Protein AF-A0A7J7HH35-F1 (afdb_monomer_lite)

Radius of gyration: 43.83 Å; chains: 1; bounding box: 113×140×136 Å

Structure (mmCIF, N/CA/C/O backbone):
data_AF-A0A7J7HH35-F1
#
_entry.id   AF-A0A7J7HH35-F1
#
loop_
_atom_site.group_PDB
_atom_site.id
_atom_site.type_symbol
_atom_site.label_atom_id
_atom_site.label_alt_id
_atom_site.label_comp_id
_atom_site.label_asym_id
_atom_site.label_entity_id
_atom_site.label_seq_id
_atom_site.pdbx_PDB_ins_code
_atom_site.Cartn_x
_atom_site.Cartn_y
_atom_site.Cartn_z
_atom_site.occupancy
_atom_site.B_iso_or_equiv
_atom_site.auth_seq_id
_atom_site.auth_comp_id
_atom_site.auth_asym_id
_atom_site.auth_atom_id
_atom_site.pdbx_PDB_model_num
ATOM 1 N N . MET A 1 1 ? -38.809 -18.891 32.472 1.00 49.94 1 MET A N 1
ATOM 2 C CA . MET A 1 1 ? -37.724 -18.178 31.764 1.00 49.94 1 MET A CA 1
ATOM 3 C C . MET A 1 1 ? -37.296 -19.001 30.563 1.00 49.94 1 MET A C 1
ATOM 5 O O . MET A 1 1 ? -37.150 -20.207 30.718 1.00 49.94 1 MET A O 1
ATOM 9 N N . SER A 1 2 ? -37.149 -18.381 29.390 1.00 44.00 2 SER A N 1
ATOM 10 C CA . SER A 1 2 ? -36.608 -19.049 28.196 1.00 44.00 2 SER A CA 1
ATOM 11 C C . SER A 1 2 ? -35.129 -19.399 28.412 1.00 44.00 2 SER A C 1
ATOM 13 O O . SER A 1 2 ? -34.413 -18.648 29.077 1.00 44.00 2 SER A O 1
ATOM 15 N N . THR A 1 3 ? -34.651 -20.505 27.837 1.00 50.25 3 THR A N 1
ATOM 16 C CA . THR A 1 3 ? -33.223 -20.878 27.820 1.00 50.25 3 THR A CA 1
ATOM 17 C C . THR A 1 3 ? -32.345 -19.772 27.220 1.00 50.25 3 THR A C 1
ATOM 19 O O . THR A 1 3 ? -31.221 -19.571 27.675 1.00 50.25 3 THR A O 1
ATOM 22 N N . THR A 1 4 ? -32.894 -18.983 26.290 1.00 47.94 4 THR A N 1
ATOM 23 C CA . THR A 1 4 ? -32.256 -17.807 25.675 1.00 47.94 4 THR A CA 1
ATOM 24 C C . THR A 1 4 ? -32.009 -16.667 26.670 1.00 47.94 4 THR A C 1
ATOM 26 O O . THR A 1 4 ? -30.989 -15.987 26.598 1.00 47.94 4 THR A O 1
ATOM 29 N N . SER A 1 5 ? -32.909 -16.461 27.638 1.00 55.03 5 SER A N 1
ATOM 30 C CA . SER A 1 5 ? -32.755 -15.419 28.667 1.00 55.03 5 SER A CA 1
ATOM 31 C C . SER A 1 5 ? -31.671 -15.785 29.683 1.00 55.03 5 SER A C 1
ATOM 33 O O . SER A 1 5 ? -30.965 -14.917 30.184 1.00 55.03 5 SER A O 1
ATOM 35 N N . ILE A 1 6 ? -31.503 -17.083 29.954 1.00 56.25 6 ILE A N 1
ATOM 36 C CA . ILE A 1 6 ? -30.468 -17.586 30.862 1.00 56.25 6 ILE A CA 1
ATOM 37 C C . ILE A 1 6 ? -29.083 -17.418 30.229 1.00 56.25 6 ILE A C 1
ATOM 39 O O . ILE A 1 6 ? -28.177 -16.919 30.889 1.00 56.25 6 ILE A O 1
ATOM 43 N N . SER A 1 7 ? -28.909 -17.754 28.944 1.00 59.53 7 SER A N 1
ATOM 44 C CA . SER A 1 7 ? -27.621 -17.556 28.264 1.00 59.53 7 SER A CA 1
ATOM 45 C C . SER A 1 7 ? -27.247 -16.079 28.127 1.00 59.53 7 SER A C 1
ATOM 47 O O . SER A 1 7 ? -26.091 -15.728 28.344 1.00 59.53 7 SER A O 1
ATOM 49 N N . ALA A 1 8 ? -28.217 -15.212 27.817 1.00 58.25 8 ALA A N 1
ATOM 50 C CA . ALA A 1 8 ? -27.991 -13.772 27.697 1.00 58.25 8 ALA A CA 1
ATOM 51 C C . ALA A 1 8 ? -27.537 -13.147 29.027 1.00 58.25 8 ALA A C 1
ATOM 53 O O . ALA A 1 8 ? -26.561 -12.403 29.054 1.00 58.25 8 ALA A O 1
ATOM 54 N N . ASN A 1 9 ? -28.177 -13.516 30.141 1.00 63.38 9 ASN A N 1
ATOM 55 C CA . ASN A 1 9 ? -27.800 -13.014 31.463 1.00 63.38 9 ASN A CA 1
ATOM 56 C C . ASN A 1 9 ? -26.453 -13.577 31.944 1.00 63.38 9 ASN A C 1
ATOM 58 O O . ASN A 1 9 ? -25.701 -12.874 32.611 1.00 63.38 9 ASN A O 1
ATOM 62 N N . MET A 1 10 ? -26.114 -14.822 31.585 1.00 63.88 10 MET A N 1
ATOM 63 C CA . MET A 1 10 ? -24.832 -15.429 31.961 1.00 63.88 10 MET A CA 1
ATOM 64 C C . MET A 1 10 ? -23.631 -14.865 31.191 1.00 63.88 10 MET A C 1
ATOM 66 O O . MET A 1 10 ? -22.536 -14.852 31.744 1.00 63.88 10 MET A O 1
ATOM 70 N N . ASN A 1 11 ? -23.814 -14.383 29.957 1.00 66.19 11 ASN A N 1
ATOM 71 C CA . ASN A 1 11 ? -22.733 -13.776 29.169 1.00 66.19 11 ASN A CA 1
ATOM 72 C C . ASN A 1 11 ? -22.292 -12.401 29.702 1.00 66.19 11 ASN A C 1
ATOM 74 O O . ASN A 1 11 ? -21.187 -11.961 29.399 1.00 66.19 11 ASN A O 1
ATOM 78 N N . ASN A 1 12 ? -23.129 -11.746 30.513 1.00 67.19 12 ASN A N 1
ATOM 79 C CA . ASN A 1 12 ? -22.831 -10.446 31.119 1.00 67.19 12 ASN A CA 1
ATOM 80 C C . ASN A 1 12 ? -22.061 -10.555 32.443 1.00 67.19 12 ASN A C 1
ATOM 82 O O . ASN A 1 12 ? -21.612 -9.544 32.977 1.00 67.19 12 ASN A O 1
ATOM 86 N N . VAL A 1 13 ? -21.901 -11.764 32.992 1.00 77.19 13 VAL A N 1
ATOM 87 C CA . VAL A 1 13 ? -21.108 -11.964 34.205 1.00 77.19 13 VAL A CA 1
ATOM 88 C C . VAL A 1 13 ? -19.638 -12.131 33.804 1.00 77.19 13 VAL A C 1
ATOM 90 O O . VAL A 1 13 ? -19.314 -13.104 33.117 1.00 77.19 13 VAL A O 1
ATOM 93 N N . PRO A 1 14 ? -18.724 -11.236 34.229 1.00 79.31 14 PRO A N 1
ATOM 94 C CA . PRO A 1 14 ? -17.299 -11.406 33.953 1.00 79.31 14 PRO A CA 1
ATOM 95 C C . PRO A 1 14 ? -16.802 -12.717 34.572 1.00 79.31 14 PRO A C 1
ATOM 97 O O . PRO A 1 14 ? -17.305 -13.135 35.606 1.00 79.31 14 PRO A O 1
ATOM 100 N N . ILE A 1 15 ? -15.806 -13.384 33.985 1.00 85.12 15 ILE A N 1
ATOM 101 C CA . ILE A 1 15 ? -15.217 -14.591 34.592 1.00 85.12 15 ILE A CA 1
ATOM 102 C C . ILE A 1 15 ? -14.290 -14.177 35.744 1.00 85.12 15 ILE A C 1
ATOM 104 O O . ILE A 1 15 ? -13.459 -13.280 35.582 1.00 85.12 15 ILE A O 1
ATOM 108 N N . LEU A 1 16 ? -14.391 -14.833 36.905 1.00 82.06 16 LEU A N 1
ATOM 109 C CA . LEU A 1 16 ? -13.501 -14.586 38.044 1.00 82.06 16 LEU A CA 1
ATOM 110 C C . LEU A 1 16 ? -12.053 -14.959 37.680 1.00 82.06 16 LEU A C 1
ATOM 112 O O . LEU A 1 16 ? -11.767 -16.128 37.402 1.00 82.06 16 LEU A O 1
ATOM 116 N N . ASN A 1 17 ? -11.146 -13.976 37.697 1.00 73.44 17 ASN A N 1
ATOM 117 C CA . ASN A 1 17 ? -9.749 -14.110 37.253 1.00 73.44 17 ASN A CA 1
ATOM 118 C C . ASN A 1 17 ? -8.705 -13.759 38.335 1.00 73.44 17 ASN A C 1
ATOM 120 O O . ASN A 1 17 ? -7.515 -13.651 38.046 1.00 73.44 17 ASN A O 1
ATOM 124 N N . GLY A 1 18 ? -9.148 -13.584 39.581 1.00 70.75 18 GLY A N 1
ATOM 125 C CA . GLY A 1 18 ? -8.290 -13.351 40.742 1.00 70.75 18 GLY A CA 1
ATOM 126 C C . GLY A 1 18 ? -8.167 -11.898 41.199 1.00 70.75 18 GLY A C 1
ATOM 127 O O . GLY A 1 18 ? -7.921 -11.663 42.379 1.00 70.75 18 GLY A O 1
ATOM 128 N N . THR A 1 19 ? -8.402 -10.920 40.323 1.00 70.62 19 THR A N 1
ATOM 129 C CA . THR A 1 19 ? -8.309 -9.483 40.660 1.00 70.62 19 THR A CA 1
ATOM 130 C C . THR A 1 19 ? -9.660 -8.764 40.637 1.00 70.62 19 THR A C 1
ATOM 132 O O . THR A 1 19 ? -9.792 -7.680 41.211 1.00 70.62 19 THR A O 1
ATOM 135 N N . ASN A 1 20 ? -10.678 -9.387 40.039 1.00 77.00 20 ASN A N 1
ATOM 136 C CA . ASN A 1 20 ? -12.009 -8.827 39.788 1.00 77.00 20 ASN A CA 1
ATOM 137 C C . ASN A 1 20 ? -13.117 -9.369 40.713 1.00 77.00 20 ASN A C 1
ATOM 139 O O . ASN A 1 20 ? -14.293 -9.300 40.369 1.00 77.00 20 ASN A O 1
ATOM 143 N N . PHE A 1 21 ? -12.780 -9.918 41.886 1.00 82.81 21 PHE A N 1
ATOM 144 C CA . PHE A 1 21 ? -13.761 -10.594 42.750 1.00 82.81 21 PHE A CA 1
ATOM 145 C C . PHE A 1 21 ? -14.959 -9.732 43.164 1.00 82.81 21 PHE A C 1
ATOM 147 O O . PHE A 1 21 ? -16.079 -10.234 43.211 1.00 82.81 21 PHE A O 1
ATOM 154 N N . LYS A 1 22 ? -14.740 -8.444 43.451 1.00 79.25 22 LYS A N 1
ATOM 155 C CA . LYS A 1 22 ? -15.819 -7.527 43.842 1.00 79.25 22 LYS A CA 1
ATOM 156 C C . LYS A 1 22 ? -16.842 -7.369 42.713 1.00 79.25 22 LYS A C 1
ATOM 158 O O . LYS A 1 22 ? -18.023 -7.615 42.936 1.00 79.25 22 LYS A O 1
ATOM 163 N N . ASP A 1 23 ? -16.356 -7.067 41.513 1.00 78.94 23 ASP A N 1
ATOM 164 C CA . ASP A 1 23 ? -17.182 -6.866 40.320 1.00 78.94 23 ASP A CA 1
ATOM 165 C C . ASP A 1 23 ? -17.872 -8.176 39.913 1.00 78.94 23 ASP A C 1
ATOM 167 O O . ASP A 1 23 ? -19.060 -8.199 39.600 1.00 78.94 23 ASP A O 1
ATOM 171 N N . TRP A 1 24 ? -17.153 -9.297 39.994 1.00 88.56 24 TRP A N 1
ATOM 172 C CA . TRP A 1 24 ? -17.702 -10.632 39.767 1.00 88.56 24 TRP A CA 1
ATOM 173 C C . TRP A 1 24 ? -18.866 -10.954 40.711 1.00 88.56 24 TRP A C 1
ATOM 175 O O . TRP A 1 24 ? -19.942 -11.350 40.263 1.00 88.56 24 TRP A O 1
ATOM 185 N N . LYS A 1 25 ? -18.661 -10.764 42.022 1.00 87.81 25 LYS A N 1
ATOM 186 C CA . LYS A 1 25 ? -19.661 -11.058 43.055 1.00 87.81 25 LYS A CA 1
ATOM 187 C C . LYS A 1 25 ? -20.920 -10.220 42.853 1.00 87.81 25 LYS A C 1
ATOM 189 O O . LYS A 1 25 ? -22.020 -10.750 42.969 1.00 87.81 25 LYS A O 1
ATOM 194 N N . GLU A 1 26 ? -20.762 -8.934 42.562 1.00 86.25 26 GLU A N 1
ATOM 195 C CA . GLU A 1 26 ? -21.880 -8.019 42.331 1.00 86.25 26 GLU A CA 1
ATOM 196 C C . GLU A 1 26 ? -22.725 -8.456 41.127 1.00 86.25 26 GLU A C 1
ATOM 198 O O . GLU A 1 26 ? -23.934 -8.641 41.259 1.00 86.25 26 GLU A O 1
ATOM 203 N N . ASN A 1 27 ? -22.084 -8.751 39.992 1.00 85.25 27 ASN A N 1
ATOM 204 C CA . ASN A 1 27 ? -22.777 -9.211 38.786 1.00 85.25 27 ASN A CA 1
ATOM 205 C C . ASN A 1 27 ? -23.468 -10.571 38.978 1.00 85.25 27 ASN A C 1
ATOM 207 O O . ASN A 1 27 ? -24.600 -10.754 38.531 1.00 85.25 27 ASN A O 1
ATOM 211 N N . ILE A 1 28 ? -22.835 -11.513 39.687 1.00 88.69 28 ILE A N 1
ATOM 212 C CA . ILE A 1 28 ? -23.454 -12.801 40.037 1.00 88.69 28 ILE A CA 1
ATOM 213 C C . ILE A 1 28 ? -24.721 -12.594 40.869 1.00 88.69 28 ILE A C 1
ATOM 215 O O . ILE A 1 28 ? -25.750 -13.191 40.563 1.00 88.69 28 ILE A O 1
ATOM 219 N N . LEU A 1 29 ? -24.669 -11.756 41.908 1.00 87.88 29 LEU A N 1
ATOM 220 C CA . LEU A 1 29 ? -25.824 -11.526 42.778 1.00 87.88 29 LEU A CA 1
ATOM 221 C C . LEU A 1 29 ? -26.980 -10.862 42.024 1.00 87.88 29 LEU A C 1
ATOM 223 O O . LEU A 1 29 ? -28.127 -11.264 42.214 1.00 87.88 29 LEU A O 1
ATOM 227 N N . ILE A 1 30 ? -26.683 -9.917 41.127 1.00 84.56 30 ILE A N 1
ATOM 228 C CA . ILE A 1 30 ? -27.686 -9.291 40.255 1.00 84.56 30 ILE A CA 1
ATOM 229 C C . ILE A 1 30 ? -28.338 -10.341 39.353 1.00 84.56 30 ILE A C 1
ATOM 231 O O . ILE A 1 30 ? -29.561 -10.428 39.310 1.00 84.56 30 ILE A O 1
ATOM 235 N N . VAL A 1 31 ? -27.549 -11.184 38.679 1.00 85.56 31 VAL A N 1
ATOM 236 C CA . VAL A 1 31 ? -28.084 -12.214 37.774 1.00 85.56 31 VAL A CA 1
ATOM 237 C C . VAL A 1 31 ? -28.933 -13.239 38.522 1.00 85.56 31 VAL A C 1
ATOM 239 O O . VAL A 1 31 ? -30.029 -13.564 38.066 1.00 85.56 31 VAL A O 1
ATOM 242 N N . LEU A 1 32 ? -28.477 -13.723 39.681 1.00 88.25 32 LEU A N 1
ATOM 243 C CA . LEU A 1 32 ? -29.242 -14.671 40.496 1.00 88.25 32 LEU A CA 1
ATOM 244 C C . LEU A 1 32 ? -30.542 -14.050 41.034 1.00 88.25 32 LEU A C 1
ATOM 246 O O . LEU A 1 32 ? -31.567 -14.733 41.066 1.00 88.25 32 LEU A O 1
ATOM 250 N N . GLY A 1 33 ? -30.511 -12.766 41.403 1.00 84.94 33 GLY A N 1
ATOM 251 C CA . GLY A 1 33 ? -31.682 -12.003 41.836 1.00 84.94 33 GLY A CA 1
ATOM 252 C C . GLY A 1 33 ? -32.686 -11.776 40.705 1.00 84.94 33 GLY A C 1
ATOM 253 O O . GLY A 1 33 ? -33.853 -12.119 40.848 1.00 84.94 33 GLY A O 1
ATOM 254 N N . CYS A 1 34 ? -32.238 -11.302 39.537 1.00 80.44 34 CYS A N 1
ATOM 255 C CA . CYS A 1 34 ? -33.087 -11.131 38.351 1.00 80.44 34 CYS A CA 1
ATOM 256 C C . CYS A 1 34 ? -33.707 -12.446 37.862 1.00 80.44 34 CYS A C 1
ATOM 258 O O . CYS A 1 34 ? -34.711 -12.428 37.154 1.00 80.44 34 CYS A O 1
ATOM 260 N N . MET A 1 35 ? -33.090 -13.581 38.200 1.00 81.00 35 MET A N 1
ATOM 261 C CA . MET A 1 35 ? -33.560 -14.916 37.847 1.00 81.00 35 MET A CA 1
ATOM 262 C C . MET A 1 35 ? -34.450 -15.575 38.917 1.00 81.00 35 MET A C 1
ATOM 264 O O . MET A 1 35 ? -34.881 -16.710 38.701 1.00 81.00 35 MET A O 1
ATOM 268 N N . ASP A 1 36 ? -34.727 -14.900 40.041 1.00 83.75 36 ASP A N 1
ATOM 269 C CA . ASP A 1 36 ? -35.455 -15.433 41.207 1.00 83.75 36 ASP A CA 1
ATOM 270 C C . ASP A 1 36 ? -34.874 -16.763 41.737 1.00 83.75 36 ASP A C 1
ATOM 272 O O . ASP A 1 36 ? -35.592 -17.677 42.155 1.00 83.75 36 ASP A O 1
ATOM 276 N N . ILE A 1 37 ? -33.546 -16.907 41.695 1.00 87.75 37 ILE A N 1
ATOM 277 C CA . ILE A 1 37 ? -32.824 -18.113 42.141 1.00 87.75 37 ILE A CA 1
ATOM 278 C C . ILE A 1 37 ? -31.850 -17.835 43.284 1.00 87.75 37 ILE A C 1
ATOM 280 O O . ILE A 1 37 ? -31.036 -18.695 43.607 1.00 87.75 37 ILE A O 1
ATOM 284 N N . ASP A 1 38 ? -31.963 -16.690 43.946 1.00 89.75 38 ASP A N 1
ATOM 285 C CA . ASP A 1 38 ? -31.107 -16.249 45.051 1.00 89.75 38 ASP A CA 1
ATOM 286 C C . ASP A 1 38 ? -31.599 -16.683 46.452 1.00 89.75 38 ASP A C 1
ATOM 288 O O . ASP A 1 38 ? -30.960 -16.375 47.460 1.00 89.75 38 ASP A O 1
ATOM 292 N N . LEU A 1 39 ? -32.717 -17.417 46.542 1.00 88.94 39 LEU A N 1
ATOM 293 C CA . LEU A 1 39 ? -33.335 -17.848 47.806 1.00 88.94 39 LEU A CA 1
ATOM 294 C C . LEU A 1 39 ? -32.348 -18.561 48.751 1.00 88.94 39 LEU A C 1
ATOM 296 O O . LEU A 1 39 ? -32.320 -18.259 49.941 1.00 88.94 39 LEU A O 1
ATOM 300 N N . ALA A 1 40 ? -31.504 -19.452 48.228 1.00 90.62 40 ALA A N 1
ATOM 301 C CA . ALA A 1 40 ? -30.493 -20.186 48.991 1.00 90.62 40 ALA A CA 1
ATOM 302 C C . ALA A 1 40 ? -29.288 -19.334 49.432 1.00 90.62 40 ALA A C 1
ATOM 304 O O . ALA A 1 40 ? -28.503 -19.772 50.271 1.00 90.62 40 ALA A O 1
ATOM 305 N N . LEU A 1 41 ? -29.129 -18.127 48.876 1.00 89.44 41 LEU A N 1
ATOM 306 C CA . LEU A 1 41 ? -28.138 -17.145 49.325 1.00 89.44 41 LEU A CA 1
ATOM 307 C C . LEU A 1 41 ? -28.688 -16.232 50.428 1.00 89.44 41 LEU A C 1
ATOM 309 O O . LEU A 1 41 ? -27.910 -15.693 51.211 1.00 89.44 41 LEU A O 1
ATOM 313 N N . ARG A 1 42 ? -30.015 -16.055 50.492 1.00 88.88 42 ARG A N 1
ATOM 314 C CA . ARG A 1 42 ? -30.689 -15.189 51.473 1.00 88.88 42 ARG A CA 1
ATOM 315 C C . ARG A 1 42 ? -31.197 -15.929 52.708 1.00 88.88 42 ARG A C 1
ATOM 317 O O . ARG A 1 42 ? -31.237 -15.337 53.781 1.00 88.88 42 ARG A O 1
ATOM 324 N N . MET A 1 43 ? -31.606 -17.190 52.559 1.00 87.50 43 MET A N 1
ATOM 325 C CA . MET A 1 43 ? -32.252 -17.974 53.616 1.00 87.50 43 MET A CA 1
ATOM 326 C C . MET A 1 43 ? -31.394 -19.172 54.045 1.00 87.50 43 MET A C 1
ATOM 328 O O . MET A 1 43 ? -30.798 -19.828 53.184 1.00 87.50 43 MET A O 1
ATOM 332 N N . PRO A 1 44 ? -31.364 -19.515 55.349 1.00 85.38 44 PRO A N 1
ATOM 333 C CA . PRO A 1 44 ? -30.640 -20.686 55.836 1.00 85.38 44 PRO A CA 1
ATOM 334 C C . PRO A 1 44 ? -31.219 -21.987 55.265 1.00 85.38 44 PRO A C 1
ATOM 336 O O . PRO A 1 44 ? -32.398 -22.054 54.906 1.00 85.38 44 PRO A O 1
ATOM 339 N N . LYS A 1 45 ? -30.380 -23.029 55.206 1.00 86.88 45 LYS A N 1
ATOM 340 C CA . LYS A 1 45 ? -30.772 -24.364 54.741 1.00 86.88 45 LYS A CA 1
ATOM 341 C C . LYS A 1 45 ? -31.932 -24.910 55.594 1.00 86.88 45 LYS A C 1
ATOM 343 O O . LYS A 1 45 ? -31.777 -24.981 56.813 1.00 86.88 45 LYS A O 1
ATOM 348 N N . PRO A 1 46 ? -33.066 -25.307 54.988 1.00 87.38 46 PRO A N 1
ATOM 349 C CA . PRO A 1 46 ? -34.169 -25.922 55.715 1.00 87.38 46 PRO A CA 1
ATOM 350 C C . PRO A 1 46 ? -33.788 -27.314 56.241 1.00 87.38 46 PRO A C 1
ATOM 352 O O . PRO A 1 46 ? -32.895 -27.975 55.701 1.00 87.38 46 PRO A O 1
ATOM 355 N N . ASN A 1 47 ? -34.491 -27.780 57.276 1.00 83.06 47 ASN A N 1
ATOM 356 C CA . ASN A 1 47 ? -34.327 -29.139 57.795 1.00 83.06 47 ASN A CA 1
ATOM 357 C C . ASN A 1 47 ? -34.681 -30.182 56.723 1.00 83.06 47 ASN A C 1
ATOM 359 O O . ASN A 1 47 ? -35.528 -29.940 55.863 1.00 83.06 47 ASN A O 1
ATOM 363 N N . ALA A 1 48 ? -34.030 -31.346 56.777 1.00 80.56 48 ALA A N 1
ATOM 364 C CA . ALA A 1 48 ? -34.336 -32.450 55.874 1.00 80.56 48 ALA A CA 1
ATOM 365 C C . ALA A 1 48 ? -35.781 -32.933 56.077 1.00 80.56 48 ALA A C 1
ATOM 367 O O . ALA A 1 48 ? -36.247 -33.032 57.213 1.00 80.56 48 ALA A O 1
ATOM 368 N N . LEU A 1 49 ? -36.466 -33.243 54.974 1.00 82.44 49 LEU A N 1
ATOM 369 C CA . LEU A 1 49 ? -37.841 -33.736 55.000 1.00 82.44 49 LEU A CA 1
ATOM 370 C C . LEU A 1 49 ? -37.921 -35.076 55.745 1.00 82.44 49 LEU A C 1
ATOM 372 O O . LEU A 1 49 ? -37.124 -35.984 55.499 1.00 82.44 49 LEU A O 1
ATOM 376 N N . THR A 1 50 ? -38.894 -35.200 56.645 1.00 80.94 50 THR A N 1
ATOM 377 C CA . THR A 1 50 ? -39.217 -36.433 57.375 1.00 80.94 50 THR A CA 1
ATOM 378 C C . THR A 1 50 ? -40.623 -36.904 57.008 1.00 80.94 50 THR A C 1
ATOM 380 O O . THR A 1 50 ? -41.393 -36.186 56.373 1.00 80.94 50 THR A O 1
ATOM 383 N N . ALA A 1 51 ? -41.003 -38.112 57.435 1.00 74.38 51 ALA A N 1
ATOM 384 C CA . ALA A 1 51 ? -42.351 -38.641 57.205 1.00 74.38 51 ALA A CA 1
ATOM 385 C C . ALA A 1 51 ? -43.473 -37.804 57.864 1.00 74.38 51 ALA A C 1
ATOM 387 O O . ALA A 1 51 ? -44.645 -38.041 57.585 1.00 74.38 51 ALA A O 1
ATOM 388 N N . GLN A 1 52 ? -43.129 -36.849 58.738 1.00 75.50 52 GLN A N 1
ATOM 389 C CA . GLN A 1 52 ? -44.058 -35.932 59.406 1.00 75.50 52 GLN A CA 1
ATOM 390 C C . GLN A 1 52 ? -44.043 -34.505 58.828 1.00 75.50 52 GLN A C 1
ATOM 392 O O . GLN A 1 52 ? -44.722 -33.638 59.375 1.00 75.50 52 GLN A O 1
ATOM 397 N N . SER A 1 53 ? -43.272 -34.235 57.768 1.00 81.12 53 SER A N 1
ATOM 398 C CA . SER A 1 53 ? -43.194 -32.898 57.168 1.00 81.12 53 SER A CA 1
ATOM 399 C C . SER A 1 53 ? -44.521 -32.482 56.537 1.00 81.12 53 SER A C 1
ATOM 401 O O . SER A 1 53 ? -45.185 -33.260 55.851 1.00 81.12 53 SER A O 1
ATOM 403 N N . THR A 1 54 ? -44.896 -31.227 56.754 1.00 83.56 54 THR A N 1
ATOM 404 C CA . THR A 1 54 ? -46.102 -30.639 56.170 1.00 83.56 54 THR A CA 1
ATOM 405 C C . THR A 1 54 ? -45.941 -30.427 54.654 1.00 83.56 54 THR A C 1
ATOM 407 O O . THR A 1 54 ? -44.814 -30.301 54.147 1.00 83.56 54 THR A O 1
ATOM 410 N N . PRO A 1 55 ? -47.047 -30.371 53.887 1.00 79.94 55 PRO A N 1
ATOM 411 C CA . PRO A 1 55 ? -47.006 -30.021 52.466 1.00 79.94 55 PRO A CA 1
ATOM 412 C C . PRO A 1 55 ? -46.293 -28.684 52.205 1.00 79.94 55 PRO A C 1
ATOM 414 O O . PRO A 1 55 ? -45.545 -28.551 51.236 1.00 79.94 55 PRO A O 1
ATOM 417 N N . GLU A 1 56 ? -46.462 -27.708 53.096 1.00 79.81 56 GLU A N 1
ATOM 418 C CA . GLU A 1 56 ? -45.837 -26.389 53.011 1.00 79.81 56 GLU A CA 1
ATOM 419 C C . GLU A 1 56 ? -44.312 -26.451 53.206 1.00 79.81 56 GLU A C 1
ATOM 421 O O . GLU A 1 56 ? -43.568 -25.815 52.453 1.00 79.81 56 GLU A O 1
ATOM 426 N N . GLU A 1 57 ? -43.829 -27.253 54.161 1.00 80.31 57 GLU A N 1
ATOM 427 C CA . GLU A 1 57 ? -42.393 -27.494 54.374 1.00 80.31 57 GLU A CA 1
ATOM 428 C C . GLU A 1 57 ? -41.751 -28.206 53.180 1.00 80.31 57 GLU A C 1
ATOM 430 O O . GLU A 1 57 ? -40.628 -27.876 52.792 1.00 80.31 57 GLU A O 1
ATOM 435 N N . THR A 1 58 ? -42.488 -29.121 52.548 1.00 79.25 58 THR A N 1
ATOM 436 C CA . THR A 1 58 ? -42.047 -29.840 51.343 1.00 79.25 58 THR A CA 1
ATOM 437 C C . THR A 1 58 ? -41.849 -28.880 50.170 1.00 79.25 58 THR A C 1
ATOM 439 O O . THR A 1 58 ? -40.773 -28.837 49.572 1.00 79.25 58 THR A O 1
ATOM 442 N N . VAL A 1 59 ? -42.836 -28.019 49.899 1.00 82.94 59 VAL A N 1
ATOM 443 C CA . VAL A 1 59 ? -42.756 -27.009 48.828 1.00 82.94 59 VAL A CA 1
ATOM 444 C C . VAL A 1 59 ? -41.634 -25.997 49.085 1.00 82.94 59 VAL A C 1
ATOM 446 O O . VAL A 1 59 ? -40.958 -25.559 48.149 1.00 82.94 59 VAL A O 1
ATOM 449 N N . TYR A 1 60 ? -41.421 -25.597 50.340 1.00 84.19 60 TYR A N 1
ATOM 450 C CA . TYR A 1 60 ? -40.334 -24.684 50.692 1.00 84.19 60 TYR A CA 1
ATOM 451 C C . TYR A 1 60 ? -38.955 -25.332 50.502 1.00 84.19 60 TYR A C 1
ATOM 453 O O . TYR A 1 60 ? -38.073 -24.708 49.904 1.00 84.19 60 TYR A O 1
ATOM 461 N N . PHE A 1 61 ? -38.784 -26.586 50.937 1.00 87.56 61 PHE A N 1
ATOM 462 C CA . PHE A 1 61 ? -37.548 -27.345 50.743 1.00 87.56 61 PHE A CA 1
ATOM 463 C C . PHE A 1 61 ? -37.206 -27.491 49.254 1.00 87.56 61 PHE A C 1
ATOM 465 O O . PHE A 1 61 ? -36.081 -27.198 48.858 1.00 87.56 61 PHE A O 1
ATOM 472 N N . GLU A 1 62 ? -38.177 -27.842 48.407 1.00 84.69 62 GLU A N 1
ATOM 473 C CA . GLU A 1 62 ? -37.978 -27.972 46.955 1.00 84.69 62 GLU A CA 1
ATOM 474 C C . GLU A 1 62 ? -37.584 -26.647 46.282 1.00 84.69 62 GLU A C 1
ATOM 476 O O . GLU A 1 62 ? -36.702 -26.611 45.416 1.00 84.69 62 GLU A O 1
ATOM 481 N N . LYS A 1 63 ? -38.205 -25.529 46.688 1.00 85.38 63 LYS A N 1
ATOM 482 C CA . LYS A 1 63 ? -37.851 -24.191 46.184 1.00 85.38 63 LYS A CA 1
ATOM 483 C C . LYS A 1 63 ? -36.434 -23.794 46.590 1.00 85.38 63 LYS A C 1
ATOM 485 O O . LYS A 1 63 ? -35.687 -23.268 45.758 1.00 85.38 63 LYS A O 1
ATOM 490 N N . TRP A 1 64 ? -36.062 -24.051 47.844 1.00 91.75 64 TRP A N 1
ATOM 491 C CA . TRP A 1 64 ? -34.721 -23.773 48.351 1.00 91.75 64 TRP A CA 1
ATOM 492 C C . TRP A 1 64 ? -33.670 -24.651 47.659 1.00 91.75 64 TRP A C 1
ATOM 494 O O . TRP A 1 64 ? -32.672 -24.124 47.172 1.00 91.75 64 TRP A O 1
ATOM 504 N N . ASP A 1 65 ? -33.920 -25.957 47.512 1.00 87.81 65 ASP A N 1
ATOM 505 C CA . ASP A 1 65 ? -33.011 -26.895 46.837 1.00 87.81 65 ASP A CA 1
ATOM 506 C C . ASP A 1 65 ? -32.774 -26.512 45.368 1.00 87.81 65 ASP A C 1
ATOM 508 O O . ASP A 1 65 ? -31.633 -26.449 44.895 1.00 87.81 65 ASP A O 1
ATOM 512 N N . ARG A 1 66 ? -33.844 -26.143 44.650 1.00 86.69 66 ARG A N 1
ATOM 513 C CA . ARG A 1 66 ? -33.748 -25.645 43.272 1.00 86.69 66 ARG A CA 1
ATOM 514 C C . ARG A 1 66 ? -32.874 -24.393 43.179 1.00 86.69 66 ARG A C 1
ATOM 516 O O . ARG A 1 66 ? -32.026 -24.314 42.289 1.00 86.69 66 ARG A O 1
ATOM 523 N N . SER A 1 67 ? -33.070 -23.429 44.076 1.00 90.12 67 SER A N 1
ATOM 524 C CA . SER A 1 67 ? -32.260 -22.207 44.137 1.00 90.12 67 SER A CA 1
ATOM 525 C C . SER A 1 67 ? -30.793 -22.508 44.468 1.00 90.12 67 SER A C 1
ATOM 527 O O . SER A 1 67 ? -29.899 -21.974 43.809 1.00 90.12 67 SER A O 1
ATOM 529 N N . ASN A 1 68 ? -30.541 -23.417 45.412 1.00 91.12 68 ASN A N 1
ATOM 530 C CA . ASN A 1 68 ? -29.204 -23.835 45.826 1.00 91.12 68 ASN A CA 1
ATOM 531 C C . ASN A 1 68 ? -28.416 -24.463 44.665 1.00 91.12 68 ASN A C 1
ATOM 533 O O . ASN A 1 68 ? -27.312 -24.023 44.336 1.00 91.12 68 ASN A O 1
ATOM 537 N N . ARG A 1 69 ? -29.015 -25.448 43.986 1.00 88.56 69 ARG A N 1
ATOM 538 C CA . ARG A 1 69 ? -28.391 -26.166 42.867 1.00 88.56 69 ARG A CA 1
ATOM 539 C C . ARG A 1 69 ? -28.089 -25.251 41.680 1.00 88.56 69 ARG A C 1
ATOM 541 O O . ARG A 1 69 ? -26.992 -25.313 41.128 1.00 88.56 69 ARG A O 1
ATOM 548 N N . LEU A 1 70 ? -29.032 -24.389 41.295 1.00 86.06 70 LEU A N 1
ATOM 549 C CA . LEU A 1 70 ? -28.841 -23.472 40.165 1.00 86.06 70 LEU A CA 1
ATOM 550 C C . LEU A 1 70 ? -27.805 -22.385 40.473 1.00 86.06 70 LEU A C 1
ATOM 552 O O . LEU A 1 70 ? -26.950 -22.112 39.630 1.00 86.06 70 LEU A O 1
ATOM 556 N N . SER A 1 71 ? -27.820 -21.830 41.688 1.00 89.25 71 SER A N 1
ATOM 557 C CA . SER A 1 71 ? -26.820 -20.849 42.127 1.00 89.25 71 SER A CA 1
ATOM 558 C C . SER A 1 71 ? -25.406 -21.428 42.090 1.00 89.25 71 SER A C 1
ATOM 560 O O . SER A 1 71 ? -24.493 -20.787 41.569 1.00 89.25 71 SER A O 1
ATOM 562 N N . LEU A 1 72 ? -25.218 -22.664 42.567 1.00 87.50 72 LEU A N 1
ATOM 563 C CA . LEU A 1 72 ? -23.923 -23.350 42.509 1.00 87.50 72 LEU A CA 1
ATOM 564 C C . LEU A 1 72 ? -23.436 -23.558 41.072 1.00 87.50 72 LEU A C 1
ATOM 566 O O . LEU A 1 72 ? -22.271 -23.291 40.788 1.00 87.50 72 LEU A O 1
ATOM 570 N N . MET A 1 73 ? -24.303 -24.006 40.159 1.00 83.81 73 MET A N 1
ATOM 571 C CA . MET A 1 73 ? -23.924 -24.213 38.756 1.00 83.81 73 MET A CA 1
ATOM 572 C C . MET A 1 73 ? -23.501 -22.908 38.070 1.00 83.81 73 MET A C 1
ATOM 574 O O . MET A 1 73 ? -22.498 -22.885 37.356 1.00 83.81 73 MET A O 1
ATOM 578 N N . ILE A 1 74 ? -24.236 -21.818 38.308 1.00 85.50 74 ILE A N 1
ATOM 579 C CA . ILE A 1 74 ? -23.948 -20.502 37.721 1.00 85.50 74 ILE A CA 1
ATOM 580 C C . ILE A 1 74 ? -22.641 -19.937 38.280 1.00 85.50 74 ILE A C 1
ATOM 582 O O . ILE A 1 74 ? -21.769 -19.545 37.504 1.00 85.50 74 ILE A O 1
ATOM 586 N N . MET A 1 75 ? -22.455 -19.972 39.604 1.00 87.88 75 MET A N 1
ATOM 587 C CA . MET A 1 75 ? -21.218 -19.504 40.232 1.00 87.88 75 MET A CA 1
ATOM 588 C C . MET A 1 75 ? -20.004 -20.324 39.783 1.00 87.88 75 MET A C 1
ATOM 590 O O . MET A 1 75 ? -18.994 -19.738 39.410 1.00 87.88 75 MET A O 1
ATOM 594 N N . LYS A 1 76 ? -20.096 -21.662 39.738 1.00 85.12 76 LYS A N 1
ATOM 595 C CA . LYS A 1 76 ? -18.995 -22.535 39.283 1.00 85.12 76 LYS A CA 1
ATOM 596 C C . LYS A 1 76 ? -18.616 -22.296 37.816 1.00 85.12 76 LYS A C 1
ATOM 598 O O . LYS A 1 76 ? -17.434 -22.364 37.478 1.00 85.12 76 LYS A O 1
ATOM 603 N N . ARG A 1 77 ? -19.593 -21.992 36.952 1.00 83.50 77 ARG A N 1
ATOM 604 C CA . ARG A 1 77 ? -19.354 -21.626 35.545 1.00 83.50 77 ARG A CA 1
ATOM 605 C C . ARG A 1 77 ? -18.710 -20.246 35.398 1.00 83.50 77 ARG A C 1
ATOM 607 O O . ARG A 1 77 ? -17.891 -20.065 34.506 1.00 83.50 77 ARG A O 1
ATOM 614 N N . GLY A 1 78 ? -19.049 -19.303 36.274 1.00 82.25 78 GLY A N 1
ATOM 615 C CA . GLY A 1 78 ? -18.474 -17.956 36.295 1.00 82.25 78 GLY A CA 1
ATOM 616 C C . GLY A 1 78 ? -17.031 -17.883 36.810 1.00 82.25 78 GLY A C 1
ATOM 617 O O . GLY A 1 78 ? -16.506 -16.782 36.946 1.00 82.25 78 GLY A O 1
ATOM 618 N N . ILE A 1 79 ? -16.386 -19.011 37.121 1.00 83.69 79 ILE A N 1
ATOM 619 C CA . ILE A 1 79 ? -15.012 -19.077 37.636 1.00 83.69 79 ILE A CA 1
ATOM 620 C C . ILE A 1 79 ? -14.110 -19.720 36.583 1.00 83.69 79 ILE A C 1
ATOM 622 O O . ILE A 1 79 ? -14.436 -20.777 36.031 1.00 83.69 79 ILE A O 1
ATOM 626 N N . SER A 1 80 ? -12.964 -19.084 36.320 1.00 78.38 80 SER A N 1
ATOM 627 C CA . SER A 1 80 ? -11.966 -19.603 35.379 1.00 78.38 80 SER A CA 1
ATOM 628 C C . SER A 1 80 ? -11.470 -20.989 35.806 1.00 78.38 80 SER A C 1
ATOM 630 O O . SER A 1 80 ? -11.273 -21.256 36.994 1.00 78.38 80 SER A O 1
ATOM 632 N N . GLU A 1 81 ? -11.249 -21.872 34.828 1.00 69.44 81 GLU A N 1
ATOM 633 C CA . GLU A 1 81 ? -10.816 -23.261 35.050 1.00 69.44 81 GLU A CA 1
ATOM 634 C C . GLU A 1 81 ? -9.549 -23.352 35.909 1.00 69.44 81 GLU A C 1
ATOM 636 O O . GLU A 1 81 ? -9.444 -24.228 36.765 1.00 69.44 81 GLU A O 1
ATOM 641 N N . VAL A 1 82 ? -8.636 -22.388 35.752 1.00 66.56 82 VAL A N 1
ATOM 642 C CA . VAL A 1 82 ? -7.372 -22.305 36.502 1.00 66.56 82 VAL A CA 1
ATOM 643 C C . VAL A 1 82 ? -7.612 -22.168 38.010 1.00 66.56 82 VAL A C 1
ATOM 645 O O . VAL A 1 82 ? -6.851 -22.703 38.812 1.00 66.56 82 VAL A O 1
ATOM 648 N N . PHE A 1 83 ? -8.689 -21.488 38.410 1.00 67.88 83 PHE A N 1
ATOM 649 C CA . PHE A 1 83 ? -9.055 -21.303 39.817 1.00 67.88 83 PHE A CA 1
ATOM 650 C C . PHE A 1 83 ? -10.065 -22.341 40.312 1.00 67.88 83 PHE A C 1
ATOM 652 O O . PHE A 1 83 ? -10.236 -22.491 41.523 1.00 67.88 83 PHE A O 1
ATOM 659 N N . ARG A 1 84 ? -10.714 -23.082 39.403 1.00 69.19 84 ARG A N 1
ATOM 660 C CA . ARG A 1 84 ? -11.728 -24.084 39.748 1.00 69.19 84 ARG A CA 1
ATOM 661 C C . ARG A 1 84 ? -11.135 -25.237 40.558 1.00 69.19 84 ARG A C 1
ATOM 663 O O . ARG A 1 84 ? -11.736 -25.625 41.548 1.00 69.19 84 ARG A O 1
ATOM 670 N N . GLY A 1 85 ? -9.933 -25.702 40.207 1.00 63.09 85 GLY A N 1
ATOM 671 C CA . GLY A 1 85 ? -9.240 -26.780 40.930 1.00 63.09 85 GLY A CA 1
ATOM 672 C C . GLY A 1 85 ? -8.732 -26.398 42.327 1.00 63.09 85 GLY A C 1
ATOM 673 O O . GLY A 1 85 ? -8.383 -27.274 43.112 1.00 63.09 85 GLY A O 1
ATOM 674 N N . ALA A 1 86 ? -8.690 -25.103 42.660 1.00 59.31 86 ALA A N 1
ATOM 675 C CA . ALA A 1 86 ? -8.286 -24.647 43.987 1.00 59.31 86 ALA A CA 1
ATOM 676 C C . ALA A 1 86 ? -9.454 -24.650 44.987 1.00 59.31 86 ALA A C 1
ATOM 678 O O . ALA A 1 86 ? -9.216 -24.737 46.192 1.00 59.31 86 ALA A O 1
ATOM 679 N N . ILE A 1 87 ? -10.696 -24.516 44.517 1.00 66.44 87 ILE A N 1
ATOM 680 C CA . ILE A 1 87 ? -11.905 -24.442 45.346 1.00 66.44 87 ILE A CA 1
ATOM 681 C C . ILE A 1 87 ? -12.390 -25.872 45.595 1.00 66.44 87 ILE A C 1
ATOM 683 O O . ILE A 1 87 ? -12.491 -26.657 44.658 1.00 66.44 87 ILE A O 1
ATOM 687 N N . THR A 1 88 ? -12.656 -26.233 46.849 1.00 60.66 88 THR A N 1
ATOM 688 C CA . THR A 1 88 ? -13.019 -27.610 47.187 1.00 60.66 88 THR A CA 1
ATOM 689 C C . THR A 1 88 ? -14.373 -27.988 46.568 1.00 60.66 88 THR A C 1
ATOM 691 O O . THR A 1 88 ? -15.352 -27.240 46.632 1.00 60.66 88 THR A O 1
ATOM 694 N N . GLU A 1 89 ? -14.428 -29.149 45.907 1.00 62.09 89 GLU A N 1
ATOM 695 C CA . GLU A 1 89 ? -15.640 -29.654 45.241 1.00 62.09 89 GLU A CA 1
ATOM 696 C C . GLU A 1 89 ? -16.721 -30.141 46.228 1.00 62.09 89 GLU A C 1
ATOM 698 O O . GLU A 1 89 ? -17.847 -30.419 45.815 1.00 62.09 89 GLU A O 1
ATOM 703 N N . ASP A 1 90 ? -16.398 -30.199 47.522 1.00 66.94 90 ASP A N 1
ATOM 704 C CA . ASP A 1 90 ? -17.207 -30.734 48.623 1.00 66.94 90 ASP A CA 1
ATOM 705 C C . ASP A 1 90 ? -18.288 -29.775 49.158 1.00 66.94 90 ASP A C 1
ATOM 707 O O . ASP A 1 90 ? -19.191 -30.204 49.881 1.00 66.94 90 ASP A O 1
ATOM 711 N N . VAL A 1 91 ? -18.258 -28.492 48.782 1.00 78.81 91 VAL A N 1
ATOM 712 C CA . VAL A 1 91 ? -19.255 -27.514 49.239 1.00 78.81 91 VAL A CA 1
ATOM 713 C C . VAL A 1 91 ? -20.568 -27.677 48.465 1.00 78.81 91 VAL A C 1
ATOM 715 O O . VAL A 1 91 ? -20.660 -27.388 47.267 1.00 78.81 91 VAL A O 1
ATOM 718 N N . THR A 1 92 ? -21.610 -28.119 49.174 1.00 81.75 92 THR A N 1
ATOM 719 C CA . THR A 1 92 ? -22.943 -28.425 48.614 1.00 81.75 92 THR A CA 1
ATOM 720 C C . THR A 1 92 ? -23.978 -27.315 48.822 1.00 81.75 92 THR A C 1
ATOM 722 O O . THR A 1 92 ? -25.095 -27.416 48.308 1.00 81.75 92 THR A O 1
ATOM 725 N N . VAL A 1 93 ? -23.621 -26.240 49.534 1.00 88.12 93 VAL A N 1
ATOM 726 C CA . VAL A 1 93 ? -24.493 -25.088 49.812 1.00 88.12 93 VAL A CA 1
ATOM 727 C C . VAL A 1 93 ? -23.954 -23.827 49.125 1.00 88.12 93 VAL A C 1
ATOM 729 O O . VAL A 1 93 ? -22.800 -23.445 49.306 1.00 88.12 93 VAL A O 1
ATOM 732 N N . ALA A 1 94 ? -24.799 -23.147 48.348 1.00 87.75 94 ALA A N 1
ATOM 733 C CA . ALA A 1 94 ? -24.450 -21.970 47.551 1.00 87.75 94 ALA A CA 1
ATOM 734 C C . ALA A 1 94 ? -23.900 -20.809 48.398 1.00 87.75 94 ALA A C 1
ATOM 736 O O . ALA A 1 94 ? -22.908 -20.187 48.020 1.00 87.75 94 ALA A O 1
ATOM 737 N N . GLY A 1 95 ? -24.510 -20.537 49.557 1.00 86.94 95 GLY A N 1
ATOM 738 C CA . GLY A 1 95 ? -24.059 -19.469 50.457 1.00 86.94 95 GLY A CA 1
ATOM 739 C C . GLY A 1 95 ? -22.673 -19.730 51.059 1.00 86.94 95 GLY A C 1
ATOM 740 O O . GLY A 1 95 ? -21.850 -18.816 51.162 1.00 86.94 95 GLY A O 1
ATOM 741 N N . GLU A 1 96 ? -22.377 -20.988 51.391 1.00 86.81 96 GLU A N 1
ATOM 742 C CA . GLU A 1 96 ? -21.059 -21.410 51.882 1.00 86.81 96 GLU A CA 1
ATOM 743 C C . GLU A 1 96 ? -20.007 -21.316 50.773 1.00 86.81 96 GLU A C 1
ATOM 745 O O . GLU A 1 96 ? -18.919 -20.783 50.991 1.00 86.81 96 GLU A O 1
ATOM 750 N N . PHE A 1 97 ? -20.365 -21.734 49.556 1.00 87.00 97 PHE A N 1
ATOM 751 C CA . PHE A 1 97 ? -19.491 -21.660 48.385 1.00 87.00 97 PHE A CA 1
ATOM 752 C C . PHE A 1 97 ? -19.086 -20.214 48.069 1.00 87.00 97 PHE A C 1
ATOM 754 O O . PHE A 1 97 ? -17.905 -19.921 47.879 1.00 87.00 97 PHE A O 1
ATOM 761 N N . LEU A 1 98 ? -20.046 -19.283 48.086 1.00 87.00 98 LEU A N 1
ATOM 762 C CA . LEU A 1 98 ? -19.773 -17.860 47.875 1.00 87.00 98 LEU A CA 1
ATOM 763 C C . LEU A 1 98 ? -18.875 -17.277 48.981 1.00 87.00 98 LEU A C 1
ATOM 765 O O . LEU A 1 98 ? -17.989 -16.467 48.699 1.00 87.00 98 LEU A O 1
ATOM 769 N N . SER A 1 99 ? -19.075 -17.713 50.227 1.00 85.19 99 SER A N 1
ATOM 770 C CA . SER A 1 99 ? -18.263 -17.291 51.375 1.00 85.19 99 SER A CA 1
ATOM 771 C C . SER A 1 99 ? -16.811 -17.762 51.266 1.00 85.19 99 SER A C 1
ATOM 773 O O . SER A 1 99 ? -15.893 -17.021 51.614 1.00 85.19 99 SER A O 1
ATOM 775 N N . GLU A 1 100 ? -16.579 -18.966 50.749 1.00 83.94 100 GLU A N 1
ATOM 776 C CA . GLU A 1 100 ? -15.235 -19.521 50.571 1.00 83.94 100 GLU A CA 1
ATOM 777 C C . GLU A 1 100 ? -14.458 -18.814 49.449 1.00 83.94 100 GLU A C 1
ATOM 779 O O . GLU A 1 100 ? -13.285 -18.469 49.614 1.00 83.94 100 GLU A O 1
ATOM 784 N N . ILE A 1 101 ? -15.130 -18.488 48.339 1.00 82.50 101 ILE A N 1
ATOM 785 C CA . ILE A 1 101 ? -14.553 -17.644 47.279 1.00 82.50 101 ILE A CA 1
ATOM 786 C C . ILE A 1 101 ? -14.215 -16.262 47.842 1.00 82.50 101 ILE A C 1
ATOM 788 O O . ILE A 1 101 ? -13.124 -15.743 47.604 1.00 82.50 101 ILE A O 1
ATOM 792 N N . GLN A 1 102 ? -15.111 -15.685 48.647 1.00 82.56 102 GLN A N 1
ATOM 793 C CA . GLN A 1 102 ? -14.869 -14.397 49.284 1.00 82.56 102 GLN A CA 1
ATOM 794 C C . GLN A 1 102 ? -13.633 -14.402 50.181 1.00 82.56 102 GLN A C 1
ATOM 796 O O . GLN A 1 102 ? -12.868 -13.445 50.135 1.00 82.56 102 GLN A O 1
ATOM 801 N N . LYS A 1 103 ? -13.387 -15.460 50.957 1.00 79.94 103 LYS A N 1
ATOM 802 C CA . LYS A 1 103 ? -12.171 -15.559 51.783 1.00 79.94 103 LYS A CA 1
ATOM 803 C C . LYS A 1 103 ? -10.891 -15.608 50.948 1.00 79.94 103 LYS A C 1
ATOM 805 O O . LYS A 1 103 ? -9.877 -15.060 51.364 1.00 79.94 103 LYS A O 1
ATOM 810 N N . ARG A 1 104 ? -10.933 -16.257 49.783 1.00 74.81 104 ARG A N 1
ATOM 811 C CA . ARG A 1 104 ? -9.758 -16.475 48.921 1.00 74.81 104 ARG A CA 1
ATOM 812 C C . ARG A 1 104 ? -9.412 -15.281 48.044 1.00 74.81 104 ARG A C 1
ATOM 814 O O . ARG A 1 104 ? -8.240 -15.053 47.769 1.00 74.81 104 ARG A O 1
ATOM 821 N N . PHE A 1 105 ? -10.425 -14.539 47.608 1.00 72.31 105 PHE A N 1
ATOM 822 C CA . PHE A 1 105 ? -10.267 -13.408 46.695 1.00 72.31 105 PHE A CA 1
ATOM 823 C C . PHE A 1 105 ? -10.620 -12.054 47.319 1.00 72.31 105 PHE A C 1
ATOM 825 O O . PHE A 1 105 ? -10.669 -11.045 46.611 1.00 72.31 105 PHE A O 1
ATOM 832 N N . ALA A 1 106 ? -10.841 -11.999 48.636 1.00 62.47 106 ALA A N 1
ATOM 833 C CA . ALA A 1 106 ? -10.782 -10.745 49.371 1.00 62.47 106 ALA A CA 1
ATOM 834 C C . ALA A 1 106 ? -9.424 -10.094 49.078 1.00 62.47 106 ALA A C 1
ATOM 836 O O . ALA A 1 106 ? -8.372 -10.620 49.450 1.00 62.47 106 ALA A O 1
ATOM 837 N N . LYS A 1 107 ? -9.450 -8.978 48.337 1.00 58.31 107 LYS A N 1
ATOM 838 C CA . LYS A 1 107 ? -8.260 -8.182 48.039 1.00 58.31 107 LYS A CA 1
ATOM 839 C C . LYS A 1 107 ? -7.525 -7.894 49.345 1.00 58.31 107 LYS A C 1
ATOM 841 O O . LYS A 1 107 ? -8.131 -7.634 50.379 1.00 58.31 107 LYS A O 1
ATOM 846 N N . ASN A 1 108 ? -6.200 -7.928 49.283 1.00 59.25 108 ASN A N 1
ATOM 847 C CA . ASN A 1 108 ? -5.374 -7.403 50.354 1.00 59.25 108 ASN A CA 1
ATOM 848 C C . ASN A 1 108 ? -5.635 -5.894 50.424 1.00 59.25 108 ASN A C 1
ATOM 850 O O . ASN A 1 108 ? -5.143 -5.162 49.563 1.00 59.25 108 ASN A O 1
ATOM 854 N N . ASP A 1 109 ? -6.394 -5.437 51.423 1.00 61.84 109 ASP A N 1
ATOM 855 C CA . ASP A 1 109 ? -6.715 -4.018 51.645 1.00 61.84 109 ASP A CA 1
ATOM 856 C C . ASP A 1 109 ? -5.462 -3.125 51.542 1.00 61.84 109 ASP A C 1
ATOM 858 O O . ASP A 1 109 ? -5.530 -1.985 51.081 1.00 61.84 109 ASP A O 1
ATOM 862 N N . LYS A 1 110 ? -4.274 -3.659 51.871 1.00 62.78 110 LYS A N 1
ATOM 863 C CA . LYS A 1 110 ? -2.989 -2.951 51.760 1.00 62.78 110 LYS A CA 1
ATOM 864 C C . LYS A 1 110 ? -2.554 -2.683 50.312 1.00 62.78 110 LYS A C 1
ATOM 866 O O . LYS A 1 110 ? -1.972 -1.635 50.045 1.00 62.78 110 LYS A O 1
ATOM 871 N N . ALA A 1 111 ? -2.823 -3.595 49.377 1.00 64.06 111 ALA A N 1
ATOM 872 C CA . ALA A 1 111 ? -2.467 -3.438 47.963 1.00 64.06 111 ALA A CA 1
ATOM 873 C C . ALA A 1 111 ? -3.386 -2.429 47.251 1.00 64.06 111 ALA A C 1
ATOM 875 O O . ALA A 1 111 ? -2.917 -1.606 46.461 1.00 64.06 111 ALA A O 1
ATOM 876 N N . GLU A 1 112 ? -4.681 -2.443 47.578 1.00 74.25 112 GLU A N 1
ATOM 877 C CA . GLU A 1 112 ? -5.639 -1.450 47.076 1.00 74.25 112 GLU A CA 1
ATOM 878 C C . GLU A 1 112 ? -5.332 -0.059 47.647 1.00 74.25 112 GLU A C 1
ATOM 880 O O . GLU A 1 112 ? -5.251 0.908 46.890 1.00 74.25 112 GLU A O 1
ATOM 885 N N . THR A 1 113 ? -5.012 0.021 48.944 1.00 76.06 113 THR A N 1
ATOM 886 C CA . THR A 1 113 ? -4.539 1.256 49.591 1.00 76.06 113 THR A CA 1
ATOM 887 C C . THR A 1 113 ? -3.294 1.815 48.899 1.00 76.06 113 THR A C 1
ATOM 889 O O . THR A 1 113 ? -3.247 2.999 48.576 1.00 76.06 113 THR A O 1
ATOM 892 N N . SER A 1 114 ? -2.293 0.974 48.609 1.00 76.31 114 SER A N 1
ATOM 893 C CA . SER A 1 114 ? -1.062 1.409 47.934 1.00 76.31 114 SER A CA 1
ATOM 894 C C . SER A 1 114 ? -1.317 1.919 46.511 1.00 76.31 114 SER A C 1
ATOM 896 O O . SER A 1 114 ? -0.734 2.928 46.112 1.00 76.31 114 SER A O 1
ATOM 898 N N . THR A 1 115 ? -2.213 1.269 45.765 1.00 79.31 115 THR A N 1
ATOM 899 C CA . THR A 1 115 ? -2.553 1.649 44.383 1.00 79.31 115 THR A CA 1
ATOM 900 C C . THR A 1 115 ? -3.332 2.966 44.330 1.00 79.31 115 THR A C 1
ATOM 902 O O . THR A 1 115 ? -3.021 3.849 43.525 1.00 79.31 115 THR A O 1
ATOM 905 N N . LEU A 1 116 ? -4.323 3.130 45.213 1.00 84.25 116 LEU A N 1
ATOM 906 C CA . LEU A 1 116 ? -5.107 4.362 45.318 1.00 84.25 116 LEU A CA 1
ATOM 907 C C . LEU A 1 116 ? -4.246 5.537 45.796 1.00 84.25 116 LEU A C 1
ATOM 909 O O . LEU A 1 116 ? -4.358 6.632 45.249 1.00 84.25 116 LEU A O 1
ATOM 913 N N . LEU A 1 117 ? -3.331 5.304 46.743 1.00 86.62 117 LEU A N 1
ATOM 914 C CA . LEU A 1 117 ? -2.398 6.324 47.220 1.00 86.62 117 LEU A CA 1
ATOM 915 C C . LEU A 1 117 ? -1.424 6.761 46.115 1.00 86.62 117 LEU A C 1
ATOM 917 O O . LEU A 1 117 ? -1.208 7.957 45.924 1.00 86.62 117 LEU A O 1
ATOM 921 N N . ALA A 1 118 ? -0.881 5.815 45.342 1.00 84.56 118 ALA A N 1
ATOM 922 C CA . ALA A 1 118 ? -0.028 6.126 44.194 1.00 84.56 118 ALA A CA 1
ATOM 923 C C . ALA A 1 118 ? -0.780 6.937 43.125 1.00 84.56 118 ALA A C 1
ATOM 925 O O . ALA A 1 118 ? -0.230 7.889 42.568 1.00 84.56 118 ALA A O 1
ATOM 926 N N . SER A 1 119 ? -2.048 6.605 42.875 1.00 86.94 119 SER A N 1
ATOM 927 C CA . SER A 1 119 ? -2.904 7.337 41.932 1.00 86.94 119 SER A CA 1
ATOM 928 C C . SER A 1 119 ? -3.175 8.765 42.415 1.00 86.94 119 SER A C 1
ATOM 930 O O . SER A 1 119 ? -2.997 9.711 41.654 1.00 86.94 119 SER A O 1
ATOM 932 N N . LEU A 1 120 ? -3.500 8.945 43.701 1.00 89.69 120 LEU A N 1
ATOM 933 C CA . LEU A 1 120 ? -3.767 10.261 44.286 1.00 89.69 120 LEU A CA 1
ATOM 934 C C . LEU A 1 120 ? -2.542 11.194 44.262 1.00 89.69 120 LEU A C 1
ATOM 936 O O . LEU A 1 120 ? -2.694 12.394 44.063 1.00 89.69 120 LEU A O 1
ATOM 940 N N . ILE A 1 121 ? -1.329 10.666 44.454 1.00 87.31 121 ILE A N 1
ATOM 941 C CA . ILE A 1 121 ? -0.093 11.475 44.465 1.00 87.31 121 ILE A CA 1
ATOM 942 C C . ILE A 1 121 ? 0.411 11.774 43.042 1.00 87.31 121 ILE A C 1
ATOM 944 O O . ILE A 1 121 ? 1.085 12.780 42.813 1.00 87.31 121 ILE A O 1
ATOM 948 N N . SER A 1 122 ? 0.123 10.897 42.077 1.00 85.25 122 SER A N 1
ATOM 949 C CA . SER A 1 122 ? 0.622 11.021 40.701 1.00 85.25 122 SER A CA 1
ATOM 950 C C . SER A 1 122 ? -0.295 11.818 39.775 1.00 85.25 122 SER A C 1
ATOM 952 O O . SER A 1 122 ? 0.181 12.331 38.755 1.00 85.25 122 SER A O 1
ATOM 954 N N . ILE A 1 123 ? -1.579 11.951 40.119 1.00 88.50 123 ILE A N 1
ATOM 955 C CA . ILE A 1 123 ? -2.543 12.712 39.328 1.00 88.50 123 ILE A CA 1
ATOM 956 C C . ILE A 1 123 ? -2.164 14.206 39.306 1.00 88.50 123 ILE A C 1
ATOM 958 O O . ILE A 1 123 ? -1.781 14.794 40.319 1.00 88.50 123 ILE A O 1
ATOM 962 N N . LYS A 1 124 ? -2.187 14.813 38.112 1.00 88.75 124 LYS A N 1
ATOM 963 C CA . LYS A 1 124 ? -1.826 16.221 37.871 1.00 88.75 124 LYS A CA 1
ATOM 964 C C . LYS A 1 124 ? -2.815 16.873 36.922 1.00 88.75 124 LYS A C 1
ATOM 966 O O . LYS A 1 124 ? -3.137 16.296 35.880 1.00 88.75 124 LYS A O 1
ATOM 971 N N . TYR A 1 125 ? -3.203 18.112 37.212 1.00 88.69 125 TYR A N 1
ATOM 972 C CA . TYR A 1 125 ? -4.059 18.878 36.316 1.00 88.69 125 TYR A CA 1
ATOM 973 C C . TYR A 1 125 ? -3.246 19.409 35.130 1.00 88.69 125 TYR A C 1
ATOM 975 O O . TYR A 1 125 ? -2.257 20.126 35.293 1.00 88.69 125 TYR A O 1
ATOM 983 N N . LYS A 1 126 ? -3.657 19.065 33.906 1.00 79.50 126 LYS A N 1
ATOM 984 C CA . LYS A 1 126 ? -2.926 19.422 32.674 1.00 79.50 126 LYS A CA 1
ATOM 985 C C . LYS A 1 126 ? -3.278 20.816 32.126 1.00 79.50 126 LYS A C 1
ATOM 987 O O . LYS A 1 126 ? -2.768 21.191 31.073 1.00 79.50 126 LYS A O 1
ATOM 992 N N . GLY A 1 127 ? -4.134 21.583 32.813 1.00 70.19 127 GLY A N 1
ATOM 993 C CA . GLY A 1 127 ? -4.587 22.910 32.366 1.00 70.19 127 GLY A CA 1
ATOM 994 C C . GLY A 1 127 ? -5.535 22.878 31.158 1.00 70.19 127 GLY A C 1
ATOM 995 O O . GLY A 1 127 ? -5.684 23.884 30.469 1.00 70.19 127 GLY A O 1
ATOM 996 N N . LYS A 1 128 ? -6.120 21.710 30.869 1.00 64.06 128 LYS A N 1
ATOM 997 C CA . LYS A 1 128 ? -7.147 21.472 29.850 1.00 64.06 128 LYS A CA 1
ATOM 998 C C . LYS A 1 128 ? -8.233 20.602 30.493 1.00 64.06 128 LYS A C 1
ATOM 1000 O O . LYS A 1 128 ? -7.886 19.557 31.040 1.00 64.06 128 LYS A O 1
ATOM 1005 N N . GLY A 1 129 ? -9.495 21.020 30.418 1.00 72.94 129 GLY A N 1
ATOM 1006 C CA . GLY A 1 129 ? -10.631 20.357 31.072 1.00 72.94 129 GLY A CA 1
ATOM 1007 C C . GLY A 1 129 ? -11.326 21.273 32.082 1.00 72.94 129 GLY A C 1
ATOM 1008 O O . GLY A 1 129 ? -11.100 22.478 32.063 1.00 72.94 129 GLY A O 1
ATOM 1009 N N . ASN A 1 130 ? -12.179 20.701 32.932 1.00 82.44 130 ASN A N 1
ATOM 1010 C CA . ASN A 1 130 ? -12.865 21.409 34.009 1.00 82.44 130 ASN A CA 1
ATOM 1011 C C . ASN A 1 130 ? -12.126 21.167 35.335 1.00 82.44 130 ASN A C 1
ATOM 1013 O O . ASN A 1 130 ? -12.121 20.048 35.855 1.00 82.44 130 ASN A O 1
ATOM 1017 N N . VAL A 1 131 ? -11.507 22.207 35.906 1.00 87.19 131 VAL A N 1
ATOM 1018 C CA . VAL A 1 131 ? -10.758 22.083 37.171 1.00 87.19 131 VAL A CA 1
ATOM 1019 C C . VAL A 1 131 ? -11.621 21.574 38.337 1.00 87.19 131 VAL A C 1
ATOM 1021 O O . VAL A 1 131 ? -11.106 20.906 39.232 1.00 87.19 131 VAL A O 1
ATOM 1024 N N . ARG A 1 132 ? -12.942 21.807 38.322 1.00 87.81 132 ARG A N 1
ATOM 1025 C CA . ARG A 1 132 ? -13.866 21.273 39.337 1.00 87.81 132 ARG A CA 1
ATOM 1026 C C . ARG A 1 132 ? -13.940 19.751 39.277 1.00 87.81 132 ARG A C 1
ATOM 1028 O O . ARG A 1 132 ? -13.854 19.107 40.316 1.00 87.81 132 ARG A O 1
ATOM 1035 N N . GLU A 1 133 ? -14.087 19.182 38.083 1.00 85.31 133 GLU A N 1
ATOM 1036 C CA . GLU A 1 133 ? -14.159 17.727 37.883 1.00 85.31 133 GLU A CA 1
ATOM 1037 C C . GLU A 1 133 ? -12.864 17.048 38.322 1.00 85.31 133 GLU A C 1
ATOM 1039 O O . GLU A 1 133 ? -12.902 16.050 39.038 1.00 85.31 133 GLU A O 1
ATOM 1044 N N . TYR A 1 134 ? -11.727 17.667 38.006 1.00 90.50 134 TYR A N 1
ATOM 1045 C CA . TYR A 1 134 ? -10.417 17.218 38.466 1.00 90.50 134 TYR A CA 1
ATOM 1046 C C . TYR A 1 134 ? -10.311 17.158 40.001 1.00 90.50 134 TYR A C 1
ATOM 1048 O O . TYR A 1 134 ? -9.877 16.152 40.565 1.00 90.50 134 TYR A O 1
ATOM 1056 N N . ILE A 1 135 ? -10.727 18.219 40.703 1.00 89.31 135 ILE A N 1
ATOM 1057 C CA . ILE A 1 135 ? -10.672 18.249 42.173 1.00 89.31 135 ILE A CA 1
ATOM 1058 C C . ILE A 1 135 ? -11.658 17.233 42.777 1.00 89.31 135 ILE A C 1
ATOM 1060 O O . ILE A 1 135 ? -11.339 16.586 43.778 1.00 89.31 135 ILE A O 1
ATOM 1064 N N . MET A 1 136 ? -12.826 17.036 42.155 1.00 87.00 136 MET A N 1
ATOM 1065 C CA . MET A 1 136 ? -13.780 16.000 42.567 1.00 87.00 136 MET A CA 1
ATOM 1066 C C . MET A 1 136 ? -13.209 14.586 42.399 1.00 87.00 136 MET A C 1
ATOM 1068 O O . MET A 1 136 ? -13.418 13.743 43.269 1.00 87.00 136 MET A O 1
ATOM 1072 N N . GLU A 1 137 ? -12.435 14.323 41.345 1.00 88.62 137 GLU A N 1
ATOM 1073 C CA . GLU A 1 137 ? -11.755 13.039 41.147 1.00 88.62 137 GLU A CA 1
ATOM 1074 C C . GLU A 1 137 ? -10.708 12.770 42.242 1.00 88.62 137 GLU A C 1
ATOM 1076 O O . GLU A 1 137 ? -10.676 11.681 42.822 1.00 88.62 137 GLU A O 1
ATOM 1081 N N . MET A 1 138 ? -9.908 13.777 42.612 1.00 89.88 138 MET A N 1
ATOM 1082 C CA . MET A 1 138 ? -8.974 13.662 43.742 1.00 89.88 138 MET A CA 1
ATOM 1083 C C . MET A 1 138 ? -9.702 13.408 45.071 1.00 89.88 138 MET A C 1
ATOM 1085 O O . MET A 1 138 ? -9.267 12.574 45.868 1.00 89.88 138 MET A O 1
ATOM 1089 N N . SER A 1 139 ? -10.834 14.081 45.300 1.00 89.12 139 SER A N 1
ATOM 1090 C CA . SER A 1 139 ? -11.679 13.862 46.481 1.00 89.12 139 SER A CA 1
ATOM 1091 C C . SER A 1 139 ? -12.256 12.442 46.523 1.00 89.12 139 SER A C 1
ATOM 1093 O O . SER A 1 139 ? -12.259 11.800 47.574 1.00 89.12 139 SER A O 1
ATOM 1095 N N . HIS A 1 140 ? -12.661 11.900 45.372 1.00 88.81 140 HIS A N 1
ATOM 1096 C CA . HIS A 1 140 ? -13.139 10.520 45.248 1.00 88.81 140 HIS A CA 1
ATOM 1097 C C . HIS A 1 140 ? -12.054 9.485 45.560 1.00 88.81 140 HIS A C 1
ATOM 1099 O O . HIS A 1 140 ? -12.308 8.478 46.217 1.00 88.81 140 HIS A O 1
ATOM 1105 N N . LEU A 1 141 ? -10.814 9.723 45.130 1.00 87.56 141 LEU A N 1
ATOM 1106 C CA . LEU A 1 141 ? -9.690 8.856 45.493 1.00 87.56 141 LEU A CA 1
ATOM 1107 C C . LEU A 1 141 ? -9.408 8.900 47.004 1.00 87.56 141 LEU A C 1
ATOM 1109 O O . LEU A 1 141 ? -9.187 7.853 47.616 1.00 87.56 141 LEU A O 1
ATOM 1113 N N . ALA A 1 142 ? -9.476 10.084 47.619 1.00 87.38 142 ALA A N 1
ATOM 1114 C CA . ALA A 1 142 ? -9.319 10.243 49.063 1.00 87.38 142 ALA A CA 1
ATOM 1115 C C . ALA A 1 142 ? -10.448 9.558 49.859 1.00 87.38 142 ALA A C 1
ATOM 1117 O O . ALA A 1 142 ? -10.178 8.899 50.862 1.00 87.38 142 ALA A O 1
ATOM 1118 N N . SER A 1 143 ? -11.700 9.628 49.394 1.00 87.88 143 SER A N 1
ATOM 1119 C CA . SER A 1 143 ? -12.831 8.955 50.051 1.00 87.88 143 SER A CA 1
ATOM 1120 C C . SER A 1 143 ? -12.723 7.426 49.973 1.00 87.88 143 SER A C 1
ATOM 1122 O O . SER A 1 143 ? -13.016 6.731 50.950 1.00 87.88 143 SER A O 1
ATOM 1124 N N . LYS A 1 144 ? -12.212 6.887 48.858 1.00 84.19 144 LYS A N 1
ATOM 1125 C CA . LYS A 1 144 ? -11.891 5.456 48.728 1.00 84.19 144 LYS A CA 1
ATOM 1126 C C . LYS A 1 144 ? -10.769 5.025 49.673 1.00 84.19 144 LYS A C 1
ATOM 1128 O O . LYS A 1 144 ? -10.873 3.965 50.282 1.00 84.19 144 LYS A O 1
ATOM 1133 N N . LEU A 1 145 ? -9.728 5.843 49.840 1.00 84.44 145 LEU A N 1
ATOM 1134 C CA . LEU A 1 145 ? -8.661 5.588 50.819 1.00 84.44 145 LEU A CA 1
ATOM 1135 C C . LEU A 1 145 ? -9.194 5.603 52.258 1.00 84.44 145 LEU A C 1
ATOM 1137 O O . LEU A 1 145 ? -8.862 4.714 53.045 1.00 84.44 145 LEU A O 1
ATOM 1141 N N . LYS A 1 146 ? -10.106 6.530 52.569 1.00 86.12 146 LYS A N 1
ATOM 1142 C CA . LYS A 1 146 ? -10.790 6.595 53.865 1.00 86.12 146 LYS A CA 1
ATOM 1143 C C . LYS A 1 146 ? -11.600 5.330 54.155 1.00 86.12 146 LYS A C 1
ATOM 1145 O O . LYS A 1 146 ? -11.539 4.804 55.265 1.00 86.12 146 LYS A O 1
ATOM 1150 N N . ALA A 1 147 ? -12.294 4.790 53.150 1.00 82.44 147 ALA A N 1
ATOM 1151 C CA . ALA A 1 147 ? -13.015 3.519 53.265 1.00 82.44 147 ALA A CA 1
ATOM 1152 C C . ALA A 1 147 ? -12.084 2.320 53.552 1.00 82.44 147 ALA A C 1
ATOM 1154 O O . ALA A 1 147 ? -12.509 1.352 54.180 1.00 82.44 147 ALA A O 1
ATOM 1155 N N . LEU A 1 148 ? -10.807 2.410 53.164 1.00 83.06 148 LEU A N 1
ATOM 1156 C CA . LEU A 1 148 ? -9.758 1.422 53.450 1.00 83.06 148 LEU A CA 1
ATOM 1157 C C . LEU A 1 148 ? -8.968 1.721 54.740 1.00 83.06 148 LEU A C 1
ATOM 1159 O O . LEU A 1 148 ? -7.885 1.177 54.948 1.00 83.06 148 LEU A O 1
ATOM 1163 N N . LYS A 1 149 ? -9.515 2.557 55.636 1.00 81.50 149 LYS A N 1
ATOM 1164 C CA . LYS A 1 149 ? -8.908 2.976 56.916 1.00 81.50 149 LYS A CA 1
ATOM 1165 C C . LYS A 1 149 ? -7.636 3.829 56.786 1.00 81.50 149 LYS A C 1
ATOM 1167 O O . LYS A 1 149 ? -6.909 3.968 57.769 1.00 81.50 149 LYS A O 1
ATOM 1172 N N . LEU A 1 150 ? -7.374 4.426 55.621 1.00 83.50 150 LEU A N 1
ATOM 1173 C CA . LEU A 1 150 ? -6.350 5.459 55.449 1.00 83.50 150 LEU A CA 1
ATOM 1174 C C . LEU A 1 150 ? -7.046 6.819 55.331 1.00 83.50 150 LEU A C 1
ATOM 1176 O O . LEU A 1 150 ? -7.445 7.238 54.247 1.00 83.50 150 LEU A O 1
ATOM 1180 N N . ASP A 1 151 ? -7.230 7.485 56.470 1.00 85.06 151 ASP A N 1
ATOM 1181 C CA . ASP A 1 151 ? -7.866 8.803 56.526 1.00 85.06 151 ASP A CA 1
ATOM 1182 C C . ASP A 1 151 ? -6.837 9.887 56.179 1.00 85.06 151 ASP A C 1
ATOM 1184 O O . ASP A 1 151 ? -5.804 10.025 56.839 1.00 85.06 151 ASP A O 1
ATOM 1188 N N . LEU A 1 152 ? -7.101 10.632 55.109 1.00 86.50 152 LEU A N 1
ATOM 1189 C CA . LEU A 1 152 ? -6.321 11.805 54.727 1.00 86.50 152 LEU A CA 1
ATOM 1190 C C . LEU A 1 152 ? -7.022 13.030 55.303 1.00 86.50 152 LEU A C 1
ATOM 1192 O O . LEU A 1 152 ? -8.227 13.184 55.120 1.00 86.50 152 LEU A O 1
ATOM 1196 N N . SER A 1 153 ? -6.282 13.907 55.980 1.00 88.00 153 SER A N 1
ATOM 1197 C CA . SER A 1 153 ? -6.870 15.159 56.455 1.00 88.00 153 SER A CA 1
ATOM 1198 C C . SER A 1 153 ? -7.275 16.048 55.277 1.00 88.00 153 SER A C 1
ATOM 1200 O O . SER A 1 153 ? -6.584 16.095 54.255 1.00 88.00 153 SER A O 1
ATOM 1202 N N . ASP A 1 154 ? -8.362 16.801 55.440 1.00 84.69 154 ASP A N 1
ATOM 1203 C CA . ASP A 1 154 ? -8.835 17.747 54.422 1.00 84.69 154 ASP A CA 1
ATOM 1204 C C . ASP A 1 154 ? -7.748 18.778 54.067 1.00 84.69 154 ASP A C 1
ATOM 1206 O O . ASP A 1 154 ? -7.536 19.090 52.895 1.00 84.69 154 ASP A O 1
ATOM 1210 N N . ASP A 1 155 ? -6.968 19.206 55.067 1.00 85.38 155 ASP A N 1
ATOM 1211 C CA . ASP A 1 155 ? -5.783 20.048 54.891 1.00 85.38 155 ASP A CA 1
ATOM 1212 C C . ASP A 1 155 ? -4.765 19.423 53.924 1.00 85.38 155 ASP A C 1
ATOM 1214 O O . ASP A 1 155 ? -4.235 20.104 53.044 1.00 85.38 155 ASP A O 1
ATOM 1218 N N . LEU A 1 156 ? -4.473 18.127 54.066 1.00 87.50 156 LEU A N 1
ATOM 1219 C CA . LEU A 1 156 ? -3.524 17.429 53.201 1.00 87.50 156 LEU A CA 1
ATOM 1220 C C . LEU A 1 156 ? -4.067 17.309 51.774 1.00 87.50 156 LEU A C 1
ATOM 1222 O O . LEU A 1 156 ? -3.313 17.503 50.820 1.00 87.50 156 LEU A O 1
ATOM 1226 N N . LEU A 1 157 ? -5.368 17.049 51.616 1.00 89.69 157 LEU A N 1
ATOM 1227 C CA . LEU A 1 157 ? -6.011 16.991 50.304 1.00 89.69 157 LEU A CA 1
ATOM 1228 C C . LEU A 1 157 ? -5.929 18.342 49.576 1.00 89.69 157 LEU A C 1
ATOM 1230 O O . LEU A 1 157 ? -5.570 18.375 48.399 1.00 89.69 157 LEU A O 1
ATOM 1234 N N . VAL A 1 158 ? -6.157 19.455 50.278 1.00 90.62 158 VAL A N 1
ATOM 1235 C CA . VAL A 1 158 ? -6.001 20.816 49.730 1.00 90.62 158 VAL A CA 1
ATOM 1236 C C . VAL A 1 158 ? -4.570 21.059 49.236 1.00 90.62 158 VAL A C 1
ATOM 1238 O O . VAL A 1 158 ? -4.369 21.551 48.123 1.00 90.62 158 VAL A O 1
ATOM 1241 N N . HIS A 1 159 ? -3.558 20.650 50.006 1.00 88.19 159 HIS A N 1
ATOM 1242 C CA . HIS A 1 159 ? -2.157 20.800 49.597 1.00 88.19 159 HIS A CA 1
ATOM 1243 C C . HIS A 1 159 ? -1.796 19.909 48.400 1.00 88.19 159 HIS A C 1
ATOM 1245 O O . HIS A 1 159 ? -1.087 20.357 47.496 1.00 88.19 159 HIS A O 1
ATOM 1251 N N . LEU A 1 160 ? -2.305 18.673 48.350 1.00 88.44 160 LEU A N 1
ATOM 1252 C CA . LEU A 1 160 ? -2.116 17.777 47.207 1.00 88.44 160 LEU A CA 1
ATOM 1253 C C . LEU A 1 160 ? -2.723 18.368 45.931 1.00 88.44 160 LEU A C 1
ATOM 1255 O O . LEU A 1 160 ? -2.058 18.382 44.893 1.00 88.44 160 LEU A O 1
ATOM 1259 N N . VAL A 1 161 ? -3.927 18.945 46.018 1.00 90.69 161 VAL A N 1
ATOM 1260 C CA . VAL A 1 161 ? -4.547 19.667 44.900 1.00 90.69 161 VAL A CA 1
ATOM 1261 C C . VAL A 1 161 ? -3.640 20.818 44.452 1.00 90.69 161 VAL A C 1
ATOM 1263 O O . VAL A 1 161 ? -3.253 20.857 43.286 1.00 90.69 161 VAL A O 1
ATOM 1266 N N . LEU A 1 162 ? -3.194 21.695 45.357 1.00 87.94 162 LEU A N 1
ATOM 1267 C CA . LEU A 1 162 ? -2.331 22.838 45.019 1.00 87.94 162 LEU A CA 1
ATOM 1268 C C . LEU A 1 162 ? -0.998 22.434 44.362 1.00 87.94 162 LEU A C 1
ATOM 1270 O O . LEU A 1 162 ? -0.544 23.093 43.420 1.00 87.94 162 LEU A O 1
ATOM 1274 N N . ILE A 1 163 ? -0.365 21.349 44.816 1.00 89.25 163 ILE A N 1
ATOM 1275 C CA . ILE A 1 163 ? 0.882 20.827 44.227 1.00 89.25 163 ILE A CA 1
ATOM 1276 C C . ILE A 1 163 ? 0.627 20.253 42.829 1.00 89.25 163 ILE A C 1
ATOM 1278 O O . ILE A 1 163 ? 1.455 20.417 41.931 1.00 89.25 163 ILE A O 1
ATOM 1282 N N . SER A 1 164 ? -0.529 19.624 42.632 1.00 89.81 164 SER A N 1
ATOM 1283 C CA . SER A 1 164 ? -0.904 18.973 41.379 1.00 89.81 164 SER A CA 1
ATOM 1284 C C . SER A 1 164 ? -1.323 19.941 40.256 1.00 89.81 164 SER A C 1
ATOM 1286 O O . SER A 1 164 ? -1.308 19.558 39.083 1.00 89.81 164 SER A O 1
ATOM 1288 N N . LEU A 1 165 ? -1.655 21.199 40.588 1.00 90.06 165 LEU A N 1
ATOM 1289 C CA . LEU A 1 165 ? -1.991 22.246 39.615 1.00 90.06 165 LEU A CA 1
ATOM 1290 C C . LEU A 1 165 ? -0.762 22.682 38.784 1.00 90.06 165 LEU A C 1
ATOM 1292 O O . LEU A 1 165 ? 0.353 22.756 39.312 1.00 90.06 165 LEU A O 1
ATOM 1296 N N . PRO A 1 166 ? -0.925 23.044 37.499 1.00 88.81 166 PRO A N 1
ATOM 1297 C CA . PRO A 1 166 ? 0.185 23.419 36.626 1.00 88.81 166 PRO A CA 1
ATOM 1298 C C . PRO A 1 166 ? 0.713 24.834 36.923 1.00 88.81 166 PRO A C 1
ATOM 1300 O O . PRO A 1 166 ? 0.088 25.617 37.636 1.00 88.81 166 PRO A O 1
ATOM 1303 N N . ALA A 1 167 ? 1.854 25.197 36.322 1.00 85.12 167 ALA A N 1
ATOM 1304 C CA . ALA A 1 167 ? 2.527 26.487 36.541 1.00 85.12 167 ALA A CA 1
ATOM 1305 C C . ALA A 1 167 ? 1.675 27.728 36.197 1.00 85.12 167 ALA A C 1
ATOM 1307 O O . ALA A 1 167 ? 1.950 28.823 36.679 1.00 85.12 167 ALA A O 1
ATOM 1308 N N . GLN A 1 168 ? 0.628 27.565 35.385 1.00 84.00 168 GLN A N 1
ATOM 1309 C CA . GLN A 1 168 ? -0.320 28.636 35.054 1.00 84.00 168 GLN A CA 1
ATOM 1310 C C . GLN A 1 168 ? -1.084 29.129 36.297 1.00 84.00 168 GLN A C 1
ATOM 1312 O O . GLN A 1 168 ? -1.391 30.307 36.392 1.00 84.00 168 GLN A O 1
ATOM 1317 N N . PHE A 1 169 ? -1.265 28.269 37.306 1.00 89.12 169 PHE A N 1
ATOM 1318 C CA . PHE A 1 169 ? -1.865 28.616 38.597 1.00 89.12 169 PHE A CA 1
ATOM 1319 C C . PHE A 1 169 ? -0.832 29.143 39.612 1.00 89.12 169 PHE A C 1
ATOM 1321 O O . PHE A 1 169 ? -1.121 29.223 40.801 1.00 89.12 169 PHE A O 1
ATOM 1328 N N . ASN A 1 170 ? 0.400 29.482 39.213 1.00 84.38 170 ASN A N 1
ATOM 1329 C CA . ASN A 1 170 ? 1.423 29.915 40.177 1.00 84.38 170 ASN A CA 1
ATOM 1330 C C . ASN A 1 170 ? 1.025 31.190 40.932 1.00 84.38 170 ASN A C 1
ATOM 1332 O O . ASN A 1 170 ? 1.286 31.282 42.128 1.00 84.38 170 ASN A O 1
ATOM 1336 N N . GLN A 1 171 ? 0.372 32.148 40.268 1.00 81.75 171 GLN A N 1
ATOM 1337 C CA . GLN A 1 171 ? -0.109 33.369 40.922 1.00 81.75 171 GLN A CA 1
ATOM 1338 C C . GLN A 1 171 ? -1.179 33.054 41.976 1.00 81.75 171 GLN A C 1
ATOM 1340 O O . GLN A 1 171 ? -1.115 33.560 43.095 1.00 81.75 171 GLN A O 1
ATOM 1345 N N . PHE A 1 172 ? -2.086 32.134 41.654 1.00 87.25 172 PHE A N 1
ATOM 1346 C CA . PHE A 1 172 ? -3.072 31.586 42.579 1.00 87.25 172 PHE A CA 1
ATOM 1347 C C . PHE A 1 172 ? -2.433 30.876 43.785 1.00 87.25 172 PHE A C 1
ATOM 1349 O O . PHE A 1 172 ? -2.796 31.151 44.926 1.00 87.25 172 PHE A O 1
ATOM 1356 N N . LYS A 1 173 ? -1.408 30.039 43.566 1.00 85.81 173 LYS A N 1
ATOM 1357 C CA . LYS A 1 173 ? -0.660 29.375 44.653 1.00 85.81 173 LYS A CA 1
ATOM 1358 C C . LYS A 1 173 ? 0.050 30.374 45.567 1.00 85.81 173 LYS A C 1
ATOM 1360 O O . LYS A 1 173 ? 0.084 30.177 46.776 1.00 85.81 173 LYS A O 1
ATOM 1365 N N . VAL A 1 174 ? 0.621 31.441 45.005 1.00 83.94 174 VAL A N 1
ATOM 1366 C CA . VAL A 1 174 ? 1.234 32.521 45.795 1.00 83.94 174 VAL A CA 1
ATOM 1367 C C . VAL A 1 174 ? 0.173 33.240 46.627 1.00 83.94 174 VAL A C 1
ATOM 1369 O O . VAL A 1 174 ? 0.411 33.476 47.805 1.00 83.94 174 VAL A O 1
ATOM 1372 N N . SER A 1 175 ? -1.004 33.519 46.056 1.00 83.75 175 SER A N 1
ATOM 1373 C CA . SER A 1 175 ? -2.124 34.119 46.791 1.00 83.75 175 SER A CA 1
A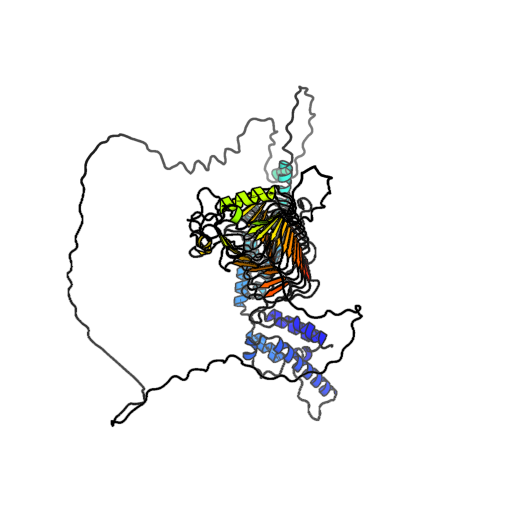TOM 1374 C C . SER A 1 175 ? -2.555 33.255 47.979 1.00 83.75 175 SER A C 1
ATOM 1376 O O . SER A 1 175 ? -2.631 33.775 49.089 1.00 83.75 175 SER A O 1
ATOM 1378 N N . TYR A 1 176 ? -2.716 31.941 47.783 1.00 83.56 176 TYR A N 1
ATOM 1379 C CA . TYR A 1 176 ? -2.992 30.994 48.870 1.00 83.56 176 TYR A CA 1
ATOM 1380 C C . TYR A 1 176 ? -1.916 31.039 49.964 1.00 83.56 176 TYR A C 1
ATOM 1382 O O . TYR A 1 176 ? -2.226 31.206 51.138 1.00 83.56 176 TYR A O 1
ATOM 1390 N N . ASN A 1 177 ? -0.637 30.968 49.580 1.00 80.75 177 ASN A N 1
ATOM 1391 C CA . ASN A 1 177 ? 0.484 30.964 50.526 1.00 80.75 177 ASN A CA 1
ATOM 1392 C C . ASN A 1 177 ? 0.649 32.286 51.301 1.00 80.75 177 ASN A C 1
ATOM 1394 O O . ASN A 1 177 ? 1.296 32.302 52.346 1.00 80.75 177 ASN A O 1
ATOM 1398 N N . CYS A 1 178 ? 0.120 33.399 50.785 1.00 80.25 178 CYS A N 1
ATOM 1399 C CA . CYS A 1 178 ? 0.148 34.700 51.454 1.00 80.25 178 CYS A CA 1
ATOM 1400 C C . CYS A 1 178 ? -1.021 34.904 52.431 1.00 80.25 178 CYS A C 1
ATOM 1402 O O . CYS A 1 178 ? -0.970 35.839 53.235 1.00 80.25 178 CYS A O 1
ATOM 1404 N N . GLN A 1 179 ? -2.061 34.067 52.379 1.00 77.12 179 GLN A N 1
ATOM 1405 C CA . GLN A 1 179 ? -3.182 34.136 53.313 1.00 77.12 179 GLN A CA 1
ATOM 1406 C C . GLN A 1 179 ? -2.850 33.412 54.624 1.00 77.12 179 GLN A C 1
ATOM 1408 O O . GLN A 1 179 ? -2.172 32.389 54.643 1.00 77.12 179 GLN A O 1
ATOM 1413 N N . LYS A 1 180 ? -3.317 33.968 55.750 1.00 70.19 180 LYS A N 1
ATOM 1414 C CA . LYS A 1 180 ? -3.138 33.355 57.080 1.00 70.19 180 LYS A CA 1
ATOM 1415 C C . LYS A 1 180 ? -4.158 32.248 57.364 1.00 70.19 180 LYS A C 1
ATOM 1417 O O . LYS A 1 180 ? -3.908 31.408 58.224 1.00 70.19 180 LYS A O 1
ATOM 1422 N N . GLU A 1 181 ? -5.295 32.270 56.676 1.00 77.00 181 GLU A N 1
ATOM 1423 C CA . GLU A 1 181 ? -6.403 31.331 56.855 1.00 77.00 181 GLU A CA 1
ATOM 1424 C C . GLU A 1 181 ? -6.301 30.182 55.843 1.00 77.00 181 GLU A C 1
ATOM 1426 O O . GLU A 1 181 ? -5.905 30.385 54.696 1.00 77.00 181 GLU A O 1
ATOM 1431 N N . LYS A 1 182 ? -6.631 28.959 56.277 1.00 79.25 182 LYS A N 1
ATOM 1432 C CA . LYS A 1 182 ? -6.644 27.770 55.414 1.00 79.25 182 LYS A CA 1
ATOM 1433 C C . LYS A 1 182 ? -7.985 27.672 54.696 1.00 79.25 182 LYS A C 1
ATOM 1435 O O . LYS A 1 182 ? -9.020 27.851 55.328 1.00 79.25 182 LYS A O 1
ATOM 1440 N N . TRP A 1 183 ? -7.968 27.332 53.410 1.00 85.06 183 TRP A N 1
ATOM 1441 C CA . TRP A 1 183 ? -9.196 27.106 52.645 1.00 85.06 183 TRP A CA 1
ATOM 1442 C C . TRP A 1 183 ? -9.720 25.688 52.831 1.00 85.06 183 TRP A C 1
ATOM 1444 O O . TRP A 1 183 ? -8.958 24.720 52.830 1.00 85.06 183 TRP A O 1
ATOM 1454 N N . THR A 1 184 ? -11.040 25.563 52.901 1.00 87.88 184 THR A N 1
ATOM 1455 C CA . THR A 1 184 ? -11.741 24.291 52.728 1.00 87.88 184 THR A CA 1
ATOM 1456 C C . THR A 1 184 ? -11.666 23.824 51.270 1.00 87.88 184 THR A C 1
ATOM 1458 O O . THR A 1 184 ? -11.422 24.608 50.349 1.00 87.88 184 THR A O 1
ATOM 1461 N N . LEU A 1 185 ? -11.932 22.537 51.020 1.00 85.06 185 LEU A N 1
ATOM 1462 C CA . LEU A 1 185 ? -11.953 21.992 49.657 1.00 85.06 185 LEU A CA 1
ATOM 1463 C C . LEU A 1 185 ? -12.976 22.711 48.756 1.00 85.06 185 LEU A C 1
ATOM 1465 O O . LEU A 1 185 ? -12.710 22.937 47.579 1.00 85.06 185 LEU A O 1
ATOM 1469 N N . ASN A 1 186 ? -14.122 23.116 49.309 1.00 83.81 186 ASN A N 1
ATOM 1470 C CA . ASN A 1 186 ? -15.168 23.819 48.563 1.00 83.81 186 ASN A CA 1
ATOM 1471 C C . ASN A 1 186 ? -14.749 25.244 48.177 1.00 83.81 186 ASN A C 1
ATOM 1473 O O . ASN A 1 186 ? -14.986 25.667 47.044 1.00 83.81 186 ASN A O 1
ATOM 1477 N N . GLU A 1 187 ? -14.086 25.963 49.084 1.00 87.25 187 GLU A N 1
ATOM 1478 C CA . GLU A 1 187 ? -13.512 27.282 48.796 1.00 87.25 187 GLU A CA 1
ATOM 1479 C C . GLU A 1 187 ? -12.397 27.172 47.753 1.00 87.25 187 GLU A C 1
ATOM 1481 O O . GLU A 1 187 ? -12.391 27.922 46.778 1.00 87.25 187 GLU A O 1
ATOM 1486 N N . LEU A 1 188 ? -11.521 26.168 47.881 1.00 88.12 188 LEU A N 1
ATOM 1487 C CA . LEU A 1 188 ? -10.471 25.890 46.901 1.00 88.12 188 LEU A CA 1
ATOM 1488 C C . LEU A 1 188 ? -11.052 25.625 45.506 1.00 88.12 188 LEU A C 1
ATOM 1490 O O . LEU A 1 188 ? -10.556 26.189 44.532 1.00 88.12 188 LEU A O 1
ATOM 1494 N N . ILE A 1 189 ? -12.102 24.803 45.394 1.00 87.19 189 ILE A N 1
ATOM 1495 C CA . ILE A 1 189 ? -12.799 24.552 44.122 1.00 87.19 189 ILE A CA 1
ATOM 1496 C C . ILE A 1 189 ? -13.347 25.860 43.554 1.00 87.19 189 ILE A C 1
ATOM 1498 O O . ILE A 1 189 ? -13.151 26.139 42.371 1.00 87.19 189 ILE A O 1
ATOM 1502 N N . SER A 1 190 ? -14.017 26.663 44.385 1.00 86.44 190 SER A N 1
ATOM 1503 C CA . SER A 1 190 ? -14.604 27.936 43.966 1.00 86.44 190 SER A CA 1
ATOM 1504 C C . SER A 1 190 ? -13.545 28.879 43.393 1.00 86.44 190 SER A C 1
ATOM 1506 O O . SER A 1 190 ? -13.695 29.374 42.275 1.00 86.44 190 SER A O 1
ATOM 1508 N N . PHE A 1 191 ? -12.433 29.068 44.107 1.00 88.12 191 PHE A N 1
ATOM 1509 C CA . PHE A 1 191 ? -11.375 29.964 43.655 1.00 88.12 191 PHE A CA 1
ATOM 1510 C C . PHE A 1 191 ? -10.572 29.394 42.473 1.00 88.12 191 PHE A C 1
ATOM 1512 O O . PHE A 1 191 ? -10.171 30.154 41.595 1.00 88.12 191 PHE A O 1
ATOM 1519 N N . CYS A 1 192 ? -10.387 28.070 42.380 1.00 86.81 192 CYS A N 1
ATOM 1520 C CA . CYS A 1 192 ? -9.756 27.439 41.212 1.00 86.81 192 CYS A CA 1
ATOM 1521 C C . CYS A 1 192 ? -10.586 27.633 39.938 1.00 86.81 192 CYS A C 1
ATOM 1523 O O . CYS A 1 192 ? -10.020 27.909 38.882 1.00 86.81 192 CYS A O 1
ATOM 1525 N N . VAL A 1 193 ? -11.916 27.500 40.028 1.00 87.12 193 VAL A N 1
ATOM 1526 C CA . VAL A 1 193 ? -12.829 27.745 38.900 1.00 87.12 193 VAL A CA 1
ATOM 1527 C C . VAL A 1 193 ? -12.780 29.215 38.489 1.00 87.12 193 VAL A C 1
ATOM 1529 O O . VAL A 1 193 ? -12.661 29.513 37.305 1.00 87.12 193 VAL A O 1
ATOM 1532 N N . GLN A 1 194 ? -12.805 30.138 39.452 1.00 84.44 194 GLN A N 1
ATOM 1533 C CA . GLN A 1 194 ? -12.712 31.570 39.168 1.00 84.44 194 GLN A CA 1
ATOM 1534 C C . GLN A 1 194 ? -11.387 31.947 38.485 1.00 84.44 194 GLN A C 1
ATOM 1536 O O . GLN A 1 194 ? -11.382 32.721 37.528 1.00 84.44 194 GLN A O 1
ATOM 1541 N N . GLU A 1 195 ? -10.270 31.379 38.940 1.00 83.88 195 GLU A N 1
ATOM 1542 C CA . GLU A 1 195 ? -8.959 31.598 38.327 1.00 83.88 195 GLU A CA 1
ATOM 1543 C C . GLU A 1 195 ? -8.873 30.989 36.918 1.00 83.88 195 GLU A C 1
ATOM 1545 O O . GLU A 1 195 ? -8.286 31.588 36.015 1.00 83.88 195 GLU A O 1
ATOM 1550 N N . GLU A 1 196 ? -9.492 29.826 36.693 1.00 85.69 196 GLU A N 1
ATOM 1551 C CA . GLU A 1 196 ? -9.596 29.228 35.360 1.00 85.69 196 GLU A CA 1
ATOM 1552 C C . GLU A 1 196 ? -10.371 30.133 34.386 1.00 85.69 196 GLU A C 1
ATOM 1554 O O . GLU A 1 196 ? -9.917 30.349 33.260 1.00 85.69 196 GLU A O 1
ATOM 1559 N N . GLU A 1 197 ? -11.489 30.715 34.825 1.00 83.31 197 GLU A N 1
ATOM 1560 C CA . GLU A 1 197 ? -12.275 31.663 34.025 1.00 83.31 197 GLU A CA 1
ATOM 1561 C C . GLU A 1 197 ? -11.505 32.963 33.745 1.00 83.31 197 GLU A C 1
ATOM 1563 O O . GLU A 1 197 ? -11.475 33.426 32.602 1.00 83.31 197 GLU A O 1
ATOM 1568 N N . ARG A 1 198 ? -10.775 33.506 34.732 1.00 83.31 198 ARG A N 1
ATOM 1569 C CA . ARG A 1 198 ? -9.890 34.668 34.526 1.00 83.31 198 ARG A CA 1
ATOM 1570 C C . ARG A 1 198 ? -8.862 34.403 33.419 1.00 83.31 198 ARG A C 1
ATOM 1572 O O . ARG A 1 198 ? -8.676 35.232 32.528 1.00 83.31 198 ARG A O 1
ATOM 1579 N N . MET A 1 199 ? -8.229 33.228 33.431 1.00 78.44 199 MET A N 1
ATOM 1580 C CA . MET A 1 199 ? -7.250 32.836 32.409 1.00 78.44 199 MET A CA 1
ATOM 1581 C C . MET A 1 199 ? -7.871 32.645 31.014 1.00 78.44 199 MET A C 1
ATOM 1583 O O . MET A 1 199 ? -7.201 32.895 30.006 1.00 78.44 199 MET A O 1
ATOM 1587 N N . LYS A 1 200 ? -9.139 32.216 30.925 1.00 78.69 200 LYS A N 1
ATOM 1588 C CA . LYS A 1 200 ? -9.887 32.142 29.655 1.00 78.69 200 LYS A CA 1
ATOM 1589 C C . LYS A 1 200 ? -10.193 33.544 29.106 1.00 78.69 200 LYS A C 1
ATOM 1591 O O . LYS A 1 200 ? -10.023 33.776 27.906 1.00 78.69 200 LYS A O 1
ATOM 1596 N N . GLN A 1 201 ? -10.558 34.491 29.973 1.00 73.12 201 GLN A N 1
ATOM 1597 C CA . GLN A 1 201 ? -10.854 35.878 29.597 1.00 73.12 201 GLN A CA 1
ATOM 1598 C C . GLN A 1 201 ? -9.613 36.598 29.029 1.00 73.12 201 GLN A C 1
ATOM 1600 O O . GLN A 1 201 ? -9.665 37.149 27.929 1.00 73.12 201 GLN A O 1
ATOM 1605 N N . GLU A 1 202 ? -8.462 36.496 29.705 1.00 68.62 202 GLU A N 1
ATOM 1606 C CA . GLU A 1 202 ? -7.205 37.139 29.274 1.00 68.62 202 GLU A CA 1
ATOM 1607 C C . GLU A 1 202 ? -6.687 36.598 27.930 1.00 68.62 202 GLU A C 1
ATOM 1609 O O . GLU A 1 202 ? -6.145 37.347 27.109 1.00 68.62 202 GLU A O 1
ATOM 1614 N N . ARG A 1 203 ? -6.893 35.302 27.647 1.00 65.12 203 ARG A N 1
ATOM 1615 C CA . ARG A 1 203 ? -6.567 34.714 26.333 1.00 65.12 203 ARG A CA 1
ATOM 1616 C C . ARG A 1 203 ? -7.442 35.262 25.206 1.00 65.12 203 ARG A C 1
ATOM 1618 O O . ARG A 1 203 ? -6.955 35.395 24.085 1.00 65.12 203 ARG A O 1
ATOM 1625 N N . THR A 1 204 ? -8.696 35.595 25.500 1.00 55.88 204 THR A N 1
ATOM 1626 C CA . THR A 1 204 ? -9.658 36.107 24.514 1.00 55.88 204 THR A CA 1
ATOM 1627 C C . THR A 1 204 ? -9.359 37.568 24.158 1.00 55.88 204 THR A C 1
ATOM 1629 O O . THR A 1 204 ? -9.336 37.932 22.982 1.00 55.88 204 THR A O 1
ATOM 1632 N N . GLU A 1 205 ? -9.002 38.397 25.142 1.00 51.53 205 GLU A N 1
ATOM 1633 C CA . GLU A 1 205 ? -8.607 39.798 24.915 1.00 51.53 205 GLU A CA 1
ATOM 1634 C C . GLU A 1 205 ? -7.270 39.925 24.161 1.00 51.53 205 GLU A C 1
ATOM 1636 O O . GLU A 1 205 ? -7.123 40.760 23.263 1.00 51.53 205 GLU A O 1
ATOM 1641 N N . SER A 1 206 ? -6.319 39.028 24.441 1.00 51.84 206 SER A N 1
ATOM 1642 C CA . SER A 1 206 ? -5.032 38.951 23.732 1.00 51.84 206 SER A CA 1
ATOM 1643 C C . SER A 1 206 ? -5.194 38.629 22.237 1.00 51.84 206 SER A C 1
ATOM 1645 O O . SER A 1 206 ? -4.424 39.112 21.403 1.00 51.84 206 SER A O 1
ATOM 1647 N N . ALA A 1 207 ? -6.207 37.830 21.883 1.00 43.59 207 ALA A N 1
ATOM 1648 C CA . ALA A 1 207 ? -6.510 37.463 20.501 1.00 43.59 207 ALA A CA 1
ATOM 1649 C C . ALA A 1 207 ? -7.161 38.619 19.716 1.00 43.59 207 ALA A C 1
ATOM 1651 O O . ALA A 1 207 ? -6.843 38.827 18.542 1.00 43.59 207 ALA A O 1
ATOM 1652 N N . HIS A 1 208 ? -8.003 39.430 20.366 1.00 44.16 208 HIS A N 1
ATOM 1653 C CA . HIS A 1 208 ? -8.631 40.593 19.732 1.00 44.16 208 HIS A CA 1
ATOM 1654 C C . HIS A 1 208 ? -7.630 41.712 19.395 1.00 44.16 208 HIS A C 1
ATOM 1656 O O . HIS A 1 208 ? -7.727 42.306 18.318 1.00 44.16 208 HIS A O 1
ATOM 1662 N N . LEU A 1 209 ? -6.611 41.938 20.231 1.00 40.62 209 LEU A N 1
ATOM 1663 C CA . LEU A 1 209 ? -5.537 42.913 19.976 1.00 40.62 209 LEU A CA 1
ATOM 1664 C C . LEU A 1 209 ? -4.611 42.530 18.807 1.00 40.62 209 LEU A C 1
ATOM 1666 O O . LEU A 1 209 ? -4.103 43.408 18.111 1.00 40.62 209 LEU A O 1
ATOM 1670 N N . ALA A 1 210 ? -4.413 41.235 18.545 1.00 38.81 210 ALA A N 1
ATOM 1671 C CA . ALA A 1 210 ? -3.590 40.769 17.426 1.00 38.81 210 ALA A CA 1
ATOM 1672 C C . ALA A 1 210 ? -4.306 40.873 16.060 1.00 38.81 210 ALA A C 1
ATOM 1674 O O . ALA A 1 210 ? -3.647 40.932 15.020 1.00 38.81 210 ALA A O 1
ATOM 1675 N N . SER A 1 211 ? -5.644 40.928 16.054 1.00 41.84 211 SER A N 1
ATOM 1676 C CA . SER A 1 211 ? -6.469 40.899 14.836 1.00 41.84 211 SER A CA 1
ATOM 1677 C C . SER A 1 211 ? -6.648 42.255 14.130 1.00 41.84 211 SER A C 1
ATOM 1679 O O . SER A 1 211 ? -6.976 42.290 12.948 1.00 41.84 211 SER A O 1
ATOM 1681 N N . THR A 1 212 ? -6.375 43.382 14.798 1.00 34.94 212 THR A N 1
ATOM 1682 C CA . THR A 1 212 ? -6.622 44.741 14.260 1.00 34.94 212 THR A CA 1
ATOM 1683 C C . THR A 1 212 ? -5.389 45.434 13.664 1.00 34.94 212 THR A C 1
ATOM 1685 O O . THR A 1 212 ? -5.461 46.578 13.221 1.00 34.94 212 THR A O 1
ATOM 1688 N N . SER A 1 213 ? -4.253 44.742 13.559 1.00 33.88 213 SER A N 1
ATOM 1689 C CA . SER A 1 213 ? -2.992 45.297 13.052 1.00 33.88 213 SER A CA 1
ATOM 1690 C C . SER A 1 213 ? -2.574 44.640 11.727 1.00 33.88 213 SER A C 1
ATOM 1692 O O . SER A 1 213 ? -1.662 43.814 11.712 1.00 33.88 213 SER A O 1
ATOM 1694 N N . LYS A 1 214 ? -3.222 45.011 10.608 1.00 35.69 214 LYS A N 1
ATOM 1695 C CA . LYS A 1 214 ? -2.667 44.943 9.232 1.00 35.69 214 LYS A CA 1
ATOM 1696 C C . LYS A 1 214 ? -3.617 45.579 8.200 1.00 35.69 214 LYS A C 1
ATOM 1698 O O . LYS A 1 214 ? -4.372 44.894 7.529 1.00 35.69 214 LYS A O 1
ATOM 1703 N N . HIS A 1 215 ? -3.520 46.897 8.025 1.00 30.83 215 HIS A N 1
ATOM 1704 C CA . HIS A 1 215 ? -3.701 47.538 6.716 1.00 30.83 215 HIS A CA 1
ATOM 1705 C C . HIS A 1 215 ? -3.020 48.914 6.709 1.00 30.83 215 HIS A C 1
ATOM 1707 O O . HIS A 1 215 ? -3.508 49.881 7.286 1.00 30.83 215 HIS A O 1
ATOM 1713 N N . THR A 1 216 ? -1.866 49.008 6.048 1.00 30.89 216 THR A N 1
ATOM 1714 C CA . THR A 1 216 ? -1.210 50.273 5.693 1.00 30.89 216 THR A CA 1
ATOM 1715 C C . THR A 1 216 ? -1.443 50.562 4.211 1.00 30.89 216 THR A C 1
ATOM 1717 O O . THR A 1 216 ? -1.168 49.724 3.356 1.00 30.89 216 THR A O 1
ATOM 1720 N N . GLY A 1 217 ? -1.940 51.765 3.892 1.00 28.02 217 GLY A N 1
ATOM 1721 C CA . GLY A 1 217 ? -2.176 52.177 2.506 1.00 28.02 217 GLY A CA 1
ATOM 1722 C C . GLY A 1 217 ? -2.705 53.604 2.301 1.00 28.02 217 GLY A C 1
ATOM 1723 O O . GLY A 1 217 ? -3.840 53.769 1.892 1.00 28.02 217 GLY A O 1
ATOM 1724 N N . LYS A 1 218 ? -1.834 54.608 2.509 1.00 30.25 218 LYS A N 1
ATOM 1725 C CA . LYS A 1 218 ? -1.778 55.956 1.875 1.00 30.25 218 LYS A CA 1
ATOM 1726 C C . LYS A 1 218 ? -3.036 56.864 1.848 1.00 30.25 218 LYS A C 1
ATOM 1728 O O . LYS A 1 218 ? -3.913 56.667 1.019 1.00 30.25 218 LYS A O 1
ATOM 1733 N N . ARG A 1 219 ? -2.938 58.050 2.482 1.00 27.94 219 ARG A N 1
ATOM 1734 C CA . ARG A 1 219 ? -2.862 59.391 1.824 1.00 27.94 219 ARG A CA 1
ATOM 1735 C C . ARG A 1 219 ? -2.771 60.543 2.848 1.00 27.94 219 ARG A C 1
ATOM 1737 O O . ARG A 1 219 ? -3.328 60.475 3.933 1.00 27.94 219 ARG A O 1
ATOM 1744 N N . LYS A 1 220 ? -2.026 61.593 2.472 1.00 29.62 220 LYS A N 1
ATOM 1745 C CA . LYS A 1 220 ? -1.823 62.877 3.177 1.00 29.62 220 LYS A CA 1
ATOM 1746 C C . LYS A 1 220 ? -3.071 63.773 3.060 1.00 29.62 220 LYS A C 1
ATOM 1748 O O . LYS A 1 220 ? -3.534 63.918 1.937 1.00 29.62 220 LYS A O 1
ATOM 1753 N N . HIS A 1 221 ? -3.465 64.503 4.115 1.00 29.88 221 HIS A N 1
ATOM 1754 C CA . HIS A 1 221 ? -3.389 65.979 4.148 1.00 29.88 221 HIS A CA 1
ATOM 1755 C C . HIS A 1 221 ? -3.784 66.625 5.497 1.00 29.88 221 HIS A C 1
ATOM 1757 O O . HIS A 1 221 ? -4.714 66.205 6.168 1.00 29.88 221 HIS A O 1
ATOM 1763 N N . LYS A 1 222 ? -3.013 67.675 5.817 1.00 26.83 222 LYS A N 1
ATOM 1764 C CA . LYS A 1 222 ? -3.186 68.842 6.704 1.00 26.83 222 LYS A CA 1
ATOM 1765 C C . LYS A 1 222 ? -4.554 69.087 7.382 1.00 26.83 222 LYS A C 1
ATOM 1767 O O . LYS A 1 222 ? -5.516 69.432 6.714 1.00 26.83 222 LYS A O 1
ATOM 1772 N N . GLY A 1 223 ? -4.506 69.134 8.719 1.00 27.69 223 GLY A N 1
ATOM 1773 C CA . GLY A 1 223 ? -4.731 70.336 9.540 1.00 27.69 223 GLY A CA 1
ATOM 1774 C C . GLY A 1 223 ? -6.156 70.874 9.714 1.00 27.69 223 GLY A C 1
ATOM 1775 O O . GLY A 1 223 ? -6.666 71.537 8.819 1.00 27.69 223 GLY A O 1
ATOM 1776 N N . LYS A 1 224 ? -6.698 70.748 10.934 1.00 26.27 224 LYS A N 1
ATOM 1777 C CA . LYS A 1 224 ? -7.170 71.869 11.773 1.00 26.27 224 LYS A CA 1
ATOM 1778 C C . LYS A 1 224 ? -7.651 71.359 13.136 1.00 26.27 224 LYS A C 1
ATOM 1780 O O . LYS A 1 224 ? -8.375 70.377 13.230 1.00 26.27 224 LYS A O 1
ATOM 1785 N N . GLU A 1 225 ? -7.188 72.053 14.161 1.00 28.61 225 GLU A N 1
ATOM 1786 C CA . GLU A 1 225 ? -7.469 71.900 15.586 1.00 28.61 225 GLU A CA 1
ATOM 1787 C C . GLU A 1 225 ? -8.856 72.486 15.907 1.00 28.61 225 GLU A C 1
ATOM 1789 O O . GLU A 1 225 ? -9.126 73.618 15.505 1.00 28.61 225 GLU A O 1
ATOM 1794 N N . VAL A 1 226 ? -9.723 71.749 16.616 1.00 26.91 226 VAL A N 1
ATOM 1795 C CA . VAL A 1 226 ? -10.876 72.302 17.354 1.00 26.91 226 VAL A CA 1
ATOM 1796 C C . VAL A 1 226 ? -11.075 71.499 18.649 1.00 26.91 226 VAL A C 1
ATOM 1798 O O . VAL A 1 226 ? -10.943 70.279 18.667 1.00 26.91 226 VAL A O 1
ATOM 1801 N N . ALA A 1 227 ? -11.336 72.250 19.718 1.00 25.61 227 ALA A N 1
ATOM 1802 C CA . ALA A 1 227 ? -11.300 71.943 21.144 1.00 25.61 227 ALA A CA 1
ATOM 1803 C C . ALA A 1 227 ? -12.101 70.725 21.656 1.00 25.61 227 ALA A C 1
ATOM 1805 O O . ALA A 1 227 ? -13.213 70.448 21.214 1.00 25.61 227 ALA A O 1
ATOM 1806 N N . ILE A 1 228 ? -11.549 70.091 22.699 1.00 26.66 228 ILE A N 1
ATOM 1807 C CA . ILE A 1 228 ? -12.217 69.154 23.617 1.00 26.66 228 ILE A CA 1
ATOM 1808 C C . ILE A 1 228 ? -12.793 69.968 24.795 1.00 26.66 228 ILE A C 1
ATOM 1810 O O . ILE A 1 228 ? -12.022 70.699 25.423 1.00 26.66 228 ILE A O 1
ATOM 1814 N N . PRO A 1 229 ? -14.085 69.848 25.161 1.00 29.48 229 PRO A N 1
ATOM 1815 C CA . PRO A 1 229 ? -14.568 70.277 26.468 1.00 29.48 229 PRO A CA 1
ATOM 1816 C C . PRO A 1 229 ? -14.215 69.227 27.529 1.00 29.48 229 PRO A C 1
ATOM 1818 O O . PRO A 1 229 ? -14.368 68.025 27.309 1.00 29.48 229 PRO A O 1
ATOM 1821 N N . GLN A 1 230 ? -13.749 69.701 28.684 1.00 34.25 230 GLN A N 1
ATOM 1822 C CA . GLN A 1 230 ? -13.525 68.911 29.894 1.00 34.25 230 GLN A CA 1
ATOM 1823 C C . GLN A 1 230 ? -14.794 68.138 30.290 1.00 34.25 230 GLN A C 1
ATOM 1825 O O . GLN A 1 230 ? -15.867 68.724 30.415 1.00 34.25 230 GLN A O 1
ATOM 1830 N N . GLY A 1 231 ? -14.645 66.833 30.520 1.00 28.50 231 GLY A N 1
ATOM 1831 C CA . GLY A 1 231 ? -15.632 65.975 31.168 1.00 28.50 231 GLY A CA 1
ATOM 1832 C C . GLY A 1 231 ? -14.923 65.117 32.213 1.00 28.50 231 GLY A C 1
ATOM 1833 O O . GLY A 1 231 ? -13.965 64.414 31.892 1.00 28.50 231 GLY A O 1
ATOM 1834 N N . GLU A 1 232 ? -15.355 65.251 33.462 1.00 34.03 232 GLU A N 1
ATOM 1835 C CA . GLU A 1 232 ? -14.838 64.578 34.655 1.00 34.03 232 GLU A CA 1
ATOM 1836 C C . GLU A 1 232 ? -14.863 63.045 34.507 1.00 34.03 232 GLU A C 1
ATOM 1838 O O . GLU A 1 232 ? -15.875 62.459 34.124 1.00 34.03 232 GLU A O 1
ATOM 1843 N N . GLN A 1 233 ? -13.752 62.373 34.830 1.00 35.12 233 GLN A N 1
ATOM 1844 C CA . GLN A 1 233 ? -13.709 60.913 34.942 1.00 35.12 233 GLN A CA 1
ATOM 1845 C C . GLN A 1 233 ? -14.029 60.496 36.380 1.00 35.12 233 GLN A C 1
ATOM 1847 O O . GLN A 1 233 ? -13.284 60.809 37.306 1.00 35.12 233 GLN A O 1
ATOM 1852 N N . HIS A 1 234 ? -15.116 59.745 36.563 1.00 44.69 234 HIS A N 1
ATOM 1853 C CA . HIS A 1 234 ? -15.384 59.046 37.817 1.00 44.69 234 HIS A CA 1
ATOM 1854 C C . HIS A 1 234 ? -14.408 57.864 37.993 1.00 44.69 234 HIS A C 1
ATOM 1856 O O . HIS A 1 234 ? -14.236 57.087 37.048 1.00 44.69 234 HIS A O 1
ATOM 1862 N N . PRO A 1 235 ? -13.793 57.672 39.178 1.00 50.56 235 PRO A N 1
ATOM 1863 C CA . PRO A 1 235 ? -12.893 56.547 39.419 1.00 50.56 235 PRO A CA 1
ATOM 1864 C C . PRO A 1 235 ? -13.643 55.214 39.309 1.00 50.56 235 PRO A C 1
ATOM 1866 O O . PRO A 1 235 ? -14.668 55.003 39.964 1.00 50.56 235 PRO A O 1
ATOM 1869 N N . GLY A 1 236 ? -13.126 54.305 38.479 1.00 55.53 236 GLY A N 1
ATOM 1870 C CA . GLY A 1 236 ? -13.662 52.952 38.338 1.00 55.53 236 GLY A CA 1
ATOM 1871 C C . GLY A 1 236 ? -13.502 52.112 39.619 1.00 55.53 236 GLY A C 1
ATOM 1872 O O . GLY A 1 236 ? -12.748 52.490 40.518 1.00 55.53 236 GLY A O 1
ATOM 1873 N N . PRO A 1 237 ? -14.158 50.940 39.708 1.00 54.59 237 PRO A N 1
ATOM 1874 C CA . PRO A 1 237 ? -14.214 50.116 40.926 1.00 54.59 237 PRO A CA 1
ATOM 1875 C C . PRO A 1 237 ? -12.837 49.769 41.507 1.00 54.59 237 PRO A C 1
ATOM 1877 O O . PRO A 1 237 ? -12.656 49.696 42.716 1.00 54.59 237 PRO A O 1
ATOM 188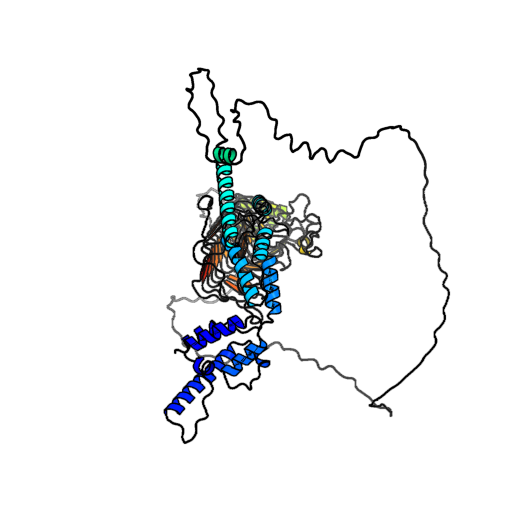0 N N . PHE A 1 238 ? -11.843 49.616 40.633 1.00 51.72 238 PHE A N 1
ATOM 1881 C CA . PHE A 1 238 ? -10.471 49.299 41.010 1.00 51.72 238 PHE A CA 1
ATOM 1882 C C . PHE A 1 238 ? -9.729 50.475 41.662 1.00 51.72 238 PHE A C 1
ATOM 1884 O O . PHE A 1 238 ? -8.927 50.272 42.564 1.00 51.72 238 PHE A O 1
ATOM 1891 N N . ALA A 1 239 ? -10.020 51.711 41.254 1.00 58.91 239 ALA A N 1
ATOM 1892 C CA . ALA A 1 239 ? -9.435 52.902 41.867 1.00 58.91 239 ALA A CA 1
ATOM 1893 C C . ALA A 1 239 ? -9.989 53.130 43.283 1.00 58.91 239 ALA A C 1
ATOM 1895 O O . ALA A 1 239 ? -9.226 53.454 44.186 1.00 58.91 239 ALA A O 1
ATOM 1896 N N . LYS A 1 240 ? -11.284 52.846 43.491 1.00 59.72 240 LYS A N 1
ATOM 1897 C CA . LYS A 1 240 ? -11.909 52.843 44.824 1.00 59.72 240 LYS A CA 1
ATOM 1898 C C . LYS A 1 240 ? -11.327 51.768 45.740 1.00 59.72 240 LYS A C 1
ATOM 1900 O O . LYS A 1 240 ? -11.030 52.053 46.890 1.00 59.72 240 LYS A O 1
ATOM 1905 N N . TYR A 1 241 ? -11.085 50.570 45.211 1.00 65.06 241 TYR A N 1
ATOM 1906 C CA . TYR A 1 241 ? -10.419 49.498 45.955 1.00 65.06 241 TYR A CA 1
ATOM 1907 C C . TYR A 1 241 ? -8.987 49.874 46.378 1.00 65.06 241 TYR A C 1
ATOM 1909 O O . TYR A 1 241 ? -8.548 49.549 47.480 1.00 65.06 241 TYR A O 1
ATOM 1917 N N . LEU A 1 242 ? -8.250 50.590 45.522 1.00 54.41 242 LEU A N 1
ATOM 1918 C CA . LEU A 1 242 ? -6.906 51.076 45.844 1.00 54.41 242 LEU A CA 1
ATOM 1919 C C . LEU A 1 242 ? -6.935 52.167 46.925 1.00 54.41 242 LEU A C 1
ATOM 1921 O O . LEU A 1 242 ? -6.125 52.111 47.848 1.00 54.41 242 LEU A O 1
ATOM 1925 N N . GLU A 1 243 ? -7.900 53.087 46.871 1.00 64.31 243 GLU A N 1
ATOM 1926 C CA . GLU A 1 243 ? -8.121 54.093 47.919 1.00 64.31 243 GLU A CA 1
ATOM 1927 C C . GLU A 1 243 ? -8.532 53.456 49.261 1.00 64.31 243 GLU A C 1
ATOM 1929 O O . GLU A 1 243 ? -8.001 53.841 50.303 1.00 64.31 243 GLU A O 1
ATOM 1934 N N . GLU A 1 244 ? -9.382 52.422 49.245 1.00 66.81 244 GLU A N 1
ATOM 1935 C CA . GLU A 1 244 ? -9.756 51.620 50.426 1.00 66.81 244 GLU A CA 1
ATOM 1936 C C . GLU A 1 244 ? -8.561 50.858 51.028 1.00 66.81 244 GLU A C 1
ATOM 1938 O O . GLU A 1 244 ? -8.510 50.626 52.236 1.00 66.81 244 GLU A O 1
ATOM 1943 N N . CYS A 1 245 ? -7.558 50.530 50.209 1.00 60.00 245 CYS A N 1
ATOM 1944 C CA . CYS A 1 245 ? -6.292 49.933 50.637 1.00 60.00 245 CYS A CA 1
ATOM 1945 C C . CYS A 1 245 ? -5.217 50.972 51.029 1.00 60.00 245 CYS A C 1
ATOM 1947 O O . CYS A 1 245 ? -4.069 50.597 51.277 1.00 60.00 245 CYS A O 1
ATOM 1949 N N . GLY A 1 246 ? -5.553 52.269 51.079 1.00 52.16 246 GLY A N 1
ATOM 1950 C CA . GLY A 1 246 ? -4.635 53.358 51.444 1.00 52.16 246 GLY A CA 1
ATOM 1951 C C . GLY A 1 246 ? -3.642 53.762 50.345 1.00 52.16 246 GLY A C 1
ATOM 1952 O O . GLY A 1 246 ? -2.638 54.417 50.626 1.00 52.16 246 GLY A O 1
ATOM 1953 N N . ILE A 1 247 ? -3.897 53.369 49.096 1.00 58.50 247 ILE A N 1
ATOM 1954 C CA . ILE A 1 247 ? -3.039 53.625 47.938 1.00 58.50 247 ILE A CA 1
ATOM 1955 C C . ILE A 1 247 ? -3.701 54.706 47.082 1.00 58.50 247 ILE A C 1
ATOM 1957 O O . ILE A 1 247 ? -4.721 54.456 46.452 1.00 58.50 247 ILE A O 1
ATOM 1961 N N . VAL A 1 248 ? -3.111 55.904 47.027 1.00 58.41 248 VAL A N 1
ATOM 1962 C CA . VAL A 1 248 ? -3.613 57.008 46.188 1.00 58.41 248 VAL A CA 1
ATOM 1963 C C . VAL A 1 248 ? -3.102 56.838 44.748 1.00 58.41 248 VAL A C 1
ATOM 1965 O O . VAL A 1 248 ? -1.892 56.955 44.522 1.00 58.41 248 VAL A O 1
ATOM 1968 N N . PRO A 1 249 ? -3.969 56.578 43.753 1.00 47.62 249 PRO A N 1
ATOM 1969 C CA . PRO A 1 249 ? -3.543 56.451 42.365 1.00 47.62 249 PRO A CA 1
ATOM 1970 C C . PRO A 1 249 ? -3.304 57.835 41.736 1.00 47.62 249 PRO A C 1
ATOM 1972 O O . PRO A 1 249 ? -4.218 58.646 41.618 1.00 47.62 249 PRO A O 1
ATOM 1975 N N . GLN A 1 250 ? -2.077 58.114 41.282 1.00 44.81 250 GLN A N 1
ATOM 1976 C CA . GLN A 1 250 ? -1.797 59.268 40.418 1.00 44.81 250 GLN A CA 1
ATOM 1977 C C . GLN A 1 250 ? -1.902 58.857 38.946 1.00 44.81 250 GLN A C 1
ATOM 1979 O O . GLN A 1 250 ? -1.098 58.067 38.452 1.00 44.81 250 GLN A O 1
ATOM 1984 N N . TYR A 1 251 ? -2.878 59.412 38.228 1.00 44.81 251 TYR A N 1
ATOM 1985 C CA . TYR A 1 251 ? -3.042 59.178 36.794 1.00 44.81 251 TYR A CA 1
ATOM 1986 C C . TYR A 1 251 ? -2.132 60.109 35.986 1.00 44.81 251 TYR A C 1
ATOM 1988 O O . TYR A 1 251 ? -2.243 61.330 36.072 1.00 44.81 251 TYR A O 1
ATOM 1996 N N . THR A 1 252 ? -1.237 59.543 35.174 1.00 35.19 252 THR A N 1
ATOM 1997 C CA . THR A 1 252 ? -0.474 60.297 34.165 1.00 35.19 252 THR A CA 1
ATOM 1998 C C . THR A 1 252 ? -1.096 60.067 32.786 1.00 35.19 252 THR A C 1
ATOM 2000 O O . THR A 1 252 ? -1.287 58.924 32.375 1.00 35.19 252 THR A O 1
ATOM 2003 N N . MET A 1 253 ? -1.431 61.144 32.071 1.00 31.84 253 MET A N 1
ATOM 2004 C CA . MET A 1 253 ? -2.063 61.075 30.745 1.00 31.84 253 MET A CA 1
ATOM 2005 C C . MET A 1 253 ? -1.063 60.634 29.652 1.00 31.84 253 MET A C 1
ATOM 2007 O O . MET A 1 253 ? 0.092 61.065 29.698 1.00 31.84 253 MET A O 1
ATOM 2011 N N . PRO A 1 254 ? -1.461 59.838 28.634 1.00 32.75 254 PRO A N 1
ATOM 2012 C CA . PRO A 1 254 ? -0.554 59.399 27.575 1.00 32.75 254 PRO A CA 1
ATOM 2013 C C . PRO A 1 254 ? -0.430 60.436 26.446 1.00 32.75 254 PRO A C 1
ATOM 2015 O O . PRO A 1 254 ? -1.434 60.878 25.891 1.00 32.75 254 PRO A O 1
ATOM 2018 N N . GLY A 1 255 ? 0.806 60.757 26.040 1.00 30.64 255 GLY A N 1
ATOM 2019 C CA . GLY A 1 255 ? 1.094 61.622 24.892 1.00 30.64 255 GLY A CA 1
ATOM 2020 C C . GLY A 1 255 ? 2.369 61.248 24.118 1.00 30.64 255 GLY A C 1
ATOM 2021 O O . GLY A 1 255 ? 3.470 61.460 24.605 1.00 30.64 255 GLY A O 1
ATOM 2022 N N . SER A 1 256 ? 2.173 60.792 22.870 1.00 28.70 256 SER A N 1
ATOM 2023 C CA . SER A 1 256 ? 3.045 60.817 21.665 1.00 28.70 256 SER A CA 1
ATOM 2024 C C . SER A 1 256 ? 4.430 60.109 21.636 1.00 28.70 256 SER A C 1
ATOM 2026 O O . SER A 1 256 ? 5.100 59.962 22.653 1.00 28.70 256 SER A O 1
ATOM 2028 N N . PRO A 1 257 ? 4.856 59.602 20.452 1.00 46.03 257 PRO A N 1
ATOM 2029 C CA . PRO A 1 257 ? 5.769 58.471 20.329 1.00 46.03 257 PRO A CA 1
ATOM 2030 C C . PRO A 1 257 ? 7.235 58.899 20.321 1.00 46.03 257 PRO A C 1
ATOM 2032 O O . PRO A 1 257 ? 7.723 59.517 19.378 1.00 46.03 257 PRO A O 1
ATOM 2035 N N . GLY A 1 258 ? 7.956 58.479 21.351 1.00 39.47 258 GLY A N 1
ATOM 2036 C CA . GLY A 1 258 ? 9.403 58.593 21.385 1.00 39.47 258 GLY A CA 1
ATOM 2037 C C . GLY A 1 258 ? 9.935 58.529 22.796 1.00 39.47 258 GLY A C 1
ATOM 2038 O O . GLY A 1 258 ? 10.418 59.538 23.267 1.00 39.47 258 GLY A O 1
ATOM 2039 N N . MET A 1 259 ? 9.840 57.372 23.455 1.00 33.91 259 MET A N 1
ATOM 2040 C CA . MET A 1 259 ? 10.680 56.988 24.601 1.00 33.91 259 MET A CA 1
ATOM 2041 C C . MET A 1 259 ? 10.423 55.500 24.917 1.00 33.91 259 MET A C 1
ATOM 2043 O O . MET A 1 259 ? 9.589 55.147 25.748 1.00 33.91 259 MET A O 1
ATOM 2047 N N . ASN A 1 260 ? 11.146 54.603 24.238 1.00 35.41 260 ASN A N 1
ATOM 2048 C CA . ASN A 1 260 ? 11.337 53.230 24.713 1.00 35.41 260 ASN A CA 1
ATOM 2049 C C . ASN A 1 260 ? 12.248 53.290 25.939 1.00 35.41 260 ASN A C 1
ATOM 2051 O O . ASN A 1 260 ? 13.396 53.708 25.818 1.00 35.41 260 ASN A O 1
ATOM 2055 N N . GLY A 1 261 ? 11.755 52.888 27.112 1.00 45.38 261 GLY A N 1
ATOM 2056 C CA . GLY A 1 261 ? 12.559 53.045 28.322 1.00 45.38 261 GLY A CA 1
ATOM 2057 C C . GLY A 1 261 ? 12.173 52.227 29.543 1.00 45.38 261 GLY A C 1
ATOM 2058 O O . GLY A 1 261 ? 12.617 52.598 30.620 1.00 45.38 261 GLY A O 1
ATOM 2059 N N . ILE A 1 262 ? 11.381 51.147 29.445 1.00 39.75 262 ILE A N 1
ATOM 2060 C CA . ILE A 1 262 ? 11.123 50.261 30.611 1.00 39.75 262 ILE A CA 1
ATOM 2061 C C . ILE A 1 262 ? 11.208 48.752 30.279 1.00 39.75 262 ILE A C 1
ATOM 2063 O O . ILE A 1 262 ? 11.438 47.941 31.175 1.00 39.75 262 ILE A O 1
ATOM 2067 N N . SER A 1 263 ? 11.226 48.352 29.002 1.00 37.41 263 SER A N 1
ATOM 2068 C CA . SER A 1 263 ? 11.512 46.959 28.591 1.00 37.41 263 SER A CA 1
ATOM 2069 C C . SER A 1 263 ? 13.014 46.607 28.577 1.00 37.41 263 SER A C 1
ATOM 2071 O O . SER A 1 263 ? 13.379 45.439 28.464 1.00 37.41 263 SER A O 1
ATOM 2073 N N . GLU A 1 264 ? 13.902 47.592 28.759 1.00 38.66 264 GLU A N 1
ATOM 2074 C CA . GLU A 1 264 ? 15.366 47.408 28.786 1.00 38.66 264 GLU A CA 1
ATOM 2075 C C . GLU A 1 264 ? 15.966 47.238 30.196 1.00 38.66 264 GLU A C 1
ATOM 2077 O O . GLU A 1 264 ? 17.164 46.989 30.330 1.00 38.66 264 GLU A O 1
ATOM 2082 N N . ARG A 1 265 ? 15.159 47.294 31.271 1.00 41.59 265 ARG A N 1
ATOM 2083 C CA . ARG A 1 265 ? 15.659 47.134 32.657 1.00 41.59 265 ARG A CA 1
ATOM 2084 C C . ARG A 1 265 ? 15.516 45.738 33.270 1.00 41.59 265 ARG A C 1
ATOM 2086 O O . ARG A 1 265 ? 16.129 45.501 34.302 1.00 41.59 265 ARG A O 1
ATOM 2093 N N . ARG A 1 266 ? 14.826 44.778 32.636 1.00 37.53 266 ARG A N 1
ATOM 2094 C CA . ARG A 1 266 ? 14.852 43.358 33.075 1.00 37.53 266 ARG A CA 1
ATOM 2095 C C . ARG A 1 266 ? 15.875 42.486 32.341 1.00 37.53 266 ARG A C 1
ATOM 2097 O O . ARG A 1 266 ? 16.322 41.495 32.904 1.00 37.53 266 ARG A O 1
ATOM 2104 N N . ASN A 1 267 ? 16.344 42.904 31.163 1.00 38.84 267 ASN A N 1
ATOM 2105 C CA . ASN A 1 267 ? 17.466 42.248 30.473 1.00 38.84 267 ASN A CA 1
ATOM 2106 C C . ASN A 1 267 ? 18.850 42.801 30.863 1.00 38.84 267 ASN A C 1
ATOM 2108 O O . ASN A 1 267 ? 19.865 42.232 30.463 1.00 38.84 267 ASN A O 1
ATOM 2112 N N . ARG A 1 268 ? 18.912 43.864 31.682 1.00 39.47 268 ARG A N 1
ATOM 2113 C CA . ARG A 1 268 ? 20.174 44.426 32.193 1.00 39.47 268 ARG A CA 1
ATOM 2114 C C . ARG A 1 268 ? 20.724 43.715 33.434 1.00 39.47 268 ARG A C 1
ATOM 2116 O O . ARG A 1 268 ? 21.927 43.725 33.618 1.00 39.47 268 ARG A O 1
ATOM 2123 N N . THR A 1 269 ? 19.908 43.002 34.213 1.00 42.66 269 THR A N 1
ATOM 2124 C CA . THR A 1 269 ? 20.390 42.290 35.419 1.00 42.66 269 THR A CA 1
ATOM 2125 C C . THR A 1 269 ? 20.827 40.841 35.142 1.00 42.66 269 THR A C 1
ATOM 2127 O O . THR A 1 269 ? 21.585 40.270 35.918 1.00 42.66 269 THR A O 1
ATOM 2130 N N . LEU A 1 270 ? 20.420 40.245 34.010 1.00 40.88 270 LEU A N 1
ATOM 2131 C CA . LEU A 1 270 ? 20.798 38.873 33.620 1.00 40.88 270 LEU A CA 1
ATOM 2132 C C . LEU A 1 270 ? 22.036 38.793 32.706 1.00 40.88 270 LEU A C 1
ATOM 2134 O O . LEU A 1 270 ? 22.684 37.752 32.671 1.00 40.88 270 LEU A O 1
ATOM 2138 N N . LYS A 1 271 ? 22.430 39.887 32.033 1.00 39.25 271 LYS A N 1
ATOM 2139 C CA . LYS A 1 271 ? 23.768 39.997 31.412 1.00 39.25 271 LYS A CA 1
ATOM 2140 C C . LYS A 1 271 ? 24.866 40.413 32.409 1.00 39.25 271 LYS A C 1
ATOM 2142 O O . LYS A 1 271 ? 26.028 40.112 32.160 1.00 39.25 271 LYS A O 1
ATOM 2147 N N . ASP A 1 272 ? 24.502 40.978 33.566 1.00 43.09 272 ASP A N 1
ATOM 2148 C CA . ASP A 1 272 ? 25.441 41.447 34.604 1.00 43.09 272 ASP A CA 1
ATOM 2149 C C . ASP A 1 272 ? 25.797 40.417 35.702 1.00 43.09 272 ASP A C 1
ATOM 2151 O O . ASP A 1 272 ? 26.600 40.722 36.583 1.00 43.09 272 ASP A O 1
ATOM 2155 N N . MET A 1 273 ? 25.309 39.168 35.634 1.00 38.00 273 MET A N 1
ATOM 2156 C CA . MET A 1 273 ? 25.830 38.059 36.468 1.00 38.00 273 MET A CA 1
ATOM 2157 C C . MET A 1 273 ? 26.743 37.069 35.721 1.00 38.00 273 MET A C 1
ATOM 2159 O O . MET A 1 273 ? 27.271 36.147 36.334 1.00 38.00 273 MET A O 1
ATOM 2163 N N . GLY A 1 274 ? 26.995 37.271 34.423 1.00 40.75 274 GLY A N 1
ATOM 2164 C CA . GLY A 1 274 ? 27.950 36.469 33.640 1.00 40.75 274 GLY A CA 1
ATOM 2165 C C . GLY A 1 274 ? 29.351 37.083 33.506 1.00 40.75 274 GLY A C 1
ATOM 2166 O O . GLY A 1 274 ? 30.224 36.466 32.907 1.00 40.75 274 GLY A O 1
ATOM 2167 N N . SER A 1 275 ? 29.581 38.290 34.039 1.00 34.22 275 SER A N 1
ATOM 2168 C CA . SER A 1 275 ? 30.785 39.095 33.764 1.00 34.22 275 SER A CA 1
ATOM 2169 C C . SER A 1 275 ? 31.551 39.544 35.023 1.00 34.22 275 SER A C 1
ATOM 2171 O O . SER A 1 275 ? 32.108 40.641 35.058 1.00 34.22 275 SER A O 1
ATOM 2173 N N . ARG A 1 276 ? 31.621 38.696 36.061 1.00 32.72 276 ARG A N 1
ATOM 2174 C CA . ARG A 1 276 ? 32.516 38.888 37.228 1.00 32.72 276 ARG A CA 1
ATOM 2175 C C . ARG A 1 276 ? 33.484 37.725 37.472 1.00 32.72 276 ARG A C 1
ATOM 2177 O O . ARG A 1 276 ? 33.725 37.364 38.610 1.00 32.72 276 ARG A O 1
ATOM 2184 N N . TYR A 1 277 ? 34.087 37.186 36.419 1.00 34.94 277 TYR A N 1
ATOM 2185 C CA . TYR A 1 277 ? 35.399 36.533 36.503 1.00 34.94 277 TYR A CA 1
ATOM 2186 C C . TYR A 1 277 ? 36.070 36.652 35.143 1.00 34.94 277 TYR A C 1
ATOM 2188 O O . TYR A 1 277 ? 35.873 35.787 34.302 1.00 34.94 277 TYR A O 1
ATOM 2196 N N . SER A 1 278 ? 36.784 37.754 34.901 1.00 29.94 278 SER A N 1
ATOM 2197 C CA . SER A 1 278 ? 37.837 37.896 33.878 1.00 29.94 278 SER A CA 1
ATOM 2198 C C . SER A 1 278 ? 38.290 39.352 33.839 1.00 29.94 278 SER A C 1
ATOM 2200 O O . SER A 1 278 ? 37.569 40.211 33.338 1.00 29.94 278 SER A O 1
ATOM 2202 N N . GLY A 1 279 ? 39.478 39.646 34.366 1.00 25.91 279 GLY A N 1
ATOM 2203 C CA . GLY A 1 279 ? 40.039 40.987 34.254 1.00 25.91 279 GLY A CA 1
ATOM 2204 C C . GLY A 1 279 ? 41.239 41.276 35.143 1.00 25.91 279 GLY A C 1
ATOM 2205 O O . GLY A 1 279 ? 41.166 42.197 35.942 1.00 25.91 279 GLY A O 1
ATOM 2206 N N . LEU A 1 280 ? 42.359 40.577 34.945 1.00 27.34 280 LEU A N 1
ATOM 2207 C CA . LEU A 1 280 ? 43.664 41.239 35.020 1.00 27.34 280 LEU A CA 1
ATOM 2208 C C . LEU A 1 280 ? 44.507 40.838 33.797 1.00 27.34 280 LEU A C 1
ATOM 2210 O O . LEU A 1 280 ? 44.829 39.672 33.591 1.00 27.34 280 LEU A O 1
ATOM 2214 N N . ARG A 1 281 ? 44.792 41.852 32.968 1.00 28.47 281 ARG A N 1
ATOM 2215 C CA . ARG A 1 281 ? 45.834 41.914 31.922 1.00 28.47 281 ARG A CA 1
ATOM 2216 C C . ARG A 1 281 ? 47.216 41.700 32.581 1.00 28.47 281 ARG A C 1
ATOM 2218 O O . ARG A 1 281 ? 47.327 41.948 33.773 1.00 28.47 281 ARG A O 1
ATOM 2225 N N . LEU A 1 282 ? 48.318 41.296 31.944 1.00 26.88 282 LEU A N 1
ATOM 2226 C CA . LEU A 1 282 ? 49.036 41.781 30.744 1.00 26.88 282 LEU A CA 1
ATOM 2227 C C . LEU A 1 282 ? 50.304 40.860 30.689 1.00 26.88 282 LEU A C 1
ATOM 2229 O O . LEU A 1 282 ? 50.851 40.585 31.750 1.00 26.88 282 LEU A O 1
ATOM 2233 N N . LEU A 1 283 ? 50.777 40.240 29.601 1.00 28.59 283 LEU A N 1
ATOM 2234 C CA . LEU A 1 283 ? 51.624 40.788 28.529 1.00 28.59 283 LEU A CA 1
ATOM 2235 C C . LEU A 1 283 ? 51.996 39.655 27.546 1.00 28.59 283 LEU A C 1
ATOM 2237 O O . LEU A 1 283 ? 52.250 38.520 27.938 1.00 28.59 283 LEU A O 1
ATOM 2241 N N . SER A 1 284 ? 52.068 40.015 26.270 1.00 27.33 284 SER A N 1
ATOM 2242 C CA . SER A 1 284 ? 52.574 39.261 25.116 1.00 27.33 284 SER A CA 1
ATOM 2243 C C . SER A 1 284 ? 54.092 39.415 24.927 1.00 27.33 284 SER A C 1
ATOM 2245 O O . SER A 1 284 ? 54.565 40.523 25.164 1.00 27.33 284 SER A O 1
ATOM 2247 N N . GLN A 1 285 ? 54.795 38.411 24.362 1.00 27.69 285 GLN A N 1
ATOM 2248 C CA . GLN A 1 285 ? 55.759 38.566 23.237 1.00 27.69 285 GLN A CA 1
ATOM 2249 C C . GLN A 1 285 ? 56.416 37.235 22.754 1.00 27.69 285 GLN A C 1
ATOM 2251 O O . GLN A 1 285 ? 57.159 36.586 23.475 1.00 27.69 285 GLN A O 1
ATOM 2256 N N . ILE A 1 286 ? 56.064 36.847 21.518 1.00 28.81 286 ILE A N 1
ATOM 2257 C CA . ILE A 1 286 ? 56.837 36.379 20.331 1.00 28.81 286 ILE A CA 1
ATOM 2258 C C . ILE A 1 286 ? 58.307 35.885 20.488 1.00 28.81 286 ILE A C 1
ATOM 2260 O O . ILE A 1 286 ? 59.150 36.664 20.922 1.00 28.81 286 ILE A O 1
ATOM 2264 N N . SER A 1 287 ? 58.639 34.686 19.942 1.00 25.69 287 SER A N 1
ATOM 2265 C CA . SER A 1 287 ? 59.651 34.411 18.861 1.00 25.69 287 SER A CA 1
ATOM 2266 C C . SER A 1 287 ? 59.940 32.895 18.621 1.00 25.69 287 SER A C 1
ATOM 2268 O O . SER A 1 287 ? 60.045 32.132 19.573 1.00 25.69 287 SER A O 1
ATOM 2270 N N . LEU A 1 288 ? 60.075 32.476 17.346 1.00 30.72 288 LEU A N 1
ATOM 2271 C CA . LEU A 1 288 ? 60.554 31.164 16.789 1.00 30.72 288 LEU A CA 1
ATOM 2272 C C . LEU A 1 288 ? 62.089 31.236 16.467 1.00 30.72 288 LEU A C 1
ATOM 2274 O O . LEU A 1 288 ? 62.581 32.354 16.639 1.00 30.72 288 LEU A O 1
ATOM 2278 N N . PRO A 1 289 ? 62.871 30.240 15.915 1.00 39.06 289 PRO A N 1
ATOM 2279 C CA . PRO A 1 289 ? 62.626 28.894 15.301 1.00 39.06 289 PRO A CA 1
ATOM 2280 C C . PRO A 1 289 ? 63.712 27.788 15.698 1.00 39.06 289 PRO A C 1
ATOM 2282 O O . PRO A 1 289 ? 64.053 27.768 16.873 1.00 39.06 289 PRO A O 1
ATOM 2285 N N . PRO A 1 290 ? 64.285 26.873 14.842 1.00 49.88 290 PRO A N 1
ATOM 2286 C CA . PRO A 1 290 ? 63.885 25.454 14.607 1.00 49.88 290 PRO A CA 1
ATOM 2287 C C . PRO A 1 290 ? 64.996 24.328 14.660 1.00 49.88 290 PRO A C 1
ATOM 2289 O O . PRO A 1 290 ? 66.180 24.622 14.780 1.00 49.88 290 PRO A O 1
ATOM 2292 N N . SER A 1 291 ? 64.578 23.065 14.371 1.00 29.67 291 SER A N 1
ATOM 2293 C CA . SER A 1 291 ? 65.293 21.890 13.747 1.00 29.67 291 SER A CA 1
ATOM 2294 C C . SER A 1 291 ? 66.238 20.967 14.568 1.00 29.67 291 SER A C 1
ATOM 2296 O O . SER A 1 291 ? 66.810 21.440 15.543 1.00 29.67 291 SER A O 1
ATOM 2298 N N . PRO A 1 292 ? 66.578 19.718 14.113 1.00 45.59 292 PRO A N 1
ATOM 2299 C CA . PRO A 1 292 ? 65.883 18.725 13.249 1.00 45.59 292 PRO A CA 1
ATOM 2300 C C . PRO A 1 292 ? 65.981 17.223 13.724 1.00 45.59 292 PRO A C 1
ATOM 2302 O O . PRO A 1 292 ? 66.479 16.931 14.805 1.00 45.59 292 PRO A O 1
ATOM 2305 N N . ALA A 1 293 ? 65.469 16.296 12.887 1.00 31.08 293 ALA A N 1
ATOM 2306 C CA . ALA A 1 293 ? 65.260 14.822 12.998 1.00 31.08 293 ALA A CA 1
ATOM 2307 C C . ALA A 1 293 ? 66.545 13.935 13.158 1.00 31.08 293 ALA A C 1
ATOM 2309 O O . ALA A 1 293 ? 67.625 14.522 13.089 1.00 31.08 293 ALA A O 1
ATOM 2310 N N . PRO A 1 294 ? 66.509 12.572 13.335 1.00 43.22 294 PRO A N 1
ATOM 2311 C CA . PRO A 1 294 ? 65.961 11.598 12.353 1.00 43.22 294 PRO A CA 1
ATOM 2312 C C . PRO A 1 294 ? 65.346 10.247 12.859 1.00 43.22 294 PRO A C 1
ATOM 2314 O O . PRO A 1 294 ? 65.558 9.793 13.976 1.00 43.22 294 PRO A O 1
ATOM 2317 N N . GLU A 1 295 ? 64.535 9.662 11.965 1.00 26.62 295 GLU A N 1
ATOM 2318 C CA . GLU A 1 295 ? 64.401 8.270 11.454 1.00 26.62 295 GLU A CA 1
ATOM 2319 C C . GLU A 1 295 ? 64.833 6.964 12.190 1.00 26.62 295 GLU A C 1
ATOM 2321 O O . GLU A 1 295 ? 65.951 6.815 12.663 1.00 26.62 295 GLU A O 1
ATOM 2326 N N . ALA A 1 296 ? 63.946 5.960 12.005 1.00 27.28 296 ALA A N 1
ATOM 2327 C CA . ALA A 1 296 ? 64.150 4.534 11.656 1.00 27.28 296 ALA A CA 1
ATOM 2328 C C . ALA A 1 296 ? 64.650 3.486 12.686 1.00 27.28 296 ALA A C 1
ATOM 2330 O O . ALA A 1 296 ? 65.770 3.548 13.172 1.00 27.28 296 ALA A O 1
ATOM 2331 N N . ALA A 1 297 ? 63.851 2.416 12.877 1.00 26.61 297 ALA A N 1
ATOM 2332 C CA . ALA A 1 297 ? 64.176 1.004 12.557 1.00 26.61 297 ALA A CA 1
ATOM 2333 C C . ALA A 1 297 ? 63.395 -0.011 13.428 1.00 26.61 297 ALA A C 1
ATOM 2335 O O . ALA A 1 297 ? 63.029 0.256 14.568 1.00 26.61 297 ALA A O 1
ATOM 2336 N N . ALA A 1 298 ? 63.123 -1.185 12.853 1.00 28.81 298 ALA A N 1
ATOM 2337 C CA . ALA A 1 298 ? 62.254 -2.244 13.366 1.00 28.81 298 ALA A CA 1
ATOM 2338 C C . ALA A 1 298 ? 63.007 -3.440 14.003 1.00 28.81 298 ALA A C 1
ATOM 2340 O O . ALA A 1 298 ? 64.114 -3.750 13.575 1.00 28.81 298 ALA A O 1
ATOM 2341 N N . ALA A 1 299 ? 62.289 -4.164 14.891 1.00 30.58 299 ALA A N 1
ATOM 2342 C CA . ALA A 1 299 ? 62.489 -5.540 15.423 1.00 30.58 299 ALA A CA 1
ATOM 2343 C C . ALA A 1 299 ? 63.729 -5.797 16.328 1.00 30.58 299 ALA A C 1
ATOM 2345 O O . ALA A 1 299 ? 64.681 -5.031 16.227 1.00 30.58 299 ALA A O 1
ATOM 2346 N N . PRO A 1 300 ? 63.790 -6.853 17.194 1.00 34.88 300 PRO A N 1
ATOM 2347 C CA . PRO A 1 300 ? 62.924 -8.042 17.355 1.00 34.88 300 PRO A CA 1
ATOM 2348 C C . PRO A 1 300 ? 62.526 -8.391 18.826 1.00 34.88 300 PRO A C 1
ATOM 2350 O O . PRO A 1 300 ? 62.868 -7.690 19.774 1.00 34.88 300 PRO A O 1
ATOM 2353 N N . ALA A 1 301 ? 61.803 -9.504 19.023 1.00 36.03 301 ALA A N 1
ATOM 2354 C CA . ALA A 1 301 ? 61.603 -10.160 20.329 1.00 36.03 301 ALA A CA 1
ATOM 2355 C C . ALA A 1 301 ? 62.922 -10.715 20.917 1.00 36.03 301 ALA A C 1
ATOM 2357 O O . ALA A 1 301 ? 63.839 -11.027 20.153 1.00 36.03 301 ALA A O 1
ATOM 2358 N N . PRO A 1 302 ? 63.005 -10.911 22.251 1.00 34.81 302 PRO A N 1
ATOM 2359 C CA . PRO A 1 302 ? 63.218 -12.272 22.755 1.00 34.81 302 PRO A CA 1
ATOM 2360 C C . PRO A 1 302 ? 62.517 -12.590 24.096 1.00 34.81 302 PRO A C 1
ATOM 2362 O O . PRO A 1 302 ? 61.839 -11.781 24.723 1.00 34.81 302 PRO A O 1
ATOM 2365 N N . THR A 1 303 ? 62.684 -13.849 24.471 1.00 26.91 303 THR A N 1
ATOM 2366 C CA . THR A 1 303 ? 61.850 -14.724 25.293 1.00 26.91 303 THR A CA 1
ATOM 2367 C C . THR A 1 303 ? 62.318 -14.830 26.756 1.00 26.91 303 THR A C 1
ATOM 2369 O O . THR A 1 303 ? 63.515 -14.856 27.007 1.00 26.91 303 THR A O 1
ATOM 2372 N N . GLN A 1 304 ? 61.342 -15.050 27.653 1.00 28.77 304 GLN A N 1
ATOM 2373 C CA . GLN A 1 304 ? 61.363 -15.827 28.914 1.00 28.77 304 GLN A CA 1
ATOM 2374 C C . GLN A 1 304 ? 62.230 -15.412 30.117 1.00 28.77 304 GLN A C 1
ATOM 2376 O O . GLN A 1 304 ? 63.405 -15.109 29.997 1.00 28.77 304 GLN A O 1
ATOM 2381 N N . ILE A 1 305 ? 61.645 -15.580 31.315 1.00 25.25 305 ILE A N 1
ATOM 2382 C CA . ILE A 1 305 ? 62.060 -16.595 32.306 1.00 25.25 305 ILE A CA 1
ATOM 2383 C C . ILE A 1 305 ? 60.860 -16.936 33.212 1.00 25.25 305 ILE A C 1
ATOM 2385 O O . ILE A 1 305 ? 60.128 -16.063 33.674 1.00 25.25 305 ILE A O 1
ATOM 2389 N N . SER A 1 306 ? 60.667 -18.235 33.429 1.00 28.00 306 SER A N 1
ATOM 2390 C CA . SER A 1 306 ? 59.714 -18.868 34.346 1.00 28.00 306 SER A CA 1
ATOM 2391 C C . SER A 1 306 ? 60.422 -19.276 35.645 1.00 28.00 306 SER A C 1
ATOM 2393 O O . SER A 1 306 ? 61.604 -19.608 35.603 1.00 28.00 306 SER A O 1
ATOM 2395 N N . LEU A 1 307 ? 59.698 -19.354 36.769 1.00 29.36 307 LEU A N 1
ATOM 2396 C CA . LEU A 1 307 ? 60.133 -20.064 37.984 1.00 29.36 307 LEU A CA 1
ATOM 2397 C C . LEU A 1 307 ? 58.991 -20.950 38.555 1.00 29.36 307 LEU A C 1
ATOM 2399 O O . LEU A 1 307 ? 57.825 -20.589 38.381 1.00 29.36 307 LEU A O 1
ATOM 2403 N N . PRO A 1 308 ? 59.308 -22.110 39.183 1.00 37.09 308 PRO A N 1
ATOM 2404 C CA . PRO A 1 308 ? 58.389 -23.235 39.445 1.00 37.09 308 PRO A CA 1
ATOM 2405 C C . PRO A 1 308 ? 57.867 -23.320 40.918 1.00 37.09 308 PRO A C 1
ATOM 2407 O O . PRO A 1 308 ? 58.196 -22.446 41.720 1.00 37.09 308 PRO A O 1
ATOM 2410 N N . PRO A 1 309 ? 57.036 -24.336 41.284 1.00 48.88 309 PRO A N 1
ATOM 2411 C CA . PRO A 1 309 ? 56.011 -24.262 42.345 1.00 48.88 309 PRO A CA 1
ATOM 2412 C C . PRO A 1 309 ? 56.257 -25.139 43.599 1.00 48.88 309 PRO A C 1
ATOM 2414 O O . PRO A 1 309 ? 57.143 -25.992 43.605 1.00 48.88 309 PRO A O 1
ATOM 2417 N N . SER A 1 310 ? 55.399 -24.986 44.627 1.00 26.56 310 SER A N 1
ATOM 2418 C CA . SER A 1 310 ? 55.032 -25.968 45.691 1.00 26.56 310 SER A CA 1
ATOM 2419 C C . SER A 1 310 ? 54.057 -25.324 46.717 1.00 26.56 310 SER A C 1
ATOM 2421 O O . SER A 1 310 ? 53.940 -24.101 46.705 1.00 26.56 310 SER A O 1
ATOM 2423 N N . PRO A 1 311 ? 53.472 -26.033 47.712 1.00 40.78 311 PRO A N 1
ATOM 2424 C CA . PRO A 1 311 ? 52.641 -27.253 47.692 1.00 40.78 311 PRO A CA 1
ATOM 2425 C C . PRO A 1 311 ? 51.389 -27.123 48.630 1.00 40.78 311 PRO A C 1
ATOM 2427 O O . PRO A 1 311 ? 51.171 -26.087 49.251 1.00 40.78 311 PRO A O 1
ATOM 2430 N N . ALA A 1 312 ? 50.567 -28.175 48.784 1.00 34.88 312 ALA A N 1
ATOM 2431 C CA . ALA A 1 312 ? 49.440 -28.250 49.748 1.00 34.88 312 ALA A CA 1
ATOM 2432 C C . ALA A 1 312 ? 49.800 -28.984 51.066 1.00 34.88 312 ALA A C 1
ATOM 2434 O O . ALA A 1 312 ? 50.716 -29.812 51.051 1.00 34.88 312 ALA A O 1
ATOM 2435 N N . PRO A 1 313 ? 49.061 -28.762 52.186 1.00 38.19 313 PRO A N 1
ATOM 2436 C CA . PRO A 1 313 ? 48.533 -29.899 52.985 1.00 38.19 313 PRO A CA 1
ATOM 2437 C C . PRO A 1 313 ? 47.185 -29.699 53.767 1.00 38.19 313 PRO A C 1
ATOM 2439 O O . PRO A 1 313 ? 46.899 -28.600 54.219 1.00 38.19 313 PRO A O 1
ATOM 2442 N N . LYS A 1 314 ? 46.421 -30.816 53.930 1.00 27.55 314 LYS A N 1
ATOM 2443 C CA . LYS A 1 314 ? 45.610 -31.413 55.067 1.00 27.55 314 LYS A CA 1
ATOM 2444 C C . LYS A 1 314 ? 44.905 -30.532 56.146 1.00 27.55 314 LYS A C 1
ATOM 2446 O O . LYS A 1 314 ? 45.430 -29.492 56.486 1.00 27.55 314 LYS A O 1
ATOM 2451 N N . ALA A 1 315 ? 43.907 -30.935 56.965 1.00 27.53 315 ALA A N 1
ATOM 2452 C CA . ALA A 1 315 ? 42.759 -31.880 57.054 1.00 27.53 315 ALA A CA 1
ATOM 2453 C C . ALA A 1 315 ? 42.172 -31.790 58.511 1.00 27.53 315 ALA A C 1
ATOM 2455 O O . ALA A 1 315 ? 42.992 -31.688 59.419 1.00 27.53 315 ALA A O 1
ATOM 2456 N N . ALA A 1 316 ? 40.835 -31.868 58.742 1.00 26.94 316 ALA A N 1
ATOM 2457 C CA . ALA A 1 316 ? 40.073 -32.331 59.961 1.00 26.94 316 ALA A CA 1
ATOM 2458 C C . ALA A 1 316 ? 38.641 -31.703 60.019 1.00 26.94 316 ALA A C 1
ATOM 2460 O O . ALA A 1 316 ? 38.522 -30.548 59.634 1.00 26.94 316 ALA A O 1
ATOM 2461 N N . ALA A 1 317 ? 37.518 -32.273 60.511 1.00 27.95 317 ALA A N 1
ATOM 2462 C CA . ALA A 1 317 ? 37.058 -33.619 60.915 1.00 27.95 317 ALA A CA 1
ATOM 2463 C C . ALA A 1 317 ? 35.490 -33.652 61.092 1.00 27.95 317 ALA A C 1
ATOM 2465 O O . ALA A 1 317 ? 34.912 -32.637 61.456 1.00 27.95 317 ALA A O 1
ATOM 2466 N N . ALA A 1 318 ? 34.892 -34.832 60.811 1.00 24.78 318 ALA A N 1
ATOM 2467 C CA . ALA A 1 318 ? 33.575 -35.532 61.028 1.00 24.78 318 ALA A CA 1
ATOM 2468 C C . ALA A 1 318 ? 32.429 -35.011 61.980 1.00 24.78 318 ALA A C 1
ATOM 2470 O O . ALA A 1 318 ? 32.688 -34.050 62.698 1.00 24.78 318 ALA A O 1
ATOM 2471 N N . PRO A 1 319 ? 31.218 -35.672 62.122 1.00 42.34 319 PRO A N 1
ATOM 2472 C CA . PRO A 1 319 ? 30.690 -36.939 61.520 1.00 42.34 319 PRO A CA 1
ATOM 2473 C C . PRO A 1 319 ? 29.181 -37.044 61.054 1.00 42.34 319 PRO A C 1
ATOM 2475 O O . PRO A 1 319 ? 28.314 -36.346 61.559 1.00 42.34 319 PRO A O 1
ATOM 2478 N N . ALA A 1 320 ? 28.943 -37.988 60.106 1.00 27.06 320 ALA A N 1
ATOM 2479 C CA . ALA A 1 320 ? 27.919 -39.070 59.863 1.00 27.06 320 ALA A CA 1
ATOM 2480 C C . ALA A 1 320 ? 26.446 -39.056 60.399 1.00 27.06 320 ALA A C 1
ATOM 2482 O O . ALA A 1 320 ? 26.170 -38.289 61.316 1.00 27.06 320 ALA A O 1
ATOM 2483 N N . PRO A 1 321 ? 25.517 -39.985 59.983 1.00 42.44 321 PRO A N 1
ATOM 2484 C CA . PRO A 1 321 ? 25.489 -41.048 58.925 1.00 42.44 321 PRO A CA 1
ATOM 2485 C C . PRO A 1 321 ? 24.255 -40.906 57.951 1.00 42.44 321 PRO A C 1
ATOM 2487 O O . PRO A 1 321 ? 23.523 -39.934 58.072 1.00 42.44 321 PRO A O 1
ATOM 2490 N N . THR A 1 322 ? 23.926 -41.703 56.910 1.00 26.36 322 THR A N 1
ATOM 2491 C CA . THR A 1 322 ? 23.962 -43.165 56.643 1.00 26.36 322 THR A CA 1
ATOM 2492 C C . THR A 1 322 ? 23.830 -43.460 55.119 1.00 26.36 322 THR A C 1
ATOM 2494 O O . THR A 1 322 ? 23.431 -42.599 54.342 1.00 26.36 322 THR A O 1
ATOM 2497 N N . GLN A 1 323 ? 24.175 -44.690 54.715 1.00 29.81 323 GLN A N 1
ATOM 2498 C CA . GLN A 1 323 ? 24.667 -45.207 53.420 1.00 29.81 323 GLN A CA 1
ATOM 2499 C C . GLN A 1 323 ? 23.659 -46.069 52.582 1.00 29.81 323 GLN A C 1
ATOM 2501 O O . GLN A 1 323 ? 22.724 -46.597 53.168 1.00 29.81 323 GLN A O 1
ATOM 2506 N N . ILE A 1 324 ? 23.758 -46.114 51.225 1.00 29.17 324 ILE A N 1
ATOM 2507 C CA . ILE A 1 324 ? 24.260 -47.193 50.280 1.00 29.17 324 ILE A CA 1
ATOM 2508 C C . ILE A 1 324 ? 23.259 -48.373 50.061 1.00 29.17 324 ILE A C 1
ATOM 2510 O O . ILE A 1 324 ? 22.607 -48.799 51.000 1.00 29.17 324 ILE A O 1
ATOM 2514 N N . SER A 1 325 ? 22.990 -48.951 48.869 1.00 28.53 325 SER A N 1
ATOM 2515 C CA . SER A 1 325 ? 23.891 -49.676 47.937 1.00 28.53 325 SER A CA 1
ATOM 2516 C C . SER A 1 325 ? 23.181 -50.163 46.660 1.00 28.53 325 SER A C 1
ATOM 2518 O O . SER A 1 325 ? 22.006 -50.503 46.734 1.00 28.53 325 SER A O 1
ATOM 2520 N N . LEU A 1 326 ? 23.935 -50.420 45.579 1.00 25.31 326 LEU A N 1
ATOM 2521 C CA . LEU A 1 326 ? 23.884 -51.704 44.844 1.00 25.31 326 LEU A CA 1
ATOM 2522 C C . LEU A 1 326 ? 25.227 -51.974 44.109 1.00 25.31 326 LEU A C 1
ATOM 2524 O O . LEU A 1 326 ? 25.894 -51.005 43.742 1.00 25.31 326 LEU A O 1
ATOM 2528 N N . PRO A 1 327 ? 25.672 -53.244 43.939 1.00 44.56 327 PRO A N 1
ATOM 2529 C CA . PRO A 1 327 ? 27.081 -53.589 43.709 1.00 44.56 327 PRO A CA 1
ATOM 2530 C C . PRO A 1 327 ? 27.423 -54.143 42.305 1.00 44.56 327 PRO A C 1
ATOM 2532 O O . PRO A 1 327 ? 26.552 -54.484 41.508 1.00 44.56 327 PRO A O 1
ATOM 2535 N N . LEU A 1 328 ? 28.736 -54.265 42.050 1.00 29.89 328 LEU A N 1
ATOM 2536 C CA . LEU A 1 328 ? 29.407 -54.968 40.937 1.00 29.89 328 LEU A CA 1
ATOM 2537 C C . LEU A 1 328 ? 29.661 -56.463 41.262 1.00 29.89 328 LEU A C 1
ATOM 2539 O O . LEU A 1 328 ? 29.938 -56.778 42.419 1.00 29.89 328 LEU A O 1
ATOM 2543 N N . SER A 1 329 ? 29.767 -57.345 40.244 1.00 30.19 329 SER A N 1
ATOM 2544 C CA . SER A 1 329 ? 31.044 -58.005 39.827 1.00 30.19 329 SER A CA 1
ATOM 2545 C C . SER A 1 329 ? 30.936 -59.393 39.111 1.00 30.19 329 SER A C 1
ATOM 2547 O O . SER A 1 329 ? 30.087 -60.209 39.447 1.00 30.19 329 SER A O 1
ATOM 2549 N N . LEU A 1 330 ? 31.897 -59.621 38.180 1.00 29.75 330 LEU A N 1
ATOM 2550 C CA . LEU A 1 330 ? 32.630 -60.863 37.771 1.00 29.75 330 LEU A CA 1
ATOM 2551 C C . LEU A 1 330 ? 32.137 -61.858 36.664 1.00 29.75 330 LEU A C 1
ATOM 2553 O O . LEU A 1 330 ? 31.364 -62.766 36.927 1.00 29.75 330 LEU A O 1
ATOM 2557 N N . ALA A 1 331 ? 32.699 -61.684 35.441 1.00 25.73 331 ALA A N 1
ATOM 2558 C CA . ALA A 1 331 ? 33.538 -62.554 34.544 1.00 25.73 331 ALA A CA 1
ATOM 2559 C C . ALA A 1 331 ? 33.434 -64.124 34.500 1.00 25.73 331 ALA A C 1
ATOM 2561 O O . ALA A 1 331 ? 32.988 -64.723 35.468 1.00 25.73 331 ALA A O 1
ATOM 2562 N N . PRO A 1 332 ? 34.108 -64.856 33.557 1.00 47.81 332 PRO A N 1
ATOM 2563 C CA . PRO A 1 332 ? 34.139 -64.811 32.070 1.00 47.81 332 PRO A CA 1
ATOM 2564 C C . PRO A 1 332 ? 34.101 -66.224 31.378 1.00 47.81 332 PRO A C 1
ATOM 2566 O O . PRO A 1 332 ? 34.369 -67.239 32.016 1.00 47.81 332 PRO A O 1
ATOM 2569 N N . LYS A 1 333 ? 33.904 -66.312 30.044 1.00 26.39 333 LYS A N 1
ATOM 2570 C CA . LYS A 1 333 ? 34.544 -67.321 29.146 1.00 26.39 333 LYS A CA 1
ATOM 2571 C C . LYS A 1 333 ? 34.327 -67.001 27.656 1.00 26.39 333 LYS A C 1
ATOM 2573 O O . LYS A 1 333 ? 33.315 -66.427 27.277 1.00 26.39 333 LYS A O 1
ATOM 2578 N N . ALA A 1 334 ? 35.325 -67.343 26.842 1.00 28.08 334 ALA A N 1
ATOM 2579 C CA . ALA A 1 334 ? 35.516 -66.909 25.461 1.00 28.08 334 ALA A CA 1
ATOM 2580 C C . ALA A 1 334 ? 34.985 -67.884 24.384 1.00 28.08 334 ALA A C 1
ATOM 2582 O O . ALA A 1 334 ? 34.915 -69.088 24.614 1.00 28.08 334 ALA A O 1
ATOM 2583 N N . ALA A 1 335 ? 34.782 -67.298 23.193 1.00 27.12 335 ALA A N 1
ATOM 2584 C CA . ALA A 1 335 ? 34.814 -67.844 21.825 1.00 27.12 335 ALA A CA 1
ATOM 2585 C C . ALA A 1 335 ? 33.602 -68.632 21.273 1.00 27.12 335 ALA A C 1
ATOM 2587 O O . ALA A 1 335 ? 33.541 -69.850 21.386 1.00 27.12 335 ALA A O 1
ATOM 2588 N N . ALA A 1 336 ? 32.719 -67.935 20.536 1.00 26.98 336 ALA A N 1
ATOM 2589 C CA . ALA A 1 336 ? 32.552 -68.073 19.074 1.00 26.98 336 ALA A CA 1
ATOM 2590 C C . ALA A 1 336 ? 31.474 -67.093 18.533 1.00 26.98 336 ALA A C 1
ATOM 2592 O O . ALA A 1 336 ? 30.341 -67.114 18.992 1.00 26.98 336 ALA A O 1
ATOM 2593 N N . ALA A 1 337 ? 31.869 -66.258 17.561 1.00 30.78 337 ALA A N 1
ATOM 2594 C CA . ALA A 1 337 ? 31.078 -65.489 16.577 1.00 30.78 337 ALA A CA 1
ATOM 2595 C C . ALA A 1 337 ? 29.837 -64.672 17.033 1.00 30.78 337 ALA A C 1
ATOM 2597 O O . ALA A 1 337 ? 28.763 -65.215 17.267 1.00 30.78 337 ALA A O 1
ATOM 2598 N N . ALA A 1 338 ? 29.951 -63.334 17.000 1.00 27.67 338 ALA A N 1
ATOM 2599 C CA . ALA A 1 338 ? 28.823 -62.397 17.080 1.00 27.67 338 ALA A CA 1
ATOM 2600 C C . ALA A 1 338 ? 28.609 -61.659 15.739 1.00 27.67 338 ALA A C 1
ATOM 2602 O O . ALA A 1 338 ? 29.588 -61.171 15.166 1.00 27.67 338 ALA A O 1
ATOM 2603 N N . PRO A 1 339 ? 27.358 -61.512 15.261 1.00 31.67 339 PRO A N 1
ATOM 2604 C CA . PRO A 1 339 ? 26.967 -60.501 14.287 1.00 31.67 339 PRO A CA 1
ATOM 2605 C C . PRO A 1 339 ? 26.615 -59.187 15.012 1.00 31.67 339 PRO A C 1
ATOM 2607 O O . PRO A 1 339 ? 26.022 -59.198 16.090 1.00 31.67 339 PRO A O 1
ATOM 2610 N N . ALA A 1 340 ? 26.982 -58.048 14.427 1.00 27.72 340 ALA A N 1
ATOM 2611 C CA . ALA A 1 340 ? 26.613 -56.711 14.897 1.00 27.72 340 ALA A CA 1
ATOM 2612 C C . ALA A 1 340 ? 25.523 -56.097 13.987 1.00 27.72 340 ALA A C 1
ATOM 2614 O O . ALA A 1 340 ? 25.358 -56.533 12.847 1.00 27.72 340 ALA A O 1
ATOM 2615 N N . PRO A 1 341 ? 24.749 -55.126 14.503 1.00 30.98 341 PRO A N 1
ATOM 2616 C CA . PRO A 1 341 ? 23.318 -54.994 14.255 1.00 30.98 341 PRO A CA 1
ATOM 2617 C C . PRO A 1 341 ? 22.998 -54.059 13.088 1.00 30.98 341 PRO A C 1
ATOM 2619 O O . PRO A 1 341 ? 23.626 -53.016 12.908 1.00 30.98 341 PRO A O 1
ATOM 2622 N N . THR A 1 342 ? 21.975 -54.409 12.311 1.00 29.00 342 THR A N 1
ATOM 2623 C CA . THR A 1 342 ? 21.491 -53.583 11.202 1.00 29.00 342 THR A CA 1
ATOM 2624 C C . THR A 1 342 ? 20.324 -52.713 11.658 1.00 29.00 342 THR A C 1
ATOM 2626 O O . THR A 1 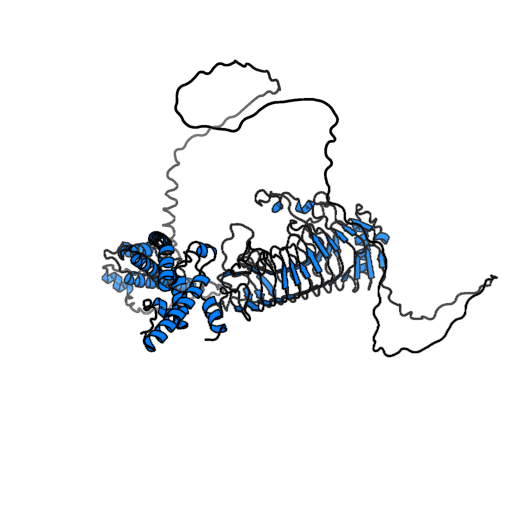342 ? 19.367 -53.188 12.266 1.00 29.00 342 THR A O 1
ATOM 2629 N N . GLN A 1 343 ? 20.435 -51.421 11.353 1.00 34.84 343 GLN A N 1
ATOM 2630 C CA . GLN A 1 343 ? 19.391 -50.412 11.481 1.00 34.84 343 GLN A CA 1
ATOM 2631 C C . GLN A 1 343 ? 18.100 -50.860 10.783 1.00 34.84 343 GLN A C 1
ATOM 2633 O O . GLN A 1 343 ? 18.147 -51.255 9.619 1.00 34.84 343 GLN A O 1
ATOM 2638 N N . ILE A 1 344 ? 16.947 -50.730 11.446 1.00 29.72 344 ILE A N 1
ATOM 2639 C CA . ILE A 1 344 ? 15.655 -50.832 10.760 1.00 29.72 344 ILE A CA 1
ATOM 2640 C C . ILE A 1 344 ? 15.190 -49.428 10.394 1.00 29.72 344 ILE A C 1
ATOM 2642 O O . ILE A 1 344 ? 14.843 -48.598 11.231 1.00 29.72 344 ILE A O 1
ATOM 2646 N N . SER A 1 345 ? 15.255 -49.207 9.091 1.00 31.72 345 SER A N 1
ATOM 2647 C CA . SER A 1 345 ? 14.740 -48.101 8.306 1.00 31.72 345 SER A CA 1
ATOM 2648 C C . SER A 1 345 ? 13.214 -48.208 8.181 1.00 31.72 345 SER A C 1
ATOM 2650 O O . SER A 1 345 ? 12.670 -49.298 8.011 1.00 31.72 345 SER A O 1
ATOM 2652 N N . LEU A 1 346 ? 12.519 -47.070 8.225 1.00 37.09 346 LEU A N 1
ATOM 2653 C CA . LEU A 1 346 ? 11.128 -46.961 7.770 1.00 37.09 346 LEU A CA 1
ATOM 2654 C C . LEU A 1 346 ? 11.080 -47.063 6.226 1.00 37.09 346 LEU A C 1
ATOM 2656 O O . LEU A 1 346 ? 11.982 -46.535 5.570 1.00 37.09 346 LEU A O 1
ATOM 2660 N N . PRO A 1 347 ? 10.077 -47.740 5.630 1.00 41.00 347 PRO A N 1
ATOM 2661 C CA . PRO A 1 347 ? 10.067 -48.061 4.201 1.00 41.00 347 PRO A CA 1
ATOM 2662 C C . PRO A 1 347 ? 9.582 -46.904 3.296 1.00 41.00 347 PRO A C 1
ATOM 2664 O O . PRO A 1 347 ? 8.942 -45.967 3.778 1.00 41.00 347 PRO A O 1
ATOM 2667 N N . PRO A 1 348 ? 9.859 -46.976 1.974 1.00 36.41 348 PRO A N 1
ATOM 2668 C CA . PRO A 1 348 ? 9.537 -45.942 0.988 1.00 36.41 348 PRO A CA 1
ATOM 2669 C C . PRO A 1 348 ? 8.143 -46.120 0.351 1.00 36.41 348 PRO A C 1
ATOM 2671 O O . PRO A 1 348 ? 7.662 -47.240 0.177 1.00 36.41 348 PRO A O 1
ATOM 2674 N N . SER A 1 349 ? 7.523 -45.015 -0.076 1.00 33.59 349 SER A N 1
ATOM 2675 C CA . SER A 1 349 ? 6.299 -45.008 -0.899 1.00 33.59 349 SER A CA 1
ATOM 2676 C C . SER A 1 349 ? 6.582 -45.413 -2.360 1.00 33.59 349 SER A C 1
ATOM 2678 O O . SER A 1 349 ? 7.523 -44.874 -2.947 1.00 33.59 349 SER A O 1
ATOM 2680 N N . PRO A 1 350 ? 5.771 -46.287 -2.995 1.00 38.06 350 PRO A N 1
ATOM 2681 C CA . PRO A 1 350 ? 5.920 -46.636 -4.409 1.00 38.06 350 PRO A CA 1
ATOM 2682 C C . PRO A 1 350 ? 5.036 -45.791 -5.349 1.00 38.06 350 PRO A C 1
ATOM 2684 O O . PRO A 1 350 ? 3.926 -45.386 -5.009 1.00 38.06 350 PRO A O 1
ATOM 2687 N N . ALA A 1 351 ? 5.543 -45.563 -6.565 1.00 32.91 351 ALA A N 1
ATOM 2688 C CA . ALA A 1 351 ? 4.843 -44.948 -7.698 1.00 32.91 351 ALA A CA 1
ATOM 2689 C C . ALA A 1 351 ? 3.763 -45.882 -8.308 1.00 32.91 351 ALA A C 1
ATOM 2691 O O . ALA A 1 351 ? 3.906 -47.103 -8.217 1.00 32.91 351 ALA A O 1
ATOM 2692 N N . PRO A 1 352 ? 2.712 -45.356 -8.977 1.00 32.09 352 PRO A N 1
ATOM 2693 C CA . PRO A 1 352 ? 1.588 -46.166 -9.446 1.00 32.09 352 PRO A CA 1
ATOM 2694 C C . PRO A 1 352 ? 1.773 -46.696 -10.882 1.00 32.09 352 PRO A C 1
ATOM 2696 O O . PRO A 1 352 ? 2.221 -45.979 -11.778 1.00 32.09 352 PRO A O 1
ATOM 2699 N N . LYS A 1 353 ? 1.334 -47.942 -11.123 1.00 29.41 353 LYS A N 1
ATOM 2700 C CA . LYS A 1 353 ? 0.970 -48.470 -12.452 1.00 29.41 353 LYS A CA 1
ATOM 2701 C C . LYS A 1 353 ? -0.424 -49.113 -12.429 1.00 29.41 353 LYS A C 1
ATOM 2703 O O . LYS A 1 353 ? -0.883 -49.600 -11.405 1.00 29.41 353 LYS A O 1
ATOM 2708 N N . ALA A 1 354 ? -1.051 -49.033 -13.599 1.00 30.28 354 ALA A N 1
ATOM 2709 C CA . ALA A 1 354 ? -2.456 -49.196 -13.969 1.00 30.28 354 ALA A CA 1
ATOM 2710 C C . ALA A 1 354 ? -3.132 -50.575 -13.785 1.00 30.28 354 ALA A C 1
ATOM 2712 O O . ALA A 1 354 ? -2.464 -51.603 -13.863 1.00 30.28 354 ALA A O 1
ATOM 2713 N N . ALA A 1 355 ? -4.481 -50.507 -13.716 1.00 28.70 355 ALA A N 1
ATOM 2714 C CA . ALA A 1 355 ? -5.564 -51.440 -14.129 1.00 28.70 355 ALA A CA 1
ATOM 2715 C C . ALA A 1 355 ? -6.576 -51.661 -12.974 1.00 28.70 355 ALA A C 1
ATOM 2717 O O . ALA A 1 355 ? -6.146 -51.886 -11.855 1.00 28.70 355 ALA A O 1
ATOM 2718 N N . ALA A 1 356 ? -7.911 -51.622 -13.089 1.00 27.95 356 ALA A N 1
ATOM 2719 C CA . ALA A 1 356 ? -8.883 -51.469 -14.174 1.00 27.95 356 ALA A CA 1
ATOM 2720 C C . ALA A 1 356 ? -10.196 -50.875 -13.586 1.00 27.95 356 ALA A C 1
ATOM 2722 O O . ALA A 1 356 ? -10.442 -50.981 -12.385 1.00 27.95 356 ALA A O 1
ATOM 2723 N N . ALA A 1 357 ? -11.023 -50.238 -14.419 1.00 29.95 357 ALA A N 1
ATOM 2724 C CA . ALA A 1 357 ? -12.219 -49.485 -14.019 1.00 29.95 357 ALA A CA 1
ATOM 2725 C C . ALA A 1 357 ? -13.519 -50.321 -14.019 1.00 29.95 357 ALA A C 1
ATOM 2727 O O . ALA A 1 357 ? -13.673 -51.177 -14.892 1.00 29.95 357 ALA A O 1
ATOM 2728 N N . PRO A 1 358 ? -14.507 -49.999 -13.158 1.00 32.38 358 PRO A N 1
ATOM 2729 C CA . PRO A 1 358 ? -15.915 -50.294 -13.400 1.00 32.38 358 PRO A CA 1
ATOM 2730 C C . PRO A 1 358 ? -16.687 -49.032 -13.847 1.00 32.38 358 PRO A C 1
ATOM 2732 O O . PRO A 1 358 ? -16.444 -47.922 -13.376 1.00 32.38 358 PRO A O 1
ATOM 2735 N N . ALA A 1 359 ? -17.602 -49.218 -14.800 1.00 32.03 359 ALA A N 1
ATOM 2736 C CA . ALA A 1 359 ? -18.375 -48.182 -15.492 1.00 32.03 359 ALA A CA 1
ATOM 2737 C C . ALA A 1 359 ? -19.549 -47.606 -14.669 1.00 32.03 359 ALA A C 1
ATOM 2739 O O . ALA A 1 359 ? -20.085 -48.311 -13.813 1.00 32.03 359 ALA A O 1
ATOM 2740 N N . PRO A 1 360 ? -20.053 -46.403 -15.020 1.00 32.31 360 PRO A N 1
ATOM 2741 C CA . PRO A 1 360 ? -21.422 -46.014 -14.708 1.00 32.31 360 PRO A CA 1
ATOM 2742 C C . PRO A 1 360 ? -22.274 -45.728 -15.959 1.00 32.31 360 PRO A C 1
ATOM 2744 O O . PRO A 1 360 ? -21.846 -45.122 -16.942 1.00 32.31 360 PRO A O 1
ATOM 2747 N N . THR A 1 361 ? -23.519 -46.180 -15.864 1.00 28.23 361 THR A N 1
ATOM 2748 C CA . THR A 1 361 ? -24.651 -46.031 -16.782 1.00 28.23 361 THR A CA 1
ATOM 2749 C C . THR A 1 361 ? -25.063 -44.561 -16.958 1.00 28.23 361 THR A C 1
ATOM 2751 O O . THR A 1 361 ? -25.136 -43.812 -15.986 1.00 28.23 361 THR A O 1
ATOM 2754 N N . GLN A 1 362 ? -25.365 -44.157 -18.197 1.00 28.83 362 GLN A N 1
ATOM 2755 C CA . GLN A 1 362 ? -25.850 -42.821 -18.569 1.00 28.83 362 GLN A CA 1
ATOM 2756 C C . GLN A 1 362 ? -27.384 -42.725 -18.549 1.00 28.83 362 GLN A C 1
ATOM 2758 O O . GLN A 1 362 ? -28.061 -43.612 -19.066 1.00 28.83 362 GLN A O 1
ATOM 2763 N N . ILE A 1 363 ? -27.910 -41.591 -18.073 1.00 29.23 363 ILE A N 1
ATOM 2764 C CA . ILE A 1 363 ? -29.207 -41.023 -18.479 1.00 29.23 363 ILE A CA 1
ATOM 2765 C C . ILE A 1 363 ? -28.981 -39.536 -18.798 1.00 29.23 363 ILE A C 1
ATOM 2767 O O . ILE A 1 363 ? -28.251 -38.837 -18.100 1.00 29.23 363 ILE A O 1
ATOM 2771 N N . SER A 1 364 ? -29.571 -39.104 -19.907 1.00 28.67 364 SER A N 1
ATOM 2772 C CA . SER A 1 364 ? -29.335 -37.885 -20.686 1.00 28.67 364 SER A CA 1
ATOM 2773 C C . SER A 1 364 ? -30.575 -36.980 -20.739 1.00 28.67 364 SER A C 1
ATOM 2775 O O . SER A 1 364 ? -31.660 -37.451 -20.417 1.00 28.67 364 SER A O 1
ATOM 2777 N N . LEU A 1 365 ? -30.409 -35.715 -21.181 1.00 26.80 365 LEU A N 1
ATOM 2778 C CA . LEU A 1 365 ? -31.336 -34.872 -21.992 1.00 26.80 365 LEU A CA 1
ATOM 2779 C C . LEU A 1 365 ? -30.819 -33.401 -22.049 1.00 26.80 365 LEU A C 1
ATOM 2781 O O . LEU A 1 365 ? -30.143 -32.981 -21.115 1.00 26.80 365 LEU A O 1
ATOM 2785 N N . PRO A 1 366 ? -31.196 -32.552 -23.034 1.00 35.00 366 PRO A N 1
ATOM 2786 C CA . PRO A 1 366 ? -31.000 -32.655 -24.487 1.00 35.00 366 PRO A CA 1
ATOM 2787 C C . PRO A 1 366 ? -30.257 -31.434 -25.098 1.00 35.00 366 PRO A C 1
ATOM 2789 O O . PRO A 1 366 ? -30.258 -30.336 -24.547 1.00 35.00 366 PRO A O 1
ATOM 2792 N N . GLN A 1 367 ? -29.714 -31.599 -26.311 1.00 28.23 367 GLN A N 1
ATOM 2793 C CA . GLN A 1 367 ? -29.293 -30.506 -27.206 1.00 28.23 367 GLN A CA 1
ATOM 2794 C C . GLN A 1 367 ? -30.120 -30.522 -28.504 1.00 28.23 367 GLN A C 1
ATOM 2796 O O . GLN A 1 367 ? -30.496 -31.586 -28.993 1.00 28.23 367 GLN A O 1
ATOM 2801 N N . SER A 1 368 ? -30.385 -29.331 -29.051 1.00 29.05 368 SER A N 1
ATOM 2802 C CA . SER A 1 368 ? -31.023 -29.097 -30.360 1.00 29.05 368 SER A CA 1
ATOM 2803 C C . SER A 1 368 ? -29.979 -28.878 -31.478 1.00 29.05 368 SER A C 1
ATOM 2805 O O . SER A 1 368 ? -28.822 -28.597 -31.168 1.00 29.05 368 SER A O 1
ATOM 2807 N N . PRO A 1 369 ? -30.347 -29.046 -32.767 1.00 40.38 369 PRO A N 1
ATOM 2808 C CA . PRO A 1 369 ? -29.464 -29.646 -33.770 1.00 40.38 369 PRO A CA 1
ATOM 2809 C C . PRO A 1 369 ? -28.801 -28.663 -34.752 1.00 40.38 369 PRO A C 1
ATOM 2811 O O . PRO A 1 369 ? -29.313 -27.581 -35.025 1.00 40.38 369 PRO A O 1
ATOM 2814 N N . ALA A 1 370 ? -27.709 -29.127 -35.371 1.00 29.06 370 ALA A N 1
ATOM 2815 C CA . ALA A 1 370 ? -27.132 -28.600 -36.613 1.00 29.06 370 ALA A CA 1
ATOM 2816 C C . ALA A 1 370 ? -27.388 -29.575 -37.794 1.00 29.06 370 ALA A C 1
ATOM 2818 O O . ALA A 1 370 ? -27.585 -30.773 -37.558 1.00 29.06 370 ALA A O 1
ATOM 2819 N N . PRO A 1 371 ? -27.393 -29.106 -39.060 1.00 33.72 371 PRO A N 1
ATOM 2820 C CA . PRO A 1 371 ? -27.773 -29.916 -40.218 1.00 33.72 371 PRO A CA 1
ATOM 2821 C C . PRO A 1 371 ? -26.609 -30.690 -40.882 1.00 33.72 371 PRO A C 1
ATOM 2823 O O . PRO A 1 371 ? -25.455 -30.271 -40.877 1.00 33.72 371 PRO A O 1
ATOM 2826 N N . LYS A 1 372 ? -26.987 -31.832 -41.480 1.00 30.02 372 LYS A N 1
ATOM 2827 C CA . LYS A 1 372 ? -26.283 -32.755 -42.412 1.00 30.02 372 LYS A CA 1
ATOM 2828 C C . LYS A 1 372 ? -25.913 -32.074 -43.751 1.00 30.02 372 LYS A C 1
ATOM 2830 O O . LYS A 1 372 ? -26.547 -31.085 -44.086 1.00 30.02 372 LYS A O 1
ATOM 2835 N N . ALA A 1 373 ? -25.056 -32.564 -44.657 1.00 29.28 373 ALA A N 1
ATOM 2836 C CA . ALA A 1 373 ? -24.134 -33.705 -44.809 1.00 29.28 373 ALA A CA 1
ATOM 2837 C C . ALA A 1 373 ? -23.345 -33.496 -46.132 1.00 29.28 373 ALA A C 1
ATOM 2839 O O . ALA A 1 373 ? -23.840 -32.776 -46.994 1.00 29.28 373 ALA A O 1
ATOM 2840 N N . ALA A 1 374 ? -22.205 -34.177 -46.332 1.00 28.56 374 ALA A N 1
ATOM 2841 C CA . ALA A 1 374 ? -21.884 -34.987 -47.531 1.00 28.56 374 ALA A CA 1
ATOM 2842 C C . ALA A 1 374 ? -20.413 -35.462 -47.529 1.00 28.56 374 ALA A C 1
ATOM 2844 O O . ALA A 1 374 ? -19.524 -34.778 -47.034 1.00 28.56 374 ALA A O 1
ATOM 2845 N N . ALA A 1 375 ? -20.199 -36.669 -48.059 1.00 31.14 375 ALA A N 1
ATOM 2846 C CA . ALA A 1 375 ? -18.989 -37.488 -47.978 1.00 31.14 375 ALA A CA 1
ATOM 2847 C C . ALA A 1 375 ? -17.933 -37.196 -49.067 1.00 31.14 375 ALA A C 1
ATOM 2849 O O . ALA A 1 375 ? -18.246 -36.638 -50.115 1.00 31.14 375 ALA A O 1
ATOM 2850 N N . ALA A 1 376 ? -16.701 -37.667 -48.835 1.00 31.17 376 ALA A N 1
ATOM 2851 C CA . ALA A 1 376 ? -15.579 -37.671 -49.781 1.00 31.17 376 ALA A CA 1
ATOM 2852 C C . ALA A 1 376 ? -15.101 -39.110 -50.091 1.00 31.17 376 ALA A C 1
ATOM 2854 O O . ALA A 1 376 ? -15.216 -39.970 -49.212 1.00 31.17 376 ALA A O 1
ATOM 2855 N N . PRO A 1 377 ? -14.511 -39.379 -51.277 1.00 36.50 377 PRO A N 1
ATOM 2856 C CA . PRO A 1 377 ? -13.749 -40.597 -51.552 1.00 36.50 377 PRO A CA 1
ATOM 2857 C C . PRO A 1 377 ? -12.215 -40.372 -51.619 1.00 36.50 377 PRO A C 1
ATOM 2859 O O . PRO A 1 377 ? -11.728 -39.245 -51.641 1.00 36.50 377 PRO A O 1
ATOM 2862 N N . ALA A 1 378 ? -11.475 -41.489 -51.605 1.00 33.94 378 ALA A N 1
ATOM 2863 C CA . ALA A 1 378 ? -10.024 -41.664 -51.401 1.00 33.94 378 ALA A CA 1
ATOM 2864 C C . ALA A 1 378 ? -9.117 -41.403 -52.651 1.00 33.94 378 ALA A C 1
ATOM 2866 O O . ALA A 1 378 ? -9.654 -41.182 -53.736 1.00 33.94 378 ALA A O 1
ATOM 2867 N N . PRO A 1 379 ? -7.758 -41.433 -52.536 1.00 44.06 379 PRO A N 1
ATOM 2868 C CA . PRO A 1 379 ? -6.823 -40.853 -53.521 1.00 44.06 379 PRO A CA 1
ATOM 2869 C C . PRO A 1 379 ? -6.002 -41.866 -54.359 1.00 44.06 379 PRO A C 1
ATOM 2871 O O . PRO A 1 379 ? -5.673 -42.941 -53.865 1.00 44.06 379 PRO A O 1
ATOM 2874 N N . THR A 1 380 ? -5.533 -41.461 -55.557 1.00 30.80 380 THR A N 1
ATOM 2875 C CA . THR A 1 380 ? -4.409 -42.103 -56.294 1.00 30.80 380 THR A CA 1
ATOM 2876 C C . THR A 1 380 ? -3.657 -41.169 -57.279 1.00 30.80 380 THR A C 1
ATOM 2878 O O . THR A 1 380 ? -4.271 -40.571 -58.152 1.00 30.80 380 THR A O 1
ATOM 2881 N N . GLN A 1 381 ? -2.322 -41.133 -57.112 1.00 33.50 381 GLN A N 1
ATOM 2882 C CA . GLN A 1 381 ? -1.151 -41.063 -58.036 1.00 33.50 381 GLN A CA 1
ATOM 2883 C C . GLN A 1 381 ? -0.931 -40.024 -59.186 1.00 33.50 381 GLN A C 1
ATOM 2885 O O . GLN A 1 381 ? -1.634 -40.000 -60.184 1.00 33.50 381 GLN A O 1
ATOM 2890 N N . ILE A 1 382 ? 0.195 -39.285 -59.041 1.00 36.06 382 ILE A N 1
ATOM 2891 C CA . ILE A 1 382 ? 1.370 -38.989 -59.928 1.00 36.06 382 ILE A CA 1
ATOM 2892 C C . ILE A 1 382 ? 1.195 -38.757 -61.452 1.00 36.06 382 ILE A C 1
ATOM 2894 O O . ILE A 1 382 ? 0.903 -39.700 -62.179 1.00 36.06 382 ILE A O 1
ATOM 2898 N N . SER A 1 383 ? 1.621 -37.575 -61.959 1.00 30.34 383 SER A N 1
ATOM 2899 C CA . SER A 1 383 ? 2.625 -37.372 -63.057 1.00 30.34 383 SER A CA 1
ATOM 2900 C C . SER A 1 383 ? 2.902 -35.874 -63.393 1.00 30.34 383 SER A C 1
ATOM 2902 O O . SER A 1 383 ? 2.025 -35.028 -63.264 1.00 30.34 383 SER A O 1
ATOM 2904 N N . LEU A 1 384 ? 4.151 -35.555 -63.784 1.00 32.88 384 LEU A N 1
ATOM 2905 C CA . LEU A 1 384 ? 4.735 -34.251 -64.222 1.00 32.88 384 LEU A CA 1
ATOM 2906 C C . LEU A 1 384 ? 4.906 -34.224 -65.778 1.00 32.88 384 LEU A C 1
ATOM 2908 O O . LEU A 1 384 ? 4.748 -35.283 -66.379 1.00 32.88 384 LEU A O 1
ATOM 2912 N N . PRO A 1 385 ? 5.500 -33.182 -66.421 1.00 57.00 385 PRO A N 1
ATOM 2913 C CA . PRO A 1 385 ? 5.070 -31.798 -66.722 1.00 57.00 385 PRO A CA 1
ATOM 2914 C C . PRO A 1 385 ? 5.045 -31.527 -68.269 1.00 57.00 385 PRO A C 1
ATOM 2916 O O . PRO A 1 385 ? 5.218 -32.472 -69.039 1.00 57.00 385 PRO A O 1
ATOM 2919 N N . PRO A 1 386 ? 4.850 -30.281 -68.778 1.00 35.78 386 PRO A N 1
ATOM 2920 C CA . PRO A 1 386 ? 6.003 -29.537 -69.349 1.00 35.78 386 PRO A CA 1
ATOM 2921 C C . PRO A 1 386 ? 5.922 -27.977 -69.296 1.00 35.78 386 PRO A C 1
ATOM 2923 O O . PRO A 1 386 ? 4.908 -27.390 -68.935 1.00 35.78 386 PRO A O 1
ATOM 2926 N N . SER A 1 387 ? 7.024 -27.316 -69.684 1.00 33.66 387 SER A N 1
ATOM 2927 C CA . SER A 1 387 ? 7.259 -25.859 -69.923 1.00 33.66 387 SER A CA 1
ATOM 2928 C C . SER A 1 387 ? 7.654 -25.645 -71.418 1.00 33.66 387 SER A C 1
ATOM 2930 O O . SER A 1 387 ? 7.899 -26.677 -72.049 1.00 33.66 387 SER A O 1
ATOM 2932 N N . PRO A 1 388 ? 7.906 -24.432 -72.007 1.00 55.03 388 PRO A N 1
ATOM 2933 C CA . PRO A 1 388 ? 7.612 -23.022 -71.624 1.00 55.03 388 PRO A CA 1
ATOM 2934 C C . PRO A 1 388 ? 7.191 -22.023 -72.781 1.00 55.03 388 PRO A C 1
ATOM 2936 O O . PRO A 1 388 ? 7.329 -22.334 -73.958 1.00 55.03 388 PRO A O 1
ATOM 2939 N N . ALA A 1 389 ? 6.846 -20.765 -72.396 1.00 33.00 389 ALA A N 1
ATOM 2940 C CA . ALA A 1 389 ? 6.973 -19.433 -73.089 1.00 33.00 389 ALA A CA 1
ATOM 2941 C C . ALA A 1 389 ? 6.053 -19.060 -74.305 1.00 33.00 389 ALA A C 1
ATOM 2943 O O . ALA A 1 389 ? 5.646 -19.976 -75.010 1.00 33.00 389 ALA A O 1
ATOM 2944 N N . PRO A 1 390 ? 5.732 -17.754 -74.616 1.00 40.38 390 PRO A N 1
ATOM 2945 C CA . PRO A 1 390 ? 6.540 -16.526 -74.411 1.00 40.38 390 PRO A CA 1
ATOM 2946 C C . PRO A 1 390 ? 5.840 -15.200 -73.952 1.00 40.38 390 PRO A C 1
ATOM 2948 O O . PRO A 1 390 ? 4.634 -15.111 -73.761 1.00 40.38 390 PRO A O 1
ATOM 2951 N N . LYS A 1 391 ? 6.693 -14.169 -73.766 1.00 41.66 391 LYS A N 1
ATOM 2952 C CA . LYS A 1 391 ? 6.522 -12.759 -73.313 1.00 41.66 391 LYS A CA 1
ATOM 2953 C C . LYS A 1 391 ? 5.508 -11.881 -74.080 1.00 41.66 391 LYS A C 1
ATOM 2955 O O . LYS A 1 391 ? 5.504 -11.944 -75.303 1.00 41.66 391 LYS A O 1
ATOM 2960 N N . ALA A 1 392 ? 4.914 -10.881 -73.398 1.00 28.84 392 ALA A N 1
ATOM 2961 C CA . ALA A 1 392 ? 4.893 -9.464 -73.839 1.00 28.84 392 ALA A CA 1
ATOM 2962 C C . ALA A 1 392 ? 4.382 -8.458 -72.767 1.00 28.84 392 ALA A C 1
ATOM 2964 O O . ALA A 1 392 ? 3.358 -8.686 -72.141 1.00 28.84 392 ALA A O 1
ATOM 2965 N N . ALA A 1 393 ? 5.133 -7.351 -72.647 1.00 30.44 393 ALA A N 1
ATOM 2966 C CA . ALA A 1 393 ? 4.800 -5.944 -72.338 1.00 30.44 393 ALA A CA 1
ATOM 2967 C C . ALA A 1 393 ? 3.885 -5.523 -71.157 1.00 30.44 393 ALA A C 1
ATOM 2969 O O . ALA A 1 393 ? 2.768 -5.986 -70.971 1.00 30.44 393 ALA A O 1
ATOM 2970 N N . ALA A 1 394 ? 4.368 -4.510 -70.428 1.00 41.59 394 ALA A N 1
ATOM 2971 C CA . ALA A 1 394 ? 3.683 -3.781 -69.362 1.00 41.59 394 ALA A CA 1
ATOM 2972 C C . ALA A 1 394 ? 2.798 -2.627 -69.883 1.00 41.59 394 ALA A C 1
ATOM 2974 O O . ALA A 1 394 ? 3.179 -1.948 -70.835 1.00 41.59 394 ALA A O 1
ATOM 2975 N N . ALA A 1 395 ? 1.693 -2.345 -69.180 1.00 32.78 395 ALA A N 1
ATOM 2976 C CA . ALA A 1 395 ? 1.010 -1.043 -69.101 1.00 32.78 395 ALA A CA 1
ATOM 2977 C C . ALA A 1 395 ? 0.155 -0.971 -67.801 1.00 32.78 395 ALA A C 1
ATOM 2979 O O . ALA A 1 395 ? -0.180 -2.024 -67.256 1.00 32.78 395 ALA A O 1
ATOM 2980 N N . PRO A 1 396 ? -0.137 0.228 -67.250 1.00 39.41 396 PRO A N 1
ATOM 2981 C CA . PRO A 1 396 ? -0.383 0.429 -65.817 1.00 39.41 396 PRO A CA 1
ATOM 2982 C C . PRO A 1 396 ? -1.859 0.354 -65.363 1.00 39.41 396 PRO A C 1
ATOM 2984 O O . PRO A 1 396 ? -2.779 0.542 -66.148 1.00 39.41 396 PRO A O 1
ATOM 2987 N N . ALA A 1 397 ? -1.996 0.088 -64.055 1.00 36.84 397 ALA A N 1
ATOM 2988 C CA . ALA A 1 397 ? -3.132 0.073 -63.112 1.00 36.84 397 ALA A CA 1
ATOM 2989 C C . ALA A 1 397 ? -4.557 0.490 -63.552 1.00 36.84 397 ALA A C 1
ATOM 2991 O O . ALA A 1 397 ? -4.758 1.501 -64.221 1.00 36.84 397 ALA A O 1
ATOM 2992 N N . PRO A 1 398 ? -5.560 -0.109 -62.879 1.00 34.25 398 PRO A N 1
ATOM 2993 C CA . PRO A 1 398 ? -6.458 0.703 -62.068 1.00 34.25 398 PRO A CA 1
ATOM 2994 C C . PRO A 1 398 ? -6.416 0.291 -60.593 1.00 34.25 398 PRO A C 1
ATOM 2996 O O . PRO A 1 398 ? -6.397 -0.879 -60.219 1.00 34.25 398 PRO A O 1
ATOM 2999 N N . THR A 1 399 ? -6.383 1.321 -59.758 1.00 44.72 399 THR A N 1
ATOM 3000 C CA . THR A 1 399 ? -6.455 1.323 -58.300 1.00 44.72 399 THR A CA 1
ATOM 3001 C C . THR A 1 399 ? -7.575 0.431 -57.761 1.00 44.72 399 THR A C 1
ATOM 3003 O O . THR A 1 399 ? -8.740 0.824 -57.746 1.00 44.72 399 THR A O 1
ATOM 3006 N N . SER A 1 400 ? -7.210 -0.741 -57.245 1.00 34.03 400 SER A N 1
ATOM 3007 C CA . SER A 1 400 ? -8.034 -1.471 -56.285 1.00 34.03 400 SER A CA 1
ATOM 3008 C C . SER A 1 400 ? -7.583 -1.051 -54.896 1.00 34.03 400 SER A C 1
ATOM 3010 O O . SER A 1 400 ? -6.488 -1.407 -54.465 1.00 34.03 400 SER A O 1
ATOM 3012 N N . GLN A 1 401 ? -8.429 -0.284 -54.207 1.00 41.94 401 GLN A N 1
ATOM 3013 C CA . GLN A 1 401 ? -8.340 -0.078 -52.767 1.00 41.94 401 GLN A CA 1
ATOM 3014 C C . GLN A 1 401 ? -8.390 -1.449 -52.085 1.00 41.94 401 GLN A C 1
ATOM 3016 O O . GLN A 1 401 ? -9.457 -1.987 -51.791 1.00 41.94 401 GLN A O 1
ATOM 3021 N N . THR A 1 402 ? -7.225 -2.043 -51.843 1.00 34.50 402 THR A N 1
ATOM 3022 C CA . THR A 1 402 ? -7.102 -3.141 -50.897 1.00 34.50 402 THR A CA 1
ATOM 3023 C C . THR A 1 402 ? -7.375 -2.553 -49.528 1.00 34.50 402 THR A C 1
ATOM 3025 O O . THR A 1 402 ? -6.523 -1.892 -48.939 1.00 34.50 402 THR A O 1
ATOM 3028 N N . ARG A 1 403 ? -8.597 -2.775 -49.047 1.00 38.41 403 ARG A N 1
ATOM 3029 C CA . ARG A 1 403 ? -8.956 -2.697 -47.636 1.00 38.41 403 ARG A CA 1
ATOM 3030 C C . ARG A 1 403 ? -7.969 -3.604 -46.900 1.00 38.41 403 ARG A C 1
ATOM 3032 O O . ARG A 1 403 ? -8.123 -4.823 -46.915 1.00 38.41 403 ARG A O 1
ATOM 3039 N N . SER A 1 404 ? -6.887 -3.018 -46.387 1.00 37.66 404 SER A N 1
ATOM 3040 C CA . SER A 1 404 ? -5.839 -3.755 -45.699 1.00 37.66 404 SER A CA 1
ATOM 3041 C C . SER A 1 404 ? -6.467 -4.387 -44.471 1.00 37.66 404 SER A C 1
ATOM 3043 O O . SER A 1 404 ? -6.941 -3.698 -43.567 1.00 37.66 404 SER A O 1
ATOM 3045 N N . TYR A 1 405 ? -6.488 -5.711 -44.452 1.00 37.41 405 TYR A N 1
ATOM 3046 C CA . TYR A 1 405 ? -6.564 -6.462 -43.215 1.00 37.41 405 TYR A CA 1
ATOM 3047 C C . TYR A 1 405 ? -5.376 -5.972 -42.372 1.00 37.41 405 TYR A C 1
ATOM 3049 O O . TYR A 1 405 ? -4.232 -6.277 -42.703 1.00 37.41 405 TYR A O 1
ATOM 3057 N N . TYR A 1 406 ? -5.617 -5.103 -41.385 1.00 44.81 406 TYR A N 1
ATOM 3058 C CA . TYR A 1 406 ? -4.576 -4.593 -40.493 1.00 44.81 406 TYR A CA 1
ATOM 3059 C C . TYR A 1 406 ? -4.060 -5.773 -39.657 1.00 44.81 406 TYR A C 1
ATOM 3061 O O . TYR A 1 406 ? -4.566 -6.043 -38.571 1.00 44.81 406 TYR A O 1
ATOM 3069 N N . SER A 1 407 ? -3.087 -6.530 -40.172 1.00 55.47 407 SER A N 1
ATOM 3070 C CA . SER A 1 407 ? -2.266 -7.378 -39.312 1.00 55.47 407 SER A CA 1
ATOM 3071 C C . SER A 1 407 ? -1.416 -6.438 -38.465 1.00 55.47 407 SER A C 1
ATOM 3073 O O . SER A 1 407 ? -0.711 -5.605 -39.041 1.00 55.47 407 SER A O 1
ATOM 3075 N N . SER A 1 408 ? -1.474 -6.538 -37.134 1.00 66.44 408 SER A N 1
ATOM 3076 C CA . SER A 1 408 ? -0.584 -5.739 -36.289 1.00 66.44 408 SER A CA 1
ATOM 3077 C C . SER A 1 408 ? 0.868 -6.031 -36.676 1.00 66.44 408 SER A C 1
ATOM 3079 O O . SER A 1 408 ? 1.281 -7.188 -36.786 1.00 66.44 408 SER A O 1
ATOM 3081 N N . ALA A 1 409 ? 1.643 -4.985 -36.962 1.00 86.81 409 ALA A N 1
ATOM 3082 C CA . ALA A 1 409 ? 3.046 -5.158 -37.313 1.00 86.81 409 ALA A CA 1
ATOM 3083 C C . ALA A 1 409 ? 3.838 -5.506 -36.045 1.00 86.81 409 ALA A C 1
ATOM 3085 O O . ALA A 1 409 ? 3.744 -4.805 -35.034 1.00 86.81 409 ALA A O 1
ATOM 3086 N N . VAL A 1 410 ? 4.603 -6.600 -36.092 1.00 94.38 410 VAL A N 1
ATOM 3087 C CA . VAL A 1 410 ? 5.408 -7.084 -34.963 1.00 94.38 410 VAL A CA 1
ATOM 3088 C C . VAL A 1 410 ? 6.865 -6.675 -35.158 1.00 94.38 410 VAL A C 1
ATOM 3090 O O . VAL A 1 410 ? 7.517 -7.083 -36.116 1.00 94.38 410 VAL A O 1
ATOM 3093 N N . PHE A 1 411 ? 7.387 -5.906 -34.212 1.00 95.25 411 PHE A N 1
ATOM 3094 C CA . PHE A 1 411 ? 8.761 -5.431 -34.155 1.00 95.25 411 PHE A CA 1
ATOM 3095 C C . PHE A 1 411 ? 9.509 -6.212 -33.081 1.00 95.25 411 PHE A C 1
ATOM 3097 O O . PHE A 1 411 ? 9.336 -5.980 -31.887 1.00 95.25 411 PHE A O 1
ATOM 3104 N N . ASN A 1 412 ? 10.326 -7.174 -33.501 1.00 97.19 412 ASN A N 1
ATOM 3105 C CA . ASN A 1 412 ? 11.142 -7.970 -32.591 1.00 97.19 412 ASN A CA 1
ATOM 3106 C C . ASN A 1 412 ? 12.416 -7.200 -32.221 1.00 97.19 412 ASN A C 1
ATOM 3108 O O . ASN A 1 412 ? 13.137 -6.758 -33.113 1.00 97.19 412 ASN A O 1
ATOM 3112 N N . VAL A 1 413 ? 12.732 -7.077 -30.929 1.00 98.25 413 VAL A N 1
ATOM 3113 C CA . VAL A 1 413 ? 13.946 -6.381 -30.453 1.00 98.25 413 VAL A CA 1
ATOM 3114 C C . VAL A 1 413 ? 15.248 -6.946 -31.039 1.00 98.25 413 VAL A C 1
ATOM 3116 O O . VAL A 1 413 ? 16.209 -6.200 -31.222 1.00 98.25 413 VAL A O 1
ATOM 3119 N N . LEU A 1 414 ? 15.276 -8.229 -31.421 1.00 98.12 414 LEU A N 1
ATOM 3120 C CA . LEU A 1 414 ? 16.417 -8.849 -32.111 1.00 98.12 414 LEU A CA 1
ATOM 3121 C C . LEU A 1 414 ? 16.684 -8.208 -33.482 1.00 98.12 414 LEU A C 1
ATOM 3123 O O . LEU A 1 414 ? 17.833 -8.051 -33.884 1.00 98.12 414 LEU A O 1
ATOM 3127 N N . SER A 1 415 ? 15.634 -7.770 -34.183 1.00 97.69 415 SER A N 1
ATOM 3128 C CA . SER A 1 415 ? 15.751 -7.070 -35.471 1.00 97.69 415 SER A CA 1
ATOM 3129 C C . SER A 1 415 ? 16.391 -5.683 -35.341 1.00 97.69 415 SER A C 1
ATOM 3131 O O . SER A 1 415 ? 16.809 -5.113 -36.343 1.00 97.69 415 SER A O 1
ATOM 3133 N N . PHE A 1 416 ? 16.503 -5.163 -34.115 1.00 97.81 416 PHE A N 1
ATOM 3134 C CA . PHE A 1 416 ? 17.168 -3.902 -33.784 1.00 97.81 416 PHE A CA 1
ATOM 3135 C C . PHE A 1 416 ? 18.562 -4.111 -33.172 1.00 97.81 416 PHE A C 1
ATOM 3137 O O . PHE A 1 416 ? 19.152 -3.170 -32.643 1.00 97.81 416 PHE A O 1
ATOM 3144 N N . GLY A 1 417 ? 19.100 -5.333 -33.245 1.00 97.88 417 GLY A N 1
ATOM 3145 C CA . GLY A 1 417 ? 20.454 -5.656 -32.796 1.00 97.88 417 GLY A CA 1
ATOM 3146 C C . GLY A 1 417 ? 20.571 -6.065 -31.329 1.00 97.88 417 GLY A C 1
ATOM 3147 O O . GLY A 1 417 ? 21.686 -6.088 -30.815 1.00 97.88 417 GLY A O 1
ATOM 3148 N N . ALA A 1 418 ? 19.462 -6.381 -30.649 1.00 98.44 418 ALA A N 1
ATOM 3149 C CA . ALA A 1 418 ? 19.529 -6.977 -29.316 1.00 98.44 418 ALA A CA 1
ATOM 3150 C C . ALA A 1 418 ? 20.141 -8.387 -29.393 1.00 98.44 418 ALA A C 1
ATOM 3152 O O . ALA A 1 418 ? 19.804 -9.161 -30.290 1.00 98.44 418 ALA A O 1
ATOM 3153 N N . VAL A 1 419 ? 21.011 -8.725 -28.443 1.00 98.56 419 VAL A N 1
ATOM 3154 C CA . VAL A 1 419 ? 21.699 -10.020 -28.361 1.00 98.56 419 VAL A CA 1
ATOM 3155 C C . VAL A 1 419 ? 20.883 -11.023 -27.549 1.00 98.56 419 VAL A C 1
ATOM 3157 O O . VAL A 1 419 ? 20.713 -12.164 -27.977 1.00 98.56 419 VAL A O 1
ATOM 3160 N N . GLY A 1 420 ? 20.330 -10.608 -26.404 1.00 98.19 420 GLY A N 1
ATOM 3161 C CA . GLY A 1 420 ? 19.430 -11.450 -25.614 1.00 98.19 420 GLY A CA 1
ATOM 3162 C C . GLY A 1 420 ? 20.106 -12.607 -24.863 1.00 98.19 420 GLY A C 1
ATOM 3163 O O . GLY A 1 420 ? 19.474 -13.644 -24.640 1.00 98.19 420 GLY A O 1
ATOM 3164 N N . ASP A 1 421 ? 21.365 -12.426 -24.452 1.00 98.19 421 ASP A N 1
ATOM 3165 C CA . ASP A 1 421 ? 22.179 -13.385 -23.682 1.00 98.19 421 ASP A CA 1
ATOM 3166 C C . ASP A 1 421 ? 22.145 -13.171 -22.148 1.00 98.19 421 ASP A C 1
ATOM 3168 O O . ASP A 1 421 ? 22.717 -13.951 -21.387 1.00 98.19 421 ASP A O 1
ATOM 3172 N N . GLY A 1 422 ? 21.474 -12.118 -21.674 1.00 97.31 422 GLY A N 1
ATOM 3173 C CA . GLY A 1 422 ? 21.328 -11.748 -20.264 1.00 97.31 422 GLY A CA 1
ATOM 3174 C C . GLY A 1 422 ? 22.532 -11.015 -19.661 1.00 97.31 422 GLY A C 1
ATOM 3175 O O . GLY A 1 422 ? 22.539 -10.764 -18.446 1.00 97.31 422 GLY A O 1
ATOM 3176 N N . VAL A 1 423 ? 23.532 -10.678 -20.481 1.00 96.31 423 VAL A N 1
ATOM 3177 C CA . VAL A 1 423 ? 24.807 -10.064 -20.072 1.00 96.31 423 VAL A CA 1
ATOM 3178 C C . VAL A 1 423 ? 25.114 -8.812 -20.893 1.00 96.31 423 VAL A C 1
ATOM 3180 O O . VAL A 1 423 ? 25.499 -7.790 -20.322 1.00 96.31 423 VAL A O 1
ATOM 3183 N N . THR A 1 424 ? 24.936 -8.881 -22.210 1.00 97.75 424 THR A N 1
ATOM 3184 C CA . THR A 1 424 ? 25.155 -7.777 -23.144 1.00 97.75 424 THR A CA 1
ATOM 3185 C C . THR A 1 424 ? 24.154 -6.646 -22.894 1.00 97.75 424 THR A C 1
ATOM 3187 O O . THR A 1 424 ? 22.987 -6.883 -22.593 1.00 97.75 424 THR A O 1
ATOM 3190 N N . ASP A 1 425 ? 24.619 -5.395 -22.981 1.00 98.06 425 ASP A N 1
ATOM 3191 C CA . ASP A 1 425 ? 23.766 -4.212 -22.830 1.00 98.06 425 ASP A CA 1
ATOM 3192 C C . ASP A 1 425 ? 22.877 -4.010 -24.063 1.00 98.06 425 ASP A C 1
ATOM 3194 O O . ASP A 1 425 ? 23.279 -3.391 -25.049 1.00 98.06 425 ASP A O 1
ATOM 3198 N N . ASP A 1 426 ? 21.638 -4.487 -23.973 1.00 98.75 426 ASP A N 1
ATOM 3199 C CA . ASP A 1 426 ? 20.643 -4.424 -25.044 1.00 98.75 426 ASP A CA 1
ATOM 3200 C C . ASP A 1 426 ? 19.856 -3.098 -25.056 1.00 98.75 426 ASP A C 1
ATOM 3202 O O . ASP A 1 426 ? 18.928 -2.911 -25.849 1.00 98.75 426 ASP A O 1
ATOM 3206 N N . THR A 1 427 ? 20.222 -2.128 -24.207 1.00 98.31 427 THR A N 1
ATOM 3207 C CA . THR A 1 427 ? 19.458 -0.882 -24.020 1.00 98.31 427 THR A CA 1
ATOM 3208 C C . THR A 1 427 ? 19.253 -0.099 -25.316 1.00 98.31 427 THR A C 1
ATOM 3210 O O . THR A 1 427 ? 18.175 0.454 -25.533 1.00 98.31 427 THR A O 1
ATOM 3213 N N . GLN A 1 428 ? 20.268 -0.025 -26.184 1.00 98.31 428 GLN A N 1
ATOM 3214 C CA . GLN A 1 428 ? 20.159 0.738 -27.434 1.00 98.31 428 GLN A CA 1
ATOM 3215 C C . GLN A 1 428 ? 19.222 0.074 -28.440 1.00 98.31 428 GLN A C 1
ATOM 3217 O O . GLN A 1 428 ? 18.425 0.768 -29.066 1.00 98.31 428 GLN A O 1
ATOM 3222 N N . ALA A 1 429 ? 19.254 -1.255 -28.545 1.00 98.56 429 ALA A N 1
ATOM 3223 C CA . ALA A 1 429 ? 18.332 -1.991 -29.401 1.00 98.56 429 ALA A CA 1
ATOM 3224 C C . ALA A 1 429 ? 16.877 -1.774 -28.961 1.00 98.56 429 ALA A C 1
ATOM 3226 O O . ALA A 1 429 ? 16.019 -1.472 -29.787 1.00 98.56 429 ALA A O 1
ATOM 3227 N N . PHE A 1 430 ? 16.610 -1.818 -27.650 1.00 98.56 430 PHE A N 1
ATOM 3228 C CA . PHE A 1 430 ? 15.283 -1.521 -27.103 1.00 98.56 430 PHE A CA 1
ATOM 3229 C C . PHE A 1 430 ? 14.837 -0.081 -27.358 1.00 98.56 430 PHE A C 1
ATOM 3231 O O . PHE A 1 430 ? 13.670 0.136 -27.671 1.00 98.56 430 PHE A O 1
ATOM 3238 N N . LYS A 1 431 ? 15.737 0.905 -27.246 1.00 98.00 431 LYS A N 1
ATOM 3239 C CA . LYS A 1 431 ? 15.417 2.306 -27.564 1.00 98.00 431 LYS A CA 1
ATOM 3240 C C . LYS A 1 431 ? 15.073 2.492 -29.036 1.00 98.00 431 LYS A C 1
ATOM 3242 O O . LYS A 1 431 ? 14.032 3.058 -29.334 1.00 98.00 431 LYS A O 1
ATOM 3247 N N . MET A 1 432 ? 15.890 1.959 -29.943 1.00 97.31 432 MET A N 1
ATOM 3248 C CA . MET A 1 432 ? 15.618 2.045 -31.381 1.00 97.31 432 MET A CA 1
ATOM 3249 C C . MET A 1 432 ? 14.301 1.356 -31.750 1.00 97.31 432 MET A C 1
ATOM 3251 O O . MET A 1 432 ? 13.510 1.902 -32.522 1.00 97.31 432 MET A O 1
ATOM 3255 N N . ALA A 1 433 ? 14.040 0.183 -31.167 1.00 97.00 433 ALA A N 1
ATOM 3256 C CA . ALA A 1 433 ? 12.784 -0.523 -31.366 1.00 97.00 433 ALA A CA 1
ATOM 3257 C C . ALA A 1 433 ? 11.595 0.296 -30.839 1.00 97.00 433 ALA A C 1
ATOM 3259 O O . ALA A 1 433 ? 10.612 0.460 -31.557 1.00 97.00 433 ALA A O 1
ATOM 3260 N N . TRP A 1 434 ? 11.711 0.868 -29.634 1.00 96.88 434 TRP A N 1
ATOM 3261 C CA . TRP A 1 434 ? 10.701 1.738 -29.025 1.00 96.88 434 TRP A CA 1
ATOM 3262 C C . TRP A 1 434 ? 10.392 2.975 -29.878 1.00 96.88 434 TRP A C 1
ATOM 3264 O O . TRP A 1 434 ? 9.233 3.248 -30.184 1.00 96.88 434 TRP A O 1
ATOM 3274 N N . ASP A 1 435 ? 11.427 3.696 -30.309 1.00 94.75 435 ASP A N 1
ATOM 3275 C CA . ASP A 1 435 ? 11.282 4.909 -31.117 1.00 94.75 435 ASP A CA 1
ATOM 3276 C C . ASP A 1 435 ? 10.603 4.610 -32.462 1.00 94.75 435 ASP A C 1
ATOM 3278 O O . ASP A 1 435 ? 9.811 5.415 -32.952 1.00 94.75 435 ASP A O 1
ATOM 3282 N N . THR A 1 436 ? 10.857 3.425 -33.025 1.00 93.75 436 THR A N 1
ATOM 3283 C CA . THR A 1 436 ? 10.228 2.961 -34.270 1.00 93.75 436 THR A CA 1
ATOM 3284 C C . THR A 1 436 ? 8.749 2.624 -34.068 1.00 93.75 436 THR A C 1
ATOM 3286 O O . THR A 1 436 ? 7.897 3.064 -34.844 1.00 93.75 436 THR A O 1
ATOM 3289 N N . VAL A 1 437 ? 8.411 1.873 -33.012 1.00 93.25 437 VAL A N 1
ATOM 3290 C CA . VAL A 1 437 ? 7.012 1.494 -32.752 1.00 93.25 437 VAL A CA 1
ATOM 3291 C C . VAL A 1 437 ? 6.159 2.683 -32.325 1.00 93.25 437 VAL A C 1
ATOM 3293 O O . VAL A 1 437 ? 4.994 2.745 -32.695 1.00 93.25 437 VAL A O 1
ATOM 3296 N N . CYS A 1 438 ? 6.716 3.669 -31.618 1.00 91.69 438 CYS A N 1
ATOM 3297 C CA . CYS A 1 438 ? 5.946 4.836 -31.182 1.00 91.69 438 CYS A CA 1
ATOM 3298 C C . CYS A 1 438 ? 5.503 5.753 -32.324 1.00 91.69 438 CYS A C 1
ATOM 3300 O O . CYS A 1 438 ? 4.537 6.499 -32.165 1.00 91.69 438 CYS A O 1
ATOM 3302 N N . GLN A 1 439 ? 6.156 5.661 -33.483 1.00 88.88 439 GLN A N 1
ATOM 3303 C CA . GLN A 1 439 ? 5.764 6.364 -34.705 1.00 88.88 439 GLN A CA 1
ATOM 3304 C C . GLN A 1 439 ? 4.709 5.601 -35.526 1.00 88.88 439 GLN A C 1
ATOM 3306 O O . GLN A 1 439 ? 4.213 6.134 -36.515 1.00 88.88 439 GLN A O 1
ATOM 3311 N N . SER A 1 440 ? 4.361 4.374 -35.128 1.00 86.19 440 SER A N 1
ATOM 3312 C CA . SER A 1 440 ? 3.521 3.456 -35.900 1.00 86.19 440 SER A CA 1
ATOM 3313 C C . SER A 1 440 ? 2.205 3.144 -35.177 1.00 86.19 440 SER A C 1
ATOM 3315 O O . SER A 1 440 ? 2.169 3.044 -33.955 1.00 86.19 440 SER A O 1
ATOM 3317 N N . GLU A 1 441 ? 1.114 2.957 -35.920 1.00 81.31 441 GLU A N 1
ATOM 3318 C CA . GLU A 1 441 ? -0.207 2.633 -35.356 1.00 81.31 441 GLU A CA 1
ATOM 3319 C C . GLU A 1 441 ? -0.422 1.119 -35.203 1.00 81.31 441 GLU A C 1
ATOM 3321 O O . GLU A 1 441 ? -0.074 0.348 -36.096 1.00 81.31 441 GLU A O 1
ATOM 3326 N N . SER A 1 442 ? -1.071 0.693 -34.108 1.00 78.12 442 SER A N 1
ATOM 3327 C CA . SER A 1 442 ? -1.473 -0.711 -33.873 1.00 78.12 442 SER A CA 1
ATOM 3328 C C . SER A 1 442 ? -0.333 -1.731 -34.026 1.00 78.12 442 SER A C 1
ATOM 3330 O O . SER A 1 442 ? -0.451 -2.729 -34.744 1.00 78.12 442 SER A O 1
ATOM 3332 N N . VAL A 1 443 ? 0.791 -1.474 -33.357 1.00 88.44 443 VAL A N 1
ATOM 3333 C CA . VAL A 1 443 ? 2.021 -2.270 -33.469 1.00 88.44 443 VAL A CA 1
ATOM 3334 C C . VAL A 1 443 ? 2.375 -2.995 -32.177 1.00 88.44 443 VAL A C 1
ATOM 3336 O O . VAL A 1 443 ? 2.043 -2.560 -31.074 1.00 88.44 443 VAL A O 1
ATOM 3339 N N . THR A 1 444 ? 3.104 -4.099 -32.313 1.00 95.88 444 THR A N 1
ATOM 3340 C CA . THR A 1 444 ? 3.612 -4.885 -31.189 1.00 95.88 444 THR A CA 1
ATOM 3341 C C . THR A 1 444 ? 5.130 -4.792 -31.118 1.00 95.88 444 THR A C 1
ATOM 3343 O O . THR A 1 444 ? 5.811 -5.220 -32.044 1.00 95.88 444 THR A O 1
ATOM 3346 N N . LEU A 1 445 ? 5.674 -4.296 -30.008 1.00 97.31 445 LEU A N 1
ATOM 3347 C CA . LEU A 1 445 ? 7.085 -4.448 -29.656 1.00 97.31 445 LEU A CA 1
ATOM 3348 C C . LEU A 1 445 ? 7.266 -5.778 -28.920 1.00 97.31 445 LEU A C 1
ATOM 3350 O O . LEU A 1 445 ? 6.740 -5.943 -27.822 1.00 97.31 445 LEU A O 1
ATOM 3354 N N . LEU A 1 446 ? 7.992 -6.720 -29.516 1.00 98.44 446 LEU A N 1
ATOM 3355 C CA . LEU A 1 446 ? 8.144 -8.082 -29.010 1.00 98.44 446 LEU A CA 1
ATOM 3356 C C . LEU A 1 446 ? 9.509 -8.299 -28.350 1.00 98.44 446 LEU A C 1
ATOM 3358 O O . LEU A 1 446 ? 10.548 -8.191 -29.004 1.00 98.44 446 LEU A O 1
ATOM 3362 N N . VAL A 1 447 ? 9.479 -8.717 -27.084 1.00 98.62 447 VAL A N 1
ATOM 3363 C CA . VAL A 1 447 ? 10.591 -9.357 -26.369 1.00 98.62 447 VAL A CA 1
ATOM 3364 C C . VAL A 1 447 ? 10.406 -10.875 -26.473 1.00 98.62 447 VAL A C 1
ATOM 3366 O O . VAL A 1 447 ? 9.542 -11.427 -25.784 1.00 98.62 447 VAL A O 1
ATOM 3369 N N . PRO A 1 448 ? 11.164 -11.570 -27.335 1.00 98.31 448 PRO A N 1
ATOM 3370 C CA . PRO A 1 448 ? 10.893 -12.962 -27.670 1.00 98.31 448 PRO A CA 1
ATOM 3371 C C . PRO A 1 448 ? 11.206 -13.923 -26.520 1.00 98.31 448 PRO A C 1
ATOM 3373 O O . PRO A 1 448 ? 12.160 -13.743 -25.759 1.00 98.31 448 PRO A O 1
ATOM 3376 N N . ARG A 1 449 ? 10.422 -15.004 -26.444 1.00 97.81 449 ARG A N 1
ATOM 3377 C CA . ARG A 1 449 ? 10.655 -16.127 -25.526 1.00 97.81 449 ARG A CA 1
ATOM 3378 C C . ARG A 1 449 ? 12.042 -16.740 -25.746 1.00 97.81 449 ARG A C 1
ATOM 3380 O O . ARG A 1 449 ? 12.541 -16.749 -26.864 1.00 97.81 449 ARG A O 1
ATOM 3387 N N . HIS A 1 450 ? 12.608 -17.323 -24.688 1.00 96.06 450 HIS A N 1
ATOM 3388 C CA . HIS A 1 450 ? 13.922 -17.990 -24.650 1.00 96.06 450 HIS A CA 1
ATOM 3389 C C . HIS A 1 450 ? 15.138 -17.056 -24.655 1.00 96.06 450 HIS A C 1
ATOM 3391 O O . HIS A 1 450 ? 16.245 -17.534 -24.431 1.00 96.06 450 HIS A O 1
ATOM 3397 N N . TYR A 1 451 ? 14.934 -15.748 -24.809 1.00 98.62 451 TYR A N 1
ATOM 3398 C CA . TYR A 1 451 ? 15.987 -14.745 -24.685 1.00 98.62 451 TYR A CA 1
ATOM 3399 C C . TYR A 1 451 ? 15.910 -14.018 -23.342 1.0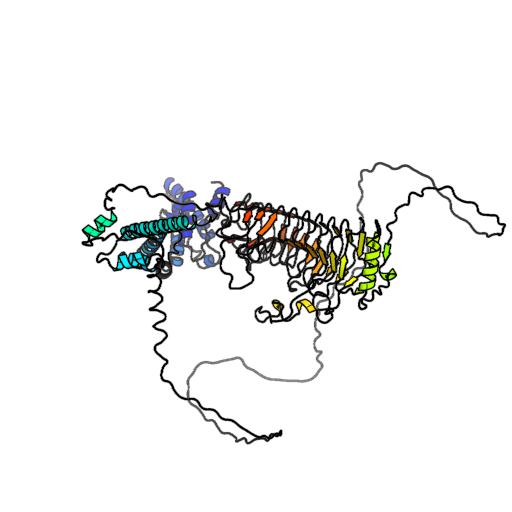0 98.62 451 TYR A C 1
ATOM 3401 O O . TYR A 1 451 ? 14.839 -13.899 -22.733 1.00 98.62 451 TYR A O 1
ATOM 3409 N N . SER A 1 452 ? 17.061 -13.532 -22.884 1.00 98.75 452 SER A N 1
ATOM 3410 C CA . SER A 1 452 ? 17.198 -12.721 -21.674 1.00 98.75 452 SER A CA 1
ATOM 3411 C C . SER A 1 452 ? 17.903 -11.420 -22.026 1.00 98.75 452 SER A C 1
ATOM 3413 O O . SER A 1 452 ? 19.004 -11.455 -22.544 1.00 98.75 452 SER A O 1
ATOM 3415 N N . PHE A 1 453 ? 17.307 -10.269 -21.755 1.00 98.81 453 PHE A N 1
ATOM 3416 C CA . PHE A 1 453 ? 17.859 -8.984 -22.178 1.00 98.81 453 PHE A CA 1
ATOM 3417 C C . PHE A 1 453 ? 18.285 -8.183 -20.955 1.00 98.81 453 PHE A C 1
ATOM 3419 O O . PHE A 1 453 ? 17.458 -7.879 -20.085 1.00 98.81 453 PHE A O 1
ATOM 3426 N N . MET A 1 454 ? 19.574 -7.839 -20.883 1.00 98.56 454 MET A N 1
ATOM 3427 C CA . MET A 1 454 ? 20.062 -6.920 -19.863 1.00 98.56 454 MET A CA 1
ATOM 3428 C C . MET A 1 454 ? 19.881 -5.486 -20.361 1.00 98.56 454 MET A C 1
ATOM 3430 O O . MET A 1 454 ? 20.461 -5.080 -21.365 1.00 98.56 454 MET A O 1
ATOM 3434 N N . ILE A 1 455 ? 19.048 -4.720 -19.658 1.00 98.06 455 ILE A N 1
ATOM 3435 C CA . ILE A 1 455 ? 18.710 -3.339 -20.004 1.00 98.06 455 ILE A CA 1
ATOM 3436 C C . ILE A 1 455 ? 19.122 -2.443 -18.840 1.00 98.06 455 ILE A C 1
ATOM 3438 O O . ILE A 1 455 ? 18.701 -2.638 -17.701 1.00 98.06 455 ILE A O 1
ATOM 3442 N N . GLN A 1 456 ? 19.926 -1.421 -19.106 1.00 97.75 456 GLN A N 1
ATOM 3443 C CA . GLN A 1 456 ? 20.257 -0.385 -18.132 1.00 97.75 456 GLN A CA 1
ATOM 3444 C C . GLN A 1 456 ? 19.063 0.551 -17.883 1.00 97.75 456 GLN A C 1
ATOM 3446 O O . GLN A 1 456 ? 18.068 0.536 -18.599 1.00 97.75 456 GLN A O 1
ATOM 3451 N N . SER A 1 457 ? 19.161 1.412 -16.864 1.00 97.44 457 SER A N 1
ATOM 3452 C CA . SER A 1 457 ? 18.154 2.457 -16.621 1.00 97.44 457 SER A CA 1
ATOM 3453 C C . SER A 1 457 ? 17.837 3.240 -17.898 1.00 97.44 457 SER A C 1
ATOM 3455 O O . SER A 1 457 ? 18.736 3.807 -18.528 1.00 97.44 457 SER A O 1
ATOM 3457 N N . THR A 1 458 ? 16.563 3.275 -18.278 1.00 97.06 458 THR A N 1
ATOM 3458 C CA . THR A 1 458 ? 16.112 3.917 -19.510 1.00 97.06 458 THR A CA 1
ATOM 3459 C C . THR A 1 458 ? 14.716 4.509 -19.354 1.00 97.06 458 THR A C 1
ATOM 3461 O O . THR A 1 458 ? 13.904 4.050 -18.550 1.00 97.06 458 THR A O 1
ATOM 3464 N N . ILE A 1 459 ? 14.456 5.559 -20.132 1.00 97.81 459 ILE A N 1
ATOM 3465 C CA . ILE A 1 459 ? 13.166 6.238 -20.200 1.00 97.81 459 ILE A CA 1
ATOM 3466 C C . ILE A 1 459 ? 12.616 6.051 -21.611 1.00 97.81 459 ILE A C 1
ATOM 3468 O O . ILE A 1 459 ? 13.185 6.557 -22.577 1.00 97.81 459 ILE A O 1
ATOM 3472 N N . PHE A 1 460 ? 11.505 5.340 -21.702 1.00 97.62 460 PHE A N 1
ATOM 3473 C CA . PHE A 1 460 ? 10.686 5.164 -22.886 1.00 97.62 460 PHE A CA 1
ATOM 3474 C C . PHE A 1 460 ? 9.645 6.283 -22.923 1.00 97.62 460 PHE A C 1
ATOM 3476 O O . PHE A 1 460 ? 8.768 6.372 -22.060 1.00 97.62 460 PHE A O 1
ATOM 3483 N N . THR A 1 461 ? 9.801 7.199 -23.875 1.00 96.25 461 THR A N 1
ATOM 3484 C CA . THR A 1 461 ? 9.049 8.459 -23.916 1.00 96.25 461 THR A CA 1
ATOM 3485 C C . THR A 1 461 ? 8.003 8.416 -25.021 1.00 96.25 461 THR A C 1
ATOM 3487 O O . THR A 1 461 ? 8.289 7.947 -26.119 1.00 96.25 461 THR A O 1
ATOM 3490 N N . GLY A 1 462 ? 6.799 8.899 -24.717 1.00 93.81 462 GLY A N 1
ATOM 3491 C CA . GLY A 1 462 ? 5.756 9.185 -25.697 1.00 93.81 462 GLY A CA 1
ATOM 3492 C C . GLY A 1 462 ? 5.692 10.663 -26.110 1.00 93.81 462 GLY A C 1
ATOM 3493 O O . GLY A 1 462 ? 6.572 11.453 -25.758 1.00 93.81 462 GLY A O 1
ATOM 3494 N N . PRO A 1 463 ? 4.623 11.078 -26.809 1.00 91.88 463 PRO A N 1
ATOM 3495 C CA . PRO A 1 463 ? 3.440 10.280 -27.127 1.00 91.88 463 PRO A CA 1
ATOM 3496 C C . PRO A 1 463 ? 3.741 9.207 -28.177 1.00 91.88 463 PRO A C 1
ATOM 3498 O O . PRO A 1 463 ? 4.506 9.435 -29.108 1.00 91.88 463 PRO A O 1
ATOM 3501 N N . CYS A 1 464 ? 3.120 8.045 -28.016 1.00 89.88 464 CYS A N 1
ATOM 3502 C CA . CYS A 1 464 ? 3.097 6.989 -29.024 1.00 89.88 464 CYS A CA 1
ATOM 3503 C C . CYS A 1 464 ? 1.689 6.942 -29.618 1.00 89.88 464 CYS A C 1
ATOM 3505 O O . CYS A 1 464 ? 0.733 7.369 -28.961 1.00 89.88 464 CYS A O 1
ATOM 3507 N N . GLN A 1 465 ? 1.554 6.436 -30.840 1.00 86.31 465 GLN A N 1
ATOM 3508 C CA . GLN A 1 465 ? 0.230 6.208 -31.413 1.00 86.31 465 GLN A CA 1
ATOM 3509 C C . GLN A 1 465 ? -0.550 5.151 -30.613 1.00 86.31 465 GLN A C 1
ATOM 3511 O O . GLN A 1 465 ? 0.032 4.293 -29.943 1.00 86.31 465 GLN A O 1
ATOM 3516 N N . SER A 1 466 ? -1.882 5.215 -30.673 1.00 82.50 466 SER A N 1
ATOM 3517 C CA . SER A 1 466 ? -2.746 4.284 -29.942 1.00 82.50 466 SER A CA 1
ATOM 3518 C C . SER A 1 466 ? -2.584 2.844 -30.435 1.00 82.50 466 SER A C 1
ATOM 3520 O O . SER A 1 466 ? -2.416 2.603 -31.633 1.00 82.50 466 SER A O 1
ATOM 3522 N N . GLY A 1 467 ? -2.704 1.882 -29.518 1.00 85.88 467 GLY A N 1
ATOM 3523 C CA . GLY A 1 467 ? -2.617 0.458 -29.849 1.00 85.88 467 GLY A CA 1
ATOM 3524 C C . GLY A 1 467 ? -1.196 -0.103 -29.816 1.00 85.88 467 GLY A C 1
ATOM 3525 O O . GLY A 1 467 ? -0.963 -1.184 -30.353 1.00 85.88 467 GLY A O 1
ATOM 3526 N N . LEU A 1 468 ? -0.250 0.604 -29.187 1.00 94.44 468 LEU A N 1
ATOM 3527 C CA . LEU A 1 468 ? 1.072 0.064 -28.881 1.00 94.44 468 LEU A CA 1
ATOM 3528 C C . LEU A 1 468 ? 0.955 -1.073 -27.858 1.00 94.44 468 LEU A C 1
ATOM 3530 O O . LEU A 1 468 ? 0.544 -0.855 -26.715 1.00 94.44 468 LEU A O 1
ATOM 3534 N N . VAL A 1 469 ? 1.386 -2.269 -28.255 1.00 97.19 469 VAL A N 1
ATOM 3535 C CA . VAL A 1 469 ? 1.505 -3.436 -27.376 1.00 97.19 469 VAL A CA 1
ATOM 3536 C C . VAL A 1 469 ? 2.977 -3.724 -27.117 1.00 97.19 469 VAL A C 1
ATOM 3538 O O . VAL A 1 469 ? 3.713 -4.083 -28.031 1.00 97.19 469 VAL A O 1
ATOM 3541 N N . PHE A 1 470 ? 3.420 -3.618 -25.870 1.00 97.81 470 PHE A N 1
ATOM 3542 C CA . PHE A 1 470 ? 4.718 -4.123 -25.445 1.00 97.81 470 PHE A CA 1
ATOM 3543 C C . PHE A 1 470 ? 4.560 -5.558 -24.936 1.00 97.81 470 PHE A C 1
ATOM 3545 O O . PHE A 1 470 ? 4.128 -5.785 -23.806 1.00 97.81 470 PHE A O 1
ATOM 3552 N N . GLN A 1 471 ? 4.863 -6.515 -25.813 1.00 98.50 471 GLN A N 1
ATOM 3553 C CA . GLN A 1 471 ? 4.736 -7.951 -25.584 1.00 98.50 471 GLN A CA 1
ATOM 3554 C C . GLN A 1 471 ? 6.033 -8.505 -24.988 1.00 98.50 471 GLN A C 1
ATOM 3556 O O . GLN A 1 471 ? 7.066 -8.551 -25.657 1.00 98.50 471 GLN A O 1
ATOM 3561 N N . ILE A 1 472 ? 5.975 -8.964 -23.741 1.00 98.69 472 ILE A N 1
ATOM 3562 C CA . ILE A 1 472 ? 7.110 -9.500 -22.994 1.00 98.69 472 ILE A CA 1
ATOM 3563 C C . ILE A 1 472 ? 6.929 -11.006 -22.797 1.00 98.69 472 ILE A C 1
ATOM 3565 O O . ILE A 1 472 ? 6.265 -11.444 -21.860 1.00 98.69 472 ILE A O 1
ATOM 3569 N N . ASP A 1 473 ? 7.553 -11.803 -23.667 1.00 98.50 473 ASP A N 1
ATOM 3570 C CA . ASP A 1 473 ? 7.561 -13.271 -23.571 1.00 98.50 473 ASP A CA 1
ATOM 3571 C C . ASP A 1 473 ? 8.907 -13.836 -23.091 1.00 98.50 473 ASP A C 1
ATOM 3573 O O . ASP A 1 473 ? 8.971 -14.974 -22.616 1.00 98.50 473 ASP A O 1
ATOM 3577 N N . GLY A 1 474 ? 9.981 -13.058 -23.242 1.00 98.44 474 GLY A N 1
ATOM 3578 C CA . GLY A 1 474 ? 11.326 -13.355 -22.746 1.00 98.44 474 GLY A CA 1
ATOM 3579 C C . GLY A 1 474 ? 11.567 -12.896 -21.307 1.00 98.44 474 GLY A C 1
ATOM 3580 O O . GLY A 1 474 ? 10.631 -12.702 -20.529 1.00 98.44 474 GLY A O 1
ATOM 3581 N N . THR A 1 475 ? 12.843 -12.720 -20.958 1.00 98.81 475 THR A N 1
ATOM 3582 C CA . THR A 1 475 ? 13.259 -12.184 -19.653 1.00 98.81 475 THR A CA 1
ATOM 3583 C C . THR A 1 475 ? 13.894 -10.806 -19.803 1.00 98.81 475 THR A C 1
ATOM 3585 O O . THR A 1 475 ? 14.739 -10.617 -20.672 1.00 98.81 475 THR A O 1
ATOM 3588 N N . LEU A 1 476 ? 13.527 -9.857 -18.944 1.00 98.88 476 LEU A N 1
ATOM 3589 C CA . LEU A 1 476 ? 14.191 -8.559 -18.806 1.00 98.88 476 LEU A CA 1
ATOM 3590 C C . LEU A 1 476 ? 14.884 -8.477 -17.446 1.00 98.88 476 LEU A C 1
ATOM 3592 O O . LEU A 1 476 ? 14.282 -8.841 -16.434 1.00 98.88 476 LEU A O 1
ATOM 3596 N N . MET A 1 477 ? 16.110 -7.957 -17.405 1.00 98.69 477 MET A N 1
ATOM 3597 C CA . MET A 1 477 ? 16.826 -7.707 -16.150 1.00 98.69 477 MET A CA 1
ATOM 3598 C C . MET A 1 477 ? 17.739 -6.476 -16.204 1.00 98.69 477 MET A C 1
ATOM 3600 O O . MET A 1 477 ? 18.212 -6.111 -17.279 1.00 98.69 477 MET A O 1
ATOM 3604 N N . PRO A 1 478 ? 18.032 -5.835 -15.062 1.00 98.31 478 PRO A N 1
ATOM 3605 C CA . PRO A 1 478 ? 19.031 -4.783 -14.990 1.00 98.31 478 PRO A CA 1
ATOM 3606 C C . PRO A 1 478 ? 20.459 -5.337 -14.823 1.00 98.31 478 PRO A C 1
ATOM 3608 O O . PRO A 1 478 ? 20.658 -6.545 -14.614 1.00 98.31 478 PRO A O 1
ATOM 3611 N N . PRO A 1 479 ? 21.474 -4.449 -14.821 1.00 97.38 479 PRO A N 1
ATOM 3612 C CA . PRO A 1 479 ? 22.762 -4.743 -14.206 1.00 97.38 479 PRO A CA 1
ATOM 3613 C C . PRO A 1 479 ? 22.590 -5.298 -12.786 1.00 97.38 479 PRO A C 1
ATOM 3615 O O . PRO A 1 479 ? 21.727 -4.857 -12.020 1.00 97.38 479 PRO A O 1
ATOM 3618 N N . ASP A 1 480 ? 23.404 -6.292 -12.442 1.00 96.56 480 ASP A N 1
ATOM 3619 C CA . ASP A 1 480 ? 23.292 -7.016 -11.179 1.00 96.56 480 ASP A CA 1
ATOM 3620 C C . ASP A 1 480 ? 23.894 -6.226 -10.002 1.00 96.56 480 ASP A C 1
ATOM 3622 O O . ASP A 1 480 ? 25.074 -6.362 -9.650 1.00 96.56 480 ASP A O 1
ATOM 3626 N N . GLY A 1 481 ? 23.066 -5.367 -9.410 1.00 95.50 481 GLY A N 1
ATOM 3627 C CA . GLY A 1 481 ? 23.354 -4.660 -8.167 1.00 95.50 481 GLY A CA 1
ATOM 3628 C C . GLY A 1 481 ? 23.912 -3.236 -8.313 1.00 95.50 481 GLY A C 1
ATOM 3629 O O . GLY A 1 481 ? 24.105 -2.723 -9.413 1.00 95.50 481 GLY A O 1
ATOM 3630 N N . PRO A 1 482 ? 24.173 -2.570 -7.175 1.00 94.88 482 PRO A N 1
ATOM 3631 C CA . PRO A 1 482 ? 24.582 -1.168 -7.132 1.00 94.88 482 PRO A CA 1
ATOM 3632 C C . PRO A 1 482 ? 25.966 -0.901 -7.735 1.00 94.88 482 PRO A C 1
ATOM 3634 O O . PRO A 1 482 ? 26.168 0.173 -8.295 1.00 94.88 482 PRO A O 1
ATOM 3637 N N . ASP A 1 483 ? 26.895 -1.857 -7.653 1.00 94.25 483 ASP A N 1
ATOM 3638 C CA . ASP A 1 483 ? 28.273 -1.686 -8.141 1.00 94.25 483 ASP A CA 1
ATOM 3639 C C . ASP A 1 483 ? 28.379 -1.787 -9.667 1.00 94.25 483 ASP A C 1
ATOM 3641 O O . ASP A 1 483 ? 29.238 -1.152 -10.277 1.00 94.25 483 ASP A O 1
ATOM 3645 N N . SER A 1 484 ? 27.484 -2.558 -10.293 1.00 95.25 484 SER A N 1
ATOM 3646 C CA . SER A 1 484 ? 27.375 -2.669 -11.752 1.00 95.25 484 SER A CA 1
ATOM 3647 C C . SER A 1 484 ? 26.445 -1.611 -12.355 1.00 95.25 484 SER A C 1
ATOM 3649 O O . SER A 1 484 ? 26.369 -1.472 -13.577 1.00 95.25 484 SER A O 1
ATOM 3651 N N . TRP A 1 485 ? 25.750 -0.834 -11.516 1.00 95.88 485 TRP A N 1
ATOM 3652 C CA . TRP A 1 485 ? 24.861 0.224 -11.973 1.00 95.88 485 TRP A CA 1
ATOM 3653 C C . TRP A 1 485 ? 25.663 1.397 -12.562 1.00 95.88 485 TRP A C 1
ATOM 3655 O O . TRP A 1 485 ? 26.501 1.982 -11.866 1.00 95.88 485 TRP A O 1
ATOM 3665 N N . PRO A 1 486 ? 25.412 1.810 -13.818 1.00 93.94 486 PRO A N 1
ATOM 3666 C CA . PRO A 1 486 ? 26.172 2.885 -14.446 1.00 93.94 486 PRO A CA 1
ATOM 3667 C C . PRO A 1 486 ? 26.098 4.194 -13.651 1.00 93.94 486 PRO A C 1
ATOM 3669 O O . PRO A 1 486 ? 25.012 4.700 -13.376 1.00 93.94 486 PRO A O 1
ATOM 3672 N N . LYS A 1 487 ? 27.256 4.802 -13.348 1.00 90.88 487 LYS A N 1
ATOM 3673 C CA . LYS A 1 487 ? 27.353 6.033 -12.530 1.00 90.88 487 LYS A CA 1
ATOM 3674 C C . LYS A 1 487 ? 26.565 7.225 -13.088 1.00 90.88 487 LYS A C 1
ATOM 3676 O O . LYS A 1 487 ? 26.138 8.083 -12.326 1.00 90.88 487 LYS A O 1
ATOM 3681 N N . LYS A 1 488 ? 26.392 7.282 -14.412 1.00 92.56 488 LYS A N 1
ATOM 3682 C CA . LYS A 1 488 ? 25.625 8.327 -15.111 1.00 92.56 488 LYS A CA 1
ATOM 3683 C C . LYS A 1 488 ? 24.105 8.152 -14.989 1.00 92.56 488 LYS A C 1
ATOM 3685 O O . LYS A 1 488 ? 23.365 9.090 -15.266 1.00 92.56 488 LYS A O 1
ATOM 3690 N N . ASN A 1 489 ? 23.640 6.963 -14.606 1.00 93.06 489 ASN A N 1
ATOM 3691 C CA . ASN A 1 489 ? 22.223 6.643 -14.517 1.00 93.06 489 ASN A CA 1
ATOM 3692 C C . ASN A 1 489 ? 21.698 6.910 -13.104 1.00 93.06 489 ASN A C 1
ATOM 3694 O O . ASN A 1 489 ? 22.384 6.689 -12.106 1.00 93.06 489 ASN A O 1
ATOM 3698 N N . SER A 1 490 ? 20.434 7.325 -13.011 1.00 93.19 490 SER A N 1
ATOM 3699 C CA . SER A 1 490 ? 19.754 7.459 -11.722 1.00 93.19 490 SER A CA 1
ATOM 3700 C C . SER A 1 490 ? 19.680 6.107 -11.011 1.00 93.19 490 SER A C 1
ATOM 3702 O O . SER A 1 490 ? 19.301 5.104 -11.611 1.00 93.19 490 SER A O 1
ATOM 3704 N N . ARG A 1 491 ? 19.993 6.082 -9.711 1.00 94.06 491 ARG A N 1
ATOM 3705 C CA . ARG A 1 491 ? 19.841 4.899 -8.843 1.00 94.06 491 ARG A CA 1
ATOM 3706 C C . ARG A 1 491 ? 18.430 4.755 -8.263 1.00 94.06 491 ARG A C 1
ATOM 3708 O O . ARG A 1 491 ? 18.228 3.946 -7.368 1.00 94.06 491 ARG A O 1
ATOM 3715 N N . ARG A 1 492 ? 17.470 5.557 -8.736 1.00 95.38 492 ARG A N 1
ATOM 3716 C CA . ARG A 1 492 ? 16.084 5.602 -8.230 1.00 95.38 492 ARG A CA 1
ATOM 3717 C C . ARG A 1 492 ? 15.051 5.033 -9.199 1.00 95.38 492 ARG A C 1
ATOM 3719 O O . ARG A 1 492 ? 13.881 4.943 -8.851 1.00 95.38 492 ARG A O 1
ATOM 3726 N N . GLN A 1 493 ? 15.460 4.636 -10.402 1.00 96.94 493 GLN A N 1
ATOM 3727 C CA . GLN A 1 493 ? 14.548 4.112 -11.418 1.00 96.94 493 GLN A CA 1
ATOM 3728 C C . GLN A 1 493 ? 15.273 3.203 -12.409 1.00 96.94 493 GLN A C 1
ATOM 3730 O O . GLN A 1 493 ? 16.419 3.476 -12.770 1.00 96.94 493 GLN A O 1
ATOM 3735 N N . TRP A 1 494 ? 14.592 2.164 -12.881 1.00 98.44 494 TRP A N 1
ATOM 3736 C CA . TRP A 1 494 ? 15.081 1.282 -13.934 1.00 98.44 494 TRP A CA 1
ATOM 3737 C C . TRP A 1 494 ? 14.347 1.521 -15.257 1.00 98.44 494 TRP A C 1
ATOM 3739 O O . TRP A 1 494 ? 14.886 2.230 -16.104 1.00 98.44 494 TRP A O 1
ATOM 3749 N N . LEU A 1 495 ? 13.136 0.985 -15.432 1.00 98.62 495 LEU A N 1
ATOM 3750 C CA . LEU A 1 495 ? 12.334 1.177 -16.640 1.00 98.62 495 LEU A CA 1
ATOM 3751 C C . LEU A 1 495 ? 11.278 2.249 -16.384 1.00 98.62 495 LEU A C 1
ATOM 3753 O O . LEU A 1 495 ? 10.390 2.070 -15.548 1.00 98.62 495 LEU A O 1
ATOM 3757 N N . VAL A 1 496 ? 11.375 3.372 -17.092 1.00 98.75 496 VAL A N 1
ATOM 3758 C CA . VAL A 1 496 ? 10.414 4.474 -16.971 1.00 98.75 496 VAL A CA 1
ATOM 3759 C C . VAL A 1 496 ? 9.639 4.638 -18.266 1.00 98.75 496 VAL A C 1
ATOM 3761 O O . VAL A 1 496 ? 10.236 4.793 -19.322 1.00 98.75 496 VAL A O 1
ATOM 3764 N N . PHE A 1 497 ? 8.318 4.673 -18.165 1.00 98.50 497 PHE A N 1
ATOM 3765 C CA . PHE A 1 497 ? 7.385 4.919 -19.255 1.00 98.50 497 PHE A CA 1
ATOM 3766 C C . PHE A 1 497 ? 6.729 6.279 -19.028 1.00 98.50 497 PHE A C 1
ATOM 3768 O O . PHE A 1 497 ? 6.011 6.485 -18.046 1.00 98.50 497 PHE A O 1
ATOM 3775 N N . TYR A 1 498 ? 7.036 7.241 -19.892 1.00 98.25 498 TYR A N 1
ATOM 3776 C CA . TYR A 1 498 ? 6.703 8.646 -19.678 1.00 98.25 498 TYR A CA 1
ATOM 3777 C C . TYR A 1 498 ? 5.762 9.172 -20.758 1.00 98.25 498 TYR A C 1
ATOM 3779 O O . TYR A 1 498 ? 6.075 9.090 -21.945 1.00 98.25 498 TYR A O 1
ATOM 3787 N N . ARG A 1 499 ? 4.643 9.778 -20.334 1.00 97.00 499 ARG A N 1
ATOM 3788 C CA . ARG A 1 499 ? 3.650 10.433 -21.208 1.00 97.00 499 ARG A CA 1
ATOM 3789 C C . ARG A 1 499 ? 3.091 9.527 -22.307 1.00 97.00 499 ARG A C 1
ATOM 3791 O O . ARG A 1 499 ? 3.026 9.914 -23.473 1.00 97.00 499 ARG A O 1
ATOM 3798 N N . LEU A 1 500 ? 2.677 8.322 -21.929 1.00 95.69 500 LEU A N 1
ATOM 3799 C CA . LEU A 1 500 ? 2.030 7.376 -22.838 1.00 95.69 500 LEU A CA 1
ATOM 3800 C C . LEU A 1 500 ? 0.508 7.516 -22.805 1.00 95.69 500 LEU A C 1
ATOM 3802 O O . LEU A 1 500 ? -0.072 7.918 -21.794 1.00 95.69 500 LEU A O 1
ATOM 3806 N N . SER A 1 501 ? -0.142 7.164 -23.913 1.00 95.00 501 SER A N 1
ATOM 3807 C CA . SER A 1 501 ? -1.597 7.076 -24.003 1.00 95.00 501 SER A CA 1
ATOM 3808 C C . SER A 1 501 ? -1.998 5.845 -24.813 1.00 95.00 501 SER A C 1
ATOM 3810 O O . SER A 1 501 ? -1.499 5.668 -25.920 1.00 95.00 501 SER A O 1
ATOM 3812 N N . GLY A 1 502 ? -2.867 4.988 -24.271 1.00 94.56 502 GLY A N 1
ATOM 3813 C CA . GLY A 1 502 ? -3.410 3.839 -25.009 1.00 94.56 502 GLY A CA 1
ATOM 3814 C C . GLY A 1 502 ? -2.401 2.714 -25.258 1.00 94.56 502 GLY A C 1
ATOM 3815 O O . GLY A 1 502 ? -2.387 2.143 -26.351 1.00 94.56 502 GLY A O 1
ATOM 3816 N N . MET A 1 503 ? -1.545 2.427 -24.272 1.00 95.12 503 MET A N 1
ATOM 3817 C CA . MET A 1 503 ? -0.522 1.376 -24.339 1.00 95.12 503 MET A CA 1
ATOM 3818 C C . MET A 1 503 ? -0.954 0.137 -23.543 1.00 95.12 503 MET A C 1
ATOM 3820 O O . MET A 1 503 ? -1.411 0.256 -22.404 1.00 95.12 503 MET A O 1
ATOM 3824 N N . ALA A 1 504 ? -0.708 -1.049 -24.103 1.00 97.62 504 ALA A N 1
ATOM 3825 C CA . ALA A 1 504 ? -0.736 -2.312 -23.373 1.00 97.62 504 ALA A CA 1
ATOM 3826 C C . ALA A 1 504 ? 0.689 -2.828 -23.102 1.00 97.62 504 ALA A C 1
ATOM 3828 O O . ALA A 1 504 ? 1.521 -2.863 -24.005 1.00 97.62 504 ALA A O 1
ATOM 3829 N N . MET A 1 505 ? 0.979 -3.258 -21.877 1.00 98.19 505 MET A N 1
ATOM 3830 C CA . MET A 1 505 ? 2.178 -4.009 -21.503 1.00 98.19 505 MET A CA 1
ATOM 3831 C C . MET A 1 505 ? 1.738 -5.392 -21.030 1.00 98.19 505 MET A C 1
ATOM 3833 O O . MET A 1 505 ? 1.070 -5.518 -20.007 1.00 98.19 505 MET A O 1
ATOM 3837 N N . GLN A 1 506 ? 2.087 -6.433 -21.774 1.00 98.25 506 GLN A N 1
ATOM 3838 C CA . GLN A 1 506 ? 1.524 -7.759 -21.538 1.00 98.25 506 GLN A CA 1
ATOM 3839 C C . GLN A 1 506 ? 2.501 -8.882 -21.864 1.00 98.25 506 GLN A C 1
ATOM 3841 O O . GLN A 1 506 ? 3.537 -8.650 -22.478 1.00 98.25 506 GLN A O 1
ATOM 3846 N N . GLY A 1 507 ? 2.147 -10.108 -21.491 1.00 96.56 507 GLY A N 1
ATOM 3847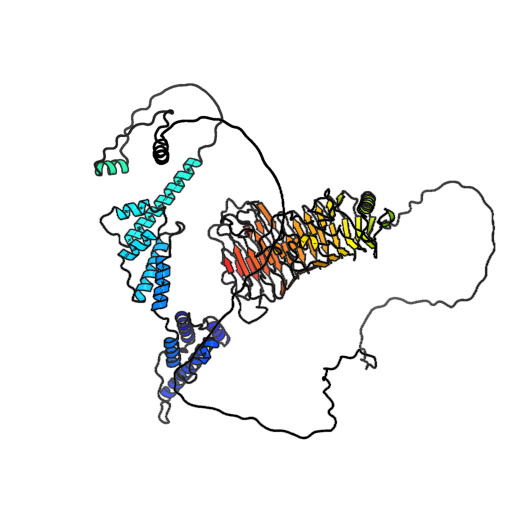 C CA . GLY A 1 507 ? 2.869 -11.322 -21.871 1.00 96.56 507 GLY A CA 1
ATOM 3848 C C . GLY A 1 507 ? 3.151 -12.228 -20.681 1.00 96.56 507 GLY A C 1
ATOM 3849 O O . GLY A 1 507 ? 2.898 -11.861 -19.543 1.00 96.56 507 GLY A O 1
ATOM 3850 N N . GLY A 1 508 ? 3.650 -13.436 -20.948 1.00 95.44 508 GLY A N 1
ATOM 3851 C CA . GLY A 1 508 ? 3.941 -14.436 -19.906 1.00 95.44 508 GLY A CA 1
ATOM 3852 C C . GLY A 1 508 ? 5.393 -14.443 -19.415 1.00 95.44 508 GLY A C 1
ATOM 3853 O O . GLY A 1 508 ? 5.780 -15.351 -18.668 1.00 95.44 508 GLY A O 1
ATOM 3854 N N . GLY A 1 509 ? 6.200 -13.497 -19.900 1.00 97.50 509 GLY A N 1
ATOM 3855 C CA . GLY A 1 509 ? 7.623 -13.360 -19.619 1.00 97.50 509 GLY A CA 1
ATOM 3856 C C . GLY A 1 509 ? 7.932 -12.879 -18.202 1.00 97.50 509 GLY A C 1
ATOM 3857 O O . GLY A 1 509 ? 7.043 -12.580 -17.399 1.00 97.50 509 GLY A O 1
ATOM 3858 N N . LEU A 1 510 ? 9.228 -12.835 -17.894 1.00 98.69 510 LEU A N 1
ATOM 3859 C CA . LEU A 1 510 ? 9.754 -12.491 -16.575 1.00 98.69 510 LEU A CA 1
ATOM 3860 C C . LEU A 1 510 ? 10.453 -11.131 -16.606 1.00 98.69 510 LEU A C 1
ATOM 3862 O O . LEU A 1 510 ? 11.343 -10.897 -17.416 1.00 98.69 510 LEU A O 1
ATOM 3866 N N . ILE A 1 511 ? 10.121 -10.264 -15.660 1.00 98.81 511 ILE A N 1
ATOM 3867 C CA . ILE A 1 511 ? 10.896 -9.060 -15.364 1.00 98.81 511 ILE A CA 1
ATOM 3868 C C . ILE A 1 511 ? 11.578 -9.282 -14.011 1.00 98.81 511 ILE A C 1
ATOM 3870 O O . ILE A 1 511 ? 10.923 -9.246 -12.970 1.00 98.81 511 ILE A O 1
ATOM 3874 N N . ASP A 1 512 ? 12.883 -9.561 -14.021 1.00 98.75 512 ASP A N 1
ATOM 3875 C CA . ASP A 1 512 ? 13.683 -9.802 -12.814 1.00 98.75 512 ASP A CA 1
ATOM 3876 C C . ASP A 1 512 ? 14.484 -8.547 -12.455 1.00 98.75 512 ASP A C 1
ATOM 3878 O O . ASP A 1 512 ? 15.426 -8.177 -13.149 1.00 98.75 512 ASP A O 1
ATOM 3882 N N . GLY A 1 513 ? 14.120 -7.891 -11.355 1.00 98.38 513 GLY A N 1
ATOM 3883 C CA . GLY A 1 513 ? 14.755 -6.664 -10.886 1.00 98.38 513 GLY A CA 1
ATOM 3884 C C . GLY A 1 513 ? 16.132 -6.850 -10.237 1.00 98.38 513 GLY A C 1
ATOM 3885 O O . GLY A 1 513 ? 16.785 -5.846 -9.956 1.00 98.38 513 GLY A O 1
ATOM 3886 N N . ARG A 1 514 ? 16.591 -8.090 -9.986 1.00 98.06 514 ARG A N 1
ATOM 3887 C CA . ARG A 1 514 ? 17.886 -8.396 -9.334 1.00 98.06 514 ARG A CA 1
ATOM 3888 C C . ARG A 1 514 ? 18.135 -7.582 -8.047 1.00 98.06 514 ARG A C 1
ATOM 3890 O O . ARG A 1 514 ? 19.204 -7.013 -7.820 1.00 98.06 514 ARG A O 1
ATOM 3897 N N . GLY A 1 515 ? 17.124 -7.517 -7.181 1.00 97.88 515 GLY A N 1
ATOM 3898 C CA . GLY A 1 515 ? 17.102 -6.666 -5.986 1.00 97.88 515 GLY A CA 1
ATOM 3899 C C . GLY A 1 515 ? 18.039 -7.057 -4.841 1.00 97.88 515 GLY A C 1
ATOM 3900 O O . GLY A 1 515 ? 18.362 -6.206 -4.017 1.00 97.88 515 GLY A O 1
ATOM 3901 N N . GLU A 1 516 ? 18.537 -8.294 -4.784 1.00 96.81 516 GLU A N 1
ATOM 3902 C CA . GLU A 1 516 ? 19.259 -8.819 -3.613 1.00 96.81 516 GLU A CA 1
ATOM 3903 C C . GLU A 1 516 ? 20.445 -7.951 -3.172 1.00 96.81 516 GLU A C 1
ATOM 3905 O O . GLU A 1 516 ? 20.550 -7.566 -2.004 1.00 96.81 516 GLU A O 1
ATOM 3910 N N . LYS A 1 517 ? 21.318 -7.570 -4.108 1.00 96.31 517 LYS A N 1
ATOM 3911 C CA . LYS A 1 517 ? 22.482 -6.727 -3.800 1.00 96.31 517 LYS A CA 1
ATOM 3912 C C . LYS A 1 517 ? 22.094 -5.316 -3.344 1.00 96.31 517 LYS A C 1
ATOM 3914 O O . LYS A 1 517 ? 22.844 -4.691 -2.601 1.00 96.31 517 LYS A O 1
ATOM 3919 N N . TRP A 1 518 ? 20.925 -4.817 -3.746 1.00 96.44 518 TRP A N 1
ATOM 3920 C CA . TRP A 1 518 ? 20.397 -3.525 -3.295 1.00 96.44 518 TRP A CA 1
ATOM 3921 C C . TRP A 1 518 ? 19.834 -3.598 -1.877 1.00 96.44 518 TRP A C 1
ATOM 3923 O O . TRP A 1 518 ? 20.063 -2.696 -1.068 1.00 96.44 518 TRP A O 1
ATOM 3933 N N . TRP A 1 519 ? 19.141 -4.687 -1.548 1.00 95.12 519 TRP A N 1
ATOM 3934 C CA . TRP A 1 519 ? 18.666 -4.949 -0.191 1.00 95.12 519 TRP A CA 1
ATOM 3935 C C . TRP A 1 519 ? 19.832 -5.185 0.773 1.00 95.12 519 TRP A C 1
ATOM 3937 O O . TRP A 1 519 ? 19.762 -4.798 1.934 1.00 95.12 519 TRP A O 1
ATOM 3947 N N . ASN A 1 520 ? 20.939 -5.741 0.280 1.00 92.56 520 ASN A N 1
ATOM 3948 C CA . ASN A 1 520 ? 22.127 -6.014 1.080 1.00 92.56 520 ASN A CA 1
ATOM 3949 C C . ASN A 1 520 ? 23.025 -4.793 1.356 1.00 92.56 520 ASN A C 1
ATOM 3951 O O . ASN A 1 520 ? 24.055 -4.944 2.014 1.00 92.56 520 ASN A O 1
ATOM 3955 N N . LEU A 1 521 ? 22.642 -3.589 0.915 1.00 91.12 521 LEU A N 1
ATOM 3956 C CA . LEU A 1 521 ? 23.393 -2.369 1.212 1.00 91.12 521 LEU A CA 1
ATOM 3957 C C . LEU A 1 521 ? 23.477 -2.118 2.738 1.00 91.12 521 LEU A C 1
ATOM 3959 O O . LEU A 1 521 ? 22.451 -2.190 3.419 1.00 91.12 521 LEU A O 1
ATOM 3963 N N . PRO A 1 522 ? 24.653 -1.742 3.291 1.00 86.88 522 PRO A N 1
ATOM 3964 C CA . PRO A 1 522 ? 24.862 -1.592 4.742 1.00 86.88 522 PRO A CA 1
ATOM 3965 C C . PRO A 1 522 ? 23.927 -0.594 5.429 1.00 86.88 522 PRO A C 1
ATOM 3967 O O . PRO A 1 522 ? 23.680 -0.667 6.631 1.00 86.88 522 PRO A O 1
ATOM 3970 N N . CYS A 1 523 ? 23.415 0.363 4.665 1.00 85.88 523 CYS A N 1
ATOM 3971 C CA . CYS A 1 523 ? 22.544 1.402 5.174 1.00 85.88 523 CYS A CA 1
ATOM 3972 C C . CYS A 1 523 ? 21.058 1.018 5.198 1.00 85.88 523 CYS A C 1
ATOM 3974 O O . CYS A 1 523 ? 20.231 1.812 5.644 1.00 85.88 523 CYS A O 1
ATOM 3976 N N . LYS A 1 524 ? 20.686 -0.185 4.733 1.00 85.56 524 LYS A N 1
ATOM 3977 C CA . LYS A 1 524 ? 19.309 -0.675 4.851 1.00 85.56 524 LYS A CA 1
ATOM 3978 C C . LYS A 1 524 ? 18.998 -1.024 6.316 1.00 85.56 524 LYS A C 1
ATOM 3980 O O . LYS A 1 524 ? 19.844 -1.622 6.983 1.00 85.56 524 LYS A O 1
ATOM 3985 N N . PRO A 1 525 ? 17.793 -0.707 6.833 1.00 73.38 525 PRO A N 1
ATOM 3986 C CA . PRO A 1 525 ? 17.474 -0.848 8.260 1.00 73.38 525 PRO A CA 1
ATOM 3987 C C . PRO A 1 525 ? 17.717 -2.250 8.831 1.00 73.38 525 PRO A C 1
ATOM 3989 O O . PRO A 1 525 ? 18.241 -2.386 9.932 1.00 73.38 525 PRO A O 1
ATOM 3992 N N . HIS A 1 526 ? 17.418 -3.293 8.055 1.00 78.00 526 HIS A N 1
ATOM 3993 C CA . HIS A 1 526 ? 17.564 -4.690 8.473 1.00 78.00 526 HIS A CA 1
ATOM 3994 C C . HIS A 1 526 ? 19.025 -5.188 8.513 1.00 78.00 526 HIS A C 1
ATOM 3996 O O . HIS A 1 526 ? 19.277 -6.296 8.980 1.00 78.00 526 HIS A O 1
ATOM 4002 N N . LYS A 1 527 ? 19.997 -4.398 8.030 1.00 78.44 527 LYS A N 1
ATOM 4003 C CA . LYS A 1 527 ? 21.439 -4.695 8.145 1.00 78.44 527 LYS A CA 1
ATOM 4004 C C . LYS A 1 527 ? 22.088 -4.064 9.376 1.00 78.44 527 LYS A C 1
ATOM 4006 O O . LYS A 1 527 ? 23.215 -4.403 9.724 1.00 78.44 527 LYS A O 1
ATOM 4011 N N . GLY A 1 528 ? 21.382 -3.158 10.042 1.00 63.75 528 GLY A N 1
ATOM 4012 C CA . GLY A 1 528 ? 21.840 -2.483 11.243 1.00 63.75 528 GLY A CA 1
ATOM 4013 C C . GLY A 1 528 ? 21.798 -3.339 12.502 1.00 63.75 528 GLY A C 1
ATOM 4014 O O . GLY A 1 528 ? 20.797 -4.010 12.753 1.00 63.75 528 GLY A O 1
ATOM 4015 N N . VAL A 1 529 ? 22.805 -3.226 13.379 1.00 67.50 529 VAL A N 1
ATOM 4016 C CA . VAL A 1 529 ? 22.696 -3.748 14.756 1.00 67.50 529 VAL A CA 1
ATOM 4017 C C . VAL A 1 529 ? 21.512 -3.057 15.440 1.00 67.50 529 VAL A C 1
ATOM 4019 O O . VAL A 1 529 ? 21.447 -1.825 15.483 1.00 67.50 529 VAL A O 1
ATOM 4022 N N . ASN A 1 530 ? 20.557 -3.836 15.955 1.00 63.72 530 ASN A N 1
ATOM 4023 C CA . ASN A 1 530 ? 19.303 -3.340 16.542 1.00 63.72 530 ASN A CA 1
ATOM 4024 C C . ASN A 1 530 ? 18.482 -2.432 15.598 1.00 63.72 530 ASN A C 1
ATOM 4026 O O . ASN A 1 530 ? 17.827 -1.495 16.059 1.00 63.72 530 ASN A O 1
ATOM 4030 N N . GLY A 1 531 ? 18.552 -2.660 14.279 1.00 62.84 531 GLY A N 1
ATOM 4031 C CA . GLY A 1 531 ? 17.817 -1.877 13.278 1.00 62.84 531 GLY A CA 1
ATOM 4032 C C . GLY A 1 531 ? 18.409 -0.493 12.972 1.00 62.84 531 GLY A C 1
ATOM 4033 O O . GLY A 1 531 ? 17.738 0.339 12.363 1.00 62.84 531 GLY A O 1
ATOM 4034 N N . ARG A 1 532 ? 19.645 -0.200 13.411 1.00 66.31 532 ARG A N 1
ATOM 4035 C CA . ARG A 1 532 ? 20.320 1.086 13.149 1.00 66.31 532 ARG A CA 1
ATOM 4036 C C . ARG A 1 532 ? 20.986 1.110 11.772 1.00 66.31 532 ARG A C 1
ATOM 4038 O O . ARG A 1 532 ? 21.970 0.416 11.553 1.00 66.31 532 ARG A O 1
ATOM 4045 N N . THR A 1 533 ? 20.511 1.958 10.867 1.00 69.94 533 THR A N 1
ATOM 4046 C CA . THR A 1 533 ? 21.108 2.146 9.535 1.00 69.94 533 THR A CA 1
ATOM 4047 C C . THR A 1 533 ? 22.531 2.703 9.629 1.00 69.94 533 THR A C 1
ATOM 4049 O O . THR A 1 533 ? 22.742 3.739 10.266 1.00 69.94 533 THR A O 1
ATOM 4052 N N . LEU A 1 534 ? 23.502 2.065 8.968 1.00 74.94 534 LEU A N 1
ATOM 4053 C CA . LEU A 1 534 ? 24.829 2.658 8.781 1.00 74.94 534 LEU A CA 1
ATOM 4054 C C . LEU A 1 534 ? 24.757 3.807 7.757 1.00 74.94 534 LEU A C 1
ATOM 4056 O O . LEU A 1 534 ? 23.956 3.737 6.825 1.00 74.94 534 LEU A O 1
ATOM 4060 N N . PRO A 1 535 ? 25.565 4.871 7.891 1.00 73.88 535 PRO A N 1
ATOM 4061 C CA . PRO A 1 535 ? 25.608 5.937 6.895 1.00 73.88 535 PRO A CA 1
ATOM 4062 C C . PRO A 1 535 ? 26.153 5.413 5.556 1.00 73.88 535 PRO A C 1
ATOM 4064 O O . PRO A 1 535 ? 27.121 4.656 5.523 1.00 73.88 535 PRO A O 1
ATOM 4067 N N . GLY A 1 536 ? 25.539 5.816 4.442 1.00 74.56 536 GLY A N 1
ATOM 4068 C CA . GLY A 1 536 ? 25.964 5.418 3.098 1.00 74.56 536 GLY A CA 1
ATOM 4069 C C . GLY A 1 536 ? 24.897 5.681 2.028 1.00 74.56 536 GLY A C 1
ATOM 4070 O O . GLY A 1 536 ? 23.785 6.093 2.359 1.00 74.56 536 GLY A O 1
ATOM 4071 N N . PRO A 1 537 ? 25.211 5.467 0.737 1.00 80.06 537 PRO A N 1
ATOM 4072 C CA . PRO A 1 537 ? 24.236 5.596 -0.342 1.00 80.06 537 PRO A CA 1
ATOM 4073 C C . PRO A 1 537 ? 23.188 4.472 -0.272 1.00 80.06 537 PRO A C 1
ATOM 4075 O O . PRO A 1 537 ? 23.531 3.297 -0.391 1.00 80.06 537 PRO A O 1
ATOM 4078 N N . CYS A 1 538 ? 21.911 4.841 -0.128 1.00 86.19 538 CYS A N 1
ATOM 4079 C CA . CYS A 1 538 ? 20.802 3.894 0.098 1.00 86.19 538 CYS A CA 1
ATOM 4080 C C . CYS A 1 538 ? 19.754 3.829 -1.002 1.00 86.19 538 CYS A C 1
ATOM 4082 O O . CYS A 1 538 ? 18.795 3.056 -0.879 1.00 86.19 538 CYS A O 1
ATOM 4084 N N . ASP A 1 539 ? 19.910 4.651 -2.038 1.00 92.12 539 ASP A N 1
ATOM 4085 C CA . ASP A 1 539 ? 18.984 4.672 -3.160 1.00 92.12 539 ASP A CA 1
ATOM 4086 C C . ASP A 1 539 ? 18.912 3.275 -3.788 1.00 92.12 539 ASP A C 1
ATOM 4088 O O . ASP A 1 539 ? 19.906 2.548 -3.876 1.00 92.12 539 ASP A O 1
ATOM 4092 N N . SER A 1 540 ? 17.708 2.874 -4.176 1.00 95.50 540 SER A N 1
ATOM 4093 C CA . SER A 1 540 ? 17.435 1.629 -4.889 1.00 95.50 540 SER A CA 1
ATOM 4094 C C . SER A 1 540 ? 16.430 1.937 -5.989 1.00 95.50 540 SER A C 1
ATOM 4096 O O . SER A 1 540 ? 15.528 2.745 -5.755 1.00 95.50 540 SER A O 1
ATOM 4098 N N . PRO A 1 541 ? 16.596 1.378 -7.194 1.00 97.38 541 PRO A N 1
ATOM 4099 C CA . PRO A 1 541 ? 15.740 1.751 -8.299 1.00 97.38 541 PRO A CA 1
ATOM 4100 C C . PRO A 1 541 ? 14.364 1.095 -8.183 1.00 97.38 541 PRO A C 1
ATOM 4102 O O . PRO A 1 541 ? 14.259 -0.108 -7.959 1.00 97.38 541 PRO A O 1
ATOM 4105 N N . VAL A 1 542 ? 13.308 1.880 -8.409 1.00 98.50 542 VAL A N 1
ATOM 4106 C CA . VAL A 1 542 ? 11.988 1.335 -8.755 1.00 98.50 542 VAL A CA 1
ATOM 4107 C C . VAL A 1 542 ? 12.115 0.561 -10.068 1.00 98.50 542 VAL A C 1
ATOM 4109 O O . VAL A 1 542 ? 12.696 1.091 -11.022 1.00 98.50 542 VAL A O 1
ATOM 4112 N N . ALA A 1 543 ? 11.586 -0.664 -10.127 1.00 98.50 543 ALA A N 1
ATOM 4113 C CA . ALA A 1 543 ? 11.743 -1.519 -11.301 1.00 98.50 543 ALA A CA 1
ATOM 4114 C C . ALA A 1 543 ? 10.988 -0.968 -12.517 1.00 98.50 543 ALA A C 1
ATOM 4116 O O . ALA A 1 543 ? 11.604 -0.710 -13.552 1.00 98.50 543 ALA A O 1
ATOM 4117 N N . ILE A 1 544 ? 9.678 -0.749 -12.384 1.00 98.81 544 ILE A N 1
ATOM 4118 C CA . ILE A 1 544 ? 8.825 -0.272 -13.475 1.00 98.81 544 ILE A CA 1
ATOM 4119 C C . ILE A 1 544 ? 8.043 0.945 -13.001 1.00 98.81 544 ILE A C 1
ATOM 4121 O O . ILE A 1 544 ? 7.317 0.894 -12.006 1.00 98.81 544 ILE A O 1
ATOM 4125 N N . ARG A 1 545 ? 8.184 2.057 -13.721 1.00 98.69 545 ARG A N 1
ATOM 4126 C CA . ARG A 1 545 ? 7.552 3.325 -13.368 1.00 98.69 545 ARG A CA 1
ATOM 4127 C C . ARG A 1 545 ? 6.795 3.910 -14.553 1.00 98.69 545 ARG A C 1
ATOM 4129 O O . ARG A 1 545 ? 7.400 4.191 -15.580 1.00 98.69 545 ARG A O 1
ATOM 4136 N N . PHE A 1 546 ? 5.507 4.170 -14.383 1.00 98.75 546 PHE A N 1
ATOM 4137 C CA . PHE A 1 546 ? 4.695 4.947 -15.315 1.00 98.75 546 PHE A CA 1
ATOM 4138 C C . PHE A 1 546 ? 4.508 6.357 -14.775 1.00 98.75 546 PHE A C 1
ATOM 4140 O O . PHE A 1 546 ? 4.193 6.548 -13.602 1.00 98.75 546 PHE A O 1
ATOM 4147 N N . VAL A 1 547 ? 4.721 7.354 -15.628 1.00 98.62 547 VAL A N 1
ATOM 4148 C CA . VAL A 1 547 ? 4.666 8.763 -15.241 1.00 98.62 547 VAL A CA 1
ATOM 4149 C C . VAL A 1 547 ? 3.819 9.537 -16.244 1.00 98.62 547 VAL A C 1
ATOM 4151 O O . VAL A 1 547 ? 4.056 9.454 -17.453 1.00 98.62 547 VAL A O 1
ATOM 4154 N N . MET A 1 548 ? 2.846 10.307 -15.748 1.00 98.25 548 MET A N 1
ATOM 4155 C CA . MET A 1 548 ? 1.972 11.183 -16.545 1.00 98.25 548 MET A CA 1
ATOM 4156 C C . MET A 1 548 ? 1.313 10.474 -17.740 1.00 98.25 548 MET A C 1
ATOM 4158 O O . MET A 1 548 ? 1.265 11.024 -18.839 1.00 98.25 548 MET A O 1
ATOM 4162 N N . SER A 1 549 ? 0.868 9.233 -17.551 1.00 98.19 549 SER A N 1
ATOM 4163 C CA . SER A 1 549 ? 0.375 8.374 -18.633 1.00 98.19 549 SER A CA 1
ATOM 4164 C C . SER A 1 549 ? -1.118 8.065 -18.484 1.00 98.19 549 SER A C 1
ATOM 4166 O O . SER A 1 549 ? -1.687 8.220 -17.407 1.00 98.19 549 SER A O 1
ATOM 4168 N N . SER A 1 550 ? -1.782 7.675 -19.568 1.00 98.00 550 SER A N 1
ATOM 4169 C CA . SER A 1 550 ? -3.234 7.465 -19.592 1.00 98.00 550 SER A CA 1
ATOM 4170 C C . SER A 1 550 ? -3.636 6.224 -20.379 1.00 98.00 550 SER A C 1
ATOM 4172 O O . SER A 1 550 ? -2.912 5.832 -21.291 1.00 98.00 550 SER A O 1
ATOM 4174 N N . ASN A 1 551 ? -4.794 5.639 -20.064 1.00 97.81 551 ASN A N 1
ATOM 4175 C CA . ASN A 1 551 ? -5.347 4.487 -20.779 1.00 97.81 551 ASN A CA 1
ATOM 4176 C C . ASN A 1 551 ? -4.306 3.357 -20.912 1.00 97.81 551 ASN A C 1
ATOM 4178 O O . ASN A 1 551 ? -3.834 3.036 -22.005 1.00 97.81 551 ASN A O 1
ATOM 4182 N N . LEU A 1 552 ? -3.865 2.846 -19.763 1.00 98.38 552 LEU A N 1
ATOM 4183 C CA . LEU A 1 552 ? -2.818 1.832 -19.665 1.00 98.38 552 LEU A CA 1
ATOM 4184 C C . LEU A 1 552 ? -3.435 0.471 -19.360 1.00 98.38 552 LEU A C 1
ATOM 4186 O O . LEU A 1 552 ? -4.253 0.366 -18.452 1.00 98.38 552 LEU A O 1
ATOM 4190 N N . THR A 1 553 ? -2.995 -0.574 -20.058 1.00 98.56 553 THR A N 1
ATOM 4191 C CA . THR A 1 553 ? -3.337 -1.970 -19.734 1.00 98.56 553 THR A CA 1
ATOM 4192 C C . THR A 1 553 ? -2.075 -2.751 -19.396 1.00 98.56 553 THR A C 1
ATOM 4194 O O . THR A 1 553 ? -1.137 -2.763 -20.184 1.00 98.56 553 THR A O 1
ATOM 4197 N N . ILE A 1 554 ? -2.014 -3.379 -18.225 1.00 98.62 554 ILE A N 1
ATOM 4198 C CA . ILE A 1 554 ? -0.875 -4.178 -17.769 1.00 98.62 554 ILE A CA 1
ATOM 4199 C C . ILE A 1 554 ? -1.394 -5.580 -17.447 1.00 98.62 554 ILE A C 1
ATOM 4201 O O . ILE A 1 554 ? -2.225 -5.713 -16.551 1.00 98.62 554 ILE A O 1
ATOM 4205 N N . GLN A 1 555 ? -0.934 -6.617 -18.160 1.00 98.44 555 GLN A N 1
ATOM 4206 C CA . GLN A 1 555 ? -1.558 -7.943 -18.058 1.00 98.44 555 GLN A CA 1
ATOM 4207 C C . GLN A 1 555 ? -0.604 -9.145 -18.133 1.00 98.44 555 GLN A C 1
ATOM 4209 O O . GLN A 1 555 ? 0.225 -9.248 -19.033 1.00 98.44 555 GLN A O 1
ATOM 4214 N N . GLY A 1 556 ? -0.785 -10.117 -17.231 1.00 97.81 556 GLY A N 1
ATOM 4215 C CA . GLY A 1 556 ? -0.230 -11.477 -17.364 1.00 97.81 556 GLY A CA 1
ATOM 4216 C C . GLY A 1 556 ? 1.249 -11.657 -16.991 1.00 97.81 556 GLY A C 1
ATOM 4217 O O . GLY A 1 556 ? 1.774 -12.769 -17.085 1.00 97.81 556 GLY A O 1
ATOM 4218 N N . LEU A 1 557 ? 1.923 -10.584 -16.571 1.00 97.50 557 LEU A N 1
ATOM 4219 C CA . LEU A 1 557 ? 3.372 -10.559 -16.366 1.00 97.50 557 LEU A CA 1
ATOM 4220 C C . LEU A 1 557 ? 3.798 -11.190 -15.037 1.00 97.50 557 LEU A C 1
ATOM 4222 O O . LEU A 1 557 ? 3.103 -11.103 -14.019 1.00 97.50 557 LEU A O 1
ATOM 4226 N N . LYS A 1 558 ? 5.021 -11.733 -15.028 1.00 98.75 558 LYS A N 1
ATOM 4227 C CA . LYS A 1 558 ? 5.723 -12.164 -13.813 1.00 98.75 558 LYS A CA 1
ATOM 4228 C C . LYS A 1 558 ? 6.813 -11.161 -13.470 1.00 98.75 558 LYS A C 1
ATOM 4230 O O . LYS A 1 558 ? 7.697 -10.911 -14.287 1.00 98.75 558 LYS A O 1
ATOM 4235 N N . ILE A 1 559 ? 6.778 -10.610 -12.261 1.00 98.50 559 ILE A N 1
ATOM 4236 C CA . ILE A 1 559 ? 7.762 -9.633 -11.797 1.00 98.50 559 ILE A CA 1
ATOM 4237 C C . ILE A 1 559 ? 8.416 -10.167 -10.531 1.00 98.50 559 ILE A C 1
ATOM 4239 O O . ILE A 1 559 ? 7.746 -10.570 -9.580 1.00 98.50 559 ILE A O 1
ATOM 4243 N N . LYS A 1 560 ? 9.745 -10.185 -10.522 1.00 98.50 560 LYS A N 1
ATOM 4244 C CA . LYS A 1 560 ? 10.528 -10.800 -9.458 1.00 98.50 560 LYS A CA 1
ATOM 4245 C C . LYS A 1 560 ? 11.578 -9.840 -8.921 1.00 98.50 560 LYS A C 1
ATOM 4247 O O . LYS A 1 560 ? 12.244 -9.158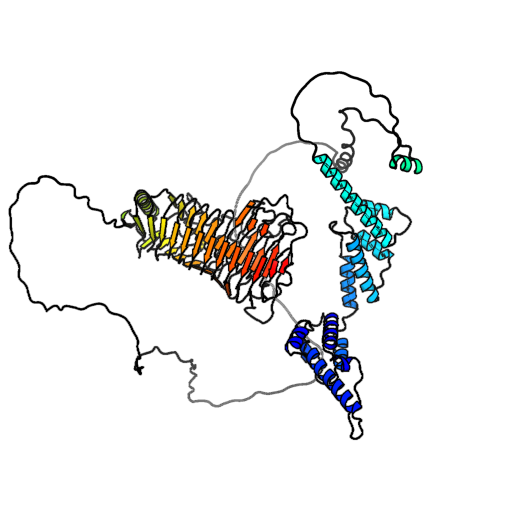 -9.691 1.00 98.50 560 LYS A O 1
ATOM 4252 N N . ASN A 1 561 ? 11.765 -9.851 -7.605 1.00 98.50 561 ASN A N 1
ATOM 4253 C CA . ASN A 1 561 ? 12.903 -9.259 -6.909 1.00 98.50 561 ASN A CA 1
ATOM 4254 C C . ASN A 1 561 ? 13.193 -7.802 -7.304 1.00 98.50 561 ASN A C 1
ATOM 4256 O O . ASN A 1 561 ? 14.332 -7.472 -7.641 1.00 98.50 561 ASN A O 1
ATOM 4260 N N . SER A 1 562 ? 12.189 -6.920 -7.264 1.00 98.44 562 SER A N 1
ATOM 4261 C CA . SER A 1 562 ? 12.454 -5.494 -7.481 1.00 98.44 562 SER A CA 1
ATOM 4262 C C . SER A 1 562 ? 13.397 -4.931 -6.401 1.00 98.44 562 SER A C 1
ATOM 4264 O O . SER A 1 562 ? 13.207 -5.221 -5.220 1.00 98.44 562 SER A O 1
ATOM 4266 N N . PRO A 1 563 ? 14.401 -4.100 -6.743 1.00 97.75 563 PRO A N 1
ATOM 4267 C CA . PRO A 1 563 ? 15.258 -3.443 -5.752 1.00 97.75 563 PRO A CA 1
ATOM 4268 C C . PRO A 1 563 ? 14.501 -2.528 -4.778 1.00 97.75 563 PRO A C 1
ATOM 4270 O O . PRO A 1 563 ? 14.970 -2.297 -3.663 1.00 97.75 563 PRO A O 1
ATOM 4273 N N . GLN A 1 564 ? 13.355 -2.004 -5.216 1.00 97.12 564 GLN A N 1
ATOM 4274 C CA . GLN A 1 564 ? 12.401 -1.213 -4.439 1.00 97.12 564 GLN A CA 1
ATOM 4275 C C . GLN A 1 564 ? 10.979 -1.588 -4.909 1.00 97.12 564 GLN A C 1
ATOM 4277 O O . GLN A 1 564 ? 10.670 -2.771 -5.014 1.00 97.12 564 GLN A O 1
ATOM 4282 N N . PHE A 1 565 ? 10.116 -0.630 -5.262 1.00 98.56 565 PHE A N 1
ATOM 4283 C CA . PHE A 1 565 ? 8.760 -0.914 -5.738 1.00 98.56 565 PHE A CA 1
ATOM 4284 C C . PHE A 1 565 ? 8.798 -1.685 -7.061 1.00 98.56 565 PHE A C 1
ATOM 4286 O O . PHE A 1 565 ? 9.639 -1.399 -7.923 1.00 98.56 565 PHE A O 1
ATOM 4293 N N . HIS A 1 566 ? 7.911 -2.663 -7.236 1.00 98.81 566 HIS A N 1
ATOM 4294 C CA . HIS A 1 566 ? 7.799 -3.417 -8.485 1.00 98.81 566 HIS A CA 1
ATOM 4295 C C . HIS A 1 566 ? 7.140 -2.550 -9.560 1.00 98.81 566 HIS A C 1
ATOM 4297 O O . HIS A 1 566 ? 7.765 -2.282 -10.587 1.00 98.81 566 HIS A O 1
ATOM 4303 N N . PHE A 1 567 ? 5.942 -2.031 -9.275 1.00 98.81 567 PHE A N 1
ATOM 4304 C CA . PHE A 1 567 ? 5.273 -1.023 -10.092 1.00 98.81 567 PHE A CA 1
ATOM 4305 C C . PHE A 1 567 ? 5.059 0.277 -9.330 1.00 98.81 567 PHE A C 1
ATOM 4307 O O . PHE A 1 567 ? 4.672 0.278 -8.162 1.00 98.81 567 PHE A O 1
ATOM 4314 N N . ARG A 1 568 ? 5.242 1.393 -10.035 1.00 98.75 568 ARG A N 1
ATOM 4315 C CA . ARG A 1 568 ? 4.878 2.727 -9.565 1.00 98.75 568 ARG A CA 1
ATOM 4316 C C . ARG A 1 568 ? 4.152 3.508 -10.656 1.00 98.75 568 ARG A C 1
ATOM 4318 O O . ARG A 1 568 ? 4.698 3.674 -11.743 1.00 98.75 568 ARG A O 1
ATOM 4325 N N . PHE A 1 569 ? 2.971 4.031 -10.349 1.00 98.88 569 PHE A N 1
ATOM 4326 C CA . PHE A 1 569 ? 2.197 4.907 -11.230 1.00 98.88 569 PHE A CA 1
ATOM 4327 C C . PHE A 1 569 ? 2.110 6.301 -10.614 1.00 98.88 569 PHE A C 1
ATOM 4329 O O . PHE A 1 569 ? 1.510 6.471 -9.557 1.00 98.88 569 PHE A O 1
ATOM 4336 N N . ASP A 1 570 ? 2.710 7.291 -11.271 1.00 98.44 570 ASP A N 1
ATOM 4337 C CA . ASP A 1 570 ? 2.703 8.686 -10.829 1.00 98.44 570 ASP A CA 1
ATOM 4338 C C . ASP A 1 570 ? 1.937 9.556 -11.832 1.00 98.44 570 ASP A C 1
ATOM 4340 O O . ASP A 1 570 ? 2.348 9.690 -12.990 1.00 98.44 570 ASP A O 1
ATOM 4344 N N . GLY A 1 571 ? 0.843 10.189 -11.409 1.00 98.50 571 GLY A N 1
ATOM 4345 C CA . GLY A 1 571 ? 0.099 11.102 -12.285 1.00 98.50 571 GLY A CA 1
ATOM 4346 C C . GLY A 1 571 ? -0.638 10.395 -13.427 1.00 98.50 571 GLY A C 1
ATOM 4347 O O . GLY A 1 571 ? -0.722 10.956 -14.522 1.00 98.50 571 GLY A O 1
ATOM 4348 N N . CYS A 1 572 ? -1.078 9.149 -13.230 1.00 98.75 572 CYS A N 1
ATOM 4349 C CA . CYS A 1 572 ? -1.669 8.325 -14.284 1.00 98.75 572 CYS A CA 1
ATOM 4350 C C . CYS A 1 572 ? -3.206 8.325 -14.258 1.00 98.75 572 CYS A C 1
ATOM 4352 O O . CYS A 1 572 ? -3.824 8.555 -13.222 1.00 98.75 572 CYS A O 1
ATOM 4354 N N . ARG A 1 573 ? -3.846 8.069 -15.403 1.00 98.69 573 ARG A N 1
ATOM 4355 C CA . ARG A 1 573 ? -5.315 8.003 -15.524 1.00 98.69 573 ARG A CA 1
ATOM 4356 C C . ARG A 1 573 ? -5.760 6.770 -16.295 1.00 98.69 573 ARG A C 1
ATOM 4358 O O . ARG A 1 573 ? -5.110 6.412 -17.269 1.00 98.69 573 ARG A O 1
ATOM 4365 N N . ASP A 1 574 ? -6.869 6.163 -15.894 1.00 98.75 574 ASP A N 1
ATOM 4366 C CA . ASP A 1 574 ? -7.462 5.014 -16.592 1.00 98.75 574 ASP A CA 1
ATOM 4367 C C . ASP A 1 574 ? -6.445 3.867 -16.728 1.00 98.75 574 ASP A C 1
ATOM 4369 O O . ASP A 1 574 ? -5.978 3.525 -17.814 1.00 98.75 574 ASP A O 1
ATOM 4373 N N . VAL A 1 575 ? -6.030 3.328 -15.581 1.00 98.88 575 VAL A N 1
ATOM 4374 C CA . VAL A 1 575 ? -5.030 2.257 -15.495 1.00 98.88 575 VAL A CA 1
ATOM 4375 C C . VAL A 1 575 ? -5.736 0.947 -15.180 1.00 98.88 575 VAL A C 1
ATOM 4377 O O . VAL A 1 575 ? -6.449 0.854 -14.184 1.00 98.88 575 VAL A O 1
ATOM 4380 N N . HIS A 1 576 ? -5.516 -0.074 -15.999 1.00 98.88 576 HIS A N 1
ATOM 4381 C CA . HIS A 1 576 ? -6.052 -1.412 -15.808 1.00 98.88 576 HIS A CA 1
ATOM 4382 C C . HIS A 1 576 ? -4.915 -2.418 -15.636 1.00 98.88 576 HIS A C 1
ATOM 4384 O O . HIS A 1 576 ? -4.094 -2.597 -16.531 1.00 98.88 576 HIS A O 1
ATOM 4390 N N . ILE A 1 577 ? -4.860 -3.055 -14.471 1.00 98.88 577 ILE A N 1
ATOM 4391 C CA . ILE A 1 577 ? -3.867 -4.060 -14.102 1.00 98.88 577 ILE A CA 1
ATOM 4392 C C . ILE A 1 577 ? -4.602 -5.368 -13.847 1.00 98.88 577 ILE A C 1
ATOM 4394 O O . ILE A 1 577 ? -5.551 -5.395 -13.064 1.00 98.88 577 ILE A O 1
ATOM 4398 N N . ASP A 1 578 ? -4.156 -6.443 -14.487 1.00 98.69 578 ASP A N 1
ATOM 4399 C CA . ASP A 1 578 ? -4.820 -7.738 -14.407 1.00 98.69 578 ASP A CA 1
ATOM 4400 C C . ASP A 1 578 ? -3.824 -8.905 -14.475 1.00 98.69 578 ASP A C 1
ATOM 4402 O O . ASP A 1 578 ? -2.816 -8.850 -15.180 1.00 98.69 578 ASP A O 1
ATOM 4406 N N . LEU A 1 579 ? -4.109 -9.992 -13.755 1.00 98.50 579 LEU A N 1
ATOM 4407 C CA . LEU A 1 579 ? -3.346 -11.248 -13.823 1.00 98.50 579 LEU A CA 1
ATOM 4408 C C . LEU A 1 579 ? -1.830 -11.093 -13.592 1.00 98.50 579 LEU A C 1
ATOM 4410 O O . LEU A 1 579 ? -1.026 -11.720 -14.285 1.00 98.50 579 LEU A O 1
ATOM 4414 N N . LEU A 1 580 ? -1.416 -10.265 -12.628 1.00 98.56 580 LEU A N 1
ATOM 4415 C CA . LEU A 1 580 ? -0.001 -10.131 -12.280 1.00 98.56 580 LEU A CA 1
ATOM 4416 C C . LEU A 1 580 ? 0.448 -11.142 -11.231 1.00 98.56 580 LEU A C 1
ATOM 4418 O O . LEU A 1 580 ? -0.276 -11.460 -10.288 1.00 98.56 580 LEU A O 1
ATOM 4422 N N . TYR A 1 581 ? 1.697 -11.589 -11.366 1.00 98.75 581 TYR A N 1
ATOM 4423 C CA . TYR A 1 581 ? 2.379 -12.413 -10.373 1.00 98.75 581 TYR A CA 1
ATOM 4424 C C . TYR A 1 581 ? 3.661 -11.717 -9.905 1.00 98.75 581 TYR A C 1
ATOM 4426 O O . TYR A 1 581 ? 4.649 -11.661 -10.643 1.00 98.75 581 TYR A O 1
ATOM 4434 N N . ILE A 1 582 ? 3.644 -11.167 -8.690 1.00 98.88 582 ILE A N 1
ATOM 4435 C CA . ILE A 1 582 ? 4.745 -10.385 -8.115 1.00 98.88 582 ILE A CA 1
ATOM 4436 C C . ILE A 1 582 ? 5.365 -11.139 -6.939 1.00 98.88 582 ILE A C 1
ATOM 4438 O O . ILE A 1 582 ? 4.662 -11.519 -6.002 1.00 98.88 582 ILE A O 1
ATOM 4442 N N . THR A 1 583 ? 6.687 -11.326 -6.964 1.00 98.75 583 THR A N 1
ATOM 4443 C CA . THR A 1 583 ? 7.413 -12.037 -5.900 1.00 98.75 583 THR A CA 1
ATOM 4444 C C . THR A 1 583 ? 8.713 -11.357 -5.484 1.00 98.75 583 THR A C 1
ATOM 4446 O O . THR A 1 583 ? 9.595 -11.145 -6.314 1.00 98.75 583 THR A O 1
ATOM 4449 N N . ALA A 1 584 ? 8.885 -11.140 -4.185 1.00 98.44 584 ALA A N 1
ATOM 4450 C CA . ALA A 1 584 ? 10.150 -10.843 -3.521 1.00 98.44 584 ALA A CA 1
ATOM 4451 C C . ALA A 1 584 ? 10.170 -11.502 -2.122 1.00 98.44 584 ALA A C 1
ATOM 4453 O O . ALA A 1 584 ? 9.108 -11.838 -1.589 1.00 98.44 584 ALA A O 1
ATOM 4454 N N . PRO A 1 585 ? 11.346 -11.714 -1.501 1.00 97.12 585 PRO A N 1
ATOM 4455 C CA . PRO A 1 585 ? 11.427 -12.252 -0.143 1.00 97.12 585 PRO A CA 1
ATOM 4456 C C . PRO A 1 585 ? 10.722 -11.350 0.880 1.00 97.12 585 PRO A C 1
ATOM 4458 O O . PRO A 1 585 ? 10.822 -10.129 0.787 1.00 97.12 585 PRO A O 1
ATOM 4461 N N . SER A 1 586 ? 10.108 -11.926 1.915 1.00 94.62 586 SER A N 1
ATOM 4462 C CA . SER A 1 586 ? 9.391 -11.164 2.957 1.00 94.62 586 SER A CA 1
ATOM 4463 C C . SER A 1 586 ? 10.263 -10.200 3.765 1.00 94.62 586 SER A C 1
ATOM 4465 O O . SER A 1 586 ? 9.757 -9.265 4.364 1.00 94.62 586 SER A O 1
ATOM 4467 N N . GLN A 1 587 ? 11.581 -10.405 3.772 1.00 91.12 587 GLN A N 1
ATOM 4468 C CA . GLN A 1 587 ? 12.544 -9.536 4.458 1.00 91.12 587 GLN A CA 1
ATOM 4469 C C . GLN A 1 587 ? 13.178 -8.485 3.531 1.00 91.12 587 GLN A C 1
ATOM 4471 O O . GLN A 1 587 ? 14.100 -7.772 3.931 1.00 91.12 587 GLN A O 1
ATOM 4476 N N . SER A 1 588 ? 12.742 -8.411 2.269 1.00 94.81 588 SER A N 1
ATOM 4477 C CA . SER A 1 588 ? 13.252 -7.421 1.319 1.00 94.81 588 SER A CA 1
ATOM 4478 C C . SER A 1 588 ? 12.648 -6.037 1.615 1.00 94.81 588 SER A C 1
ATOM 4480 O O . SER A 1 588 ? 11.431 -5.888 1.595 1.00 94.81 588 SER A O 1
ATOM 4482 N N . PRO A 1 589 ? 13.457 -5.006 1.911 1.00 92.44 589 PRO A N 1
ATOM 4483 C CA . PRO A 1 589 ? 12.935 -3.720 2.361 1.00 92.44 589 PRO A CA 1
ATOM 4484 C C . PRO A 1 589 ? 12.315 -2.920 1.211 1.00 92.44 589 PRO A C 1
ATOM 4486 O O . PRO A 1 589 ? 12.952 -2.753 0.169 1.00 92.44 589 PRO A O 1
ATOM 4489 N N . ASN A 1 590 ? 11.143 -2.323 1.450 1.00 94.44 590 ASN A N 1
ATOM 4490 C CA . ASN A 1 590 ? 10.489 -1.381 0.532 1.00 94.44 590 ASN A CA 1
ATOM 4491 C C . ASN A 1 590 ? 10.221 -1.965 -0.858 1.00 94.44 590 ASN A C 1
ATOM 4493 O O . ASN A 1 590 ? 10.372 -1.274 -1.869 1.00 94.44 590 ASN A O 1
ATOM 4497 N N . THR A 1 591 ? 9.867 -3.249 -0.905 1.00 97.69 591 THR A N 1
ATOM 4498 C CA . THR A 1 591 ? 9.560 -3.967 -2.141 1.00 97.69 591 THR A CA 1
ATOM 4499 C C . THR A 1 591 ? 8.077 -3.955 -2.482 1.00 97.69 591 THR A C 1
ATOM 4501 O O . THR A 1 591 ? 7.532 -4.979 -2.895 1.00 97.69 591 THR A O 1
ATOM 4504 N N . ASP A 1 592 ? 7.417 -2.802 -2.331 1.00 98.56 592 ASP A N 1
ATOM 4505 C CA . ASP A 1 592 ? 5.990 -2.636 -2.608 1.00 98.56 592 ASP A CA 1
ATOM 4506 C C . ASP A 1 592 ? 5.601 -3.270 -3.953 1.00 98.56 592 ASP A C 1
ATOM 4508 O O . ASP A 1 592 ? 6.354 -3.207 -4.933 1.00 98.56 592 ASP A O 1
ATOM 4512 N N . GLY A 1 593 ? 4.440 -3.920 -4.003 1.00 98.75 593 GLY A N 1
ATOM 4513 C CA . GLY A 1 593 ? 3.949 -4.569 -5.213 1.00 98.75 593 GLY A CA 1
ATOM 4514 C C . GLY A 1 593 ? 3.520 -3.520 -6.230 1.00 98.75 593 GLY A C 1
ATOM 4515 O O . GLY A 1 593 ? 4.207 -3.273 -7.223 1.00 98.75 593 GLY A O 1
ATOM 4516 N N . ILE A 1 594 ? 2.391 -2.871 -5.960 1.00 98.88 594 ILE A N 1
ATOM 4517 C CA . ILE A 1 594 ? 1.851 -1.814 -6.817 1.00 98.88 594 ILE A CA 1
ATOM 4518 C C . ILE A 1 594 ? 1.689 -0.539 -5.995 1.00 98.88 594 ILE A C 1
ATOM 4520 O O . ILE A 1 594 ? 0.859 -0.480 -5.092 1.00 98.88 594 ILE A O 1
ATOM 4524 N N . HIS A 1 595 ? 2.460 0.490 -6.338 1.00 98.88 595 HIS A N 1
ATOM 4525 C CA . HIS A 1 595 ? 2.324 1.825 -5.769 1.00 98.88 595 HIS A CA 1
ATOM 4526 C C . HIS A 1 595 ? 1.607 2.758 -6.747 1.00 98.88 595 HIS A C 1
ATOM 4528 O O . HIS A 1 595 ? 2.006 2.861 -7.911 1.00 98.88 595 HIS A O 1
ATOM 4534 N N . ILE A 1 596 ? 0.591 3.479 -6.278 1.00 98.75 596 ILE A N 1
ATOM 4535 C CA . ILE A 1 596 ? -0.100 4.512 -7.059 1.00 98.75 596 ILE A CA 1
ATOM 4536 C C . ILE A 1 596 ? -0.070 5.848 -6.323 1.00 98.75 596 ILE A C 1
ATOM 4538 O O . ILE A 1 596 ? -0.324 5.908 -5.126 1.00 98.75 596 ILE A O 1
ATOM 4542 N N . GLU A 1 597 ? 0.238 6.926 -7.034 1.00 98.38 597 GLU A N 1
ATOM 4543 C CA . GLU A 1 597 ? 0.275 8.283 -6.490 1.00 98.38 597 GLU A CA 1
ATOM 4544 C C . GLU A 1 597 ? -0.239 9.274 -7.544 1.00 98.38 597 GLU A C 1
ATOM 4546 O O . GLU A 1 597 ? 0.062 9.148 -8.737 1.00 98.38 597 GLU A O 1
ATOM 4551 N N . ASN A 1 598 ? -1.042 10.257 -7.127 1.00 98.31 598 ASN A N 1
ATOM 4552 C CA . ASN A 1 598 ? -1.700 11.232 -8.004 1.00 98.31 598 ASN A CA 1
ATOM 4553 C C . ASN A 1 598 ? -2.419 10.588 -9.208 1.00 98.31 598 ASN A C 1
ATOM 4555 O O . ASN A 1 598 ? -2.366 11.122 -10.316 1.00 98.31 598 ASN A O 1
ATOM 4559 N N . SER A 1 599 ? -2.999 9.398 -9.024 1.00 98.69 599 SER A N 1
ATOM 4560 C CA . SER A 1 599 ? -3.520 8.579 -10.120 1.00 98.69 599 SER A CA 1
ATOM 4561 C C . SER A 1 599 ? -4.993 8.234 -9.933 1.00 98.69 599 SER A C 1
ATOM 4563 O O . SER A 1 599 ? -5.423 7.911 -8.827 1.00 98.69 599 SER A O 1
ATOM 4565 N N . ASN A 1 600 ? -5.759 8.279 -11.025 1.00 98.44 600 ASN A N 1
ATOM 4566 C CA . ASN A 1 600 ? -7.223 8.244 -10.981 1.00 98.44 600 ASN A CA 1
ATOM 4567 C C . ASN A 1 600 ? -7.785 7.170 -11.911 1.00 98.44 600 ASN A C 1
ATOM 4569 O O . ASN A 1 600 ? -7.204 6.915 -12.969 1.00 98.44 600 ASN A O 1
ATOM 4573 N N . ASN A 1 601 ? -8.943 6.606 -11.563 1.00 98.81 601 ASN A N 1
ATOM 4574 C CA . ASN A 1 601 ? -9.583 5.526 -12.325 1.00 98.81 601 ASN A CA 1
ATOM 4575 C C . ASN A 1 601 ? -8.629 4.330 -12.493 1.00 98.81 601 ASN A C 1
ATOM 4577 O O . ASN A 1 601 ? -8.255 3.957 -13.607 1.00 98.81 601 ASN A O 1
ATOM 4581 N N . VAL A 1 602 ? -8.185 3.761 -11.374 1.00 98.94 602 VAL A N 1
ATOM 4582 C CA . VAL A 1 602 ? -7.241 2.635 -11.362 1.00 98.94 602 VAL A CA 1
ATOM 4583 C C . VAL A 1 602 ? -7.983 1.351 -11.011 1.00 98.94 602 VAL A C 1
ATOM 4585 O O . VAL A 1 602 ? -8.709 1.308 -10.025 1.00 98.94 602 VAL A O 1
ATOM 4588 N N . LYS A 1 603 ? -7.780 0.297 -11.800 1.00 98.94 603 LYS A N 1
ATOM 4589 C CA . LYS A 1 603 ? -8.364 -1.034 -11.609 1.00 98.94 603 LYS A CA 1
ATOM 4590 C C . LYS A 1 603 ? -7.250 -2.060 -11.435 1.00 98.94 603 LYS A C 1
ATOM 4592 O O . LYS A 1 603 ? -6.401 -2.158 -12.318 1.00 98.94 603 LYS A O 1
ATOM 4597 N N . ILE A 1 604 ? -7.251 -2.812 -10.336 1.00 98.94 604 ILE A N 1
ATOM 4598 C CA . ILE A 1 604 ? -6.232 -3.829 -10.022 1.00 98.94 604 ILE A CA 1
ATOM 4599 C C . ILE A 1 604 ? -6.917 -5.154 -9.715 1.00 98.94 604 ILE A C 1
ATOM 4601 O O . ILE A 1 604 ? -7.499 -5.308 -8.641 1.00 98.94 604 ILE A O 1
ATOM 4605 N N . TYR A 1 605 ? -6.837 -6.111 -10.639 1.00 98.88 605 TYR A N 1
ATOM 4606 C CA . TYR A 1 605 ? -7.586 -7.360 -10.556 1.00 98.88 605 TYR A CA 1
ATOM 4607 C C . TYR A 1 605 ? -6.712 -8.617 -10.612 1.00 98.88 605 TYR A C 1
ATOM 4609 O O . TYR A 1 605 ? -5.605 -8.614 -11.156 1.00 98.88 605 TYR A O 1
ATOM 4617 N N . ASN A 1 606 ? -7.240 -9.708 -10.049 1.00 98.81 606 ASN A N 1
ATOM 4618 C CA . ASN A 1 606 ? -6.800 -11.093 -10.279 1.00 98.81 606 ASN A CA 1
ATOM 4619 C C . ASN A 1 606 ? -5.289 -11.327 -10.102 1.00 98.81 606 ASN A C 1
ATOM 4621 O O . ASN A 1 606 ? -4.680 -12.092 -10.848 1.00 98.81 606 ASN A O 1
ATOM 4625 N N . SER A 1 607 ? -4.664 -10.635 -9.152 1.00 98.81 607 SER A N 1
ATOM 4626 C CA . SER A 1 607 ? -3.206 -10.596 -9.014 1.00 98.81 607 SER A CA 1
ATOM 4627 C C . SER A 1 607 ? -2.739 -11.269 -7.726 1.00 98.81 607 SER A C 1
ATOM 4629 O O . SER A 1 607 ? -3.406 -11.206 -6.694 1.00 98.81 607 SER A O 1
ATOM 4631 N N . VAL A 1 608 ? -1.566 -11.899 -7.772 1.00 98.88 608 VAL A N 1
ATOM 4632 C CA . VAL A 1 608 ? -0.923 -12.547 -6.622 1.00 98.88 608 VAL A CA 1
ATOM 4633 C C . VAL A 1 608 ? 0.385 -11.830 -6.322 1.00 98.88 608 VAL A C 1
ATOM 4635 O O . VAL A 1 608 ? 1.264 -11.741 -7.180 1.00 98.88 608 VAL A O 1
ATOM 4638 N N . ILE A 1 609 ? 0.513 -11.310 -5.105 1.00 98.88 609 ILE A N 1
ATOM 4639 C CA . ILE A 1 609 ? 1.621 -10.452 -4.691 1.00 98.88 609 ILE A CA 1
ATOM 4640 C C . ILE A 1 609 ? 2.180 -10.965 -3.362 1.00 98.88 609 ILE A C 1
ATOM 4642 O O . ILE A 1 609 ? 1.484 -11.031 -2.351 1.00 98.88 609 ILE A O 1
ATOM 4646 N N . SER A 1 610 ? 3.464 -11.309 -3.367 1.00 98.56 610 SER A N 1
ATOM 4647 C CA . SER A 1 610 ? 4.245 -11.673 -2.183 1.00 98.56 610 SER A CA 1
ATOM 4648 C C . SER A 1 610 ? 5.530 -10.860 -2.182 1.00 98.56 610 SER A C 1
ATOM 4650 O O . SER A 1 610 ? 6.300 -10.926 -3.135 1.00 98.56 610 SER A O 1
ATOM 4652 N N . ASN A 1 611 ? 5.803 -10.114 -1.124 1.00 98.44 611 ASN A N 1
ATOM 4653 C CA . ASN A 1 611 ? 6.947 -9.211 -1.037 1.00 98.44 611 ASN A CA 1
ATOM 4654 C C . ASN A 1 611 ? 7.303 -8.915 0.430 1.00 98.44 611 ASN A C 1
ATOM 4656 O O . ASN A 1 611 ? 6.809 -9.574 1.342 1.00 98.44 611 ASN A O 1
ATOM 4660 N N . GLY A 1 612 ? 8.206 -7.959 0.655 1.00 96.62 612 GLY A N 1
ATOM 4661 C CA . GLY A 1 612 ? 8.610 -7.519 1.993 1.00 96.62 612 GLY A CA 1
ATOM 4662 C C . GLY A 1 612 ? 8.104 -6.132 2.387 1.00 96.62 612 GLY A C 1
ATOM 4663 O O . GLY A 1 612 ? 8.623 -5.555 3.336 1.00 96.62 612 GLY A O 1
ATOM 4664 N N . ASP A 1 613 ? 7.133 -5.571 1.659 1.00 97.00 613 ASP A N 1
ATOM 4665 C CA . ASP A 1 613 ? 6.470 -4.316 2.036 1.00 97.00 613 ASP A CA 1
ATOM 4666 C C . ASP A 1 613 ? 5.001 -4.313 1.568 1.00 97.00 613 ASP A C 1
ATOM 4668 O O . ASP A 1 613 ? 4.399 -5.379 1.464 1.00 97.00 613 ASP A O 1
ATOM 4672 N N . ASP A 1 614 ? 4.374 -3.161 1.326 1.00 98.56 614 ASP A N 1
ATOM 4673 C CA . ASP A 1 614 ? 2.956 -3.086 0.951 1.00 98.56 614 ASP A CA 1
ATOM 4674 C C . ASP A 1 614 ? 2.639 -3.917 -0.310 1.00 98.56 614 ASP A C 1
ATOM 4676 O O . ASP A 1 614 ? 3.324 -3.853 -1.331 1.00 98.56 614 ASP A O 1
ATOM 4680 N N . CYS A 1 615 ? 1.568 -4.707 -0.257 1.00 98.62 615 CYS A N 1
ATOM 4681 C CA . CYS A 1 615 ? 1.048 -5.435 -1.414 1.00 98.62 615 CYS A CA 1
ATOM 4682 C C . CYS A 1 615 ? 0.577 -4.441 -2.487 1.00 98.62 615 CYS A C 1
ATOM 4684 O O . CYS A 1 615 ? 1.028 -4.465 -3.635 1.00 98.62 615 CYS A O 1
ATOM 4686 N N . VAL A 1 616 ? -0.273 -3.505 -2.059 1.00 98.88 616 VAL A N 1
ATOM 4687 C CA . VAL A 1 616 ? -0.687 -2.325 -2.819 1.00 98.88 616 VAL A CA 1
ATOM 4688 C C . VAL A 1 616 ? -0.599 -1.117 -1.891 1.00 98.88 616 VAL A C 1
ATOM 4690 O O . VAL A 1 616 ? -1.116 -1.169 -0.774 1.00 98.88 616 VAL A O 1
ATOM 4693 N N . SER A 1 617 ? 0.039 -0.037 -2.343 1.00 98.69 617 SER A N 1
ATOM 4694 C CA . SER A 1 617 ? 0.142 1.223 -1.602 1.00 98.69 617 SER A CA 1
ATOM 4695 C C . SER A 1 617 ? -0.463 2.392 -2.389 1.00 98.69 617 SER A C 1
ATOM 4697 O O . SER A 1 617 ? -0.133 2.627 -3.552 1.00 98.69 617 SER A O 1
ATOM 4699 N N . ILE A 1 618 ? -1.375 3.128 -1.747 1.00 98.88 618 ILE A N 1
ATOM 4700 C CA . ILE A 1 618 ? -2.166 4.216 -2.342 1.00 98.88 618 ILE A CA 1
ATOM 4701 C C . ILE A 1 618 ? -1.727 5.547 -1.730 1.00 98.88 618 ILE A C 1
ATOM 4703 O O . ILE A 1 618 ? -1.993 5.832 -0.563 1.00 98.88 618 ILE A O 1
ATOM 4707 N N . GLY A 1 619 ? -1.026 6.356 -2.514 1.00 98.12 619 GLY A N 1
ATOM 4708 C CA . GLY A 1 619 ? -0.530 7.676 -2.146 1.00 98.12 619 GLY A CA 1
ATOM 4709 C C . GLY A 1 619 ? -1.558 8.796 -2.317 1.00 98.12 619 GLY A C 1
ATOM 4710 O O . GLY A 1 619 ? -2.705 8.585 -2.711 1.00 98.12 619 GLY A O 1
ATOM 4711 N N . ALA A 1 620 ? -1.124 10.021 -2.020 1.00 97.38 620 ALA A N 1
ATOM 4712 C CA . ALA A 1 620 ? -1.959 11.213 -2.126 1.00 97.38 620 ALA A CA 1
ATOM 4713 C C . ALA A 1 620 ? -2.399 11.492 -3.574 1.00 97.38 620 ALA A C 1
ATOM 4715 O O . ALA A 1 620 ? -1.715 11.128 -4.530 1.00 97.38 620 ALA A O 1
ATOM 4716 N N . GLY A 1 621 ? -3.536 12.173 -3.719 1.00 97.19 621 GLY A N 1
ATOM 4717 C CA . GLY A 1 621 ? -4.084 12.610 -5.001 1.00 97.19 621 GLY A CA 1
ATOM 4718 C C . GLY A 1 621 ? -4.768 11.504 -5.802 1.00 97.19 621 GLY A C 1
ATOM 4719 O O . GLY A 1 621 ? -5.032 11.720 -6.979 1.00 97.19 621 GLY A O 1
ATOM 4720 N N . CYS A 1 622 ? -5.024 10.336 -5.204 1.00 98.62 622 CYS A N 1
ATOM 4721 C CA . CYS A 1 622 ? -5.696 9.227 -5.878 1.00 98.62 622 CYS A CA 1
ATOM 4722 C C . CYS A 1 622 ? -7.202 9.238 -5.610 1.00 98.62 622 CYS A C 1
ATOM 4724 O O . CYS A 1 622 ? -7.625 9.400 -4.464 1.00 98.62 622 CYS A O 1
ATOM 4726 N N . TYR A 1 623 ? -8.007 8.993 -6.642 1.00 98.12 623 TYR A N 1
ATOM 4727 C CA . TYR A 1 623 ? -9.436 8.733 -6.474 1.00 98.12 623 TYR A CA 1
ATOM 4728 C C . TYR A 1 623 ? -9.977 7.720 -7.482 1.00 98.12 623 TYR A C 1
ATOM 4730 O O . TYR A 1 623 ? -9.425 7.561 -8.574 1.00 98.12 623 TYR A O 1
ATOM 4738 N N . ASN A 1 624 ? -11.088 7.069 -7.126 1.00 98.75 624 ASN A N 1
ATOM 4739 C CA . ASN A 1 624 ? -11.725 6.027 -7.937 1.00 98.75 624 ASN A CA 1
ATOM 4740 C C . ASN A 1 624 ? -10.754 4.871 -8.233 1.00 98.75 624 ASN A C 1
ATOM 4742 O O . ASN A 1 624 ? -10.322 4.660 -9.371 1.00 98.75 624 ASN A O 1
ATOM 4746 N N . VAL A 1 625 ? -10.366 4.165 -7.173 1.00 98.94 625 VAL A N 1
ATOM 4747 C CA . VAL A 1 625 ? -9.476 3.000 -7.239 1.00 98.94 625 VAL A CA 1
ATOM 4748 C C . VAL A 1 625 ? -10.274 1.762 -6.856 1.00 98.94 625 VAL A C 1
ATOM 4750 O O . VAL A 1 625 ? -10.851 1.714 -5.772 1.00 98.94 625 VAL A O 1
ATOM 4753 N N . ASP A 1 626 ? -10.284 0.763 -7.730 1.00 98.94 626 ASP A N 1
ATOM 4754 C CA . ASP A 1 626 ? -10.997 -0.499 -7.545 1.00 98.94 626 ASP A CA 1
ATOM 4755 C C . ASP A 1 626 ? -10.011 -1.673 -7.570 1.00 98.94 626 ASP A C 1
ATOM 4757 O O . ASP A 1 626 ? -9.348 -1.943 -8.575 1.00 98.94 626 ASP A O 1
ATOM 4761 N N . ILE A 1 627 ? -9.891 -2.356 -6.436 1.00 98.94 627 ILE A N 1
ATOM 4762 C CA . ILE A 1 627 ? -8.999 -3.490 -6.210 1.00 98.94 627 ILE A CA 1
ATOM 4763 C C . ILE A 1 627 ? -9.872 -4.709 -5.943 1.00 98.94 627 ILE A C 1
ATOM 4765 O O . ILE A 1 627 ? -10.678 -4.702 -5.014 1.00 98.94 627 ILE A O 1
ATOM 4769 N N . ARG A 1 628 ? -9.710 -5.774 -6.728 1.00 98.88 628 ARG A N 1
ATOM 4770 C CA . ARG A 1 628 ? -10.588 -6.945 -6.624 1.00 98.88 628 ARG A CA 1
ATOM 4771 C C . ARG A 1 628 ? -9.864 -8.252 -6.876 1.00 98.88 628 ARG A C 1
ATOM 4773 O O . ARG A 1 628 ? -9.064 -8.345 -7.804 1.00 98.88 628 ARG A O 1
ATOM 4780 N N . ASN A 1 629 ? -10.208 -9.288 -6.115 1.00 98.81 629 ASN A N 1
ATOM 4781 C CA . ASN A 1 629 ? -9.667 -10.633 -6.307 1.00 98.81 629 ASN A CA 1
ATOM 4782 C C . ASN A 1 629 ? -8.130 -10.661 -6.306 1.00 98.81 629 ASN A C 1
ATOM 4784 O O . ASN A 1 629 ? -7.506 -11.200 -7.222 1.00 98.81 629 ASN A O 1
ATOM 4788 N N . ILE A 1 630 ? -7.508 -10.028 -5.306 1.00 98.69 630 ILE A N 1
ATOM 4789 C CA . ILE A 1 630 ? -6.055 -10.085 -5.136 1.00 98.69 630 ILE A CA 1
ATOM 4790 C C . ILE A 1 630 ? -5.671 -10.974 -3.956 1.00 98.69 630 ILE A C 1
ATOM 4792 O O . ILE A 1 630 ? -6.357 -11.017 -2.937 1.00 98.69 630 ILE A O 1
ATOM 4796 N N . THR A 1 631 ? -4.555 -11.687 -4.090 1.00 98.88 631 THR A N 1
ATOM 4797 C CA . THR A 1 631 ? -3.935 -12.436 -2.993 1.00 98.88 631 THR A CA 1
ATOM 4798 C C . THR A 1 631 ? -2.645 -11.743 -2.581 1.00 98.88 631 THR A C 1
ATOM 4800 O O . THR A 1 631 ? -1.668 -11.756 -3.329 1.00 98.88 631 THR A O 1
ATOM 4803 N N . CYS A 1 632 ? -2.634 -11.171 -1.384 1.00 98.62 632 CYS A N 1
ATOM 4804 C CA . CYS A 1 632 ? -1.481 -10.531 -0.767 1.00 98.62 632 CYS A CA 1
ATOM 4805 C C . CYS A 1 632 ? -0.884 -11.460 0.286 1.00 98.62 632 CYS A C 1
ATOM 4807 O O . CYS A 1 632 ? -1.597 -11.872 1.200 1.00 98.62 632 CYS A O 1
ATOM 4809 N N . GLY A 1 633 ? 0.406 -11.776 0.220 1.00 95.81 633 GLY A N 1
ATOM 4810 C CA . GLY A 1 633 ? 1.040 -12.446 1.350 1.00 95.81 633 GLY A CA 1
ATOM 4811 C C . GLY A 1 633 ? 2.149 -13.439 1.038 1.00 95.81 633 GLY A C 1
ATOM 4812 O O . GLY A 1 633 ? 1.933 -14.324 0.201 1.00 95.81 633 GLY A O 1
ATOM 4813 N N . PRO A 1 634 ? 3.274 -13.383 1.780 1.00 97.75 634 PRO A N 1
ATOM 4814 C CA . PRO A 1 634 ? 3.613 -12.386 2.815 1.00 97.75 634 PRO A CA 1
ATOM 4815 C C . PRO A 1 634 ? 3.766 -10.957 2.257 1.00 97.75 634 PRO A C 1
ATOM 4817 O O . PRO A 1 634 ? 4.108 -10.798 1.089 1.00 97.75 634 PRO A O 1
ATOM 4820 N N . SER A 1 635 ? 3.446 -9.936 3.066 1.00 98.12 635 SER A N 1
ATOM 4821 C CA . SER A 1 635 ? 3.521 -8.499 2.721 1.00 98.12 635 SER A CA 1
ATOM 4822 C C . SER A 1 635 ? 3.255 -7.605 3.953 1.00 98.12 635 SER A C 1
ATOM 4824 O O . SER A 1 635 ? 3.035 -8.104 5.058 1.00 98.12 635 SER A O 1
ATOM 4826 N N . HIS A 1 636 ? 3.182 -6.283 3.773 1.00 97.81 636 HIS A N 1
ATOM 4827 C CA . HIS A 1 636 ? 2.615 -5.332 4.739 1.00 97.81 636 HIS A CA 1
ATOM 4828 C C . HIS A 1 636 ? 1.120 -5.028 4.511 1.00 97.81 636 HIS A C 1
ATOM 4830 O O . HIS A 1 636 ? 0.592 -4.127 5.167 1.00 97.81 636 HIS A O 1
ATOM 4836 N N . GLY A 1 637 ? 0.437 -5.773 3.638 1.00 98.25 637 GLY A N 1
ATOM 4837 C CA . GLY A 1 637 ? -0.996 -5.624 3.376 1.00 98.25 637 GLY A CA 1
ATOM 4838 C C . GLY A 1 637 ? -1.335 -4.567 2.325 1.00 98.25 637 GLY A C 1
ATOM 4839 O O . GLY A 1 637 ? -0.478 -4.126 1.557 1.00 98.25 637 GLY A O 1
ATOM 4840 N N . ILE A 1 638 ? -2.607 -4.180 2.274 1.00 98.81 638 ILE A N 1
ATOM 4841 C CA . ILE A 1 638 ? -3.131 -3.145 1.374 1.00 98.81 638 ILE A CA 1
ATOM 4842 C C . ILE A 1 638 ? -3.214 -1.839 2.162 1.00 98.81 638 ILE A C 1
ATOM 4844 O O . ILE A 1 638 ? -3.967 -1.739 3.133 1.00 98.81 638 ILE A O 1
ATOM 4848 N N . SER A 1 639 ? -2.435 -0.840 1.753 1.00 98.62 639 SER A N 1
ATOM 4849 C CA . SER A 1 639 ? -2.230 0.381 2.530 1.00 98.62 639 SER A CA 1
ATOM 4850 C C . SER A 1 639 ? -2.664 1.640 1.787 1.00 98.62 639 SER A C 1
ATOM 4852 O O . SER A 1 639 ? -2.170 1.940 0.704 1.00 98.62 639 SER A O 1
ATOM 4854 N N . ILE A 1 640 ? -3.499 2.456 2.425 1.00 98.81 640 ILE A N 1
ATOM 4855 C CA . ILE A 1 640 ? -3.706 3.861 2.074 1.00 98.81 640 ILE A CA 1
ATOM 4856 C C . ILE A 1 640 ? -2.695 4.698 2.865 1.00 98.81 640 ILE A C 1
ATOM 4858 O O . ILE A 1 640 ? -2.716 4.736 4.096 1.00 98.81 640 ILE A O 1
ATOM 4862 N N . GLY A 1 641 ? -1.794 5.364 2.150 1.00 95.38 641 GLY A N 1
ATOM 4863 C CA . GLY A 1 641 ? -0.733 6.206 2.685 1.00 95.38 641 GLY A CA 1
ATOM 4864 C C . GLY A 1 641 ? 0.675 5.610 2.590 1.00 95.38 641 GLY A C 1
ATOM 4865 O O . GLY A 1 641 ? 0.916 4.608 1.931 1.00 95.38 641 GLY A O 1
ATOM 4866 N N . SER A 1 642 ? 1.672 6.202 3.251 1.00 94.94 642 SER A N 1
ATOM 4867 C CA . SER A 1 642 ? 1.532 7.241 4.280 1.00 94.94 642 SER A CA 1
ATOM 4868 C C . SER A 1 642 ? 1.140 8.604 3.711 1.00 94.94 642 SER A C 1
ATOM 4870 O O . SER A 1 642 ? 1.812 9.099 2.809 1.00 94.94 642 SER A O 1
ATOM 4872 N N . LEU A 1 643 ? 0.105 9.231 4.267 1.00 96.31 643 LEU A N 1
ATOM 4873 C CA . LEU A 1 643 ? -0.426 10.514 3.790 1.00 96.31 643 LEU A CA 1
ATOM 4874 C C . LEU A 1 643 ? -0.005 11.687 4.678 1.00 96.31 643 LEU A C 1
ATOM 4876 O O . LEU A 1 643 ? 0.132 11.525 5.885 1.00 96.31 643 LEU A O 1
ATOM 4880 N N . GLY A 1 644 ? 0.175 12.874 4.096 1.00 92.62 644 GLY A N 1
ATOM 4881 C CA . GLY A 1 644 ? 0.419 14.109 4.853 1.00 92.62 644 GLY A CA 1
ATOM 4882 C C . GLY A 1 644 ? 1.854 14.303 5.357 1.00 92.62 644 GLY A C 1
ATOM 4883 O O . GLY A 1 644 ? 2.090 15.064 6.294 1.00 92.62 644 GLY A O 1
ATOM 4884 N N . LEU A 1 645 ? 2.832 13.624 4.744 1.00 90.81 645 LEU A N 1
ATOM 4885 C CA . LEU A 1 645 ? 4.253 13.745 5.088 1.00 90.81 645 LEU A CA 1
ATOM 4886 C C . LEU A 1 645 ? 4.692 15.219 5.111 1.00 90.81 645 LEU A C 1
ATOM 4888 O O . LEU A 1 645 ? 4.419 15.955 4.164 1.00 90.81 645 LEU A O 1
ATOM 4892 N N . ARG A 1 646 ? 5.423 15.634 6.156 1.00 87.69 646 ARG A N 1
ATOM 4893 C CA . ARG A 1 646 ? 5.906 17.021 6.345 1.00 87.69 646 ARG A CA 1
ATOM 4894 C C . ARG A 1 646 ? 4.774 18.059 6.339 1.00 87.69 646 ARG A C 1
ATOM 4896 O O . ARG A 1 646 ? 4.910 19.112 5.721 1.00 87.69 646 ARG A O 1
ATOM 4903 N N . ASN A 1 647 ? 3.675 17.753 7.025 1.00 89.50 647 ASN A N 1
ATOM 4904 C CA . ASN A 1 647 ? 2.506 18.626 7.165 1.00 89.50 647 ASN A CA 1
ATOM 4905 C C . ASN A 1 647 ? 1.886 19.012 5.810 1.00 89.50 647 ASN A C 1
ATOM 4907 O O . ASN A 1 647 ? 1.345 20.104 5.642 1.00 89.50 647 ASN A O 1
ATOM 4911 N N . SER A 1 648 ? 2.008 18.126 4.818 1.00 91.94 648 SER A N 1
ATOM 4912 C CA . SER A 1 648 ? 1.414 18.329 3.498 1.00 91.94 648 SER A CA 1
ATOM 4913 C C . SER A 1 648 ? -0.077 17.997 3.500 1.00 91.94 648 SER A C 1
ATOM 4915 O O . SER A 1 648 ? -0.564 17.218 4.326 1.00 91.94 648 SER A O 1
ATOM 4917 N N . ARG A 1 649 ? -0.794 18.578 2.534 1.00 93.62 649 ARG A N 1
ATOM 4918 C CA . ARG A 1 649 ? -2.181 18.221 2.240 1.00 93.62 649 ARG A CA 1
ATOM 4919 C C . ARG A 1 649 ? -2.216 16.942 1.405 1.00 93.62 649 ARG A C 1
ATOM 4921 O O . ARG A 1 649 ? -1.519 16.855 0.396 1.00 93.62 649 ARG A O 1
ATOM 4928 N N . ALA A 1 650 ? -3.038 15.974 1.796 1.00 95.62 650 ALA A N 1
ATOM 4929 C CA . ALA A 1 650 ? -3.210 14.707 1.101 1.00 95.62 650 ALA A CA 1
ATOM 4930 C C . ALA A 1 650 ? -4.693 14.343 0.969 1.00 95.62 650 ALA A C 1
ATOM 4932 O O . ALA A 1 650 ? -5.445 14.399 1.937 1.00 95.62 650 ALA A O 1
ATOM 4933 N N . CYS A 1 651 ? -5.084 13.966 -0.247 1.00 96.44 651 CYS A N 1
ATOM 4934 C CA . CYS A 1 651 ? -6.461 13.665 -0.620 1.00 96.44 651 CYS A CA 1
ATOM 4935 C C . CYS A 1 651 ? -6.548 12.266 -1.212 1.00 96.44 651 CYS A C 1
ATOM 4937 O O . CYS A 1 651 ? -5.825 11.978 -2.165 1.00 96.44 651 CYS A O 1
ATOM 4939 N N . VAL A 1 652 ? -7.413 11.419 -0.661 1.00 98.38 652 VAL A N 1
ATOM 4940 C CA . VAL A 1 652 ? -7.736 10.100 -1.211 1.00 98.38 652 VAL A CA 1
ATOM 4941 C C . VAL A 1 652 ? -9.237 9.876 -1.085 1.00 98.38 652 VAL A C 1
ATOM 4943 O O . VAL A 1 652 ? -9.804 10.090 -0.014 1.00 98.38 652 VAL A O 1
ATOM 4946 N N . SER A 1 653 ? -9.904 9.450 -2.154 1.00 98.25 653 SER A N 1
ATOM 4947 C CA . SER A 1 653 ? -11.339 9.174 -2.073 1.00 98.25 653 SER A CA 1
ATOM 4948 C C . SER A 1 653 ? -11.821 8.081 -3.011 1.00 98.25 653 SER A C 1
ATOM 4950 O O . SER A 1 653 ? -11.201 7.807 -4.036 1.00 98.25 653 SER A O 1
ATOM 4952 N N . ASN A 1 654 ? -12.954 7.466 -2.671 1.00 98.56 654 ASN A N 1
ATOM 4953 C CA . ASN A 1 654 ? -13.593 6.436 -3.489 1.00 98.56 654 ASN A CA 1
ATOM 4954 C C . ASN A 1 654 ? -12.633 5.269 -3.797 1.00 98.56 654 ASN A C 1
ATOM 4956 O O . ASN A 1 654 ? -12.220 5.055 -4.940 1.00 98.56 654 ASN A O 1
ATOM 4960 N N . ILE A 1 655 ? -12.230 4.563 -2.740 1.00 98.88 655 ILE A N 1
ATOM 4961 C CA . ILE A 1 655 ? -11.358 3.386 -2.815 1.00 98.88 655 ILE A CA 1
ATOM 4962 C C . ILE A 1 655 ? -12.187 2.157 -2.469 1.00 98.88 655 ILE A C 1
ATOM 4964 O O . ILE A 1 655 ? -12.817 2.123 -1.417 1.00 98.88 655 ILE A O 1
ATOM 4968 N N . THR A 1 656 ? -12.167 1.142 -3.322 1.00 98.94 656 THR A N 1
ATOM 4969 C CA . THR A 1 656 ? -12.870 -0.121 -3.086 1.00 98.94 656 THR A CA 1
ATOM 4970 C C . THR A 1 656 ? -11.884 -1.276 -3.148 1.00 98.94 656 THR A C 1
ATOM 4972 O O . THR A 1 656 ? -11.108 -1.385 -4.094 1.00 98.94 656 THR A O 1
ATOM 4975 N N . VAL A 1 657 ? -11.905 -2.132 -2.130 1.00 98.94 657 VAL A N 1
ATOM 4976 C CA . VAL A 1 657 ? -11.150 -3.384 -2.067 1.00 98.94 657 VAL A CA 1
ATOM 4977 C C . VAL A 1 657 ? -12.140 -4.512 -1.824 1.00 98.94 657 VAL A C 1
ATOM 4979 O O . VAL A 1 657 ? -12.819 -4.516 -0.798 1.00 98.94 657 VAL A O 1
ATOM 4982 N N . THR A 1 658 ? -12.236 -5.449 -2.764 1.00 98.88 658 THR A N 1
ATOM 4983 C CA . THR A 1 658 ? -13.242 -6.520 -2.756 1.00 98.88 658 THR A CA 1
ATOM 4984 C C . THR A 1 658 ? -12.641 -7.901 -3.003 1.00 98.88 658 THR A C 1
ATOM 4986 O O . THR A 1 658 ? -11.616 -8.042 -3.676 1.00 98.88 658 THR A O 1
ATOM 4989 N N . ASP A 1 659 ? -13.284 -8.936 -2.463 1.00 98.75 659 ASP A N 1
ATOM 4990 C CA . ASP A 1 659 ? -13.049 -10.350 -2.795 1.00 98.75 659 ASP A CA 1
ATOM 4991 C C . ASP A 1 659 ? -11.578 -10.780 -2.683 1.00 98.75 659 ASP A C 1
ATOM 4993 O O . ASP A 1 659 ? -11.061 -11.489 -3.540 1.00 98.75 659 ASP A O 1
ATOM 4997 N N . SER A 1 660 ? -10.857 -10.286 -1.678 1.00 98.88 660 SER A N 1
ATOM 4998 C CA . SER A 1 660 ? -9.395 -10.398 -1.615 1.00 98.88 660 SER A CA 1
ATOM 4999 C C . SER A 1 660 ? -8.925 -11.245 -0.439 1.00 98.88 660 SER A C 1
ATOM 5001 O O . SER A 1 660 ? -9.609 -11.381 0.571 1.00 98.88 660 SER A O 1
ATOM 5003 N N . VAL A 1 661 ? -7.726 -11.811 -0.558 1.00 98.88 661 VAL A N 1
ATOM 5004 C CA . VAL A 1 661 ? -7.098 -12.630 0.483 1.00 98.88 661 VAL A CA 1
ATOM 5005 C C . VAL A 1 661 ? -5.822 -11.947 0.949 1.00 98.88 661 VAL A C 1
ATOM 5007 O O . VAL A 1 661 ? -4.950 -11.650 0.134 1.00 98.88 661 VAL A O 1
ATOM 5010 N N . VAL A 1 662 ? -5.672 -11.745 2.256 1.00 98.88 662 VAL A N 1
ATOM 5011 C CA . VAL A 1 662 ? -4.415 -11.303 2.864 1.00 98.88 662 VAL A CA 1
ATOM 5012 C C . VAL A 1 662 ? -3.919 -12.379 3.820 1.00 98.88 662 VAL A C 1
ATOM 5014 O O . VAL A 1 662 ? -4.621 -12.765 4.747 1.00 98.88 662 VAL A O 1
ATOM 5017 N N . LYS A 1 663 ? -2.704 -12.880 3.602 1.00 98.19 663 LYS A N 1
ATOM 5018 C CA . LYS A 1 663 ? -2.139 -13.992 4.375 1.00 98.19 663 LYS A CA 1
ATOM 5019 C C . LYS A 1 663 ? -0.717 -13.724 4.835 1.00 98.19 663 LYS A C 1
ATOM 5021 O O . LYS A 1 663 ? 0.040 -13.048 4.141 1.00 98.19 663 LYS A O 1
ATOM 5026 N N . HIS A 1 664 ? -0.352 -14.243 6.004 1.00 97.19 664 HIS A N 1
ATOM 5027 C CA . HIS A 1 664 ? 1.001 -14.199 6.577 1.00 97.19 664 HIS A CA 1
ATOM 5028 C C . HIS A 1 664 ? 1.679 -12.825 6.433 1.00 97.19 664 HIS A C 1
ATOM 5030 O O . HIS A 1 664 ? 2.850 -12.722 6.067 1.00 97.19 664 HIS A O 1
ATOM 5036 N N . SER A 1 665 ? 0.898 -11.765 6.639 1.00 97.88 665 SER A N 1
ATOM 5037 C CA . SER A 1 665 ? 1.286 -10.379 6.385 1.00 97.88 665 SER A CA 1
ATOM 5038 C C . SER A 1 665 ? 1.276 -9.580 7.682 1.00 97.88 665 SER A C 1
ATOM 5040 O O . SER A 1 665 ? 0.524 -9.886 8.611 1.00 97.88 665 SER A O 1
ATOM 5042 N N . ASP A 1 666 ? 2.092 -8.530 7.742 1.00 96.69 666 ASP A N 1
ATOM 5043 C CA . ASP A 1 666 ? 2.174 -7.673 8.927 1.00 96.69 666 ASP A CA 1
ATOM 5044 C C . ASP A 1 666 ? 0.877 -6.903 9.171 1.00 96.69 666 ASP A C 1
ATOM 5046 O O . ASP A 1 666 ? 0.514 -6.644 10.317 1.00 96.69 666 ASP A O 1
ATOM 5050 N N . ASN A 1 667 ? 0.162 -6.541 8.107 1.00 98.12 667 ASN A N 1
ATOM 5051 C CA . ASN A 1 667 ? -1.140 -5.891 8.193 1.00 98.12 667 ASN A CA 1
ATOM 5052 C C . ASN A 1 667 ? -2.083 -6.483 7.145 1.00 98.12 667 ASN A C 1
ATOM 5054 O O . ASN A 1 667 ? -1.627 -7.048 6.149 1.00 98.12 667 ASN A O 1
ATOM 5058 N N . GLY A 1 668 ? -3.385 -6.354 7.382 1.00 98.38 668 GLY A N 1
ATOM 5059 C CA . GLY A 1 668 ? -4.422 -6.684 6.412 1.00 98.38 668 GLY A CA 1
ATOM 5060 C C . GLY A 1 668 ? -4.713 -5.468 5.549 1.00 98.38 668 GLY A C 1
ATOM 5061 O O . GLY A 1 668 ? -4.075 -5.240 4.521 1.00 98.38 668 GLY A O 1
ATOM 5062 N N . ILE A 1 669 ? -5.648 -4.656 6.024 1.00 98.62 669 ILE A N 1
ATOM 5063 C CA . ILE A 1 669 ? -6.053 -3.383 5.433 1.00 98.62 669 ILE A CA 1
ATOM 5064 C C . ILE A 1 669 ? -5.659 -2.237 6.363 1.00 98.62 669 ILE A C 1
ATOM 5066 O O . ILE A 1 669 ? -5.912 -2.268 7.570 1.00 98.62 669 ILE A O 1
ATOM 5070 N N . ARG A 1 670 ? -4.985 -1.231 5.803 1.00 98.44 670 ARG A N 1
ATOM 5071 C CA . ARG A 1 670 ? -4.302 -0.200 6.586 1.00 98.44 670 ARG A CA 1
ATOM 5072 C C . ARG A 1 670 ? -4.543 1.199 6.047 1.00 98.44 670 ARG A C 1
ATOM 5074 O O . ARG A 1 670 ? -4.396 1.437 4.855 1.00 98.44 670 ARG A O 1
ATOM 5081 N N . ILE A 1 671 ? -4.798 2.151 6.940 1.00 98.62 671 ILE A N 1
ATOM 5082 C CA . ILE A 1 671 ? -4.750 3.589 6.651 1.00 98.62 671 ILE A CA 1
ATOM 5083 C C . ILE A 1 671 ? -3.687 4.215 7.553 1.00 98.62 671 ILE A C 1
ATOM 5085 O O . ILE A 1 671 ? -3.765 4.101 8.773 1.00 98.62 671 ILE A O 1
ATOM 5089 N N . LYS A 1 672 ? -2.676 4.858 6.964 1.00 96.31 672 LYS A N 1
ATOM 5090 C CA . LYS A 1 672 ? -1.554 5.474 7.689 1.00 96.31 672 LYS A CA 1
ATOM 5091 C C . LYS A 1 672 ? -1.390 6.940 7.299 1.00 96.31 672 LYS A C 1
ATOM 5093 O O . LYS A 1 672 ? -1.208 7.266 6.123 1.00 96.31 672 LYS A O 1
ATOM 5098 N N . THR A 1 673 ? -1.412 7.840 8.276 1.00 95.50 673 THR A N 1
ATOM 5099 C CA . THR A 1 673 ? -1.260 9.284 8.047 1.00 95.50 673 THR A CA 1
ATOM 5100 C C . THR A 1 673 ? -0.249 9.872 9.018 1.00 95.50 673 THR A C 1
ATOM 5102 O O . THR A 1 673 ? -0.246 9.533 10.197 1.00 95.50 673 THR A O 1
ATOM 5105 N N . TRP A 1 674 ? 0.597 10.767 8.527 1.00 92.00 674 TRP A N 1
ATOM 5106 C CA . TRP A 1 674 ? 1.578 11.477 9.332 1.00 92.00 674 TRP A CA 1
ATOM 5107 C C . TRP A 1 674 ? 0.908 12.485 10.262 1.00 92.00 674 TRP A C 1
ATOM 5109 O O . TRP A 1 674 ? 0.034 13.249 9.840 1.00 92.00 674 TRP A O 1
ATOM 5119 N N . GLN A 1 675 ? 1.401 12.555 11.499 1.00 88.25 675 GLN A N 1
ATOM 5120 C CA . GLN A 1 675 ? 1.067 13.652 12.405 1.00 88.25 675 GLN A CA 1
ATOM 5121 C C . GLN A 1 675 ? 1.440 14.993 11.762 1.00 88.25 675 GLN A C 1
ATOM 5123 O O . GLN A 1 675 ? 2.526 15.139 11.198 1.00 88.25 675 GLN A O 1
ATOM 5128 N N . GLY A 1 676 ? 0.556 15.978 11.880 1.00 88.25 676 GLY A N 1
ATOM 5129 C CA . GLY A 1 676 ? 0.710 17.310 11.301 1.00 88.25 676 GLY A CA 1
ATOM 5130 C C . GLY A 1 676 ? 0.133 17.461 9.890 1.00 88.25 676 GLY A C 1
ATOM 5131 O O . GLY A 1 676 ? -0.021 18.592 9.428 1.00 88.25 676 GLY A O 1
ATOM 5132 N N . GLY A 1 677 ? -0.204 16.360 9.206 1.00 90.44 677 GLY A N 1
ATOM 5133 C CA . GLY A 1 677 ? -0.811 16.377 7.869 1.00 90.44 677 GLY A CA 1
ATOM 5134 C C . GLY A 1 677 ? -2.203 17.022 7.822 1.00 90.44 677 GLY A C 1
ATOM 5135 O O . GLY A 1 677 ? -2.831 17.245 8.856 1.00 90.44 677 GLY A O 1
ATOM 5136 N N . SER A 1 678 ? -2.693 17.305 6.612 1.00 92.44 678 SER A N 1
ATOM 5137 C CA . SER A 1 678 ? -4.040 17.848 6.362 1.00 92.44 678 SER A CA 1
ATOM 5138 C C . SER A 1 678 ? -4.683 17.237 5.107 1.00 92.44 678 SER A C 1
ATOM 5140 O O . SER A 1 678 ? -4.034 16.493 4.373 1.00 92.44 678 SER A O 1
ATOM 5142 N N . GLY A 1 679 ? -5.956 17.539 4.837 1.00 93.94 679 GLY A N 1
ATOM 5143 C CA . GLY A 1 679 ? -6.738 16.949 3.738 1.00 93.94 679 GLY A CA 1
ATOM 5144 C C . GLY A 1 679 ? -7.685 15.851 4.226 1.00 93.94 679 GLY A C 1
ATOM 5145 O O . GLY A 1 679 ? -8.058 15.857 5.401 1.00 93.94 679 GLY A O 1
ATOM 5146 N N . SER A 1 680 ? -8.087 14.925 3.350 1.00 95.56 680 SER A N 1
ATOM 5147 C CA . SER A 1 680 ? -9.060 13.879 3.688 1.00 95.56 680 SER A CA 1
ATOM 5148 C C . SER A 1 680 ? -8.814 12.522 3.017 1.00 95.56 680 SER A C 1
ATOM 5150 O O . SER A 1 680 ? -8.329 12.431 1.888 1.00 95.56 680 SER A O 1
ATOM 5152 N N . VAL A 1 681 ? -9.203 11.463 3.730 1.00 98.06 681 VAL A N 1
ATOM 5153 C CA . VAL A 1 681 ? -9.467 10.112 3.223 1.00 98.06 681 VAL A CA 1
ATOM 5154 C C . VAL A 1 681 ? -10.954 9.851 3.412 1.00 98.06 681 VAL A C 1
ATOM 5156 O O . VAL A 1 681 ? -11.432 9.906 4.543 1.00 98.06 681 VAL A O 1
ATOM 5159 N N . SER A 1 682 ? -11.689 9.601 2.330 1.00 97.12 682 SER A N 1
ATOM 5160 C CA . SER A 1 682 ? -13.144 9.421 2.420 1.00 97.12 682 SER A CA 1
ATOM 5161 C C . SER A 1 682 ? -13.704 8.406 1.434 1.00 97.12 682 SER A C 1
ATOM 5163 O O . SER A 1 682 ? -13.137 8.197 0.364 1.00 97.12 682 SER A O 1
ATOM 5165 N N . THR A 1 683 ? -14.848 7.805 1.766 1.00 97.81 683 THR A N 1
ATOM 5166 C CA . THR A 1 683 ? -15.542 6.836 0.898 1.00 97.81 683 THR A CA 1
ATOM 5167 C C . THR A 1 683 ? -14.624 5.662 0.552 1.00 97.81 683 THR A C 1
ATOM 5169 O O . THR A 1 683 ? -14.212 5.474 -0.593 1.00 97.81 683 THR A O 1
ATOM 5172 N N . VAL A 1 684 ? -14.238 4.899 1.571 1.00 98.88 684 VAL A N 1
ATOM 5173 C CA . VAL A 1 684 ? -13.397 3.709 1.408 1.00 98.88 684 VAL A CA 1
ATOM 5174 C C . VAL A 1 684 ? -14.207 2.481 1.784 1.00 98.88 684 VAL A C 1
ATOM 5176 O O . VAL A 1 684 ? -14.795 2.440 2.857 1.00 98.88 684 VAL A O 1
ATOM 5179 N N . THR A 1 685 ? -14.226 1.475 0.918 1.00 98.88 685 THR A N 1
ATOM 5180 C CA . THR A 1 685 ? -14.916 0.206 1.156 1.00 98.88 685 THR A CA 1
ATOM 5181 C C . THR A 1 685 ? -13.922 -0.941 1.128 1.00 98.88 685 THR A C 1
ATOM 5183 O O . THR A 1 685 ? -13.231 -1.151 0.134 1.00 98.88 685 THR A O 1
ATOM 5186 N N . PHE A 1 686 ? -13.889 -1.707 2.209 1.00 98.88 686 PHE A N 1
ATOM 5187 C CA . PHE A 1 686 ? -13.209 -2.988 2.313 1.00 98.88 686 PHE A CA 1
ATOM 5188 C C . PHE A 1 686 ? -14.279 -4.059 2.499 1.00 98.88 686 PHE A C 1
ATOM 5190 O O . PHE A 1 686 ? -14.923 -4.091 3.544 1.00 98.88 686 PHE A O 1
ATOM 5197 N N . ASN A 1 687 ? -14.489 -4.899 1.487 1.00 98.81 687 ASN A N 1
ATOM 5198 C CA . ASN A 1 687 ? -15.576 -5.872 1.466 1.00 98.81 687 ASN A CA 1
ATOM 5199 C C . ASN A 1 687 ? -15.091 -7.280 1.107 1.00 98.81 687 ASN A C 1
ATOM 5201 O O . ASN A 1 687 ? -14.303 -7.431 0.178 1.00 98.81 687 ASN A O 1
ATOM 5205 N N . ASN A 1 688 ? -15.608 -8.309 1.777 1.00 98.81 688 ASN A N 1
ATOM 5206 C CA . ASN A 1 688 ? -15.299 -9.714 1.490 1.00 98.81 688 ASN A CA 1
ATOM 5207 C C . ASN A 1 688 ? -13.781 -9.978 1.449 1.00 98.81 688 ASN A C 1
ATOM 5209 O O . ASN A 1 688 ? -13.205 -10.310 0.408 1.00 98.81 688 ASN A O 1
ATOM 5213 N N . ILE A 1 689 ? -13.114 -9.755 2.586 1.00 98.94 689 ILE A N 1
ATOM 5214 C CA . ILE A 1 689 ? -11.662 -9.931 2.714 1.00 98.94 689 ILE A CA 1
ATOM 5215 C C . ILE A 1 689 ? -11.370 -11.097 3.649 1.00 98.94 689 ILE A C 1
ATOM 5217 O O . ILE A 1 689 ? -11.749 -11.076 4.819 1.00 98.94 689 ILE A O 1
ATOM 5221 N N . GLN A 1 690 ? -10.653 -12.094 3.139 1.00 98.81 690 GLN A N 1
ATOM 5222 C CA . GLN A 1 690 ? -10.212 -13.249 3.912 1.00 98.81 690 GLN A CA 1
ATOM 5223 C C . GLN A 1 690 ? -8.813 -13.008 4.478 1.00 98.81 690 GLN A C 1
ATOM 5225 O O . GLN A 1 690 ? -7.881 -12.677 3.745 1.00 98.81 690 GLN A O 1
ATOM 5230 N N . MET A 1 691 ? -8.663 -13.199 5.782 1.00 98.50 691 MET A N 1
ATOM 5231 C CA . MET A 1 691 ? -7.419 -13.035 6.524 1.00 98.50 691 MET A CA 1
ATOM 5232 C C . MET A 1 691 ? -6.871 -14.407 6.929 1.00 98.50 691 MET A C 1
ATOM 5234 O O . MET A 1 691 ? -7.598 -15.245 7.454 1.00 98.50 691 MET A O 1
ATOM 5238 N N . ASP A 1 692 ? -5.578 -14.640 6.740 1.00 98.38 692 ASP A N 1
ATOM 5239 C CA . ASP A 1 692 ? -4.903 -15.841 7.241 1.00 98.38 692 ASP A CA 1
ATOM 5240 C C . ASP A 1 692 ? -3.629 -15.462 7.993 1.00 98.38 692 ASP A C 1
ATOM 5242 O O . ASP A 1 692 ? -2.634 -15.035 7.404 1.00 98.38 692 ASP A O 1
ATOM 5246 N N . THR A 1 693 ? -3.653 -15.638 9.313 1.00 96.94 693 THR A N 1
ATOM 5247 C CA . THR A 1 693 ? -2.509 -15.395 10.198 1.00 96.94 693 THR A CA 1
ATOM 5248 C C . THR A 1 693 ? -1.898 -14.004 9.960 1.00 96.94 693 THR A C 1
ATOM 5250 O O . THR A 1 693 ? -0.684 -13.836 9.822 1.00 96.94 693 THR A O 1
ATOM 5253 N N . VAL A 1 694 ? -2.758 -12.990 9.836 1.00 98.06 694 VAL A N 1
ATOM 5254 C CA . VAL A 1 694 ? -2.356 -11.592 9.614 1.00 98.06 694 VAL A CA 1
ATOM 5255 C C . VAL A 1 694 ? -2.098 -10.914 10.954 1.00 98.06 694 VAL A C 1
ATOM 5257 O O . VAL A 1 694 ? -2.886 -11.058 11.881 1.00 98.06 694 VAL A O 1
ATOM 5260 N N . ARG A 1 695 ? -1.007 -10.159 11.093 1.00 95.88 695 ARG A N 1
ATOM 5261 C CA . ARG A 1 695 ? -0.638 -9.584 12.395 1.00 95.88 695 ARG A CA 1
ATOM 5262 C C . ARG A 1 695 ? -1.517 -8.413 12.836 1.00 95.88 695 ARG A C 1
ATOM 5264 O O . ARG A 1 695 ? -1.960 -8.396 13.979 1.00 95.88 695 ARG A O 1
ATOM 5271 N N . ASN A 1 696 ? -1.779 -7.458 11.948 1.00 96.88 696 ASN A N 1
ATOM 5272 C CA . ASN A 1 696 ? -2.700 -6.342 12.192 1.00 96.88 696 ASN A CA 1
ATOM 5273 C C . ASN A 1 696 ? -3.782 -6.315 11.093 1.00 96.88 696 ASN A C 1
ATOM 5275 O O . ASN A 1 696 ? -3.636 -5.570 10.120 1.00 96.88 696 ASN A O 1
ATOM 5279 N N . PRO A 1 697 ? -4.826 -7.160 11.174 1.00 98.25 697 PRO A N 1
ATOM 5280 C CA . PRO A 1 697 ? -5.869 -7.258 10.155 1.00 98.25 697 PRO A CA 1
ATOM 5281 C C . PRO A 1 697 ? -6.486 -5.917 9.747 1.00 98.25 697 PRO A C 1
ATOM 5283 O O . PRO A 1 697 ? -6.541 -5.631 8.554 1.00 98.25 697 PRO A O 1
ATOM 5286 N N . ILE A 1 698 ? -6.909 -5.086 10.706 1.00 98.69 698 ILE A N 1
ATOM 5287 C CA . ILE A 1 698 ? -7.495 -3.765 10.435 1.00 98.69 698 ILE A CA 1
ATOM 5288 C C . ILE A 1 698 ? -6.752 -2.712 11.251 1.00 98.69 698 ILE A C 1
ATOM 5290 O O . ILE A 1 698 ? -6.707 -2.784 12.480 1.00 98.69 698 ILE A O 1
ATOM 5294 N N . ILE A 1 699 ? -6.180 -1.714 10.579 1.00 98.25 699 ILE A N 1
ATOM 5295 C CA . ILE A 1 699 ? -5.430 -0.657 11.258 1.00 98.25 699 ILE A CA 1
ATOM 5296 C C . ILE A 1 699 ? -5.677 0.724 10.645 1.00 98.25 699 ILE A C 1
ATOM 5298 O O . ILE A 1 699 ? -5.557 0.930 9.437 1.00 98.25 699 ILE A O 1
ATOM 5302 N N . ILE A 1 700 ? -5.965 1.691 11.514 1.00 98.38 700 ILE A N 1
ATOM 5303 C CA . ILE A 1 700 ? -5.870 3.121 11.233 1.00 98.38 700 ILE A CA 1
ATOM 5304 C C . ILE A 1 700 ? -4.815 3.693 12.178 1.00 98.38 700 ILE A C 1
ATOM 5306 O O . ILE A 1 700 ? -4.905 3.522 13.392 1.00 98.38 700 ILE A O 1
ATOM 5310 N N . ASP A 1 701 ? -3.811 4.360 11.621 1.00 95.44 701 ASP A N 1
ATOM 5311 C CA . ASP A 1 701 ? -2.746 5.015 12.376 1.00 95.44 701 ASP A CA 1
ATOM 5312 C C . ASP A 1 701 ? -2.549 6.451 11.877 1.00 95.44 701 ASP A C 1
ATOM 5314 O O . ASP A 1 701 ? -1.875 6.695 10.870 1.00 95.44 701 ASP A O 1
ATOM 5318 N N . GLN A 1 702 ? -3.148 7.414 12.586 1.00 94.44 702 GLN A N 1
ATOM 5319 C CA . GLN A 1 702 ? -2.916 8.845 12.360 1.00 94.44 702 GLN A CA 1
ATOM 5320 C C . GLN A 1 702 ? -1.701 9.392 13.135 1.00 94.44 702 GLN A C 1
ATOM 5322 O O . GLN A 1 702 ? -1.398 10.585 13.048 1.00 94.44 702 GLN A O 1
ATOM 5327 N N . TYR A 1 703 ? -0.982 8.534 13.865 1.00 91.19 703 TYR A N 1
ATOM 5328 C CA . TYR A 1 703 ? 0.224 8.869 14.624 1.00 91.19 703 TYR A CA 1
ATOM 5329 C C . TYR A 1 703 ? 1.506 8.406 13.916 1.00 91.19 703 TYR A C 1
ATOM 5331 O O . TYR A 1 703 ? 2.574 8.335 14.531 1.00 91.19 703 TYR A O 1
ATOM 5339 N N . TYR A 1 704 ? 1.423 8.126 12.609 1.00 87.75 704 TYR A N 1
ATOM 5340 C CA . TYR A 1 704 ? 2.525 7.554 11.849 1.00 87.75 704 TYR A CA 1
ATOM 5341 C C . TYR A 1 704 ? 3.775 8.442 11.908 1.00 87.75 704 TYR A C 1
ATOM 5343 O O . TYR A 1 704 ? 3.743 9.639 11.598 1.00 87.75 704 TYR A O 1
ATOM 5351 N N . CYS A 1 705 ? 4.897 7.828 12.286 1.00 78.75 705 CYS A N 1
ATOM 5352 C CA . CYS A 1 705 ? 6.169 8.502 12.491 1.00 78.75 705 CYS A CA 1
ATOM 5353 C C . CYS A 1 705 ? 7.354 7.550 12.243 1.00 78.75 705 CYS A C 1
ATOM 5355 O O . CYS A 1 705 ? 7.384 6.427 12.740 1.00 78.75 705 CYS A O 1
ATOM 5357 N N . GLN A 1 706 ? 8.375 8.008 11.508 1.00 65.81 706 GLN A N 1
ATOM 5358 C CA . GLN A 1 706 ? 9.577 7.208 11.207 1.00 65.81 706 GLN A CA 1
ATOM 5359 C C . GLN A 1 706 ? 10.660 7.237 12.303 1.00 65.81 706 GLN A C 1
ATOM 5361 O O . GLN A 1 706 ? 11.580 6.420 12.261 1.00 65.81 706 GLN A O 1
ATOM 5366 N N . THR A 1 707 ? 10.612 8.164 13.266 1.00 61.31 707 THR A N 1
ATOM 5367 C CA . THR A 1 707 ? 11.664 8.333 14.287 1.00 61.31 707 THR A CA 1
ATOM 5368 C C . THR A 1 707 ? 11.103 8.230 15.704 1.00 61.31 707 THR A C 1
ATOM 5370 O O . THR A 1 707 ? 9.971 8.598 15.975 1.00 61.31 707 THR A O 1
ATOM 5373 N N . LYS A 1 708 ? 11.903 7.779 16.676 1.00 56.25 708 LYS A N 1
ATOM 5374 C CA . LYS A 1 708 ? 11.455 7.650 18.082 1.00 56.25 708 LYS A CA 1
ATOM 5375 C C . LYS A 1 708 ? 11.182 8.994 18.797 1.00 56.25 708 LYS A C 1
ATOM 5377 O O . LYS A 1 708 ? 11.015 9.001 20.009 1.00 56.25 708 LYS A O 1
ATOM 5382 N N . GLY A 1 709 ? 11.188 10.121 18.080 1.00 57.78 709 GLY A N 1
ATOM 5383 C CA . GLY A 1 709 ? 11.138 11.472 18.642 1.00 57.78 709 GLY A CA 1
ATOM 5384 C C . GLY A 1 709 ? 10.192 12.428 17.918 1.00 57.78 709 GLY A C 1
ATOM 5385 O O . GLY A 1 709 ? 10.443 13.631 17.953 1.00 57.78 709 GLY A O 1
ATOM 5386 N N . CYS A 1 710 ? 9.145 11.937 17.242 1.00 65.50 710 CYS A N 1
ATOM 5387 C CA . CYS A 1 710 ? 8.126 12.846 16.717 1.00 65.50 710 CYS A CA 1
ATOM 5388 C C . CYS A 1 710 ? 7.455 13.605 17.862 1.00 65.50 710 CYS A C 1
ATOM 5390 O O . CYS A 1 710 ? 6.947 13.025 18.820 1.00 65.50 710 CYS A O 1
ATOM 5392 N N . THR A 1 711 ? 7.458 14.929 17.751 1.00 70.38 711 THR A N 1
ATOM 5393 C CA . THR A 1 711 ? 6.617 15.786 18.576 1.00 70.38 711 THR A CA 1
ATOM 5394 C C . THR A 1 711 ? 5.164 15.514 18.228 1.00 70.38 711 THR A C 1
ATOM 5396 O O . THR A 1 711 ? 4.814 15.548 17.047 1.00 70.38 711 THR A O 1
ATOM 5399 N N . ASN A 1 712 ? 4.317 15.305 19.236 1.00 72.38 712 ASN A N 1
ATOM 5400 C CA . ASN A 1 712 ? 2.881 15.213 19.008 1.00 72.38 712 ASN A CA 1
ATOM 5401 C C . ASN A 1 712 ? 2.380 16.491 18.333 1.00 72.38 712 ASN A C 1
ATOM 5403 O O . ASN A 1 712 ? 2.477 17.580 18.901 1.00 72.38 712 ASN A O 1
ATOM 5407 N N . GLN A 1 713 ? 1.869 16.341 17.115 1.00 77.88 713 GLN A N 1
ATOM 5408 C CA . GLN A 1 713 ? 1.197 17.407 16.382 1.00 77.88 713 GLN A CA 1
ATOM 5409 C C . GLN A 1 713 ? -0.309 17.188 16.456 1.00 77.88 713 GLN A C 1
ATOM 5411 O O . GLN A 1 713 ? -0.776 16.056 16.567 1.00 77.88 713 GLN A O 1
ATOM 5416 N N . THR A 1 714 ? -1.057 18.285 16.424 1.00 71.56 714 THR A N 1
ATOM 5417 C CA . THR A 1 714 ? -2.510 18.256 16.574 1.00 71.56 714 THR A CA 1
ATOM 5418 C C . THR A 1 714 ? -3.202 17.880 15.267 1.00 71.56 714 THR A C 1
ATOM 5420 O O . THR A 1 714 ? -4.034 16.978 15.276 1.00 71.56 714 THR A O 1
ATOM 5423 N N . SER A 1 715 ? -2.842 18.502 14.140 1.00 79.25 715 SER A N 1
ATOM 5424 C CA . SER A 1 715 ? -3.482 18.228 12.846 1.00 79.25 715 SER A CA 1
ATOM 5425 C C . SER A 1 715 ? -3.170 16.823 12.322 1.00 79.25 715 SER A C 1
ATOM 5427 O O . SER A 1 715 ? -2.097 16.269 12.567 1.00 79.25 715 SER A O 1
ATOM 5429 N N . ALA A 1 716 ? -4.119 16.247 11.593 1.00 85.38 716 ALA A N 1
ATOM 5430 C CA . ALA A 1 716 ? -3.955 15.018 10.827 1.00 85.38 716 ALA A CA 1
ATOM 5431 C C . ALA A 1 716 ? -4.885 15.057 9.604 1.00 85.38 716 ALA A C 1
ATOM 5433 O O . ALA A 1 716 ? -5.795 15.884 9.520 1.00 85.38 716 ALA A O 1
ATOM 5434 N N . VAL A 1 717 ? -4.663 14.150 8.654 1.00 93.50 717 VAL A N 1
ATOM 5435 C CA . VAL A 1 717 ? -5.562 13.961 7.506 1.00 93.50 717 VAL A CA 1
ATOM 5436 C C . VAL A 1 717 ? -6.905 13.445 8.022 1.00 93.50 717 VAL A C 1
ATOM 5438 O O . VAL A 1 717 ? -6.922 12.422 8.695 1.00 93.50 717 VAL A O 1
ATOM 5441 N N . TYR A 1 718 ? -8.016 14.118 7.723 1.00 94.38 718 TYR A N 1
ATOM 5442 C CA . TYR A 1 718 ? -9.346 13.718 8.194 1.00 94.38 718 TYR A CA 1
ATOM 5443 C C . TYR A 1 718 ? -9.778 12.383 7.574 1.00 94.38 718 TYR A C 1
ATOM 5445 O O . TYR A 1 718 ? -9.649 12.210 6.366 1.00 94.38 718 TYR A O 1
ATOM 5453 N N . ILE A 1 719 ? -10.294 11.448 8.371 1.00 96.56 719 ILE A N 1
ATOM 5454 C CA . ILE A 1 719 ? -10.731 10.129 7.891 1.00 96.56 719 ILE A CA 1
ATOM 5455 C C . ILE A 1 719 ? -12.238 10.001 8.121 1.00 96.56 719 ILE A C 1
ATOM 5457 O O . ILE A 1 719 ? -12.701 10.079 9.263 1.00 96.56 719 ILE A O 1
ATOM 5461 N N . SER A 1 720 ? -13.002 9.807 7.047 1.00 95.88 720 SER A N 1
ATOM 5462 C CA . SER A 1 720 ? -14.453 9.621 7.122 1.00 95.88 720 SER A CA 1
ATOM 5463 C C . SER A 1 720 ? -14.970 8.533 6.188 1.00 95.88 720 SER A C 1
ATOM 5465 O O . SER A 1 720 ? -14.318 8.182 5.211 1.00 95.88 720 SER A O 1
ATOM 5467 N N . ASP A 1 721 ? -16.165 8.017 6.468 1.00 96.81 721 ASP A N 1
ATOM 5468 C CA . ASP A 1 721 ? -16.931 7.171 5.542 1.00 96.81 721 ASP A CA 1
ATOM 5469 C C . ASP A 1 721 ? -16.146 5.919 5.111 1.00 96.81 721 ASP A C 1
ATOM 5471 O O . ASP A 1 721 ? -15.893 5.688 3.923 1.00 96.81 721 ASP A O 1
ATOM 5475 N N . ILE A 1 722 ? -15.712 5.138 6.104 1.00 98.62 722 ILE A N 1
ATOM 5476 C CA . ILE A 1 722 ? -14.946 3.905 5.900 1.00 98.62 722 ILE A CA 1
ATOM 5477 C C . ILE A 1 722 ? -15.838 2.715 6.242 1.00 98.62 722 ILE A C 1
ATOM 5479 O O . ILE A 1 722 ? -16.275 2.569 7.382 1.00 98.62 722 ILE A O 1
ATOM 5483 N N . LEU A 1 723 ? -16.096 1.854 5.263 1.00 98.75 723 LEU A N 1
ATOM 5484 C CA . LEU A 1 723 ? -16.872 0.632 5.418 1.00 98.75 723 LEU A CA 1
ATOM 5485 C C . LEU A 1 723 ? -15.939 -0.578 5.498 1.00 98.75 723 LEU A C 1
ATOM 5487 O O . LEU A 1 723 ? -15.163 -0.837 4.578 1.00 98.75 723 LEU A O 1
ATOM 5491 N N . TYR A 1 724 ? -16.068 -1.333 6.582 1.00 98.75 724 TYR A N 1
ATOM 5492 C CA . TYR A 1 724 ? -15.474 -2.646 6.791 1.00 98.75 724 TYR A CA 1
ATOM 5493 C C . TYR A 1 724 ? -16.595 -3.686 6.801 1.00 98.75 724 TYR A C 1
ATOM 5495 O O . TYR A 1 724 ? -17.370 -3.749 7.760 1.00 98.75 724 TYR A O 1
ATOM 5503 N N . SER A 1 725 ? -16.704 -4.483 5.739 1.00 98.62 725 SER A N 1
ATOM 5504 C CA . SER A 1 725 ? -17.763 -5.481 5.589 1.00 98.62 725 SER A CA 1
ATOM 5505 C C . SER A 1 725 ? -17.253 -6.867 5.195 1.00 98.62 725 SER A C 1
ATOM 5507 O O . SER A 1 725 ? -16.346 -6.994 4.379 1.00 98.62 725 SER A O 1
ATOM 5509 N N . GLU A 1 726 ? -17.833 -7.923 5.768 1.00 98.44 726 GLU A N 1
ATOM 5510 C CA . GLU A 1 726 ? -17.528 -9.321 5.413 1.00 98.44 726 GLU A CA 1
ATOM 5511 C C . GLU A 1 726 ? -16.020 -9.644 5.506 1.00 98.44 726 GLU A C 1
ATOM 5513 O O . GLU A 1 726 ? -15.427 -10.262 4.621 1.00 98.44 726 GLU A O 1
ATOM 5518 N N . ILE A 1 727 ? -15.360 -9.184 6.573 1.00 98.81 727 ILE A N 1
ATOM 5519 C CA . ILE A 1 727 ? -13.924 -9.415 6.792 1.00 98.81 727 ILE A CA 1
ATOM 5520 C C . ILE A 1 727 ? -13.762 -10.578 7.758 1.00 98.81 727 ILE A C 1
ATOM 5522 O O . ILE A 1 727 ? -14.095 -10.447 8.935 1.00 98.81 727 ILE A O 1
ATOM 5526 N N . LYS A 1 728 ? -13.247 -11.709 7.274 1.00 98.56 728 LYS A N 1
ATOM 5527 C CA . LYS A 1 728 ? -13.216 -12.961 8.039 1.00 98.56 728 LYS A CA 1
ATOM 5528 C C . LYS A 1 728 ? -11.842 -13.604 8.050 1.00 98.56 728 LYS A C 1
ATOM 5530 O O . LYS A 1 728 ? -11.064 -13.411 7.124 1.00 98.56 728 LYS A O 1
ATOM 5535 N N . GLY A 1 729 ? -11.546 -14.393 9.078 1.00 97.88 729 GLY A N 1
ATOM 5536 C CA . GLY A 1 729 ? -10.383 -15.274 9.102 1.00 97.88 729 GLY A CA 1
ATOM 5537 C C . GLY A 1 729 ? -9.561 -15.161 10.377 1.00 97.88 729 GLY A C 1
ATOM 5538 O O . GLY A 1 729 ? -10.117 -15.004 11.464 1.00 97.88 729 GLY A O 1
ATOM 5539 N N . THR A 1 730 ? -8.237 -15.295 10.266 1.00 97.62 730 THR A N 1
ATOM 5540 C CA . THR A 1 730 ? -7.362 -15.441 11.435 1.00 97.62 730 THR A CA 1
ATOM 5541 C C . THR A 1 730 ? -6.276 -14.377 11.560 1.00 97.62 730 THR A C 1
ATOM 5543 O O . THR A 1 730 ? -5.768 -13.846 10.568 1.00 97.62 730 THR A O 1
ATOM 5546 N N . TYR A 1 731 ? -5.890 -14.082 12.805 1.00 97.12 731 TYR A N 1
ATOM 5547 C CA . TYR A 1 731 ? -4.849 -13.109 13.130 1.00 97.12 731 TYR A CA 1
ATOM 5548 C C . TYR A 1 731 ? -3.763 -13.666 14.057 1.00 97.12 731 TYR A C 1
ATOM 5550 O O . TYR A 1 731 ? -3.974 -14.614 14.815 1.00 97.12 731 TYR A O 1
ATOM 5558 N N . ASP A 1 732 ? -2.575 -13.071 13.995 1.00 93.81 732 ASP A N 1
ATOM 5559 C CA . ASP A 1 732 ? -1.462 -13.399 14.886 1.00 93.81 732 ASP A CA 1
ATOM 5560 C C . ASP A 1 732 ? -1.629 -12.707 16.249 1.00 93.81 732 ASP A C 1
ATOM 5562 O O . ASP A 1 732 ? -1.695 -11.482 16.335 1.00 93.81 732 ASP A O 1
ATOM 5566 N N . ILE A 1 733 ? -1.640 -13.494 17.328 1.00 91.12 733 ILE A N 1
ATOM 5567 C CA . ILE A 1 733 ? -1.929 -13.038 18.698 1.00 91.12 733 ILE A CA 1
ATOM 5568 C C . ILE A 1 733 ? -0.879 -12.098 19.313 1.00 91.12 733 ILE A C 1
ATOM 5570 O O . ILE A 1 733 ? -1.044 -11.655 20.448 1.00 91.12 733 ILE A O 1
ATOM 5574 N N . ARG A 1 734 ? 0.217 -11.782 18.614 1.00 90.81 734 ARG A N 1
ATOM 5575 C CA . ARG A 1 734 ? 1.209 -10.794 19.079 1.00 90.81 734 ARG A CA 1
ATOM 5576 C C . ARG A 1 734 ? 0.660 -9.364 19.125 1.00 90.81 734 ARG A C 1
ATOM 5578 O O . ARG A 1 734 ? 1.302 -8.502 19.725 1.00 90.81 734 ARG A O 1
ATOM 5585 N N . SER A 1 735 ? -0.476 -9.100 18.487 1.00 88.38 735 SER A N 1
ATOM 5586 C CA . SER A 1 735 ? -1.173 -7.812 18.506 1.00 88.38 735 SER A CA 1
ATOM 5587 C C . SER A 1 735 ? -2.690 -8.008 18.439 1.00 88.38 735 SER A C 1
ATOM 5589 O O . SER A 1 735 ? -3.152 -9.032 17.934 1.00 88.38 735 SER A O 1
ATOM 5591 N N . PRO A 1 736 ? -3.481 -7.042 18.938 1.00 91.88 736 PRO A N 1
ATOM 5592 C CA . PRO A 1 736 ? -4.920 -7.031 18.716 1.00 91.88 736 PRO A CA 1
ATOM 5593 C C . PRO A 1 736 ? -5.280 -7.045 17.221 1.00 91.88 736 PRO A C 1
ATOM 5595 O O . PRO A 1 736 ? -4.555 -6.453 16.417 1.00 91.88 736 PRO A O 1
ATOM 5598 N N . PRO A 1 737 ? -6.417 -7.653 16.836 1.00 94.56 737 PRO A N 1
ATOM 5599 C CA . PRO A 1 737 ? -6.812 -7.766 15.432 1.00 94.56 737 PRO A CA 1
ATOM 5600 C C . PRO A 1 737 ? -7.213 -6.427 14.794 1.00 94.56 737 PRO A C 1
ATOM 5602 O O . PRO A 1 737 ? -7.195 -6.283 13.570 1.00 94.56 737 PRO A O 1
ATOM 5605 N N . MET A 1 738 ? -7.601 -5.453 15.622 1.00 97.50 738 MET A N 1
ATOM 5606 C CA . MET A 1 738 ? -8.084 -4.145 15.195 1.00 97.50 738 MET A CA 1
ATOM 5607 C C . MET A 1 738 ? -7.430 -3.041 16.027 1.00 97.50 738 MET A C 1
ATOM 5609 O O . MET A 1 738 ? -7.444 -3.095 17.259 1.00 97.50 738 MET A O 1
ATOM 5613 N N . HIS A 1 739 ? -6.863 -2.041 15.352 1.00 97.06 739 HIS A N 1
ATOM 5614 C CA . HIS A 1 739 ? -6.194 -0.906 15.987 1.00 97.06 739 HIS A CA 1
ATOM 5615 C C . HIS A 1 739 ? -6.547 0.406 15.279 1.00 97.06 739 HIS A C 1
ATOM 5617 O O . HIS A 1 739 ? -6.020 0.713 14.211 1.00 97.06 739 HIS A O 1
ATOM 5623 N N . LEU A 1 740 ? -7.438 1.190 15.881 1.00 97.69 740 LEU A N 1
ATOM 5624 C CA . LEU A 1 740 ? -7.976 2.436 15.336 1.00 97.69 740 LEU A CA 1
ATOM 5625 C C . LEU A 1 740 ? -7.449 3.623 16.150 1.00 97.69 740 LEU A C 1
ATOM 5627 O O . LEU A 1 740 ? -8.076 4.052 17.114 1.00 97.69 740 LEU A O 1
ATOM 5631 N N . ALA A 1 741 ? -6.275 4.138 15.792 1.00 95.50 741 ALA A N 1
ATOM 5632 C CA . ALA A 1 741 ? -5.644 5.263 16.474 1.00 95.50 741 ALA A CA 1
ATOM 5633 C C . ALA A 1 741 ? -5.830 6.559 15.678 1.00 95.50 741 ALA A C 1
ATOM 5635 O O . ALA A 1 741 ? -5.062 6.849 14.754 1.00 95.50 741 ALA A O 1
ATOM 5636 N N . CYS A 1 742 ? -6.841 7.341 16.060 1.00 94.56 742 CYS A N 1
ATOM 5637 C CA . CYS A 1 742 ? -7.201 8.586 15.393 1.00 94.56 742 CYS A CA 1
ATOM 5638 C C . CYS A 1 742 ? -6.776 9.826 16.196 1.00 94.56 742 CYS A C 1
ATOM 5640 O O . CYS A 1 742 ? -6.791 9.811 17.418 1.00 94.56 742 CYS A O 1
ATOM 5642 N N . SER A 1 743 ? -6.392 10.911 15.526 1.00 91.75 743 SER A N 1
ATOM 5643 C CA . SER A 1 743 ? -5.881 12.141 16.138 1.00 91.75 743 SER A CA 1
ATOM 5644 C C . SER A 1 743 ? -6.909 12.793 17.054 1.00 91.75 743 SER A C 1
ATOM 5646 O O . SER A 1 743 ? -8.051 12.982 16.647 1.00 91.75 743 SER A O 1
ATOM 5648 N N . ASP A 1 744 ? -6.477 13.261 18.229 1.00 87.38 744 ASP A N 1
ATOM 5649 C CA . ASP A 1 744 ? -7.292 13.995 19.212 1.00 87.38 744 ASP A CA 1
ATOM 5650 C C . ASP A 1 744 ? -8.076 15.174 18.614 1.00 87.38 744 ASP A C 1
ATOM 5652 O O . ASP A 1 744 ? -9.175 15.477 19.072 1.00 87.38 744 ASP A O 1
ATOM 5656 N N . THR A 1 745 ? -7.517 15.863 17.609 1.00 85.12 745 THR A N 1
ATOM 5657 C CA . THR A 1 745 ? -8.172 17.041 17.002 1.00 85.12 745 THR A CA 1
ATOM 5658 C C . THR A 1 745 ? -8.847 16.755 15.667 1.00 85.12 745 THR A C 1
ATOM 5660 O O . THR A 1 745 ? -9.655 17.562 15.217 1.00 85.12 745 THR A O 1
ATOM 5663 N N . MET A 1 746 ? -8.548 15.608 15.053 1.00 89.81 746 MET A N 1
ATOM 5664 C CA . MET A 1 746 ? -9.109 15.179 13.771 1.00 89.81 746 MET A CA 1
ATOM 5665 C C . MET A 1 746 ? -9.610 13.731 13.898 1.00 89.81 746 MET A C 1
ATOM 5667 O O . MET A 1 746 ? -8.964 12.826 13.363 1.00 89.81 746 MET A O 1
ATOM 5671 N N . PRO A 1 747 ? -10.722 13.505 14.629 1.00 92.44 747 PRO A N 1
ATOM 5672 C CA . PRO A 1 747 ? -11.285 12.174 14.851 1.00 92.44 747 PRO A CA 1
ATOM 5673 C C . PRO A 1 747 ? -11.605 11.455 13.541 1.00 92.44 747 PRO A C 1
ATOM 5675 O O . PRO A 1 747 ? -12.008 12.087 12.559 1.00 92.44 747 PRO A O 1
ATOM 5678 N N . CYS A 1 748 ? -11.512 10.125 13.555 1.00 95.38 748 CYS A N 1
ATOM 5679 C CA . CYS A 1 748 ? -12.097 9.316 12.490 1.00 95.38 748 CYS A CA 1
ATOM 5680 C C . CYS A 1 748 ? -13.607 9.239 12.697 1.00 95.38 748 CYS A C 1
ATOM 5682 O O . CYS A 1 748 ? -14.064 9.026 13.819 1.00 95.38 748 CYS A O 1
ATOM 5684 N N . THR A 1 749 ? -14.385 9.390 11.631 1.00 95.00 749 THR A N 1
ATOM 5685 C CA . THR A 1 749 ? -15.853 9.463 11.726 1.00 95.00 749 THR A CA 1
ATOM 5686 C C . THR A 1 749 ? -16.529 8.580 10.692 1.00 95.00 749 THR A C 1
ATOM 5688 O O . THR A 1 749 ? -15.949 8.284 9.652 1.00 95.00 749 THR A O 1
ATOM 5691 N N . ASN A 1 750 ? -17.766 8.170 10.967 1.00 95.06 750 ASN A N 1
ATOM 5692 C CA . ASN A 1 750 ? -18.540 7.298 10.084 1.00 95.06 750 ASN A CA 1
ATOM 5693 C C . ASN A 1 750 ? -17.768 6.025 9.673 1.00 95.06 750 ASN A C 1
ATOM 5695 O O . ASN A 1 750 ? -17.720 5.646 8.501 1.00 95.06 750 ASN A O 1
ATOM 5699 N N . LEU A 1 751 ? -17.110 5.392 10.650 1.00 98.00 751 LEU A N 1
ATOM 5700 C CA . LEU A 1 751 ? -16.564 4.048 10.488 1.00 98.00 751 LEU A CA 1
ATOM 5701 C C . LEU A 1 751 ? -17.717 3.048 10.618 1.00 98.00 751 LEU A C 1
ATOM 5703 O O . LEU A 1 751 ? -18.432 3.055 11.611 1.00 98.00 751 LEU A O 1
ATOM 5707 N N . THR A 1 752 ? -17.927 2.190 9.631 1.00 97.38 752 THR A N 1
ATOM 5708 C CA . THR A 1 752 ? -18.997 1.187 9.671 1.00 97.38 752 THR A CA 1
ATOM 5709 C C . THR A 1 752 ? -18.393 -0.205 9.690 1.00 97.38 752 THR A C 1
ATOM 5711 O O . THR A 1 752 ? -17.627 -0.546 8.793 1.00 97.38 752 THR A O 1
ATOM 5714 N N . PHE A 1 753 ? -18.783 -1.022 10.667 1.00 97.62 753 PHE A N 1
ATOM 5715 C CA . PHE A 1 753 ? -18.405 -2.434 10.745 1.00 97.62 753 PHE A CA 1
ATOM 5716 C C . PHE A 1 753 ? -19.623 -3.327 10.506 1.00 97.62 753 PHE A C 1
ATOM 5718 O O . PHE A 1 753 ? -20.682 -3.118 11.098 1.00 97.62 753 PHE A O 1
ATOM 5725 N N . SER A 1 754 ? -19.485 -4.327 9.638 1.00 96.75 754 SER A N 1
ATOM 5726 C CA . SER A 1 754 ? -20.545 -5.287 9.321 1.00 96.75 754 SER A CA 1
ATOM 5727 C C . SER A 1 754 ? -19.948 -6.656 9.003 1.00 96.75 754 SER A C 1
ATOM 5729 O O . SER A 1 754 ? -19.094 -6.777 8.143 1.00 96.75 754 SER A O 1
ATOM 5731 N N . ASP A 1 755 ? -20.406 -7.708 9.662 1.00 96.12 755 ASP A N 1
ATOM 5732 C CA . ASP A 1 755 ? -19.973 -9.097 9.453 1.00 96.12 755 ASP A CA 1
ATOM 5733 C C . ASP A 1 755 ? -18.438 -9.277 9.491 1.00 96.12 755 ASP A C 1
ATOM 5735 O O . ASP A 1 755 ? -17.824 -9.819 8.572 1.00 96.12 755 ASP A O 1
ATOM 5739 N N . VAL A 1 756 ? -17.804 -8.757 10.550 1.00 98.12 756 VAL A N 1
ATOM 5740 C CA . VAL A 1 756 ? -16.355 -8.883 10.781 1.00 98.12 756 VAL A CA 1
ATOM 5741 C C . VAL A 1 756 ? -16.084 -9.978 11.811 1.00 98.12 756 VAL A C 1
ATOM 5743 O O . VAL A 1 756 ? -16.521 -9.866 12.956 1.00 98.12 756 VAL A O 1
ATOM 5746 N N . GLU A 1 757 ? -15.335 -11.011 11.424 1.00 97.56 757 GLU A N 1
ATOM 5747 C CA . GLU A 1 757 ? -14.984 -12.164 12.263 1.00 97.56 757 GLU A CA 1
ATOM 5748 C C . GLU A 1 757 ? -13.488 -12.500 12.160 1.00 97.56 757 GLU A C 1
ATOM 5750 O O . GLU A 1 757 ? -13.024 -13.138 11.219 1.00 97.56 757 GLU A O 1
ATOM 5755 N N . LEU A 1 758 ? -12.717 -12.087 13.159 1.00 97.50 758 LEU A N 1
ATOM 5756 C CA . LEU A 1 758 ? -11.275 -12.267 13.257 1.00 97.50 758 LEU A CA 1
ATOM 5757 C C . LEU A 1 758 ? -10.944 -13.100 14.495 1.00 97.50 758 LEU A C 1
ATOM 5759 O O . LEU A 1 758 ? -11.089 -12.652 15.634 1.00 97.50 758 LEU A O 1
ATOM 5763 N N . LEU A 1 759 ? -10.468 -14.319 14.260 1.00 96.00 759 LEU A N 1
ATOM 5764 C CA . LEU A 1 759 ? -10.139 -15.291 15.298 1.00 96.00 759 LEU A CA 1
ATOM 5765 C C . LEU A 1 759 ? -8.621 -15.429 15.471 1.00 96.00 759 LEU A C 1
ATOM 5767 O O . LEU A 1 759 ? -7.869 -15.284 14.507 1.00 96.00 759 LEU A O 1
ATOM 5771 N N . PRO A 1 760 ? -8.121 -15.727 16.677 1.00 95.62 760 PRO A N 1
ATOM 5772 C CA . PRO A 1 760 ? -6.702 -15.998 16.852 1.00 95.62 760 PRO A CA 1
ATOM 5773 C C . PRO A 1 760 ? -6.297 -17.223 16.014 1.00 95.62 760 PRO A C 1
ATOM 5775 O O . PRO A 1 760 ? -6.932 -18.273 16.083 1.00 95.62 760 PRO A O 1
ATOM 5778 N N . ALA A 1 761 ? -5.219 -17.112 15.233 1.00 92.81 761 ALA A N 1
ATOM 5779 C CA . ALA A 1 761 ? -4.685 -18.229 14.446 1.00 92.81 761 ALA A CA 1
ATOM 5780 C C . ALA A 1 761 ? -4.169 -19.370 15.341 1.00 92.81 761 ALA A C 1
ATOM 5782 O O . ALA A 1 761 ? -4.127 -20.529 14.931 1.00 92.81 761 ALA A O 1
ATOM 5783 N N . GLN A 1 762 ? -3.756 -19.035 16.566 1.00 86.25 762 GLN A N 1
ATOM 5784 C CA . GLN A 1 762 ? -3.301 -19.972 17.585 1.00 86.25 762 GLN A CA 1
ATOM 5785 C C . GLN A 1 762 ? -3.839 -19.561 18.955 1.00 86.25 762 GLN A C 1
ATOM 5787 O O . GLN A 1 762 ? -3.814 -18.386 19.316 1.00 86.25 762 GLN A O 1
ATOM 5792 N N . GLY A 1 763 ? -4.255 -20.549 19.747 1.00 78.69 763 GLY A N 1
ATOM 5793 C CA . GLY A 1 763 ? -4.852 -20.323 21.061 1.00 78.69 763 GLY A CA 1
ATOM 5794 C C . GLY A 1 763 ? -6.325 -19.915 20.989 1.00 78.69 763 GLY A C 1
ATOM 5795 O O . GLY A 1 763 ? -6.927 -19.866 19.923 1.00 78.69 763 GLY A O 1
ATOM 5796 N N . GLN A 1 764 ? -6.917 -19.668 22.157 1.00 73.75 764 GLN A N 1
ATOM 5797 C CA . GLN A 1 764 ? -8.327 -19.272 22.299 1.00 73.75 764 GLN A CA 1
ATOM 5798 C C . GLN A 1 764 ? -8.488 -17.867 22.897 1.00 73.75 764 GLN A C 1
ATOM 5800 O O . GLN A 1 764 ? -9.609 -17.411 23.107 1.00 73.75 764 GLN A O 1
ATOM 5805 N N . LEU A 1 765 ? -7.377 -17.183 23.198 1.00 78.50 765 LEU A N 1
ATOM 5806 C CA . LEU A 1 765 ? -7.410 -15.834 23.751 1.00 78.50 765 LEU A CA 1
ATOM 5807 C C . LEU A 1 765 ? -7.752 -14.838 22.643 1.00 78.50 765 LEU A C 1
ATOM 5809 O O . LEU A 1 765 ? -6.932 -14.546 21.772 1.00 78.50 765 LEU A O 1
ATOM 5813 N N . LEU A 1 766 ? -8.966 -14.312 22.716 1.00 81.56 766 LEU A N 1
ATOM 5814 C CA . LEU A 1 766 ? -9.422 -13.203 21.902 1.00 81.56 766 LEU A CA 1
ATOM 5815 C C . LEU A 1 766 ? -8.872 -11.899 22.502 1.00 81.56 766 LEU A C 1
ATOM 5817 O O . LEU A 1 766 ? -9.066 -11.644 23.689 1.00 81.56 766 LEU A O 1
ATOM 5821 N N . LEU A 1 767 ? -8.151 -11.108 21.707 1.00 84.56 767 LEU A N 1
ATOM 5822 C CA . LEU A 1 767 ? -7.616 -9.816 22.143 1.00 84.56 767 LEU A CA 1
ATOM 5823 C C . LEU A 1 767 ? -8.595 -8.701 21.792 1.00 84.56 767 LEU A C 1
ATOM 5825 O O . LEU A 1 767 ? -9.081 -8.643 20.661 1.00 84.56 767 LEU A O 1
ATOM 5829 N N . ASP A 1 768 ? -8.832 -7.803 22.745 1.00 89.56 768 ASP A N 1
ATOM 5830 C CA . ASP A 1 768 ? -9.745 -6.683 22.552 1.00 89.56 768 ASP A CA 1
ATOM 5831 C C . ASP A 1 768 ? -9.190 -5.667 21.538 1.00 89.56 768 ASP A C 1
ATOM 5833 O O . ASP A 1 768 ? -7.997 -5.339 21.579 1.00 89.56 768 ASP A O 1
ATOM 5837 N N . PRO A 1 769 ? -10.041 -5.136 20.643 1.00 94.81 769 PRO A N 1
ATOM 5838 C CA . PRO A 1 769 ? -9.698 -4.029 19.760 1.00 94.81 769 PRO A CA 1
ATOM 5839 C C . PRO A 1 769 ? -9.218 -2.795 20.516 1.00 94.81 769 PRO A C 1
ATOM 5841 O O . PRO A 1 769 ? -9.694 -2.484 21.608 1.00 94.81 769 PRO A O 1
ATOM 5844 N N . PHE A 1 770 ? -8.328 -2.035 19.884 1.00 95.56 770 PHE A N 1
ATOM 5845 C CA . PHE A 1 770 ? -7.952 -0.706 20.350 1.00 95.56 770 PHE A CA 1
ATOM 5846 C C . PHE A 1 770 ? -8.664 0.365 19.523 1.00 95.56 770 PHE A C 1
ATOM 5848 O O . PHE A 1 770 ? -8.583 0.346 18.294 1.00 95.56 770 PHE A O 1
ATOM 5855 N N . CYS A 1 771 ? -9.292 1.331 20.193 1.00 95.62 771 CYS A N 1
ATOM 5856 C CA . CYS A 1 771 ? -9.865 2.514 19.562 1.00 95.62 771 CYS A CA 1
ATOM 5857 C C . CYS A 1 771 ? -9.456 3.766 20.330 1.00 95.62 771 CYS A C 1
ATOM 5859 O O . CYS A 1 771 ? -9.509 3.807 21.560 1.00 95.62 771 CYS A O 1
ATOM 5861 N N . TRP A 1 772 ? -9.107 4.810 19.594 1.00 94.44 772 TRP A N 1
ATOM 5862 C CA . TRP A 1 772 ? -8.841 6.131 20.130 1.00 94.44 772 TRP A CA 1
ATOM 5863 C C . TRP A 1 772 ? -9.381 7.184 19.168 1.00 94.44 772 TRP A C 1
ATOM 5865 O O . TRP A 1 772 ? -9.017 7.193 17.995 1.00 94.44 772 TRP A O 1
ATOM 5875 N N . ASN A 1 773 ? -10.273 8.040 19.672 1.00 93.44 773 ASN A N 1
ATOM 5876 C CA . ASN A 1 773 ? -10.962 9.095 18.920 1.00 93.44 773 ASN A CA 1
ATOM 5877 C C . ASN A 1 773 ? -11.593 8.629 17.588 1.00 93.44 773 ASN A C 1
ATOM 5879 O O . ASN A 1 773 ? -11.556 9.334 16.576 1.00 93.44 773 ASN A O 1
ATOM 5883 N N . ALA A 1 774 ? -12.148 7.416 17.592 1.00 95.81 774 ALA A N 1
ATOM 5884 C CA . ALA A 1 774 ? -12.765 6.769 16.443 1.00 95.81 774 ALA A CA 1
ATOM 5885 C C . ALA A 1 774 ? -14.275 6.637 16.670 1.00 95.81 774 ALA A C 1
ATOM 5887 O O . ALA A 1 774 ? -14.695 6.096 17.695 1.00 95.81 774 ALA A O 1
ATOM 5888 N N . TYR A 1 775 ? -15.067 7.126 15.715 1.00 96.06 775 TYR A N 1
ATOM 5889 C CA . TYR A 1 775 ? -16.524 7.181 15.801 1.00 96.06 775 TYR A CA 1
ATOM 5890 C C . TYR A 1 775 ? -17.176 6.439 14.647 1.00 96.06 775 TYR A C 1
ATOM 5892 O O . TYR A 1 775 ? -16.752 6.562 13.489 1.00 96.06 775 TYR A O 1
ATOM 5900 N N . GLY A 1 776 ? -18.231 5.700 14.953 1.00 94.38 776 GLY A N 1
ATOM 5901 C CA . GLY A 1 776 ? -18.883 4.855 13.976 1.00 94.38 776 GLY A CA 1
ATOM 5902 C C . GLY A 1 776 ? -19.896 3.901 14.579 1.00 94.38 776 GLY A C 1
ATOM 5903 O O . GLY A 1 776 ? -20.151 3.929 15.778 1.00 94.38 776 GLY A O 1
ATOM 5904 N N . ASP A 1 777 ? -20.416 3.026 13.726 1.00 91.56 777 ASP A N 1
ATOM 5905 C CA . ASP A 1 777 ? -21.499 2.114 14.065 1.00 91.56 777 ASP A CA 1
ATOM 5906 C C . ASP A 1 777 ? -21.143 0.668 13.687 1.00 91.56 777 ASP A C 1
ATOM 5908 O O . ASP A 1 777 ? -20.559 0.387 12.632 1.00 91.56 777 ASP A O 1
ATOM 5912 N N . MET A 1 778 ? -21.555 -0.278 14.533 1.00 91.81 778 MET A N 1
ATOM 5913 C CA . MET A 1 778 ? -21.530 -1.711 14.230 1.00 91.81 778 MET A CA 1
ATOM 5914 C C . MET A 1 778 ? -22.919 -2.148 13.749 1.00 91.81 778 MET A C 1
ATOM 5916 O O . MET A 1 778 ? -23.868 -2.191 14.528 1.00 91.81 778 MET A O 1
ATOM 5920 N N . ARG A 1 779 ? -23.060 -2.485 12.460 1.00 89.75 779 ARG A N 1
ATOM 5921 C CA . ARG A 1 779 ? -24.340 -2.937 11.873 1.00 89.75 779 ARG A CA 1
ATOM 5922 C C . ARG A 1 779 ? -24.700 -4.370 12.252 1.00 89.75 779 ARG A C 1
ATOM 5924 O O . ARG A 1 779 ? -25.874 -4.728 12.269 1.00 89.75 779 ARG A O 1
ATOM 5931 N N . THR A 1 780 ? -23.697 -5.189 12.544 1.00 89.06 780 THR A N 1
ATOM 5932 C CA . THR A 1 780 ? -23.858 -6.547 13.068 1.00 89.06 780 THR A CA 1
ATOM 5933 C C . THR A 1 780 ? -22.862 -6.766 14.200 1.00 89.06 780 THR A C 1
ATOM 5935 O O . THR A 1 780 ? -21.917 -5.995 14.362 1.00 89.06 780 THR A O 1
ATOM 5938 N N . LEU A 1 781 ? -23.031 -7.856 14.951 1.00 83.88 781 LEU A N 1
ATOM 5939 C CA . LEU A 1 781 ? -22.008 -8.294 15.897 1.00 83.88 781 LEU A CA 1
ATOM 5940 C C . LEU A 1 781 ? -20.693 -8.574 15.158 1.00 83.88 781 LEU A C 1
ATOM 5942 O O . LEU A 1 781 ? -20.704 -9.162 14.074 1.00 83.88 781 LEU A O 1
ATOM 5946 N N . THR A 1 782 ? -19.584 -8.147 15.758 1.00 91.19 782 THR A N 1
ATOM 5947 C CA . THR A 1 782 ? -18.225 -8.432 15.294 1.00 91.19 782 THR A CA 1
ATOM 5948 C C . THR A 1 782 ? -17.521 -9.359 16.278 1.00 91.19 782 THR A C 1
ATOM 5950 O O . THR A 1 782 ? -17.831 -9.374 17.472 1.00 91.19 782 THR A O 1
ATOM 5953 N N . ILE A 1 783 ? -16.541 -10.114 15.792 1.00 90.94 783 ILE A N 1
ATOM 5954 C CA . ILE A 1 783 ? -15.650 -10.930 16.617 1.00 90.94 783 ILE A CA 1
ATOM 5955 C C . ILE A 1 783 ? -14.210 -10.486 16.323 1.00 90.94 783 ILE A C 1
ATOM 5957 O O . ILE A 1 783 ? -13.787 -10.585 15.176 1.00 90.94 783 ILE A O 1
ATOM 5961 N N . PRO A 1 784 ? -13.450 -9.991 17.314 1.00 91.50 784 PRO A N 1
ATOM 5962 C CA . PRO A 1 784 ? -13.938 -9.527 18.612 1.00 91.50 784 PRO A CA 1
ATOM 5963 C C . PRO A 1 784 ? -14.941 -8.363 18.510 1.00 91.50 784 PRO A C 1
ATOM 5965 O O . PRO A 1 784 ? -14.933 -7.623 17.520 1.00 91.50 784 PRO A O 1
ATOM 5968 N N . PRO A 1 785 ? -15.784 -8.163 19.538 1.00 88.88 785 PRO A N 1
ATOM 5969 C CA . PRO A 1 785 ? -16.628 -6.976 19.637 1.00 88.88 785 PRO A CA 1
ATOM 5970 C C . PRO A 1 785 ? -15.793 -5.689 19.687 1.00 88.88 785 PRO A C 1
ATOM 5972 O O . PRO A 1 785 ? -14.799 -5.623 20.410 1.00 88.88 785 PRO A O 1
ATOM 5975 N N . VAL A 1 786 ? -16.206 -4.641 18.967 1.00 90.00 786 VAL A N 1
ATOM 5976 C CA . VAL A 1 786 ? -15.513 -3.335 18.959 1.00 90.00 786 VAL A CA 1
ATOM 5977 C C . VAL A 1 786 ? -16.155 -2.357 19.950 1.00 90.00 786 VAL A C 1
ATOM 5979 O O . VAL A 1 786 ? -16.581 -1.268 19.581 1.00 90.00 786 VAL A O 1
ATOM 5982 N N . TYR A 1 787 ? -16.227 -2.720 21.236 1.00 86.50 787 TYR A N 1
ATOM 5983 C CA . TYR A 1 787 ? -16.868 -1.877 22.266 1.00 86.50 787 TYR A CA 1
ATOM 5984 C C . TYR A 1 787 ? -16.181 -0.521 22.494 1.00 86.50 787 TYR A C 1
ATOM 5986 O O . TYR A 1 787 ? -16.765 0.371 23.100 1.00 86.50 787 TYR A O 1
ATOM 5994 N N . CYS A 1 788 ? -14.937 -0.367 22.037 1.00 90.19 788 CYS A N 1
ATOM 5995 C CA . CYS A 1 788 ? -14.199 0.888 22.123 1.00 90.19 788 CYS A CA 1
ATOM 5996 C C . CYS A 1 788 ? -14.599 1.923 21.059 1.00 90.19 788 CYS A C 1
ATOM 5998 O O . CYS A 1 788 ? -14.133 3.061 21.132 1.00 90.19 788 CYS A O 1
ATOM 6000 N N . LEU A 1 789 ? -15.402 1.541 20.059 1.00 93.62 789 LEU A N 1
ATOM 6001 C CA . LEU A 1 789 ? -15.871 2.448 19.017 1.00 93.62 789 LEU A CA 1
ATOM 6002 C C . LEU A 1 789 ? -16.955 3.365 19.590 1.00 93.62 789 LEU A C 1
ATOM 6004 O O . LEU A 1 789 ? -17.958 2.889 20.117 1.00 93.62 789 LEU A O 1
ATOM 6008 N N . SER A 1 790 ? -16.753 4.676 19.489 1.00 92.25 790 SER A N 1
ATOM 6009 C CA . SER A 1 790 ? -17.712 5.651 20.006 1.00 92.25 790 SER A CA 1
ATOM 6010 C C . SER A 1 790 ? -18.894 5.826 19.052 1.00 92.25 790 SER A C 1
ATOM 6012 O O . SER A 1 790 ? -18.702 6.032 17.855 1.00 92.25 790 SER A O 1
ATOM 6014 N N . GLU A 1 791 ? -20.112 5.830 19.587 1.00 85.44 791 GLU A N 1
ATOM 6015 C CA . GLU A 1 791 ? -21.316 6.155 18.816 1.00 85.44 791 GLU A CA 1
ATOM 6016 C C . GLU A 1 791 ? -21.462 7.674 18.595 1.00 85.44 791 GLU A C 1
ATOM 6018 O O . GLU A 1 791 ? -20.986 8.499 19.385 1.00 85.44 791 GLU A O 1
ATOM 6023 N N . GLY A 1 792 ? -22.171 8.053 17.528 1.00 77.12 792 GLY A N 1
ATOM 6024 C CA . GLY A 1 792 ? -22.540 9.442 17.243 1.00 77.12 792 GLY A CA 1
ATOM 6025 C C . GLY A 1 792 ? -21.427 10.298 16.626 1.00 77.12 792 GLY A C 1
ATOM 6026 O O . GLY A 1 792 ? -20.471 9.806 16.028 1.00 77.12 792 GLY A O 1
ATOM 6027 N N . THR A 1 793 ? -21.580 11.621 16.721 1.00 70.12 793 THR A N 1
ATOM 6028 C CA . THR A 1 793 ? -20.629 12.597 16.163 1.00 70.12 793 THR A CA 1
ATOM 6029 C C . THR A 1 793 ? -19.770 13.231 17.259 1.00 70.12 793 THR A C 1
ATOM 6031 O O . THR A 1 793 ? -20.313 13.595 18.306 1.00 70.12 793 THR A O 1
ATOM 6034 N N . PRO A 1 794 ? -18.463 13.449 17.028 1.00 77.88 794 PRO A N 1
ATOM 6035 C CA . PRO A 1 794 ? -17.598 14.115 17.998 1.00 77.88 794 PRO A CA 1
ATOM 6036 C C . PRO A 1 794 ? -18.108 15.522 18.357 1.00 77.88 794 PRO A C 1
ATOM 6038 O O . PRO A 1 794 ? -18.591 16.254 17.494 1.00 77.88 794 PRO A O 1
ATOM 6041 N N . GLN A 1 795 ? -17.971 15.911 19.632 1.00 61.31 795 GLN A N 1
ATOM 6042 C CA . GLN A 1 795 ? -18.526 17.156 20.200 1.00 61.31 795 GLN A CA 1
ATOM 6043 C C . GLN A 1 795 ? -17.985 18.451 19.561 1.00 61.31 795 GLN A C 1
ATOM 6045 O O . GLN A 1 795 ? -18.596 19.509 19.698 1.00 61.31 795 GLN A O 1
ATOM 6050 N N . SER A 1 796 ? -16.859 18.386 18.849 1.00 58.44 796 SER A N 1
ATOM 6051 C CA . SER A 1 796 ? -16.298 19.504 18.095 1.00 58.44 796 SER A CA 1
ATOM 6052 C C . SER A 1 796 ? -15.578 19.003 16.842 1.00 58.44 796 SER A C 1
ATOM 6054 O O . SER A 1 796 ? -14.405 18.645 16.867 1.00 58.44 796 SER A O 1
ATOM 6056 N N . ILE A 1 797 ? -16.276 19.002 15.707 1.00 57.50 797 ILE A N 1
ATOM 6057 C CA . ILE A 1 797 ? -15.612 19.008 14.399 1.00 57.50 797 ILE A CA 1
ATOM 6058 C C . ILE A 1 797 ? -15.370 20.486 14.074 1.00 57.50 797 ILE A C 1
ATOM 6060 O O . ILE A 1 797 ? -16.354 21.225 13.997 1.00 57.50 797 ILE A O 1
ATOM 6064 N N . PRO A 1 798 ? -14.124 20.966 13.910 1.00 53.88 798 PRO A N 1
ATOM 6065 C CA . PRO A 1 798 ? -13.873 22.348 13.509 1.00 53.88 798 PRO A CA 1
ATOM 6066 C C . PRO A 1 798 ? -14.506 22.616 12.137 1.00 53.88 798 PRO A C 1
ATOM 6068 O O . PRO A 1 798 ? -13.912 22.337 11.104 1.00 53.88 798 PRO A O 1
ATOM 6071 N N . GLN A 1 799 ? -15.731 23.145 12.117 1.00 49.03 799 GLN A N 1
ATOM 6072 C CA . GLN A 1 799 ? -16.533 23.352 10.902 1.00 49.03 799 GLN A CA 1
ATOM 6073 C C . GLN A 1 799 ? -15.887 24.320 9.897 1.00 49.03 799 GLN A C 1
ATOM 6075 O O . GLN A 1 799 ? -16.259 24.307 8.729 1.00 49.03 799 GLN A O 1
ATOM 6080 N N . ASN A 1 800 ? -14.908 25.118 10.336 1.00 44.34 800 ASN A N 1
ATOM 6081 C CA . ASN A 1 800 ? -14.325 26.212 9.558 1.00 44.34 800 ASN A CA 1
ATOM 6082 C C . ASN A 1 800 ? -12.900 25.959 9.027 1.00 44.34 800 ASN A C 1
ATOM 6084 O O . ASN A 1 800 ? -12.393 26.828 8.333 1.00 44.34 800 ASN A O 1
ATOM 6088 N N . ASP A 1 801 ? -12.282 24.799 9.298 1.00 44.97 801 ASP A N 1
ATOM 6089 C CA . ASP A 1 801 ? -10.950 24.431 8.760 1.00 44.97 801 ASP A CA 1
ATOM 6090 C C . ASP A 1 801 ? -10.945 23.081 8.012 1.00 44.97 801 ASP A C 1
ATOM 6092 O O . ASP A 1 801 ? -9.894 22.603 7.575 1.00 44.97 801 ASP A O 1
ATOM 6096 N N . VAL A 1 802 ? -12.109 22.438 7.824 1.00 52.44 802 VAL A N 1
ATOM 6097 C CA . VAL A 1 802 ? -12.199 21.256 6.953 1.00 52.44 802 VAL A CA 1
ATOM 6098 C C . VAL A 1 802 ? -12.230 21.717 5.493 1.00 52.44 802 VAL A C 1
ATOM 6100 O O . VAL A 1 802 ? -13.262 21.642 4.831 1.00 52.44 802 VAL A O 1
ATOM 6103 N N . ASP A 1 803 ? -11.087 22.170 4.973 1.00 50.34 803 ASP A N 1
ATOM 6104 C CA . ASP A 1 803 ? -10.822 22.254 3.531 1.00 50.34 803 ASP A CA 1
ATOM 6105 C C . ASP A 1 803 ? -10.797 20.823 2.964 1.00 50.34 803 ASP A C 1
ATOM 6107 O O . ASP A 1 803 ? -9.737 20.248 2.664 1.00 50.34 803 ASP A O 1
ATOM 6111 N N . ARG A 1 804 ? -11.990 20.216 2.878 1.00 65.94 804 ARG A N 1
ATOM 6112 C CA . ARG A 1 804 ? -12.228 18.901 2.285 1.00 65.94 804 ARG A CA 1
ATOM 6113 C C . ARG A 1 804 ? -11.649 18.906 0.874 1.00 65.94 804 ARG A C 1
ATOM 6115 O O . ARG A 1 804 ? -11.702 19.906 0.156 1.00 65.94 804 ARG A O 1
ATOM 6122 N N . CYS A 1 805 ? -10.989 17.810 0.533 1.00 71.19 805 CYS A N 1
ATOM 6123 C CA . CYS A 1 805 ? -10.700 17.491 -0.854 1.00 71.19 805 CYS A CA 1
ATOM 6124 C C . CYS A 1 805 ? -12.019 17.496 -1.649 1.00 71.19 805 CYS A C 1
ATOM 6126 O O . CYS A 1 805 ? -11.941 17.908 -2.818 1.00 71.19 805 CYS A O 1
#

InterPro domains:
  IPR000743 Glycoside hydrolase, family 28 [PF00295] (441-758)
  IPR000743 Glycoside hydrolase, family 28 [PS00502] (629-642)
  IPR006626 Parallel beta-helix repeat [SM00710] (549-598)
  IPR006626 Parallel beta-helix repeat [SM00710] (599-620)
  IPR006626 Parallel beta-helix repeat [SM00710] (622-642)
  IPR006626 Parallel beta-helix repeat [SM00710] (652-673)
  IPR006626 Parallel beta-helix repeat [SM00710] (681-702)
  IPR011050 Pectin lyase fold/virulence factor [SSF51126] (401-794)
  IPR012334 Pectin lyase fold [G3DSA:2.160.20.10] (393-798)
  IPR012337 Ribonuclease H-like superfamily [SSF53098] (237-276)
  IPR036397 Ribonuclease H superfamily [G3DSA:3.30.420.10] (226-286)
  IPR061502 Copia/RE1/RE2-like, N-terminal domain [PF14223] (51-204)

Foldseek 3Di:
DDPVVLVVLLVPQAADDQACLVSNVVSLCVSLVVVVLCLLQVDPQQDDDDPPDDPVSVVVNVSNLSSQVVSVVSNLVSYDPVCNVVQDPPDSGNNVSSVVVCVRRVPPLVVLLVVLVCCLQPAADPLDDQLLVSLVVSVVSQVVNVVSVNHDDQQNSLVSSLVRYDPLCVVVSVVQVPDPDHDGSVRSSVVVNVSSVVVVVVVVVVVVVVPPPDDDDDDDDDDDDDDDDDDDDDDDPVCVVCVVVVHHDDDDDDDDDDDPDDVPVVVVVVVVVVPPPDDDDDDDDDDDDDDDDDDDDDDDDDDDDDDDDDDDDDDDDDDDDDDDDDDDDDDDDDDDDDDDDDDDDDDDDDDDDDDDDDDDDDDDDDDDDDDDDDDDDDDDDDDDDDDDDDDDDDDDDDDDPPPDPCDAAEQELVVLVFPQAQPDASANSVQVSLVVQQADEQHEYDDDDPGEHEYAADEREDAGHANYEDEAREEYEYQQADVRHDPPHDQAARYEYEAYERYEYEYQYEYEHNQPNLLVPQQRQVNDDVSHGDDDDNRHYAYYEYELYEQYHYYNYEYENRNAEPYEYYNYEQAHAENYEEDDDLCRPRHEDYEYELYENAEHDQYEYEYNEEPYEYWFNYENYHAENYEYPQYQEHEYDCYFPPLEEGEYEHAEHYQYEYEHYQEHYEYHYDANHEAAYAHYEYEQYEYYAHAAHEYYYQHDDDDPDDDHHQDIHAYEHYEDYNYEYEYAPVDANAEAAAHPQRAHEAYEYYNAEYAHNDDHDHDAHHHDSYEHDYPDAHVVGNPVHHYDDDPDDPPPPRPYD

pLDDT: mean 75.36, std 25.51, range [24.78, 98.94]

Secondary structure (DSSP, 8-state):
--HHHHHHHHHTSPPB-SS-HHHHHHHHHHHHHHTT--HHHHSPPPPPP-TT--HHHHHHHHHHHHHHHHHHHHHHHTB-HHHHTTS-TT---HHHHHHHHHHHH---HHHHHHHHHHHHHH----SSS-HHHHHHHHHHHHHHHHHTT-PPPHHHHHHHHHHHS-GGGHHHHHHHHH-SSPPPHHHHHHHHHHHHHHHHHHHHHHHHHHHT--------------PPPP-PPPPPHHHHHHHHTT----PPPP--S----STTSSSHHHHTTS-SS----------------------------------------------------------S----PPP-PPPPPPPP----PPP-----------------------------------------------PPEEEEGGGGT---EEEEE-HHHHHHHHHHHHTSSSEEEEE-TT-EEE--SEEEE----TTEEEEE-SEEE--SSTTTS-TTS-TTEEEEEES-EEEEEE-S-EEE---HHHHT-TTSGGGSGGG-PPSS-----EEEEEES-EEEEEES-EEE--SS-SEEEES-EEEEEES-EEE--TT-TT--SEEEES-EEEEEES-EEE-SS-SEEE-TTEEEEEEES-EE-SSS-EEEEEESGGG-EEEEEEEEEEEEEEES-SEEEEEEEETT-EEEEEEEEEEEEEEEEESEEEEEEEEE-SSTTPPPPS---EEEEEEEEEEEEEE-TTS-SEEEE-BTTB-EEEEEEEEEEEEESSSS-PPPPEEESEEEEESS--BS--TTSBPS--S---TTT----

Sequence (805 aa):
MSTTSISANMNNVPILNGTNFKDWKENILIVLGCMDIDLALRMPKPNALTAQSTPEETVYFEKWDRSNRLSLMIMKRGISEVFRGAITEDVTVAGEFLSEIQKRFAKNDKAETSTLLASLISIKYKGKGNVREYIMEMSHLASKLKALKLDLSDDLLVHLVLISLPAQFNQFKVSYNCQKEKWTLNELISFCVQEEERMKQERTESAHLASTSKHTGKRKHKGKEVAIPQGEQHPGPFAKYLEECGIVPQYTMPGSPGMNGISERRNRTLKDMGSRYSGLRLLSQISLPPSPAPEAAAAPAPTQISLPPSPAPKAAAAPAPTQISLPLSLAPKAAAAAPAPTQISLPPSPAPKAAAAPAPTQISLPQSPAPKAAAAPAPTQISLPPSPAPKAAAAPAPTSQTRSYYSSAVFNVLSFGAVGDGVTDDTQAFKMAWDTVCQSESVTLLVPRHYSFMIQSTIFTGPCQSGLVFQIDGTLMPPDGPDSWPKKNSRRQWLVFYRLSGMAMQGGGLIDGRGEKWWNLPCKPHKGVNGRTLPGPCDSPVAIRFVMSSNLTIQGLKIKNSPQFHFRFDGCRDVHIDLLYITAPSQSPNTDGIHIENSNNVKIYNSVISNGDDCVSIGAGCYNVDIRNITCGPSHGISIGSLGLRNSRACVSNITVTDSVVKHSDNGIRIKTWQGGSGSVSTVTFNNIQMDTVRNPIIIDQYYCQTKGCTNQTSAVYISDILYSEIKGTYDIRSPPMHLACSDTMPCTNLTFSDVELLPAQGQLLLDPFCWNAYGDMRTLTIPPVYCLSEGTPQSIPQNDVDRC

Organism: Camellia sinensis (NCBI:txid4442)